Protein AF-0000000070550750 (afdb_homodimer)

Structure (mmCIF, N/CA/C/O backbone):
data_AF-0000000070550750-model_v1
#
loop_
_entity.id
_entity.type
_entity.pdbx_description
1 polymer 'ATP-binding cassette, subfamily B, bacterial'
#
loop_
_atom_site.group_PDB
_atom_site.id
_atom_site.type_symbol
_atom_site.label_atom_id
_atom_site.label_alt_id
_atom_site.label_comp_id
_atom_site.label_asym_id
_atom_site.label_entity_id
_atom_site.label_seq_id
_atom_site.pdbx_PDB_ins_code
_atom_site.Cartn_x
_atom_site.Cartn_y
_atom_site.Cartn_z
_atom_site.occupancy
_atom_site.B_iso_or_equiv
_atom_site.auth_seq_id
_atom_site.auth_comp_id
_atom_site.auth_asym_id
_atom_site.auth_atom_id
_atom_site.pdbx_PDB_model_num
ATOM 1 N N . MET A 1 1 ? 12.875 7.742 -39.969 1 48.53 1 MET A N 1
ATOM 2 C CA . MET A 1 1 ? 12.812 8.414 -38.656 1 48.53 1 MET A CA 1
ATOM 3 C C . MET A 1 1 ? 12.414 7.43 -37.562 1 48.53 1 MET A C 1
ATOM 5 O O . MET A 1 1 ? 12.977 7.449 -36.469 1 48.53 1 MET A O 1
ATOM 9 N N . LYS A 1 2 ? 11.391 6.645 -37.938 1 56.16 2 LYS A N 1
ATOM 10 C CA . LYS A 1 2 ? 10.938 5.645 -36.969 1 56.16 2 LYS A CA 1
ATOM 11 C C . LYS A 1 2 ? 11.984 4.551 -36.781 1 56.16 2 LYS A C 1
ATOM 13 O O . LYS A 1 2 ? 12.203 4.086 -35.656 1 56.16 2 LYS A O 1
ATOM 18 N N . LYS A 1 3 ? 12.578 4.172 -37.75 1 58.41 3 LYS A N 1
ATOM 19 C CA . LYS A 1 3 ? 13.617 3.148 -37.688 1 58.41 3 LYS A CA 1
ATOM 20 C C . LYS A 1 3 ? 14.82 3.631 -36.875 1 58.41 3 LYS A C 1
ATOM 22 O O . LYS A 1 3 ? 15.422 2.863 -36.125 1 58.41 3 LYS A O 1
ATOM 27 N N . ILE A 1 4 ? 15.141 4.805 -37 1 55.25 4 ILE A N 1
ATOM 28 C CA . ILE A 1 4 ? 16.25 5.406 -36.25 1 55.25 4 ILE A CA 1
ATOM 29 C C . ILE A 1 4 ? 15.883 5.539 -34.781 1 55.25 4 ILE A C 1
ATOM 31 O O . ILE A 1 4 ? 16.719 5.285 -33.906 1 55.25 4 ILE A O 1
ATOM 35 N N . LYS A 1 5 ? 14.664 5.902 -34.469 1 58.34 5 LYS A N 1
ATOM 36 C CA . LYS A 1 5 ? 14.188 6 -33.094 1 58.34 5 LYS A CA 1
ATOM 37 C C . LYS A 1 5 ? 14.172 4.629 -32.406 1 58.34 5 LYS A C 1
ATOM 39 O O . LYS A 1 5 ? 14.523 4.508 -31.234 1 58.34 5 LYS A O 1
ATOM 44 N N . TYR A 1 6 ? 13.688 3.748 -33.125 1 61.88 6 TYR A N 1
ATOM 45 C CA . TYR A 1 6 ? 13.672 2.385 -32.625 1 61.88 6 TYR A CA 1
ATOM 46 C C . TYR A 1 6 ? 15.094 1.88 -32.375 1 61.88 6 TYR A C 1
ATOM 48 O O . TYR A 1 6 ? 15.367 1.225 -31.375 1 61.88 6 TYR A O 1
ATOM 56 N N . ARG A 1 7 ? 15.969 2.074 -33.312 1 64.31 7 ARG A N 1
ATOM 57 C CA . ARG A 1 7 ? 17.359 1.656 -33.156 1 64.31 7 ARG A CA 1
ATOM 58 C C . ARG A 1 7 ? 18.016 2.363 -31.984 1 64.31 7 ARG A C 1
ATOM 60 O O . ARG A 1 7 ? 18.812 1.761 -31.266 1 64.31 7 ARG A O 1
ATOM 67 N N . LYS A 1 8 ? 17.797 3.6 -31.875 1 64.06 8 LYS A N 1
ATOM 68 C CA . LYS A 1 8 ? 18.328 4.34 -30.734 1 64.06 8 LYS A CA 1
ATOM 69 C C . LYS A 1 8 ? 17.766 3.807 -29.422 1 64.06 8 LYS A C 1
ATOM 71 O O . LYS A 1 8 ? 18.5 3.682 -28.422 1 64.06 8 LYS A O 1
ATOM 76 N N . GLN A 1 9 ? 16.469 3.469 -29.359 1 74.5 9 GLN A N 1
ATOM 77 C CA . GLN A 1 9 ? 15.859 2.891 -28.156 1 74.5 9 GLN A CA 1
ATOM 78 C C . GLN A 1 9 ? 16.469 1.528 -27.828 1 74.5 9 GLN A C 1
ATOM 80 O O . GLN A 1 9 ? 16.656 1.192 -26.672 1 74.5 9 GLN A O 1
ATOM 85 N N . GLU A 1 10 ? 16.734 0.876 -28.875 1 75.69 10 GLU A N 1
ATOM 86 C CA . GLU A 1 10 ? 17.359 -0.432 -28.688 1 75.69 10 GLU A CA 1
ATOM 87 C C . GLU A 1 10 ? 18.781 -0.299 -28.156 1 75.69 10 GLU A C 1
ATOM 89 O O . GLU A 1 10 ? 19.203 -1.097 -27.312 1 75.69 10 GLU A O 1
ATOM 94 N N . LYS A 1 11 ? 19.578 0.604 -28.781 1 79.88 11 LYS A N 1
ATOM 95 C CA . LYS A 1 11 ? 20.938 0.843 -28.297 1 79.88 11 LYS A CA 1
ATOM 96 C C . LYS A 1 11 ? 20.922 1.252 -26.828 1 79.88 11 LYS A C 1
ATOM 98 O O . LYS A 1 11 ? 21.75 0.786 -26.031 1 79.88 11 LYS A O 1
ATOM 103 N N . ILE A 1 12 ? 19.984 2 -26.375 1 83.38 12 ILE A N 1
ATOM 104 C CA . ILE A 1 12 ? 19.859 2.443 -24.984 1 83.38 12 ILE A CA 1
ATOM 105 C C . ILE A 1 12 ? 19.516 1.254 -24.094 1 83.38 12 ILE A C 1
ATOM 107 O O . ILE A 1 12 ? 20.062 1.11 -23 1 83.38 12 ILE A O 1
ATOM 111 N N . MET A 1 13 ? 18.688 0.496 -24.578 1 84.94 13 MET A N 1
ATOM 112 C CA . MET A 1 13 ? 18.281 -0.68 -23.812 1 84.94 13 MET A CA 1
ATOM 113 C C . MET A 1 13 ? 19.469 -1.617 -23.594 1 84.94 13 MET A C 1
ATOM 115 O O . MET A 1 13 ? 19.656 -2.143 -22.5 1 84.94 13 MET A O 1
ATOM 119 N N . LYS A 1 14 ? 20.234 -1.849 -24.656 1 87.44 14 LYS A N 1
ATOM 120 C CA . LYS A 1 14 ? 21.406 -2.721 -24.547 1 87.44 14 LYS A CA 1
ATOM 121 C C . LYS A 1 14 ? 22.422 -2.172 -23.547 1 87.44 14 LYS A C 1
ATOM 123 O O . LYS A 1 14 ? 23 -2.928 -22.766 1 87.44 14 LYS A O 1
ATOM 128 N N . GLU A 1 15 ? 22.609 -0.952 -23.594 1 89.25 15 GLU A N 1
ATOM 129 C CA . GLU A 1 15 ? 23.516 -0.315 -22.656 1 89.25 15 GLU A CA 1
ATOM 130 C C . GLU A 1 15 ? 23.016 -0.438 -21.219 1 89.25 15 GLU A C 1
ATOM 132 O O . GLU A 1 15 ? 23.797 -0.705 -20.312 1 89.25 15 GLU A O 1
ATOM 137 N N . ASN A 1 16 ? 21.75 -0.25 -21.062 1 91.25 16 ASN A N 1
ATOM 138 C CA . ASN A 1 16 ? 21.141 -0.381 -19.75 1 91.25 16 ASN A CA 1
ATOM 139 C C . ASN A 1 16 ? 21.266 -1.807 -19.219 1 91.25 16 ASN A C 1
ATOM 141 O O . ASN A 1 16 ? 21.516 -2.014 -18.031 1 91.25 16 ASN A O 1
ATOM 145 N N . LEU A 1 17 ? 21.094 -2.668 -20.094 1 91.5 17 LEU A N 1
ATOM 146 C CA . LEU A 1 17 ? 21.188 -4.066 -19.688 1 91.5 17 LEU A CA 1
ATOM 147 C C . LEU A 1 17 ? 22.609 -4.438 -19.328 1 91.5 17 LEU A C 1
ATOM 149 O O . LEU A 1 17 ? 22.844 -5.25 -18.422 1 91.5 17 LEU A O 1
ATOM 153 N N . LYS A 1 18 ? 23.562 -3.863 -20.016 1 92.12 18 LYS A N 1
ATOM 154 C CA . LYS A 1 18 ? 24.969 -4.07 -19.672 1 92.12 18 LYS A CA 1
ATOM 155 C C . LYS A 1 18 ? 25.281 -3.523 -18.281 1 92.12 18 LYS A C 1
ATOM 157 O O . LYS A 1 18 ? 26 -4.16 -17.5 1 92.12 18 LYS A O 1
ATOM 162 N N . LYS A 1 19 ? 24.766 -2.451 -18 1 93.06 19 LYS A N 1
ATOM 163 C CA . LYS A 1 19 ? 24.938 -1.864 -16.672 1 93.06 19 LYS A CA 1
ATOM 164 C C . LYS A 1 19 ? 24.266 -2.715 -15.602 1 93.06 19 LYS A C 1
ATOM 166 O O . LYS A 1 19 ? 24.797 -2.875 -14.5 1 93.06 19 LYS A O 1
ATOM 171 N N . LEU A 1 20 ? 23.141 -3.15 -15.977 1 93.5 20 LEU A N 1
ATOM 172 C CA . LEU A 1 20 ? 22.391 -3.996 -15.055 1 93.5 20 LEU A CA 1
ATOM 173 C C . LEU A 1 20 ? 23.156 -5.277 -14.742 1 93.5 20 LEU A C 1
ATOM 175 O O . LEU A 1 20 ? 23.156 -5.746 -13.602 1 93.5 20 LEU A O 1
ATOM 179 N N . ALA A 1 21 ? 23.828 -5.836 -15.727 1 93.31 21 ALA A N 1
ATOM 180 C CA . ALA A 1 21 ? 24.578 -7.086 -15.586 1 93.31 21 ALA A CA 1
ATOM 181 C C . ALA A 1 21 ? 25.781 -6.906 -14.672 1 93.31 21 ALA A C 1
ATOM 183 O O . ALA A 1 21 ? 26.297 -7.879 -14.117 1 93.31 21 ALA A O 1
ATOM 184 N N . LYS A 1 22 ? 26.188 -5.664 -14.461 1 93.88 22 LYS A N 1
ATOM 185 C CA . LYS A 1 22 ? 27.328 -5.371 -13.594 1 93.88 22 LYS A CA 1
ATOM 186 C C . LYS A 1 22 ? 27.016 -5.715 -12.141 1 93.88 22 LYS A C 1
ATOM 188 O O . LYS A 1 22 ? 27.938 -5.938 -11.344 1 93.88 22 LYS A O 1
ATOM 193 N N . TYR A 1 23 ? 25.781 -5.832 -11.766 1 94.69 23 TYR A N 1
ATOM 194 C CA . TYR A 1 23 ? 25.391 -6.113 -10.391 1 94.69 23 TYR A CA 1
ATOM 195 C C . TYR A 1 23 ? 25.609 -7.582 -10.055 1 94.69 23 TYR A C 1
ATOM 197 O O . TYR A 1 23 ? 25.594 -7.965 -8.883 1 94.69 23 TYR A O 1
ATOM 205 N N . TYR A 1 24 ? 25.891 -8.414 -11.109 1 94.5 24 TYR A N 1
ATOM 206 C CA . TYR A 1 24 ? 26.203 -9.82 -10.891 1 94.5 24 TYR A CA 1
ATOM 207 C C . TYR A 1 24 ? 27.672 -9.984 -10.492 1 94.5 24 TYR A C 1
ATOM 209 O O . TYR A 1 24 ? 28.062 -11.031 -9.969 1 94.5 24 TYR A O 1
ATOM 217 N N . LYS A 1 25 ? 28.5 -9.039 -10.766 1 94.69 25 LYS A N 1
ATOM 218 C CA . LYS A 1 25 ? 29.953 -9.148 -10.688 1 94.69 25 LYS A CA 1
ATOM 219 C C . LYS A 1 25 ? 30.391 -9.648 -9.312 1 94.69 25 LYS A C 1
ATOM 221 O O . LYS A 1 25 ? 31.156 -10.617 -9.211 1 94.69 25 LYS A O 1
ATOM 226 N N . PRO A 1 26 ? 29.875 -9.094 -8.219 1 94.44 26 PRO A N 1
ATOM 227 C CA . PRO A 1 26 ? 30.312 -9.57 -6.906 1 94.44 26 PRO A CA 1
ATOM 228 C C . PRO A 1 26 ? 29.812 -10.984 -6.59 1 94.44 26 PRO A C 1
ATOM 230 O O . PRO A 1 26 ? 30.344 -11.648 -5.703 1 94.44 26 PRO A O 1
ATOM 233 N N . TYR A 1 27 ? 28.844 -11.445 -7.375 1 95.94 27 TYR A N 1
ATOM 234 C CA . TYR A 1 27 ? 28.219 -12.719 -7.07 1 95.94 27 TYR A CA 1
ATOM 235 C C . TYR A 1 27 ? 28.359 -13.688 -8.242 1 95.94 27 TYR A C 1
ATOM 237 O O . TYR A 1 27 ? 27.516 -14.57 -8.43 1 95.94 27 TYR A O 1
ATOM 245 N N . LEU A 1 28 ? 29.297 -13.586 -9.047 1 95.31 28 LEU A N 1
ATOM 246 C CA . LEU A 1 28 ? 29.453 -14.367 -10.266 1 95.31 28 LEU A CA 1
ATOM 247 C C . LEU A 1 28 ? 29.609 -15.852 -9.945 1 95.31 28 LEU A C 1
ATOM 249 O O . LEU A 1 28 ? 29.109 -16.703 -10.68 1 95.31 28 LEU A O 1
ATOM 253 N N . GLY A 1 29 ? 30.297 -16.141 -8.859 1 96 29 GLY A N 1
ATOM 254 C CA . GLY A 1 29 ? 30.438 -17.531 -8.453 1 96 29 GLY A CA 1
ATOM 255 C C . GLY A 1 29 ? 29.109 -18.203 -8.164 1 96 29 GLY A C 1
ATOM 256 O O . GLY A 1 29 ? 28.812 -19.281 -8.688 1 96 29 GLY A O 1
ATOM 257 N N . THR A 1 30 ? 28.359 -17.531 -7.383 1 95.69 30 THR A N 1
ATOM 258 C CA . THR A 1 30 ? 27.031 -18.047 -7.035 1 95.69 30 THR A CA 1
ATOM 259 C C . THR A 1 30 ? 26.141 -18.109 -8.266 1 95.69 30 THR A C 1
ATOM 261 O O . THR A 1 30 ? 25.375 -19.078 -8.438 1 95.69 30 THR A O 1
ATOM 264 N N . PHE A 1 31 ? 26.234 -17.141 -9.117 1 95.69 31 PHE A N 1
ATOM 265 C CA . PHE A 1 31 ? 25.406 -17.062 -10.312 1 95.69 31 PHE A CA 1
ATOM 266 C C . PHE A 1 31 ? 25.734 -18.203 -11.266 1 95.69 31 PHE A C 1
ATOM 268 O O . PHE A 1 31 ? 24.828 -18.891 -11.75 1 95.69 31 PHE A O 1
ATOM 275 N N . ILE A 1 32 ? 26.953 -18.453 -11.547 1 95.94 32 ILE A N 1
ATOM 276 C CA . ILE A 1 32 ? 27.375 -19.5 -12.477 1 95.94 32 ILE A CA 1
ATOM 277 C C . ILE A 1 32 ? 27 -20.859 -11.914 1 95.94 32 ILE A C 1
ATOM 279 O O . ILE A 1 32 ? 26.484 -21.719 -12.641 1 95.94 32 ILE A O 1
ATOM 283 N N . LEU A 1 33 ? 27.219 -21.047 -10.656 1 96.38 33 LEU A N 1
ATOM 284 C CA . LEU A 1 33 ? 26.859 -22.312 -10.031 1 96.38 33 LEU A CA 1
ATOM 285 C C . LEU A 1 33 ? 25.344 -22.531 -10.102 1 96.38 33 LEU A C 1
ATOM 287 O O . LEU A 1 33 ? 24.891 -23.656 -10.344 1 96.38 33 LEU A O 1
ATOM 291 N N . ASP A 1 34 ? 24.672 -21.438 -9.875 1 95.31 34 ASP A N 1
ATOM 292 C CA . ASP A 1 34 ? 23.219 -21.516 -9.961 1 95.31 34 ASP A CA 1
ATOM 293 C C . ASP A 1 34 ? 22.766 -21.938 -11.352 1 95.31 34 ASP A C 1
ATOM 295 O O . ASP A 1 34 ? 21.875 -22.781 -11.492 1 95.31 34 ASP A O 1
ATOM 299 N N . MET A 1 35 ? 23.359 -21.453 -12.328 1 95.62 35 MET A N 1
ATOM 300 C CA . MET A 1 35 ? 23 -21.781 -13.711 1 95.62 35 MET A CA 1
ATOM 301 C C . MET A 1 35 ? 23.359 -23.219 -14.039 1 95.62 35 MET A C 1
ATOM 303 O O . MET A 1 35 ? 22.578 -23.922 -14.695 1 95.62 35 MET A O 1
ATOM 307 N N . ILE A 1 36 ? 24.422 -23.672 -13.578 1 96.5 36 ILE A N 1
ATOM 308 C CA . ILE A 1 36 ? 24.859 -25.047 -13.82 1 96.5 36 ILE A CA 1
ATOM 309 C C . ILE A 1 36 ? 23.906 -26.016 -13.125 1 96.5 36 ILE A C 1
ATOM 311 O O . ILE A 1 36 ? 23.469 -27 -13.734 1 96.5 36 ILE A O 1
ATOM 315 N N . LEU A 1 37 ? 23.625 -25.703 -11.938 1 95.75 37 LEU A N 1
ATOM 316 C CA . LEU A 1 37 ? 22.75 -26.578 -11.172 1 95.75 37 LEU A CA 1
ATOM 317 C C . LEU A 1 37 ? 21.328 -26.547 -11.75 1 95.75 37 LEU A C 1
ATOM 319 O O . LEU A 1 37 ? 20.625 -27.562 -11.711 1 95.75 37 LEU A O 1
ATOM 323 N N . ALA A 1 38 ? 20.953 -25.391 -12.273 1 94.38 38 ALA A N 1
ATOM 324 C CA . ALA A 1 38 ? 19.656 -25.297 -12.969 1 94.38 38 ALA A CA 1
ATOM 325 C C . ALA A 1 38 ? 19.641 -26.203 -14.195 1 94.38 38 ALA A C 1
ATOM 327 O O . ALA A 1 38 ? 18.656 -26.922 -14.43 1 94.38 38 ALA A O 1
ATOM 328 N N . MET A 1 39 ? 20.672 -26.219 -14.922 1 95.25 39 MET A N 1
ATOM 329 C CA . MET A 1 39 ? 20.797 -27.078 -16.094 1 95.25 39 MET A CA 1
ATOM 330 C C . MET A 1 39 ? 20.75 -28.562 -15.703 1 95.25 39 MET A C 1
ATOM 332 O O . MET A 1 39 ? 20.094 -29.359 -16.359 1 95.25 39 MET A O 1
ATOM 336 N N . MET A 1 40 ? 21.391 -28.828 -14.641 1 94.5 40 MET A N 1
ATOM 337 C CA . MET A 1 40 ? 21.422 -30.203 -14.156 1 94.5 40 MET A CA 1
ATOM 338 C C . MET A 1 40 ? 20.047 -30.672 -13.711 1 94.5 40 MET A C 1
ATOM 340 O O . MET A 1 40 ? 19.641 -31.797 -14.008 1 94.5 40 MET A O 1
ATOM 344 N N . SER A 1 41 ? 19.438 -29.812 -13.016 1 91.56 41 SER A N 1
ATOM 345 C CA . SER A 1 41 ? 18.094 -30.141 -12.562 1 91.56 41 SER A CA 1
ATOM 346 C C . SER A 1 41 ? 17.156 -30.391 -13.742 1 91.56 41 SER A C 1
ATOM 348 O O . SER A 1 41 ? 16.359 -31.344 -13.719 1 91.56 41 SER A O 1
ATOM 350 N N . ALA A 1 42 ? 17.25 -29.562 -14.773 1 92.44 42 ALA A N 1
ATOM 351 C CA . ALA A 1 42 ? 16.438 -29.734 -15.977 1 92.44 42 ALA A CA 1
ATOM 352 C C . ALA A 1 42 ? 16.797 -31.031 -16.703 1 92.44 42 ALA A C 1
ATOM 354 O O . ALA A 1 42 ? 15.914 -31.719 -17.234 1 92.44 42 ALA A O 1
ATOM 355 N N . ALA A 1 43 ? 17.969 -31.438 -16.625 1 92.19 43 ALA A N 1
ATOM 356 C CA . ALA A 1 43 ? 18.438 -32.656 -17.281 1 92.19 43 ALA A CA 1
ATOM 357 C C . ALA A 1 43 ? 17.891 -33.906 -16.609 1 92.19 43 ALA A C 1
ATOM 359 O O . ALA A 1 43 ? 17.578 -34.875 -17.266 1 92.19 43 ALA A O 1
ATOM 360 N N . VAL A 1 44 ? 17.812 -33.812 -15.32 1 90.31 44 VAL A N 1
ATOM 361 C CA . VAL A 1 44 ? 17.281 -34.938 -14.57 1 90.31 44 VAL A CA 1
ATOM 362 C C . VAL A 1 44 ? 15.836 -35.219 -14.992 1 90.31 44 VAL A C 1
ATOM 364 O O . VAL A 1 44 ? 15.414 -36.375 -15.109 1 90.31 44 VAL A O 1
ATOM 367 N N . ALA A 1 45 ? 15.109 -34.156 -15.266 1 87.81 45 ALA A N 1
ATOM 368 C CA . ALA A 1 45 ? 13.719 -34.312 -15.695 1 87.81 45 ALA A CA 1
ATOM 369 C C . ALA A 1 45 ? 13.625 -35.031 -17.031 1 87.81 45 ALA A C 1
ATOM 371 O O . ALA A 1 45 ? 12.641 -35.719 -17.297 1 87.81 45 ALA A O 1
ATOM 372 N N . LEU A 1 46 ? 14.648 -34.969 -17.844 1 93.19 46 LEU A N 1
ATOM 373 C CA . LEU A 1 46 ? 14.672 -35.594 -19.172 1 93.19 46 LEU A CA 1
ATOM 374 C C . LEU A 1 46 ? 15.078 -37.062 -19.094 1 93.19 46 LEU A C 1
ATOM 376 O O . LEU A 1 46 ? 14.867 -37.812 -20.047 1 93.19 46 LEU A O 1
ATOM 380 N N . VAL A 1 47 ? 15.523 -37.5 -17.969 1 93.25 47 VAL A N 1
ATOM 381 C CA . VAL A 1 47 ? 16.109 -38.844 -17.844 1 93.25 47 VAL A CA 1
ATOM 382 C C . VAL A 1 47 ? 15.016 -39.844 -17.547 1 93.25 47 VAL A C 1
ATOM 384 O O . VAL A 1 47 ? 15.062 -40.969 -18.031 1 93.25 47 VAL A O 1
ATOM 387 N N . ILE A 1 48 ? 13.969 -39.469 -16.875 1 89.19 48 ILE A N 1
ATOM 388 C CA . ILE A 1 48 ? 12.977 -40.406 -16.359 1 89.19 48 ILE A CA 1
ATOM 389 C C . ILE A 1 48 ? 12.281 -41.125 -17.531 1 89.19 48 ILE A C 1
ATOM 391 O O . ILE A 1 48 ? 12.25 -42.344 -17.578 1 89.19 48 ILE A O 1
ATOM 395 N N . PRO A 1 49 ? 11.805 -40.375 -18.531 1 92.31 49 PRO A N 1
ATOM 396 C CA . PRO A 1 49 ? 11.164 -41.062 -19.656 1 92.31 49 PRO A CA 1
ATOM 397 C C . PRO A 1 49 ? 12.125 -41.969 -20.406 1 92.31 49 PRO A C 1
ATOM 399 O O . PRO A 1 49 ? 11.719 -43.031 -20.906 1 92.31 49 PRO A O 1
ATOM 402 N N . LEU A 1 50 ? 13.383 -41.719 -20.406 1 94.5 50 LEU A N 1
ATOM 403 C CA . LEU A 1 50 ? 14.375 -42.562 -21.078 1 94.5 50 LEU A CA 1
ATOM 404 C C . LEU A 1 50 ? 14.586 -43.844 -20.312 1 94.5 50 LEU A C 1
ATOM 406 O O . LEU A 1 50 ? 14.797 -44.906 -20.922 1 94.5 50 LEU A O 1
ATOM 410 N N . VAL A 1 51 ? 14.57 -43.719 -19.047 1 94.56 51 VAL A N 1
ATOM 411 C CA . VAL A 1 51 ? 14.711 -44.906 -18.219 1 94.56 51 VAL A CA 1
ATOM 412 C C . VAL A 1 51 ? 13.508 -45.844 -18.438 1 94.56 51 VAL A C 1
ATOM 414 O O . VAL A 1 51 ? 13.672 -47.062 -18.547 1 94.56 51 VAL A O 1
ATOM 417 N N . VAL A 1 52 ? 12.383 -45.25 -18.484 1 92.38 52 VAL A N 1
ATOM 418 C CA . VAL A 1 52 ? 11.164 -46.031 -18.719 1 92.38 52 VAL A CA 1
ATOM 419 C C . VAL A 1 52 ? 11.258 -46.719 -20.062 1 92.38 52 VAL A C 1
ATOM 421 O O . VAL A 1 52 ? 10.914 -47.906 -20.188 1 92.38 52 VAL A O 1
ATOM 424 N N . ARG A 1 53 ? 11.742 -46.031 -21.047 1 93.75 53 ARG A N 1
ATOM 425 C CA . ARG A 1 53 ? 11.93 -46.625 -22.375 1 93.75 53 ARG A CA 1
ATOM 426 C C . ARG A 1 53 ? 12.891 -47.812 -22.328 1 93.75 53 ARG A C 1
ATOM 428 O O . ARG A 1 53 ? 12.633 -48.844 -22.938 1 93.75 53 ARG A O 1
ATOM 435 N N . PHE A 1 54 ? 13.922 -47.656 -21.609 1 94 54 PHE A N 1
ATOM 436 C CA . PHE A 1 54 ? 14.93 -48.688 -21.5 1 94 54 PHE A CA 1
ATOM 437 C C . PHE A 1 54 ? 14.359 -49.938 -20.812 1 94 54 PHE A C 1
ATOM 439 O O . PHE A 1 54 ? 14.609 -51.062 -21.25 1 94 54 PHE A O 1
ATOM 446 N N . ILE A 1 55 ? 13.609 -49.75 -19.844 1 93.38 55 ILE A N 1
ATOM 447 C CA . ILE A 1 55 ? 13.016 -50.844 -19.109 1 93.38 55 ILE A CA 1
ATOM 448 C C . ILE A 1 55 ? 12.016 -51.594 -19.984 1 93.38 55 ILE A C 1
ATOM 450 O O . ILE A 1 55 ? 12.031 -52.812 -20.062 1 93.38 55 ILE A O 1
ATOM 454 N N . THR A 1 56 ? 11.227 -50.875 -20.734 1 91.06 56 THR A N 1
ATOM 455 C CA . THR A 1 56 ? 10.133 -51.469 -21.5 1 91.06 56 THR A CA 1
ATOM 456 C C . THR A 1 56 ? 10.648 -52.062 -22.812 1 91.06 56 THR A C 1
ATOM 458 O O . THR A 1 56 ? 10.055 -52.969 -23.375 1 91.06 56 THR A O 1
ATOM 461 N N . SER A 1 57 ? 11.797 -51.594 -23.297 1 91.25 57 SER A N 1
ATOM 462 C CA . SER A 1 57 ? 12.289 -52.062 -24.594 1 91.25 57 SER A CA 1
ATOM 463 C C . SER A 1 57 ? 13.344 -53.125 -24.438 1 91.25 57 SER A C 1
ATOM 465 O O . SER A 1 57 ? 13.5 -54 -25.312 1 91.25 57 SER A O 1
ATOM 467 N N . LYS A 1 58 ? 14.094 -53.094 -23.344 1 92.31 58 LYS A N 1
ATOM 468 C CA . LYS A 1 58 ? 15.219 -54 -23.234 1 92.31 58 LYS A CA 1
ATOM 469 C C . LYS A 1 58 ? 15.078 -54.906 -22 1 92.31 58 LYS A C 1
ATOM 471 O O . LYS A 1 58 ? 14.992 -56.125 -22.125 1 92.31 58 LYS A O 1
ATOM 476 N N . VAL A 1 59 ? 14.867 -54.375 -20.938 1 91.56 59 VAL A N 1
ATOM 477 C CA . VAL A 1 59 ? 14.906 -55.094 -19.672 1 91.56 59 VAL A CA 1
ATOM 478 C C . VAL A 1 59 ? 13.727 -56.094 -19.609 1 91.56 59 VAL A C 1
ATOM 480 O O . VAL A 1 59 ? 13.867 -57.188 -19.109 1 91.56 59 VAL A O 1
ATOM 483 N N . ALA A 1 60 ? 12.602 -55.625 -20.156 1 88.69 60 ALA A N 1
ATOM 484 C CA . ALA A 1 60 ? 11.383 -56.438 -20.094 1 88.69 60 ALA A CA 1
ATOM 485 C C . ALA A 1 60 ? 11.547 -57.75 -20.859 1 88.69 60 ALA A C 1
ATOM 487 O O . ALA A 1 60 ? 10.805 -58.719 -20.656 1 88.69 60 ALA A O 1
ATOM 488 N N . TYR A 1 61 ? 12.578 -57.812 -21.719 1 88.62 61 TYR A N 1
ATOM 489 C CA . TYR A 1 61 ? 12.742 -58.969 -22.578 1 88.62 61 TYR A CA 1
ATOM 490 C C . TYR A 1 61 ? 13.945 -59.812 -22.156 1 88.62 61 TYR A C 1
ATOM 492 O O . TYR A 1 61 ? 14.281 -60.812 -22.797 1 88.62 61 TYR A O 1
ATOM 500 N N . MET A 1 62 ? 14.453 -59.469 -21.062 1 91.31 62 MET A N 1
ATOM 501 C CA . MET A 1 62 ? 15.57 -60.25 -20.5 1 91.31 62 MET A CA 1
ATOM 502 C C . MET A 1 62 ? 15.062 -61.344 -19.594 1 91.31 62 MET A C 1
ATOM 504 O O . MET A 1 62 ? 13.875 -61.406 -19.281 1 91.31 62 MET A O 1
ATOM 508 N N . SER A 1 63 ? 16.094 -62.219 -19.234 1 92.44 63 SER A N 1
ATOM 509 C CA . SER A 1 63 ? 15.742 -63.25 -18.266 1 92.44 63 SER A CA 1
ATOM 510 C C . SER A 1 63 ? 15.438 -62.625 -16.906 1 92.44 63 SER A C 1
ATOM 512 O O . SER A 1 63 ? 15.883 -61.531 -16.594 1 92.44 63 SER A O 1
ATOM 514 N N . ALA A 1 64 ? 14.664 -63.312 -16.109 1 90.88 64 ALA A N 1
ATOM 515 C CA . ALA A 1 64 ? 14.18 -62.781 -14.836 1 90.88 64 ALA A CA 1
ATOM 516 C C . ALA A 1 64 ? 15.336 -62.312 -13.953 1 90.88 64 ALA A C 1
ATOM 518 O O . ALA A 1 64 ? 15.305 -61.25 -13.383 1 90.88 64 ALA A O 1
ATOM 519 N N . ASN A 1 65 ? 16.312 -63.156 -13.836 1 91.94 65 ASN A N 1
ATOM 520 C CA . ASN A 1 65 ? 17.453 -62.844 -12.977 1 91.94 65 ASN A CA 1
ATOM 521 C C . ASN A 1 65 ? 18.25 -61.656 -13.523 1 91.94 65 ASN A C 1
ATOM 523 O O . ASN A 1 65 ? 18.688 -60.812 -12.758 1 91.94 65 ASN A O 1
ATOM 527 N N . GLU A 1 66 ? 18.406 -61.562 -14.789 1 93.88 66 GLU A N 1
ATOM 528 C CA . GLU A 1 66 ? 19.109 -60.469 -15.422 1 93.88 66 GLU A CA 1
ATOM 529 C C . GLU A 1 66 ? 18.312 -59.156 -15.336 1 93.88 66 GLU A C 1
ATOM 531 O O . GLU A 1 66 ? 18.875 -58.094 -15.117 1 93.88 66 GLU A O 1
ATOM 536 N N . ALA A 1 67 ? 17.094 -59.375 -15.555 1 94.38 67 ALA A N 1
ATOM 537 C CA . ALA A 1 67 ? 16.203 -58.219 -15.469 1 94.38 67 ALA A CA 1
ATOM 538 C C . ALA A 1 67 ? 16.219 -57.625 -14.062 1 94.38 67 ALA A C 1
ATOM 540 O O . ALA A 1 67 ? 16.266 -56.406 -13.898 1 94.38 67 ALA A O 1
ATOM 541 N N . LEU A 1 68 ? 16.203 -58.438 -13.055 1 94.38 68 LEU A N 1
ATOM 542 C CA . LEU A 1 68 ? 16.188 -58 -11.672 1 94.38 68 LEU A CA 1
ATOM 543 C C . LEU A 1 68 ? 17.484 -57.25 -11.32 1 94.38 68 LEU A C 1
ATOM 545 O O . LEU A 1 68 ? 17.453 -56.219 -10.641 1 94.38 68 LEU A O 1
ATOM 549 N N . SER A 1 69 ? 18.547 -57.781 -11.797 1 95.06 69 SER A N 1
ATOM 550 C CA . SER A 1 69 ? 19.828 -57.156 -11.547 1 95.06 69 SER A CA 1
ATOM 551 C C . SER A 1 69 ? 19.922 -55.781 -12.227 1 95.06 69 SER A C 1
ATOM 553 O O . SER A 1 69 ? 20.406 -54.812 -11.633 1 95.06 69 SER A O 1
ATOM 555 N N . ARG A 1 70 ? 19.438 -55.625 -13.398 1 95.06 70 ARG A N 1
ATOM 556 C CA . ARG A 1 70 ? 19.453 -54.344 -14.141 1 95.06 70 ARG A CA 1
ATOM 557 C C . ARG A 1 70 ? 18.516 -53.344 -13.5 1 95.06 70 ARG A C 1
ATOM 559 O O . ARG A 1 70 ? 18.859 -52.156 -13.422 1 95.06 70 ARG A O 1
ATOM 566 N N . ILE A 1 71 ? 17.422 -53.844 -13.062 1 95.5 71 ILE A N 1
ATOM 567 C CA . ILE A 1 71 ? 16.453 -52.938 -12.438 1 95.5 71 ILE A CA 1
ATOM 568 C C . ILE A 1 71 ? 17.047 -52.375 -11.148 1 95.5 71 ILE A C 1
ATOM 570 O O . ILE A 1 71 ? 16.859 -51.188 -10.859 1 95.5 71 ILE A O 1
ATOM 574 N N . MET A 1 72 ? 17.688 -53.156 -10.414 1 95.12 72 MET A N 1
ATOM 575 C CA . MET A 1 72 ? 18.297 -52.688 -9.172 1 95.12 72 MET A CA 1
ATOM 576 C C . MET A 1 72 ? 19.344 -51.594 -9.453 1 95.12 72 MET A C 1
ATOM 578 O O . MET A 1 72 ? 19.438 -50.625 -8.703 1 95.12 72 MET A O 1
ATOM 582 N N . ILE A 1 73 ? 20.047 -51.781 -10.5 1 96.25 73 ILE A N 1
ATOM 583 C CA . ILE A 1 73 ? 21.031 -50.781 -10.883 1 96.25 73 ILE A CA 1
ATOM 584 C C . ILE A 1 73 ? 20.344 -49.5 -11.312 1 96.25 73 ILE A C 1
ATOM 586 O O . ILE A 1 73 ? 20.75 -48.406 -10.922 1 96.25 73 ILE A O 1
ATOM 590 N N . ILE A 1 74 ? 19.344 -49.625 -12.07 1 96.31 74 ILE A N 1
ATOM 591 C CA . ILE A 1 74 ? 18.594 -48.469 -12.562 1 96.31 74 ILE A CA 1
ATOM 592 C C . ILE A 1 74 ? 18 -47.719 -11.383 1 96.31 74 ILE A C 1
ATOM 594 O O . ILE A 1 74 ? 18.094 -46.5 -11.312 1 96.31 74 ILE A O 1
ATOM 598 N N . VAL A 1 75 ? 17.406 -48.438 -10.469 1 96.25 75 VAL A N 1
ATOM 599 C CA . VAL A 1 75 ? 16.797 -47.812 -9.297 1 96.25 75 VAL A CA 1
ATOM 600 C C . VAL A 1 75 ? 17.859 -47.094 -8.461 1 96.25 75 VAL A C 1
ATOM 602 O O . VAL A 1 75 ? 17.625 -46 -7.961 1 96.25 75 VAL A O 1
ATOM 605 N N . ALA A 1 76 ? 18.969 -47.688 -8.367 1 96.5 76 ALA A N 1
ATOM 606 C CA . ALA A 1 76 ? 20.062 -47.062 -7.629 1 96.5 76 ALA A CA 1
ATOM 607 C C . ALA A 1 76 ? 20.516 -45.781 -8.305 1 96.5 76 ALA A C 1
ATOM 609 O O . ALA A 1 76 ? 20.734 -44.75 -7.629 1 96.5 76 ALA A O 1
ATOM 610 N N . VAL A 1 77 ? 20.625 -45.781 -9.562 1 96 77 VAL A N 1
ATOM 611 C CA . VAL A 1 77 ? 21.031 -44.594 -10.32 1 96 77 VAL A CA 1
ATOM 612 C C . VAL A 1 77 ? 19.969 -43.5 -10.18 1 96 77 VAL A C 1
ATOM 614 O O . VAL A 1 77 ? 20.297 -42.344 -9.984 1 96 77 VAL A O 1
ATOM 617 N N . LEU A 1 78 ? 18.719 -43.906 -10.234 1 95.94 78 LEU A N 1
ATOM 618 C CA . LEU A 1 78 ? 17.641 -42.938 -10.109 1 95.94 78 LEU A CA 1
ATOM 619 C C . LEU A 1 78 ? 17.594 -42.344 -8.711 1 95.94 78 LEU A C 1
ATOM 621 O O . LEU A 1 78 ? 17.297 -41.156 -8.547 1 95.94 78 LEU A O 1
ATOM 625 N N . PHE A 1 79 ? 17.875 -43.156 -7.77 1 95.62 79 PHE A N 1
ATOM 626 C CA . PHE A 1 79 ? 17.922 -42.656 -6.398 1 95.62 79 PHE A CA 1
ATOM 627 C C . PHE A 1 79 ? 19 -41.594 -6.242 1 95.62 79 PHE A C 1
ATOM 629 O O . PHE A 1 79 ? 18.797 -40.594 -5.59 1 95.62 79 PHE A O 1
ATOM 636 N N . VAL A 1 80 ? 20.109 -41.812 -6.812 1 95.75 80 VAL A N 1
ATOM 637 C CA . VAL A 1 80 ? 21.203 -40.844 -6.785 1 95.75 80 VAL A CA 1
ATOM 638 C C . VAL A 1 80 ? 20.781 -39.594 -7.512 1 95.75 80 VAL A C 1
ATOM 640 O O . VAL A 1 80 ? 21.078 -38.469 -7.059 1 95.75 80 VAL A O 1
ATOM 643 N N . LEU A 1 81 ? 20.078 -39.719 -8.555 1 94.88 81 LEU A N 1
ATOM 644 C CA . LEU A 1 81 ? 19.625 -38.562 -9.32 1 94.88 81 LEU A CA 1
ATOM 645 C C . LEU A 1 81 ? 18.609 -37.75 -8.516 1 94.88 81 LEU A C 1
ATOM 647 O O . LEU A 1 81 ? 18.578 -36.531 -8.617 1 94.88 81 LEU A O 1
ATOM 651 N N . VAL A 1 82 ? 17.812 -38.469 -7.711 1 94.94 82 VAL A N 1
ATOM 652 C CA . VAL A 1 82 ? 16.859 -37.75 -6.852 1 94.94 82 VAL A CA 1
ATOM 653 C C . VAL A 1 82 ? 17.609 -36.906 -5.832 1 94.94 82 VAL A C 1
ATOM 655 O O . VAL A 1 82 ? 17.234 -35.75 -5.574 1 94.94 82 VAL A O 1
ATOM 658 N N . LEU A 1 83 ? 18.641 -37.438 -5.316 1 95.81 83 LEU A N 1
ATOM 659 C CA . LEU A 1 83 ? 19.438 -36.719 -4.344 1 95.81 83 LEU A CA 1
ATOM 660 C C . LEU A 1 83 ? 20.125 -35.5 -4.988 1 95.81 83 LEU A C 1
ATOM 662 O O . LEU A 1 83 ? 20.172 -34.438 -4.398 1 95.81 83 LEU A O 1
ATOM 666 N N . ILE A 1 84 ? 20.609 -35.719 -6.152 1 94.81 84 ILE A N 1
ATOM 667 C CA . ILE A 1 84 ? 21.234 -34.625 -6.887 1 94.81 84 ILE A CA 1
ATOM 668 C C . ILE A 1 84 ? 20.203 -33.562 -7.191 1 94.81 84 ILE A C 1
ATOM 670 O O . ILE A 1 84 ? 20.469 -32.375 -6.988 1 94.81 84 ILE A O 1
ATOM 674 N N . GLN A 1 85 ? 19.078 -33.969 -7.586 1 94.56 85 GLN A N 1
ATOM 675 C CA . GLN A 1 85 ? 18.031 -33.031 -7.906 1 94.56 85 GLN A CA 1
ATOM 676 C C . GLN A 1 85 ? 17.594 -32.25 -6.672 1 94.56 85 GLN A C 1
ATOM 678 O O . GLN A 1 85 ? 17.328 -31.047 -6.758 1 94.56 85 GLN A O 1
ATOM 683 N N . TRP A 1 86 ? 17.484 -32.969 -5.637 1 95.5 86 TRP A N 1
ATOM 684 C CA . TRP A 1 86 ? 17.141 -32.344 -4.371 1 95.5 86 TRP A CA 1
ATOM 685 C C . TRP A 1 86 ? 18.172 -31.266 -4.008 1 95.5 86 TRP A C 1
ATOM 687 O O . TRP A 1 86 ? 17.797 -30.141 -3.658 1 95.5 86 TRP A O 1
ATOM 697 N N . GLY A 1 87 ? 19.406 -31.578 -4.121 1 96 87 GLY A N 1
ATOM 698 C CA . GLY A 1 87 ? 20.453 -30.609 -3.848 1 96 87 GLY A CA 1
ATOM 699 C C . GLY A 1 87 ? 20.453 -29.422 -4.797 1 96 87 GLY A C 1
ATOM 700 O O . GLY A 1 87 ? 20.625 -28.281 -4.375 1 96 87 GLY A O 1
ATOM 701 N N . CYS A 1 88 ? 20.266 -29.719 -6.066 1 95.44 88 CYS A N 1
ATOM 702 C CA . CYS A 1 88 ? 20.203 -28.656 -7.07 1 95.44 88 CYS A CA 1
ATOM 703 C C . CYS A 1 88 ? 19.062 -27.703 -6.789 1 95.44 88 CYS A C 1
ATOM 705 O O . CYS A 1 88 ? 19.25 -26.484 -6.762 1 95.44 88 CYS A O 1
ATOM 707 N N . ASN A 1 89 ? 17.969 -28.266 -6.48 1 94.94 89 ASN A N 1
ATOM 708 C CA . ASN A 1 89 ? 16.781 -27.453 -6.262 1 94.94 89 ASN A CA 1
ATOM 709 C C . ASN A 1 89 ? 16.891 -26.641 -4.973 1 94.94 89 ASN A C 1
ATOM 711 O O . ASN A 1 89 ? 16.422 -25.5 -4.902 1 94.94 89 ASN A O 1
ATOM 715 N N . TYR A 1 90 ? 17.453 -27.25 -4.027 1 95.81 90 TYR A N 1
ATOM 716 C CA . TYR A 1 90 ? 17.656 -26.531 -2.781 1 95.81 90 TYR A CA 1
ATOM 717 C C . TYR A 1 90 ? 18.578 -25.328 -2.994 1 95.81 90 TYR A C 1
ATOM 719 O O . TYR A 1 90 ? 18.297 -24.234 -2.525 1 95.81 90 TYR A O 1
ATOM 727 N N . TYR A 1 91 ? 19.641 -25.562 -3.68 1 95.44 91 TYR A N 1
ATOM 728 C CA . TYR A 1 91 ? 20.594 -24.484 -3.936 1 95.44 91 TYR A CA 1
ATOM 729 C C . TYR A 1 91 ? 19.938 -23.344 -4.723 1 95.44 91 TYR A C 1
ATOM 731 O O . TYR A 1 91 ? 20.094 -22.172 -4.379 1 95.44 91 TYR A O 1
ATOM 739 N N . ILE A 1 92 ? 19.234 -23.688 -5.711 1 93.31 92 ILE A N 1
ATOM 740 C CA . ILE A 1 92 ? 18.594 -22.703 -6.574 1 93.31 92 ILE A CA 1
ATOM 741 C C . ILE A 1 92 ? 17.578 -21.906 -5.766 1 93.31 92 ILE A C 1
ATOM 743 O O . ILE A 1 92 ? 17.547 -20.672 -5.836 1 93.31 92 ILE A O 1
ATOM 747 N N . SER A 1 93 ? 16.844 -22.594 -4.902 1 93.75 93 SER A N 1
ATOM 748 C CA . SER A 1 93 ? 15.719 -21.984 -4.211 1 93.75 93 SER A CA 1
ATOM 749 C C . SER A 1 93 ? 16.172 -21.25 -2.949 1 93.75 93 SER A C 1
ATOM 751 O O . SER A 1 93 ? 15.461 -20.391 -2.422 1 93.75 93 SER A O 1
ATOM 753 N N . ASN A 1 94 ? 17.344 -21.594 -2.531 1 94.19 94 ASN A N 1
ATOM 754 C CA . ASN A 1 94 ? 17.891 -20.906 -1.36 1 94.19 94 ASN A CA 1
ATOM 755 C C . ASN A 1 94 ? 18.984 -19.906 -1.742 1 94.19 94 ASN A C 1
ATOM 757 O O . ASN A 1 94 ? 18.734 -18.719 -1.849 1 94.19 94 ASN A O 1
ATOM 761 N N . TYR A 1 95 ? 20.062 -20.422 -2.234 1 93.56 95 TYR A N 1
ATOM 762 C CA . TYR A 1 95 ? 21.234 -19.578 -2.504 1 93.56 95 TYR A CA 1
ATOM 763 C C . TYR A 1 95 ? 20.984 -18.703 -3.723 1 93.56 95 TYR A C 1
ATOM 765 O O . TYR A 1 95 ? 21.484 -17.562 -3.783 1 93.56 95 TYR A O 1
ATOM 773 N N . GLY A 1 96 ? 20.297 -19.172 -4.66 1 92.06 96 GLY A N 1
ATOM 774 C CA . GLY A 1 96 ? 19.938 -18.328 -5.789 1 92.06 96 GLY A CA 1
ATOM 775 C C . GLY A 1 96 ? 19.109 -17.125 -5.387 1 92.06 96 GLY A C 1
ATOM 776 O O . GLY A 1 96 ? 19.406 -16 -5.789 1 92.06 96 GLY A O 1
ATOM 777 N N . HIS A 1 97 ? 18.156 -17.391 -4.551 1 93.12 97 HIS A N 1
ATOM 778 C CA . HIS A 1 97 ? 17.297 -16.312 -4.078 1 93.12 97 HIS A CA 1
ATOM 779 C C . HIS A 1 97 ? 18.062 -15.359 -3.162 1 93.12 97 HIS A C 1
ATOM 781 O O . HIS A 1 97 ? 17.844 -14.141 -3.197 1 93.12 97 HIS A O 1
ATOM 787 N N . VAL A 1 98 ? 18.906 -15.914 -2.377 1 95.12 98 VAL A N 1
ATOM 788 C CA . VAL A 1 98 ? 19.719 -15.078 -1.486 1 95.12 98 VAL A CA 1
ATOM 789 C C . VAL A 1 98 ? 20.609 -14.156 -2.309 1 95.12 98 VAL A C 1
ATOM 791 O O . VAL A 1 98 ? 20.859 -13.008 -1.93 1 95.12 98 VAL A O 1
ATOM 794 N N . MET A 1 99 ? 21.078 -14.695 -3.391 1 95.06 99 MET A N 1
ATOM 795 C CA . MET A 1 99 ? 21.859 -13.844 -4.293 1 95.06 99 MET A CA 1
ATOM 796 C C . MET A 1 99 ? 21.016 -12.664 -4.77 1 95.06 99 MET A C 1
ATOM 798 O O . MET A 1 99 ? 21.5 -11.531 -4.809 1 95.06 99 MET A O 1
ATOM 802 N N . GLY A 1 100 ? 19.797 -12.969 -5.16 1 94 100 GLY A N 1
ATOM 803 C CA . GLY A 1 100 ? 18.906 -11.891 -5.535 1 94 100 GLY A CA 1
ATOM 804 C C . GLY A 1 100 ? 18.688 -10.875 -4.426 1 94 100 GLY A C 1
ATOM 805 O O . GLY A 1 100 ? 18.703 -9.672 -4.676 1 94 100 GLY A O 1
ATOM 806 N N . ALA A 1 101 ? 18.609 -11.352 -3.217 1 94.75 101 ALA A N 1
ATOM 807 C CA . ALA A 1 101 ? 18.406 -10.484 -2.061 1 94.75 101 ALA A CA 1
ATOM 808 C C . ALA A 1 101 ? 19.656 -9.641 -1.8 1 94.75 101 ALA A C 1
ATOM 810 O O . ALA A 1 101 ? 19.562 -8.484 -1.388 1 94.75 101 ALA A O 1
ATOM 811 N N . LYS A 1 102 ? 20.797 -10.195 -2.012 1 96.56 102 LYS A N 1
ATOM 812 C CA . LYS A 1 102 ? 22.047 -9.461 -1.838 1 96.56 102 LYS A CA 1
ATOM 813 C C . LYS A 1 102 ? 22.172 -8.344 -2.865 1 96.56 102 LYS A C 1
ATOM 815 O O . LYS A 1 102 ? 22.656 -7.254 -2.549 1 96.56 102 LYS A O 1
ATOM 820 N N . ILE A 1 103 ? 21.781 -8.641 -4.027 1 95.75 103 ILE A N 1
ATOM 821 C CA . ILE A 1 103 ? 21.797 -7.609 -5.062 1 95.75 103 ILE A CA 1
ATOM 822 C C . ILE A 1 103 ? 20.828 -6.484 -4.676 1 95.75 103 ILE A C 1
ATOM 824 O O . ILE A 1 103 ? 21.156 -5.305 -4.84 1 95.75 103 ILE A O 1
ATOM 828 N N . GLU A 1 104 ? 19.656 -6.879 -4.227 1 95.38 104 GLU A N 1
ATOM 829 C CA . GLU A 1 104 ? 18.688 -5.898 -3.74 1 95.38 104 GLU A CA 1
ATOM 830 C C . GLU A 1 104 ? 19.281 -5.043 -2.625 1 95.38 104 GLU A C 1
ATOM 832 O O . GLU A 1 104 ? 19.094 -3.826 -2.605 1 95.38 104 GLU A O 1
ATOM 837 N N . TYR A 1 105 ? 19.953 -5.695 -1.716 1 96.06 105 TYR A N 1
ATOM 838 C CA . TYR A 1 105 ? 20.656 -5.039 -0.615 1 96.06 105 TYR A CA 1
ATOM 839 C C . TYR A 1 105 ? 21.625 -3.986 -1.135 1 96.06 105 TYR A C 1
ATOM 841 O O . TYR A 1 105 ? 21.641 -2.85 -0.66 1 96.06 105 TYR A O 1
ATOM 849 N N . ASP A 1 106 ? 22.391 -4.344 -2.08 1 96.31 106 ASP A N 1
ATOM 850 C CA . ASP A 1 106 ? 23.406 -3.455 -2.641 1 96.31 106 ASP A CA 1
ATOM 851 C C . ASP A 1 106 ? 22.75 -2.279 -3.369 1 96.31 106 ASP A C 1
ATOM 853 O O . ASP A 1 106 ? 23.172 -1.132 -3.199 1 96.31 106 ASP A O 1
ATOM 857 N N . MET A 1 107 ? 21.781 -2.584 -4.145 1 96.19 107 MET A N 1
ATOM 858 C CA . MET A 1 107 ? 21.109 -1.536 -4.918 1 96.19 107 MET A CA 1
ATOM 859 C C . MET A 1 107 ? 20.375 -0.566 -4 1 96.19 107 MET A C 1
ATOM 861 O O . MET A 1 107 ? 20.359 0.641 -4.25 1 96.19 107 MET A O 1
ATOM 865 N N . ARG A 1 108 ? 19.766 -1.106 -2.994 1 96.81 108 ARG A N 1
ATOM 866 C CA . ARG A 1 108 ? 19.047 -0.274 -2.025 1 96.81 108 ARG A CA 1
ATOM 867 C C . ARG A 1 108 ? 20.016 0.659 -1.3 1 96.81 108 ARG A C 1
ATOM 869 O O . ARG A 1 108 ? 19.719 1.842 -1.114 1 96.81 108 ARG A O 1
ATOM 876 N N . ALA A 1 109 ? 21.125 0.117 -0.873 1 96.69 109 ALA A N 1
ATOM 877 C CA . ALA A 1 109 ? 22.156 0.927 -0.228 1 96.69 109 ALA A CA 1
ATOM 878 C C . ALA A 1 109 ? 22.656 2.025 -1.162 1 96.69 109 ALA A C 1
ATOM 880 O O . ALA A 1 109 ? 22.859 3.166 -0.739 1 96.69 109 ALA A O 1
ATOM 881 N N . GLU A 1 110 ? 22.812 1.631 -2.395 1 96.12 110 GLU A N 1
ATOM 882 C CA . GLU A 1 110 ? 23.328 2.572 -3.383 1 96.12 110 GLU A CA 1
ATOM 883 C C . GLU A 1 110 ? 22.359 3.74 -3.586 1 96.12 110 GLU A C 1
ATOM 885 O O . GLU A 1 110 ? 22.781 4.902 -3.566 1 96.12 110 GLU A O 1
ATOM 890 N N . ILE A 1 111 ? 21.125 3.43 -3.754 1 96.81 111 ILE A N 1
ATOM 891 C CA . ILE A 1 111 ? 20.141 4.48 -4.035 1 96.81 111 ILE A CA 1
ATOM 892 C C . ILE A 1 111 ? 19.891 5.305 -2.777 1 96.81 111 ILE A C 1
ATOM 894 O O . ILE A 1 111 ? 19.688 6.52 -2.854 1 96.81 111 ILE A O 1
ATOM 898 N N . PHE A 1 112 ? 19.875 4.676 -1.605 1 97.25 112 PHE A N 1
ATOM 899 C CA . PHE A 1 112 ? 19.688 5.41 -0.359 1 97.25 112 PHE A CA 1
ATOM 900 C C . PHE A 1 112 ? 20.828 6.395 -0.135 1 97.25 112 PHE A C 1
ATOM 902 O O . PHE A 1 112 ? 20.609 7.555 0.212 1 97.25 112 PHE A O 1
ATOM 909 N N . ASN A 1 113 ? 22 5.953 -0.323 1 96.38 113 ASN A N 1
ATOM 910 C CA . ASN A 1 113 ? 23.172 6.82 -0.181 1 96.38 113 ASN A CA 1
ATOM 911 C C . ASN A 1 113 ? 23.141 7.977 -1.175 1 96.38 113 ASN A C 1
ATOM 913 O O . ASN A 1 113 ? 23.547 9.094 -0.85 1 96.38 113 ASN A O 1
ATOM 917 N N . HIS A 1 114 ? 22.672 7.645 -2.336 1 96.06 114 HIS A N 1
ATOM 918 C CA . HIS A 1 114 ? 22.562 8.688 -3.352 1 96.06 114 HIS A CA 1
ATOM 919 C C . HIS A 1 114 ? 21.547 9.75 -2.941 1 96.06 114 HIS A C 1
ATOM 921 O O . HIS A 1 114 ? 21.781 10.945 -3.137 1 96.06 114 HIS A O 1
ATOM 927 N N . TYR A 1 115 ? 20.453 9.336 -2.363 1 96.25 115 TYR A N 1
ATOM 928 C CA . TYR A 1 115 ? 19.438 10.258 -1.858 1 96.25 115 TYR A CA 1
ATOM 929 C C . TYR A 1 115 ? 20.031 11.234 -0.862 1 96.25 115 TYR A C 1
ATOM 931 O O . TYR A 1 115 ? 19.688 12.422 -0.857 1 96.25 115 TYR A O 1
ATOM 939 N N . GLN A 1 116 ? 20.953 10.734 -0.061 1 94.81 116 GLN A N 1
ATOM 940 C CA . GLN A 1 116 ? 21.547 11.57 0.974 1 94.81 116 GLN A CA 1
ATOM 941 C C . GLN A 1 116 ? 22.422 12.664 0.362 1 94.81 116 GLN A C 1
ATOM 943 O O . GLN A 1 116 ? 22.688 13.68 1.003 1 94.81 116 GLN A O 1
ATOM 948 N N . LYS A 1 117 ? 22.812 12.523 -0.847 1 94.06 117 LYS A N 1
ATOM 949 C CA . LYS A 1 117 ? 23.75 13.461 -1.474 1 94.06 117 LYS A CA 1
ATOM 950 C C . LYS A 1 117 ? 23 14.539 -2.256 1 94.06 117 LYS A C 1
ATOM 952 O O . LYS A 1 117 ? 23.562 15.57 -2.611 1 94.06 117 LYS A O 1
ATOM 957 N N . LEU A 1 118 ? 21.75 14.297 -2.48 1 94.12 118 LEU A N 1
ATOM 958 C CA . LEU A 1 118 ? 20.984 15.211 -3.324 1 94.12 118 LEU A CA 1
ATOM 959 C C . LEU A 1 118 ? 20.578 16.453 -2.545 1 94.12 118 LEU A C 1
ATOM 961 O O . LEU A 1 118 ? 20.531 16.438 -1.312 1 94.12 118 LEU A O 1
ATOM 965 N N . SER A 1 119 ? 20.312 17.547 -3.297 1 92.19 119 SER A N 1
ATOM 966 C CA . SER A 1 119 ? 20.094 18.844 -2.684 1 92.19 119 SER A CA 1
ATOM 967 C C . SER A 1 119 ? 18.625 19.109 -2.436 1 92.19 119 SER A C 1
ATOM 969 O O . SER A 1 119 ? 17.766 18.344 -2.869 1 92.19 119 SER A O 1
ATOM 971 N N . TYR A 1 120 ? 18.375 20.219 -1.699 1 91 120 TYR A N 1
ATOM 972 C CA . TYR A 1 120 ? 17.016 20.656 -1.395 1 91 120 TYR A CA 1
ATOM 973 C C . TYR A 1 120 ? 16.203 20.812 -2.668 1 91 120 TYR A C 1
ATOM 975 O O . TYR A 1 120 ? 15.023 20.438 -2.709 1 91 120 TYR A O 1
ATOM 983 N N . SER A 1 121 ? 16.828 21.281 -3.678 1 89.38 121 SER A N 1
ATOM 984 C CA . SER A 1 121 ? 16.141 21.547 -4.934 1 89.38 121 SER A CA 1
ATOM 985 C C . SER A 1 121 ? 15.531 20.281 -5.52 1 89.38 121 SER A C 1
ATOM 987 O O . SER A 1 121 ? 14.445 20.312 -6.098 1 89.38 121 SER A O 1
ATOM 989 N N . PHE A 1 122 ? 16.25 19.234 -5.34 1 90.69 122 PHE A N 1
ATOM 990 C CA . PHE A 1 122 ? 15.742 17.953 -5.812 1 90.69 122 PHE A CA 1
ATOM 991 C C . PHE A 1 122 ? 14.461 17.562 -5.07 1 90.69 122 PHE A C 1
ATOM 993 O O . PHE A 1 122 ? 13.469 17.188 -5.691 1 90.69 122 PHE A O 1
ATOM 1000 N N . TYR A 1 123 ? 14.453 17.656 -3.773 1 90.81 123 TYR A N 1
ATOM 1001 C CA . TYR A 1 123 ? 13.359 17.219 -2.93 1 90.81 123 TYR A CA 1
ATOM 1002 C C . TYR A 1 123 ? 12.156 18.141 -3.055 1 90.81 123 TYR A C 1
ATOM 1004 O O . TYR A 1 123 ? 11.016 17.734 -2.805 1 90.81 123 TYR A O 1
ATOM 1012 N N . ASP A 1 124 ? 12.398 19.391 -3.48 1 86.25 124 ASP A N 1
ATOM 1013 C CA . ASP A 1 124 ? 11.32 20.359 -3.689 1 86.25 124 ASP A CA 1
ATOM 1014 C C . ASP A 1 124 ? 10.375 19.891 -4.797 1 86.25 124 ASP A C 1
ATOM 1016 O O . ASP A 1 124 ? 9.188 20.188 -4.77 1 86.25 124 ASP A O 1
ATOM 1020 N N . ASP A 1 125 ? 10.898 19.062 -5.621 1 82.06 125 ASP A N 1
ATOM 1021 C CA . ASP A 1 125 ? 10.141 18.703 -6.816 1 82.06 125 ASP A CA 1
ATOM 1022 C C . ASP A 1 125 ? 9.688 17.234 -6.754 1 82.06 125 ASP A C 1
ATOM 1024 O O . ASP A 1 125 ? 9.148 16.703 -7.723 1 82.06 125 ASP A O 1
ATOM 1028 N N . GLN A 1 126 ? 9.992 16.656 -5.664 1 86.25 126 GLN A N 1
ATOM 1029 C CA . GLN A 1 126 ? 9.695 15.227 -5.602 1 86.25 126 GLN A CA 1
ATOM 1030 C C . GLN A 1 126 ? 8.719 14.914 -4.469 1 86.25 126 GLN A C 1
ATOM 1032 O O . GLN A 1 126 ? 8.711 15.602 -3.445 1 86.25 126 GLN A O 1
ATOM 1037 N N . LYS A 1 127 ? 7.941 13.906 -4.711 1 86.31 127 LYS A N 1
ATOM 1038 C CA . LYS A 1 127 ? 7.074 13.383 -3.658 1 86.31 127 LYS A CA 1
ATOM 1039 C C . LYS A 1 127 ? 7.75 12.242 -2.904 1 86.31 127 LYS A C 1
ATOM 1041 O O . LYS A 1 127 ? 8.336 11.352 -3.516 1 86.31 127 LYS A O 1
ATOM 1046 N N . VAL A 1 128 ? 7.633 12.32 -1.611 1 88.56 128 VAL A N 1
ATOM 1047 C CA . VAL A 1 128 ? 8.281 11.336 -0.752 1 88.56 128 VAL A CA 1
ATOM 1048 C C . VAL A 1 128 ? 7.805 9.93 -1.115 1 88.56 128 VAL A C 1
ATOM 1050 O O . VAL A 1 128 ? 8.602 8.992 -1.171 1 88.56 128 VAL A O 1
ATOM 1053 N N . GLY A 1 129 ? 6.531 9.75 -1.446 1 85.62 129 GLY A N 1
ATOM 1054 C CA . GLY A 1 129 ? 5.98 8.453 -1.808 1 85.62 129 GLY A CA 1
ATOM 1055 C C . GLY A 1 129 ? 6.621 7.859 -3.051 1 85.62 129 GLY A C 1
ATOM 1056 O O . GLY A 1 129 ? 6.848 6.648 -3.121 1 85.62 129 GLY A O 1
ATOM 1057 N N . GLN A 1 130 ? 6.875 8.672 -3.967 1 87.75 130 GLN A N 1
ATOM 1058 C CA . GLN A 1 130 ? 7.48 8.219 -5.211 1 87.75 130 GLN A CA 1
ATOM 1059 C C . GLN A 1 130 ? 8.922 7.762 -4.988 1 87.75 130 GLN A C 1
ATOM 1061 O O . GLN A 1 130 ? 9.352 6.75 -5.543 1 87.75 130 GLN A O 1
ATOM 1066 N N . LEU A 1 131 ? 9.586 8.562 -4.207 1 93 131 LEU A N 1
ATOM 1067 C CA . LEU A 1 131 ? 10.961 8.195 -3.898 1 93 131 LEU A CA 1
ATOM 1068 C C . LEU A 1 131 ? 11.016 6.883 -3.129 1 93 131 LEU A C 1
ATOM 1070 O O . LEU A 1 131 ? 11.898 6.055 -3.365 1 93 131 LEU A O 1
ATOM 1074 N N . LEU A 1 132 ? 10.078 6.758 -2.242 1 92.44 132 LEU A N 1
ATOM 1075 C CA . LEU A 1 132 ? 9.992 5.527 -1.467 1 92.44 132 LEU A CA 1
ATOM 1076 C C . LEU A 1 132 ? 9.719 4.332 -2.373 1 92.44 132 LEU A C 1
ATOM 1078 O O . LEU A 1 132 ? 10.32 3.266 -2.201 1 92.44 132 LEU A O 1
ATOM 1082 N N . SER A 1 133 ? 8.883 4.422 -3.377 1 90.25 133 SER A N 1
ATOM 1083 C CA . SER A 1 133 ? 8.539 3.336 -4.285 1 90.25 133 SER A CA 1
ATOM 1084 C C . SER A 1 133 ? 9.742 2.898 -5.109 1 90.25 133 SER A C 1
ATOM 1086 O O . SER A 1 133 ? 9.891 1.715 -5.426 1 90.25 133 SER A O 1
ATOM 1088 N N . ARG A 1 134 ? 10.578 3.789 -5.406 1 91.88 134 ARG A N 1
ATOM 1089 C CA . ARG A 1 134 ? 11.758 3.49 -6.207 1 91.88 134 ARG A CA 1
ATOM 1090 C C . ARG A 1 134 ? 12.727 2.596 -5.438 1 91.88 134 ARG A C 1
ATOM 1092 O O . ARG A 1 134 ? 13.406 1.752 -6.031 1 91.88 134 ARG A O 1
ATOM 1099 N N . ILE A 1 135 ? 12.719 2.77 -4.141 1 93.75 135 ILE A N 1
ATOM 1100 C CA . ILE A 1 135 ? 13.711 2.059 -3.342 1 93.75 135 ILE A CA 1
ATOM 1101 C C . ILE A 1 135 ? 13.094 0.791 -2.758 1 93.75 135 ILE A C 1
ATOM 1103 O O . ILE A 1 135 ? 13.805 -0.067 -2.229 1 93.75 135 ILE A O 1
ATOM 1107 N N . THR A 1 136 ? 11.797 0.608 -2.953 1 91.5 136 THR A N 1
ATOM 1108 C CA . THR A 1 136 ? 11.156 -0.569 -2.379 1 91.5 136 THR A CA 1
ATOM 1109 C C . THR A 1 136 ? 10.562 -1.452 -3.475 1 91.5 136 THR A C 1
ATOM 1111 O O . THR A 1 136 ? 11.234 -2.355 -3.979 1 91.5 136 THR A O 1
ATOM 1114 N N . SER A 1 137 ? 9.477 -1.026 -4.086 1 87.19 137 SER A N 1
ATOM 1115 C CA . SER A 1 137 ? 8.719 -1.849 -5.027 1 87.19 137 SER A CA 1
ATOM 1116 C C . SER A 1 137 ? 9.484 -2.049 -6.328 1 87.19 137 SER A C 1
ATOM 1118 O O . SER A 1 137 ? 9.555 -3.164 -6.852 1 87.19 137 SER A O 1
ATOM 1120 N N . ASP A 1 138 ? 10.055 -1.007 -6.828 1 90.56 138 ASP A N 1
ATOM 1121 C CA . ASP A 1 138 ? 10.797 -1.104 -8.078 1 90.56 138 ASP A CA 1
ATOM 1122 C C . ASP A 1 138 ? 12.016 -2.014 -7.93 1 90.56 138 ASP A C 1
ATOM 1124 O O . ASP A 1 138 ? 12.312 -2.814 -8.82 1 90.56 138 ASP A O 1
ATOM 1128 N N . LEU A 1 139 ? 12.648 -1.81 -6.785 1 92.62 139 LEU A N 1
ATOM 1129 C CA . LEU A 1 139 ? 13.836 -2.623 -6.555 1 92.62 139 LEU A CA 1
ATOM 1130 C C . LEU A 1 139 ? 13.469 -4.102 -6.457 1 92.62 139 LEU A C 1
ATOM 1132 O O . LEU A 1 139 ? 14.227 -4.961 -6.918 1 92.62 139 LEU A O 1
ATOM 1136 N N . PHE A 1 140 ? 12.359 -4.406 -5.918 1 90.56 140 PHE A N 1
ATOM 1137 C CA . PHE A 1 140 ? 11.898 -5.789 -5.832 1 90.56 140 PHE A CA 1
ATOM 1138 C C . PHE A 1 140 ? 11.68 -6.371 -7.223 1 90.56 140 PHE A C 1
ATOM 1140 O O . PHE A 1 140 ? 12.094 -7.496 -7.5 1 90.56 140 PHE A O 1
ATOM 1147 N N . ASP A 1 141 ? 11.078 -5.625 -8.055 1 91 141 ASP A N 1
ATOM 1148 C CA . ASP A 1 141 ? 10.82 -6.086 -9.422 1 91 141 ASP A CA 1
ATOM 1149 C C . ASP A 1 141 ? 12.133 -6.336 -10.164 1 91 141 ASP A C 1
ATOM 1151 O O . ASP A 1 141 ? 12.25 -7.312 -10.906 1 91 141 ASP A O 1
ATOM 1155 N N . ILE A 1 142 ? 13.086 -5.469 -9.992 1 93.31 142 ILE A N 1
ATOM 1156 C CA . ILE A 1 142 ? 14.375 -5.59 -10.656 1 93.31 142 ILE A CA 1
ATOM 1157 C C . ILE A 1 142 ? 15.078 -6.871 -10.203 1 93.31 142 ILE A C 1
ATOM 1159 O O . ILE A 1 142 ? 15.547 -7.652 -11.031 1 93.31 142 ILE A O 1
ATOM 1163 N N . THR A 1 143 ? 15.062 -7.098 -8.953 1 91.75 143 THR A N 1
ATOM 1164 C CA . THR A 1 143 ? 15.836 -8.211 -8.406 1 91.75 143 THR A CA 1
ATOM 1165 C C . THR A 1 143 ? 15.133 -9.539 -8.68 1 91.75 143 THR A C 1
ATOM 1167 O O . THR A 1 143 ? 15.789 -10.57 -8.852 1 91.75 143 THR A O 1
ATOM 1170 N N . GLU A 1 144 ? 13.828 -9.5 -8.742 1 90.31 144 GLU A N 1
ATOM 1171 C CA . GLU A 1 144 ? 13.094 -10.688 -9.18 1 90.31 144 GLU A CA 1
ATOM 1172 C C . GLU A 1 144 ? 13.484 -11.078 -10.602 1 90.31 144 GLU A C 1
ATOM 1174 O O . GLU A 1 144 ? 13.633 -12.266 -10.906 1 90.31 144 GLU A O 1
ATOM 1179 N N . LEU A 1 145 ? 13.625 -10.102 -11.414 1 91.19 145 LEU A N 1
ATOM 1180 C CA . LEU A 1 145 ? 14.062 -10.344 -12.789 1 91.19 145 LEU A CA 1
ATOM 1181 C C . LEU A 1 145 ? 15.477 -10.906 -12.812 1 91.19 145 LEU A C 1
ATOM 1183 O O . LEU A 1 145 ? 15.75 -11.867 -13.539 1 91.19 145 LEU A O 1
ATOM 1187 N N . LEU A 1 146 ? 16.344 -10.406 -12.008 1 91.69 146 LEU A N 1
ATOM 1188 C CA . LEU A 1 146 ? 17.766 -10.766 -12.039 1 91.69 146 LEU A CA 1
ATOM 1189 C C . LEU A 1 146 ? 17.969 -12.188 -11.539 1 91.69 146 LEU A C 1
ATOM 1191 O O . LEU A 1 146 ? 18.875 -12.883 -11.992 1 91.69 146 LEU A O 1
ATOM 1195 N N . HIS A 1 147 ? 17.156 -12.586 -10.625 1 89.69 147 HIS A N 1
ATOM 1196 C CA . HIS A 1 147 ? 17.375 -13.93 -10.102 1 89.69 147 HIS A CA 1
ATOM 1197 C C . HIS A 1 147 ? 16.531 -14.961 -10.859 1 89.69 147 HIS A C 1
ATOM 1199 O O . HIS A 1 147 ? 17.078 -15.969 -11.336 1 89.69 147 HIS A O 1
ATOM 1205 N N . HIS A 1 148 ? 15.234 -14.734 -11.102 1 89.75 148 HIS A N 1
ATOM 1206 C CA . HIS A 1 148 ? 14.352 -15.727 -11.727 1 89.75 148 HIS A CA 1
ATOM 1207 C C . HIS A 1 148 ? 14.492 -15.703 -13.242 1 89.75 148 HIS A C 1
ATOM 1209 O O . HIS A 1 148 ? 14.344 -16.734 -13.898 1 89.75 148 HIS A O 1
ATOM 1215 N N . GLY A 1 149 ? 14.773 -14.578 -13.805 1 90.56 149 GLY A N 1
ATOM 1216 C CA . GLY A 1 149 ? 14.82 -14.43 -15.25 1 90.56 149 GLY A CA 1
ATOM 1217 C C . GLY A 1 149 ? 15.781 -15.391 -15.922 1 90.56 149 GLY A C 1
ATOM 1218 O O . GLY A 1 149 ? 15.359 -16.281 -16.656 1 90.56 149 GLY A O 1
ATOM 1219 N N . PRO A 1 150 ? 17 -15.297 -15.617 1 90.69 150 PRO A N 1
ATOM 1220 C CA . PRO A 1 150 ? 18 -16.172 -16.25 1 90.69 150 PRO A CA 1
ATOM 1221 C C . PRO A 1 150 ? 17.75 -17.656 -15.945 1 90.69 150 PRO A C 1
ATOM 1223 O O . PRO A 1 150 ? 17.922 -18.5 -16.812 1 90.69 150 PRO A O 1
ATOM 1226 N N . GLU A 1 151 ? 17.344 -17.922 -14.781 1 92.12 151 GLU A N 1
ATOM 1227 C CA . GLU A 1 151 ? 17.094 -19.297 -14.367 1 92.12 151 GLU A CA 1
ATOM 1228 C C . GLU A 1 151 ? 15.938 -19.891 -15.164 1 92.12 151 GLU A C 1
ATOM 1230 O O . GLU A 1 151 ? 16.047 -21 -15.695 1 92.12 151 GLU A O 1
ATOM 1235 N N . ASN A 1 152 ? 14.852 -19.188 -15.266 1 90.75 152 ASN A N 1
ATOM 1236 C CA . ASN A 1 152 ? 13.656 -19.672 -15.953 1 90.75 152 ASN A CA 1
ATOM 1237 C C . ASN A 1 152 ? 13.906 -19.859 -17.438 1 90.75 152 ASN A C 1
ATOM 1239 O O . ASN A 1 152 ? 13.438 -20.828 -18.031 1 90.75 152 ASN A O 1
ATOM 1243 N N . ILE A 1 153 ? 14.648 -19.047 -18.016 1 92.56 153 ILE A N 1
ATOM 1244 C CA . ILE A 1 153 ? 14.977 -19.156 -19.438 1 92.56 153 ILE A CA 1
ATOM 1245 C C . ILE A 1 153 ? 15.859 -20.391 -19.656 1 92.56 153 ILE A C 1
ATOM 1247 O O . ILE A 1 153 ? 15.609 -21.188 -20.562 1 92.56 153 ILE A O 1
ATOM 1251 N N . THR A 1 154 ? 16.812 -20.578 -18.812 1 93.12 154 THR A N 1
ATOM 1252 C CA . THR A 1 154 ? 17.75 -21.688 -18.953 1 93.12 154 THR A CA 1
ATOM 1253 C C . THR A 1 154 ? 17.031 -23.016 -18.797 1 93.12 154 THR A C 1
ATOM 1255 O O . THR A 1 154 ? 17.156 -23.906 -19.656 1 93.12 154 THR A O 1
ATOM 1258 N N . ILE A 1 155 ? 16.25 -23.094 -17.797 1 93 155 ILE A N 1
ATOM 1259 C CA . ILE A 1 155 ? 15.531 -24.344 -17.516 1 93 155 ILE A CA 1
ATOM 1260 C C . ILE A 1 155 ? 14.562 -24.641 -18.656 1 93 155 ILE A C 1
ATOM 1262 O O . ILE A 1 155 ? 14.508 -25.766 -19.172 1 93 155 ILE A O 1
ATOM 1266 N N . SER A 1 156 ? 13.859 -23.625 -19.125 1 93.94 156 SER A N 1
ATOM 1267 C CA . SER A 1 156 ? 12.875 -23.781 -20.188 1 93.94 156 SER A CA 1
ATOM 1268 C C . SER A 1 156 ? 13.539 -24.203 -21.5 1 93.94 156 SER A C 1
ATOM 1270 O O . SER A 1 156 ? 13.07 -25.109 -22.172 1 93.94 156 SER A O 1
ATOM 1272 N N . LEU A 1 157 ? 14.664 -23.688 -21.844 1 93.94 157 LEU A N 1
ATOM 1273 C CA . LEU A 1 157 ? 15.367 -24 -23.078 1 93.94 157 LEU A CA 1
ATOM 1274 C C . LEU A 1 157 ? 15.906 -25.422 -23.062 1 93.94 157 LEU A C 1
ATOM 1276 O O . LEU A 1 157 ? 15.789 -26.156 -24.047 1 93.94 157 LEU A O 1
ATOM 1280 N N . ILE A 1 158 ? 16.391 -25.781 -21.938 1 95 158 ILE A N 1
ATOM 1281 C CA . ILE A 1 158 ? 16.938 -27.125 -21.812 1 95 158 ILE A CA 1
ATOM 1282 C C . ILE A 1 158 ? 15.812 -28.156 -21.938 1 95 158 ILE A C 1
ATOM 1284 O O . ILE A 1 158 ? 15.961 -29.172 -22.625 1 95 158 ILE A O 1
ATOM 1288 N N . LYS A 1 159 ? 14.711 -27.938 -21.359 1 94.94 159 LYS A N 1
ATOM 1289 C CA . LYS A 1 159 ? 13.602 -28.875 -21.391 1 94.94 159 LYS A CA 1
ATOM 1290 C C . LYS A 1 159 ? 12.984 -28.969 -22.781 1 94.94 159 LYS A C 1
ATOM 1292 O O . LYS A 1 159 ? 12.75 -30.062 -23.297 1 94.94 159 LYS A O 1
ATOM 1297 N N . ILE A 1 160 ? 12.812 -27.797 -23.422 1 94.75 160 ILE A N 1
ATOM 1298 C CA . ILE A 1 160 ? 12.188 -27.766 -24.75 1 94.75 160 ILE A CA 1
ATOM 1299 C C . ILE A 1 160 ? 13.156 -28.328 -25.781 1 94.75 160 ILE A C 1
ATOM 1301 O O . ILE A 1 160 ? 12.836 -29.297 -26.484 1 94.75 160 ILE A O 1
ATOM 1305 N N . ILE A 1 161 ? 14.367 -27.875 -25.844 1 95.62 161 ILE A N 1
ATOM 1306 C CA . ILE A 1 161 ? 15.352 -28.281 -26.844 1 95.62 161 ILE A CA 1
ATOM 1307 C C . ILE A 1 161 ? 15.828 -29.703 -26.531 1 95.62 161 ILE A C 1
ATOM 1309 O O . ILE A 1 161 ? 16.016 -30.5 -27.453 1 95.62 161 ILE A O 1
ATOM 1313 N N . GLY A 1 162 ? 16.047 -29.938 -25.234 1 95.69 162 GLY A N 1
ATOM 1314 C CA . GLY A 1 162 ? 16.422 -31.297 -24.859 1 95.69 162 GLY A CA 1
ATOM 1315 C C . GLY A 1 162 ? 15.406 -32.344 -25.266 1 95.69 162 GLY A C 1
ATOM 1316 O O . GLY A 1 162 ? 15.758 -33.375 -25.844 1 95.69 162 GLY A O 1
ATOM 1317 N N . ALA A 1 163 ? 14.172 -32.031 -25 1 96.69 163 ALA A N 1
ATOM 1318 C CA . ALA A 1 163 ? 13.109 -32.969 -25.406 1 96.69 163 ALA A CA 1
ATOM 1319 C C . ALA A 1 163 ? 13.039 -33.094 -26.922 1 96.69 163 ALA A C 1
ATOM 1321 O O . ALA A 1 163 ? 12.875 -34.219 -27.438 1 96.69 163 ALA A O 1
ATOM 1322 N N . LEU A 1 164 ? 13.188 -32.031 -27.625 1 96.44 164 LEU A N 1
ATOM 1323 C CA . LEU A 1 164 ? 13.156 -32.031 -29.094 1 96.44 164 LEU A CA 1
ATOM 1324 C C . LEU A 1 164 ? 14.273 -32.906 -29.641 1 96.44 164 LEU A C 1
ATOM 1326 O O . LEU A 1 164 ? 14.031 -33.719 -30.547 1 96.44 164 LEU A O 1
ATOM 1330 N N . CYS A 1 165 ? 15.414 -32.812 -29.125 1 96.94 165 CYS A N 1
ATOM 1331 C CA . CYS A 1 165 ? 16.562 -33.562 -29.594 1 96.94 165 CYS A CA 1
ATOM 1332 C C . CYS A 1 165 ? 16.406 -35.062 -29.281 1 96.94 165 CYS A C 1
ATOM 1334 O O . CYS A 1 165 ? 16.625 -35.906 -30.141 1 96.94 165 CYS A O 1
ATOM 1336 N N . ILE A 1 166 ? 15.953 -35.375 -28.109 1 96.94 166 ILE A N 1
ATOM 1337 C CA . ILE A 1 166 ? 15.805 -36.75 -27.688 1 96.94 166 ILE A CA 1
ATOM 1338 C C . ILE A 1 166 ? 14.703 -37.438 -28.5 1 96.94 166 ILE A C 1
ATOM 1340 O O . ILE A 1 166 ? 14.922 -38.5 -29.047 1 96.94 166 ILE A O 1
ATOM 1344 N N . LEU A 1 167 ? 13.586 -36.812 -28.641 1 97.06 167 LEU A N 1
ATOM 1345 C CA . LEU A 1 167 ? 12.453 -37.406 -29.328 1 97.06 167 LEU A CA 1
ATOM 1346 C C . LEU A 1 167 ? 12.742 -37.562 -30.828 1 97.06 167 LEU A C 1
ATOM 1348 O O . LEU A 1 167 ? 12.328 -38.531 -31.453 1 97.06 167 LEU A O 1
ATOM 1352 N N . SER A 1 168 ? 13.492 -36.625 -31.406 1 97.38 168 SER A N 1
ATOM 1353 C CA . SER A 1 168 ? 13.875 -36.719 -32.812 1 97.38 168 SER A CA 1
ATOM 1354 C C . SER A 1 168 ? 14.797 -37.906 -33.062 1 97.38 168 SER A C 1
ATOM 1356 O O . SER A 1 168 ? 14.781 -38.5 -34.156 1 97.38 168 SER A O 1
ATOM 1358 N N . SER A 1 169 ? 15.555 -38.219 -32.094 1 96.31 169 SER A N 1
ATOM 1359 C CA . SER A 1 169 ? 16.469 -39.375 -32.219 1 96.31 169 SER A CA 1
ATOM 1360 C C . SER A 1 169 ? 15.703 -40.688 -32.125 1 96.31 169 SER A C 1
ATOM 1362 O O . SER A 1 169 ? 16.203 -41.719 -32.594 1 96.31 169 SER A O 1
ATOM 1364 N N . ILE A 1 170 ? 14.539 -40.625 -31.578 1 95 170 ILE A N 1
ATOM 1365 C CA . ILE A 1 170 ? 13.734 -41.844 -31.438 1 95 170 ILE A CA 1
ATOM 1366 C C . ILE A 1 170 ? 12.875 -42.031 -32.688 1 95 170 ILE A C 1
ATOM 1368 O O . ILE A 1 170 ? 12.992 -43.062 -33.375 1 95 170 ILE A O 1
ATOM 1372 N N . ASP A 1 171 ? 12.023 -41.031 -33 1 96.25 171 ASP A N 1
ATOM 1373 C CA . ASP A 1 171 ? 11.172 -41.094 -34.188 1 96.25 171 ASP A CA 1
ATOM 1374 C C . ASP A 1 171 ? 10.844 -39.688 -34.719 1 96.25 171 ASP A C 1
ATOM 1376 O O . ASP A 1 171 ? 10.133 -38.938 -34.062 1 96.25 171 ASP A O 1
ATOM 1380 N N . LEU A 1 172 ? 11.219 -39.375 -35.844 1 95.44 172 LEU A N 1
ATOM 1381 C CA . LEU A 1 172 ? 11.094 -38.031 -36.375 1 95.44 172 LEU A CA 1
ATOM 1382 C C . LEU A 1 172 ? 9.633 -37.719 -36.719 1 95.44 172 LEU A C 1
ATOM 1384 O O . LEU A 1 172 ? 9.18 -36.594 -36.562 1 95.44 172 LEU A O 1
ATOM 1388 N N . ARG A 1 173 ? 8.875 -38.656 -37.219 1 95.31 173 ARG A N 1
ATOM 1389 C CA . ARG A 1 173 ? 7.48 -38.469 -37.594 1 95.31 173 ARG A CA 1
ATOM 1390 C C . ARG A 1 173 ? 6.617 -38.156 -36.375 1 95.31 173 ARG A C 1
ATOM 1392 O O . ARG A 1 173 ? 5.82 -37.219 -36.406 1 95.31 173 ARG A O 1
ATOM 1399 N N . LEU A 1 174 ? 6.855 -38.844 -35.312 1 95.88 174 LEU A N 1
ATOM 1400 C CA . LEU A 1 174 ? 6.105 -38.625 -34.062 1 95.88 174 LEU A CA 1
ATOM 1401 C C . LEU A 1 174 ? 6.52 -37.312 -33.438 1 95.88 174 LEU A C 1
ATOM 1403 O O . LEU A 1 174 ? 5.703 -36.656 -32.781 1 95.88 174 LEU A O 1
ATOM 1407 N N . THR A 1 175 ? 7.785 -36.938 -33.625 1 97.19 175 THR A N 1
ATOM 1408 C CA . THR A 1 175 ? 8.273 -35.688 -33.062 1 97.19 175 THR A CA 1
ATOM 1409 C C . THR A 1 175 ? 7.578 -34.5 -33.75 1 97.19 175 THR A C 1
ATOM 1411 O O . THR A 1 175 ? 7.172 -33.531 -33.094 1 97.19 175 THR A O 1
ATOM 1414 N N . ILE A 1 176 ? 7.453 -34.531 -35 1 97 176 ILE A N 1
ATOM 1415 C CA . ILE A 1 176 ? 6.766 -33.5 -35.75 1 97 176 ILE A CA 1
ATOM 1416 C C . ILE A 1 176 ? 5.32 -33.375 -35.281 1 97 176 ILE A C 1
ATOM 1418 O O . ILE A 1 176 ? 4.805 -32.281 -35.094 1 97 176 ILE A O 1
ATOM 1422 N N . ALA A 1 177 ? 4.695 -34.5 -35 1 95.75 177 ALA A N 1
ATOM 1423 C CA . ALA A 1 177 ? 3.318 -34.5 -34.531 1 95.75 177 ALA A CA 1
ATOM 1424 C C . ALA A 1 177 ? 3.215 -33.844 -33.156 1 95.75 177 ALA A C 1
ATOM 1426 O O . ALA A 1 177 ? 2.26 -33.125 -32.875 1 95.75 177 ALA A O 1
ATOM 1427 N N . ALA A 1 178 ? 4.207 -34.094 -32.344 1 95.25 178 ALA A N 1
ATOM 1428 C CA . ALA A 1 178 ? 4.191 -33.594 -30.953 1 95.25 178 ALA A CA 1
ATOM 1429 C C . ALA A 1 178 ? 4.477 -32.094 -30.922 1 95.25 178 ALA A C 1
ATOM 1431 O O . ALA A 1 178 ? 3.924 -31.375 -30.094 1 95.25 178 ALA A O 1
ATOM 1432 N N . PHE A 1 179 ? 5.277 -31.578 -31.812 1 96.19 179 PHE A N 1
ATOM 1433 C CA . PHE A 1 179 ? 5.777 -30.203 -31.703 1 96.19 179 PHE A CA 1
ATOM 1434 C C . PHE A 1 179 ? 5.074 -29.281 -32.688 1 96.19 179 PHE A C 1
ATOM 1436 O O . PHE A 1 179 ? 5.25 -28.062 -32.656 1 96.19 179 PHE A O 1
ATOM 1443 N N . VAL A 1 180 ? 4.23 -29.766 -33.531 1 95.5 180 VAL A N 1
ATOM 1444 C CA . VAL A 1 180 ? 3.621 -29 -34.594 1 95.5 180 VAL A CA 1
ATOM 1445 C C . VAL A 1 180 ? 2.725 -27.906 -34.031 1 95.5 180 VAL A C 1
ATOM 1447 O O . VAL A 1 180 ? 2.627 -26.812 -34.562 1 95.5 180 VAL A O 1
ATOM 1450 N N . LEU A 1 181 ? 2.189 -28.141 -32.844 1 95 181 LEU A N 1
ATOM 1451 C CA . LEU A 1 181 ? 1.226 -27.203 -32.281 1 95 181 LEU A CA 1
ATOM 1452 C C . LEU A 1 181 ? 1.918 -26.188 -31.359 1 95 181 LEU A C 1
ATOM 1454 O O . LEU A 1 181 ? 1.309 -25.203 -30.953 1 95 181 LEU A O 1
ATOM 1458 N N . ILE A 1 182 ? 3.17 -26.391 -31.094 1 93.94 182 ILE A N 1
ATOM 1459 C CA . ILE A 1 182 ? 3.881 -25.562 -30.125 1 93.94 182 ILE A CA 1
ATOM 1460 C C . ILE A 1 182 ? 3.977 -24.125 -30.625 1 93.94 182 ILE A C 1
ATOM 1462 O O . ILE A 1 182 ? 3.674 -23.188 -29.875 1 93.94 182 ILE A O 1
ATOM 1466 N N . PRO A 1 183 ? 4.348 -23.875 -31.906 1 93.62 183 PRO A N 1
ATOM 1467 C CA . PRO A 1 183 ? 4.391 -22.5 -32.375 1 93.62 183 PRO A CA 1
ATOM 1468 C C . PRO A 1 183 ? 3.031 -21.812 -32.312 1 93.62 183 PRO A C 1
ATOM 1470 O O . PRO A 1 183 ? 2.959 -20.609 -31.984 1 93.62 183 PRO A O 1
ATOM 1473 N N . PHE A 1 184 ? 1.944 -22.5 -32.5 1 94.94 184 PHE A N 1
ATOM 1474 C CA . PHE A 1 184 ? 0.604 -21.938 -32.406 1 94.94 184 PHE A CA 1
ATOM 1475 C C . PHE A 1 184 ? 0.224 -21.656 -30.953 1 94.94 184 PHE A C 1
ATOM 1477 O O . PHE A 1 184 ? -0.412 -20.656 -30.656 1 94.94 184 PHE A O 1
ATOM 1484 N N . MET A 1 185 ? 0.672 -22.578 -30.141 1 93.81 185 MET A N 1
ATOM 1485 C CA . MET A 1 185 ? 0.443 -22.391 -28.703 1 93.81 185 MET A CA 1
ATOM 1486 C C . MET A 1 185 ? 1.165 -21.156 -28.188 1 93.81 185 MET A C 1
ATOM 1488 O O . MET A 1 185 ? 0.594 -20.359 -27.438 1 93.81 185 MET A O 1
ATOM 1492 N N . LEU A 1 186 ? 2.365 -20.938 -28.672 1 92.69 186 LEU A N 1
ATOM 1493 C CA . LEU A 1 186 ? 3.176 -19.797 -28.25 1 92.69 186 LEU A CA 1
ATOM 1494 C C . LEU A 1 186 ? 2.555 -18.484 -28.719 1 92.69 186 LEU A C 1
ATOM 1496 O O . LEU A 1 186 ? 2.484 -17.531 -27.953 1 92.69 186 LEU A O 1
ATOM 1500 N N . VAL A 1 187 ? 2.078 -18.453 -29.922 1 93.69 187 VAL A N 1
ATOM 1501 C CA . VAL A 1 187 ? 1.46 -17.234 -30.469 1 93.69 187 VAL A CA 1
ATOM 1502 C C . VAL A 1 187 ? 0.154 -16.953 -29.734 1 93.69 187 VAL A C 1
ATOM 1504 O O . VAL A 1 187 ? -0.11 -15.812 -29.344 1 93.69 187 VAL A O 1
ATOM 1507 N N . PHE A 1 188 ? -0.607 -17.984 -29.5 1 94.56 188 PHE A N 1
ATOM 1508 C CA . PHE A 1 188 ? -1.862 -17.875 -28.766 1 94.56 188 PHE A CA 1
ATOM 1509 C C . PHE A 1 188 ? -1.62 -17.328 -27.359 1 94.56 188 PHE A C 1
ATOM 1511 O O . PHE A 1 188 ? -2.271 -16.375 -26.953 1 94.56 188 PHE A O 1
ATOM 1518 N N . ALA A 1 189 ? -0.672 -17.906 -26.734 1 92.5 189 ALA A N 1
ATOM 1519 C CA . ALA A 1 189 ? -0.351 -17.516 -25.375 1 92.5 189 ALA A CA 1
ATOM 1520 C C . ALA A 1 189 ? 0.141 -16.062 -25.328 1 92.5 189 ALA A C 1
ATOM 1522 O O . ALA A 1 189 ? -0.25 -15.297 -24.438 1 92.5 189 ALA A O 1
ATOM 1523 N N . TYR A 1 190 ? 0.91 -15.727 -26.281 1 91.88 190 TYR A N 1
ATOM 1524 C CA . TYR A 1 190 ? 1.491 -14.383 -26.312 1 91.88 190 TYR A CA 1
ATOM 1525 C C . TYR A 1 190 ? 0.417 -13.328 -26.531 1 91.88 190 TYR A C 1
ATOM 1527 O O . TYR A 1 190 ? 0.362 -12.328 -25.812 1 91.88 190 TYR A O 1
ATOM 1535 N N . VAL A 1 191 ? -0.469 -13.508 -27.469 1 93.88 191 VAL A N 1
ATOM 1536 C CA . VAL A 1 191 ? -1.49 -12.539 -27.844 1 93.88 191 VAL A CA 1
ATOM 1537 C C . VAL A 1 191 ? -2.498 -12.383 -26.703 1 93.88 191 VAL A C 1
ATOM 1539 O O . VAL A 1 191 ? -2.832 -11.266 -26.312 1 93.88 191 VAL A O 1
ATOM 1542 N N . LEU A 1 192 ? -2.941 -13.492 -26.188 1 93.06 192 LEU A N 1
ATOM 1543 C CA . LEU A 1 192 ? -3.969 -13.43 -25.141 1 93.06 192 LEU A CA 1
ATOM 1544 C C . LEU A 1 192 ? -3.385 -12.922 -23.828 1 93.06 192 LEU A C 1
ATOM 1546 O O . LEU A 1 192 ? -4.074 -12.258 -23.047 1 93.06 192 LEU A O 1
ATOM 1550 N N . ASN A 1 193 ? -2.158 -13.25 -23.641 1 91.19 193 ASN A N 1
ATOM 1551 C CA . ASN A 1 193 ? -1.508 -12.734 -22.438 1 91.19 193 ASN A CA 1
ATOM 1552 C C . ASN A 1 193 ? -1.403 -11.211 -22.469 1 91.19 193 ASN A C 1
ATOM 1554 O O . ASN A 1 193 ? -1.606 -10.547 -21.453 1 91.19 193 ASN A O 1
ATOM 1558 N N . LYS A 1 194 ? -1.111 -10.688 -23.609 1 90.5 194 LYS A N 1
ATOM 1559 C CA . LYS A 1 194 ? -1.022 -9.242 -23.766 1 90.5 194 LYS A CA 1
ATOM 1560 C C . LYS A 1 194 ? -2.375 -8.578 -23.516 1 90.5 194 LYS A C 1
ATOM 1562 O O . LYS A 1 194 ? -2.455 -7.547 -22.844 1 90.5 194 LYS A O 1
ATOM 1567 N N . ARG A 1 195 ? -3.402 -9.18 -23.984 1 93 195 ARG A N 1
ATOM 1568 C CA . ARG A 1 195 ? -4.746 -8.648 -23.797 1 93 195 ARG A CA 1
ATOM 1569 C C . ARG A 1 195 ? -5.18 -8.766 -22.328 1 93 195 ARG A C 1
ATOM 1571 O O . ARG A 1 195 ? -5.809 -7.855 -21.797 1 93 195 ARG A O 1
ATOM 1578 N N . MET A 1 196 ? -4.895 -9.828 -21.812 1 91.06 196 MET A N 1
ATOM 1579 C CA . MET A 1 196 ? -5.207 -10.07 -20.406 1 91.06 196 MET A CA 1
ATOM 1580 C C . MET A 1 196 ? -4.516 -9.039 -19.516 1 91.06 196 MET A C 1
ATOM 1582 O O . MET A 1 196 ? -5.145 -8.453 -18.625 1 91.06 196 MET A O 1
ATOM 1586 N N . LYS A 1 197 ? -3.311 -8.742 -19.781 1 88.69 197 LYS A N 1
ATOM 1587 C CA . LYS A 1 197 ? -2.541 -7.797 -18.969 1 88.69 197 LYS A CA 1
ATOM 1588 C C . LYS A 1 197 ? -3.086 -6.379 -19.109 1 88.69 197 LYS A C 1
ATOM 1590 O O . LYS A 1 197 ? -3.123 -5.621 -18.141 1 88.69 197 LYS A O 1
ATOM 1595 N N . ARG A 1 198 ? -3.471 -6.023 -20.266 1 91.12 198 ARG A N 1
ATOM 1596 C CA . ARG A 1 198 ? -4.09 -4.723 -20.484 1 91.12 198 ARG A CA 1
ATOM 1597 C C . ARG A 1 198 ? -5.391 -4.594 -19.688 1 91.12 198 ARG A C 1
ATOM 1599 O O . ARG A 1 198 ? -5.668 -3.547 -19.109 1 91.12 198 ARG A O 1
ATOM 1606 N N . ALA A 1 199 ? -6.133 -5.641 -19.688 1 92.31 199 ALA A N 1
ATOM 1607 C CA . ALA A 1 199 ? -7.395 -5.645 -18.953 1 92.31 199 ALA A CA 1
ATOM 1608 C C . ALA A 1 199 ? -7.152 -5.539 -17.453 1 92.31 199 ALA A C 1
ATOM 1610 O O . ALA A 1 199 ? -7.867 -4.816 -16.75 1 92.31 199 ALA A O 1
ATOM 1611 N N . PHE A 1 200 ? -6.191 -6.16 -17.031 1 88.75 200 PHE A N 1
ATOM 1612 C CA . PHE A 1 200 ? -5.887 -6.129 -15.609 1 88.75 200 PHE A CA 1
ATOM 1613 C C . PHE A 1 200 ? -5.328 -4.77 -15.211 1 88.75 200 PHE A C 1
ATOM 1615 O O . PHE A 1 200 ? -5.566 -4.301 -14.094 1 88.75 200 PHE A O 1
ATOM 1622 N N . LYS A 1 201 ? -4.609 -4.199 -16.141 1 89.25 201 LYS A N 1
ATOM 1623 C CA . LYS A 1 201 ? -4.145 -2.842 -15.875 1 89.25 201 LYS A CA 1
ATOM 1624 C C . LYS A 1 201 ? -5.316 -1.878 -15.711 1 89.25 201 LYS A C 1
ATOM 1626 O O . LYS A 1 201 ? -5.316 -1.039 -14.812 1 89.25 201 LYS A O 1
ATOM 1631 N N . ARG A 1 202 ? -6.273 -2.01 -16.5 1 92.06 202 ARG A N 1
ATOM 1632 C CA . ARG A 1 202 ? -7.48 -1.197 -16.391 1 92.06 202 ARG A CA 1
ATOM 1633 C C . ARG A 1 202 ? -8.211 -1.476 -15.078 1 92.06 202 ARG A C 1
ATOM 1635 O O . ARG A 1 202 ? -8.734 -0.556 -14.445 1 92.06 202 ARG A O 1
ATOM 1642 N N . ASN A 1 203 ? -8.258 -2.715 -14.742 1 92.31 203 ASN A N 1
ATOM 1643 C CA . ASN A 1 203 ? -8.883 -3.1 -13.484 1 92.31 203 ASN A CA 1
ATOM 1644 C C . ASN A 1 203 ? -8.172 -2.477 -12.289 1 92.31 203 ASN A C 1
ATOM 1646 O O . ASN A 1 203 ? -8.812 -2.043 -11.328 1 92.31 203 ASN A O 1
ATOM 1650 N N . ARG A 1 204 ? -6.945 -2.434 -12.375 1 89.12 204 ARG A N 1
ATOM 1651 C CA . ARG A 1 204 ? -6.16 -1.833 -11.297 1 89.12 204 ARG A CA 1
ATOM 1652 C C . ARG A 1 204 ? -6.473 -0.346 -11.156 1 89.12 204 ARG A C 1
ATOM 1654 O O . ARG A 1 204 ? -6.543 0.176 -10.039 1 89.12 204 ARG A O 1
ATOM 1661 N N . VAL A 1 205 ? -6.637 0.315 -12.203 1 90.44 205 VAL A N 1
ATOM 1662 C CA . VAL A 1 205 ? -6.992 1.73 -12.188 1 90.44 205 VAL A CA 1
ATOM 1663 C C . VAL A 1 205 ? -8.359 1.915 -11.531 1 90.44 205 VAL A C 1
ATOM 1665 O O . VAL A 1 205 ? -8.539 2.803 -10.695 1 90.44 205 VAL A O 1
ATOM 1668 N N . ARG A 1 206 ? -9.266 1.057 -11.898 1 92.06 206 ARG A N 1
ATOM 1669 C CA . ARG A 1 206 ? -10.609 1.143 -11.336 1 92.06 206 ARG A CA 1
ATOM 1670 C C . ARG A 1 206 ? -10.594 0.848 -9.836 1 92.06 206 ARG A C 1
ATOM 1672 O O . ARG A 1 206 ? -11.328 1.474 -9.07 1 92.06 206 ARG A O 1
ATOM 1679 N N . ILE A 1 207 ? -9.828 -0.083 -9.445 1 91.38 207 ILE A N 1
ATOM 1680 C CA . ILE A 1 207 ? -9.664 -0.391 -8.031 1 91.38 207 ILE A CA 1
ATOM 1681 C C . ILE A 1 207 ? -9.094 0.823 -7.301 1 91.38 207 ILE A C 1
ATOM 1683 O O . ILE A 1 207 ? -9.562 1.185 -6.223 1 91.38 207 ILE A O 1
ATOM 1687 N N . GLY A 1 208 ? -8.109 1.454 -7.922 1 89.56 208 GLY A N 1
ATOM 1688 C CA . GLY A 1 208 ? -7.559 2.676 -7.363 1 89.56 208 GLY A CA 1
ATOM 1689 C C . GLY A 1 208 ? -8.586 3.775 -7.191 1 89.56 208 GLY A C 1
ATOM 1690 O O . GLY A 1 208 ? -8.609 4.461 -6.164 1 89.56 208 GLY A O 1
ATOM 1691 N N . GLU A 1 209 ? -9.414 3.881 -8.109 1 91.31 209 GLU A N 1
ATOM 1692 C CA . GLU A 1 209 ? -10.445 4.91 -8.078 1 91.31 209 GLU A CA 1
ATOM 1693 C C . GLU A 1 209 ? -11.453 4.648 -6.965 1 91.31 209 GLU A C 1
ATOM 1695 O O . GLU A 1 209 ? -11.836 5.566 -6.238 1 91.31 209 GLU A O 1
ATOM 1700 N N . ILE A 1 210 ? -11.914 3.492 -6.887 1 92.5 210 ILE A N 1
ATOM 1701 C CA . ILE A 1 210 ? -12.906 3.182 -5.871 1 92.5 210 ILE A CA 1
ATOM 1702 C C . ILE A 1 210 ? -12.289 3.309 -4.48 1 92.5 210 ILE A C 1
ATOM 1704 O O . ILE A 1 210 ? -12.953 3.738 -3.533 1 92.5 210 ILE A O 1
ATOM 1708 N N . ASN A 1 211 ? -11.062 2.91 -4.363 1 90.94 211 ASN A N 1
ATOM 1709 C CA . ASN A 1 211 ? -10.359 3.09 -3.096 1 90.94 211 ASN A CA 1
ATOM 1710 C C . ASN A 1 211 ? -10.242 4.566 -2.723 1 90.94 211 ASN A C 1
ATOM 1712 O O . ASN A 1 211 ? -10.438 4.934 -1.562 1 90.94 211 ASN A O 1
ATOM 1716 N N . ALA A 1 212 ? -9.977 5.324 -3.695 1 90.12 212 ALA A N 1
ATOM 1717 C CA . ALA A 1 212 ? -9.891 6.766 -3.467 1 90.12 212 ALA A CA 1
ATOM 1718 C C . ALA A 1 212 ? -11.242 7.332 -3.027 1 90.12 212 ALA A C 1
ATOM 1720 O O . ALA A 1 212 ? -11.305 8.188 -2.139 1 90.12 212 ALA A O 1
ATOM 1721 N N . GLN A 1 213 ? -12.203 6.902 -3.598 1 93.19 213 GLN A N 1
ATOM 1722 C CA . GLN A 1 213 ? -13.547 7.348 -3.264 1 93.19 213 GLN A CA 1
ATOM 1723 C C . GLN A 1 213 ? -13.922 6.957 -1.837 1 93.19 213 GLN A C 1
ATOM 1725 O O . GLN A 1 213 ? -14.492 7.758 -1.096 1 93.19 213 GLN A O 1
ATOM 1730 N N . ILE A 1 214 ? -13.633 5.762 -1.482 1 94.44 214 ILE A N 1
ATOM 1731 C CA . ILE A 1 214 ? -13.938 5.27 -0.142 1 94.44 214 ILE A CA 1
ATOM 1732 C C . ILE A 1 214 ? -13.125 6.051 0.889 1 94.44 214 ILE A C 1
ATOM 1734 O O . ILE A 1 214 ? -13.664 6.465 1.922 1 94.44 214 ILE A O 1
ATOM 1738 N N . GLU A 1 215 ? -11.898 6.203 0.582 1 92.88 215 GLU A N 1
ATOM 1739 C CA . GLU A 1 215 ? -11.031 6.973 1.473 1 92.88 215 GLU A CA 1
ATOM 1740 C C . GLU A 1 215 ? -11.547 8.398 1.644 1 92.88 215 GLU A C 1
ATOM 1742 O O . GLU A 1 215 ? -11.547 8.938 2.754 1 92.88 215 GLU A O 1
ATOM 1747 N N . ASP A 1 216 ? -11.953 8.984 0.604 1 92.94 216 ASP A N 1
ATOM 1748 C CA . ASP A 1 216 ? -12.516 10.328 0.622 1 92.94 216 ASP A CA 1
ATOM 1749 C C . ASP A 1 216 ? -13.773 10.391 1.488 1 92.94 216 ASP A C 1
ATOM 1751 O O . ASP A 1 216 ? -13.938 11.312 2.289 1 92.94 216 ASP A O 1
ATOM 1755 N N . ASN A 1 217 ? -14.594 9.445 1.318 1 94.94 217 ASN A N 1
ATOM 1756 C CA . ASN A 1 217 ? -15.828 9.367 2.092 1 94.94 217 ASN A CA 1
ATOM 1757 C C . ASN A 1 217 ? -15.547 9.188 3.58 1 94.94 217 ASN A C 1
ATOM 1759 O O . ASN A 1 217 ? -16.125 9.883 4.418 1 94.94 217 ASN A O 1
ATOM 1763 N N . LEU A 1 218 ? -14.68 8.305 3.887 1 93.88 218 LEU A N 1
ATOM 1764 C CA . LEU A 1 218 ? -14.375 8 5.281 1 93.88 218 LEU A CA 1
ATOM 1765 C C . LEU A 1 218 ? -13.672 9.18 5.953 1 93.88 218 LEU A C 1
ATOM 1767 O O . LEU A 1 218 ? -13.945 9.477 7.121 1 93.88 218 LEU A O 1
ATOM 1771 N N . SER A 1 219 ? -12.844 9.836 5.223 1 91.94 219 SER A N 1
ATOM 1772 C CA . SER A 1 219 ? -12.148 11 5.758 1 91.94 219 SER A CA 1
ATOM 1773 C C . SER A 1 219 ? -13.109 12.164 5.973 1 91.94 219 SER A C 1
ATOM 1775 O O . SER A 1 219 ? -12.93 12.969 6.891 1 91.94 219 SER A O 1
ATOM 1777 N N . GLY A 1 220 ? -14.039 12.289 5.137 1 93.38 220 GLY A N 1
ATOM 1778 C CA . GLY A 1 220 ? -15.023 13.359 5.234 1 93.38 220 GLY A CA 1
ATOM 1779 C C . GLY A 1 220 ? -16.328 12.906 5.844 1 93.38 220 GLY A C 1
ATOM 1780 O O . GLY A 1 220 ? -17.375 13.531 5.621 1 93.38 220 GLY A O 1
ATOM 1781 N N . ILE A 1 221 ? -16.344 11.852 6.617 1 94.25 221 ILE A N 1
ATOM 1782 C CA . ILE A 1 221 ? -17.562 11.211 7.082 1 94.25 221 ILE A CA 1
ATOM 1783 C C . ILE A 1 221 ? -18.359 12.195 7.945 1 94.25 221 ILE A C 1
ATOM 1785 O O . ILE A 1 221 ? -19.594 12.172 7.941 1 94.25 221 ILE A O 1
ATOM 1789 N N . ARG A 1 222 ? -17.719 13.07 8.656 1 91.88 222 ARG A N 1
ATOM 1790 C CA . ARG A 1 222 ? -18.391 14.039 9.516 1 91.88 222 ARG A CA 1
ATOM 1791 C C . ARG A 1 222 ? -19.156 15.07 8.68 1 91.88 222 ARG A C 1
ATOM 1793 O O . ARG A 1 222 ? -20.25 15.492 9.055 1 91.88 222 ARG A O 1
ATOM 1800 N N . VAL A 1 223 ? -18.562 15.445 7.594 1 93.31 223 VAL A N 1
ATOM 1801 C CA . VAL A 1 223 ? -19.234 16.375 6.68 1 93.31 223 VAL A CA 1
ATOM 1802 C C . VAL A 1 223 ? -20.422 15.68 6.027 1 93.31 223 VAL A C 1
ATOM 1804 O O . VAL A 1 223 ? -21.5 16.266 5.902 1 93.31 223 VAL A O 1
ATOM 1807 N N . VAL A 1 224 ? -20.25 14.445 5.672 1 94.88 224 VAL A N 1
ATOM 1808 C CA . VAL A 1 224 ? -21.312 13.672 5.055 1 94.88 224 VAL A CA 1
ATOM 1809 C C . VAL A 1 224 ? -22.531 13.633 5.984 1 94.88 224 VAL A C 1
ATOM 1811 O O . VAL A 1 224 ? -23.656 13.883 5.555 1 94.88 224 VAL A O 1
ATOM 1814 N N . LYS A 1 225 ? -22.266 13.43 7.215 1 93.5 225 LYS A N 1
ATOM 1815 C CA . LYS A 1 225 ? -23.328 13.312 8.195 1 93.5 225 LYS A CA 1
ATOM 1816 C C . LYS A 1 225 ? -23.938 14.672 8.516 1 93.5 225 LYS A C 1
ATOM 1818 O O . LYS A 1 225 ? -25.141 14.781 8.758 1 93.5 225 LYS A O 1
ATOM 1823 N N . SER A 1 226 ? -23.125 15.656 8.555 1 93.81 226 SER A N 1
ATOM 1824 C CA . SER A 1 226 ? -23.609 17 8.883 1 93.81 226 SER A CA 1
ATOM 1825 C C . SER A 1 226 ? -24.547 17.516 7.812 1 93.81 226 SER A C 1
ATOM 1827 O O . SER A 1 226 ? -25.453 18.312 8.102 1 93.81 226 SER A O 1
ATOM 1829 N N . PHE A 1 227 ? -24.375 17.031 6.629 1 94.31 227 PHE A N 1
ATOM 1830 C CA . PHE A 1 227 ? -25.234 17.484 5.539 1 94.31 227 PHE A CA 1
ATOM 1831 C C . PHE A 1 227 ? -26.281 16.422 5.195 1 94.31 227 PHE A C 1
ATOM 1833 O O . PHE A 1 227 ? -27.062 16.578 4.254 1 94.31 227 PHE A O 1
ATOM 1840 N N . ALA A 1 228 ? -26.297 15.281 5.906 1 93.44 228 ALA A N 1
ATOM 1841 C CA . ALA A 1 228 ? -27.234 14.18 5.703 1 93.44 228 ALA A CA 1
ATOM 1842 C C . ALA A 1 228 ? -27.203 13.695 4.254 1 93.44 228 ALA A C 1
ATOM 1844 O O . ALA A 1 228 ? -28.25 13.539 3.623 1 93.44 228 ALA A O 1
ATOM 1845 N N . ASN A 1 229 ? -25.969 13.586 3.742 1 94.5 229 ASN A N 1
ATOM 1846 C CA . ASN A 1 229 ? -25.797 13.211 2.344 1 94.5 229 ASN A CA 1
ATOM 1847 C C . ASN A 1 229 ? -25.344 11.766 2.201 1 94.5 229 ASN A C 1
ATOM 1849 O O . ASN A 1 229 ? -24.625 11.422 1.261 1 94.5 229 ASN A O 1
ATOM 1853 N N . GLU A 1 230 ? -25.703 10.883 3.117 1 94.69 230 GLU A N 1
ATOM 1854 C CA . GLU A 1 230 ? -25.312 9.477 3.061 1 94.69 230 GLU A CA 1
ATOM 1855 C C . GLU A 1 230 ? -25.844 8.805 1.799 1 94.69 230 GLU A C 1
ATOM 1857 O O . GLU A 1 230 ? -25.141 8.008 1.173 1 94.69 230 GLU A O 1
ATOM 1862 N N . ASP A 1 231 ? -27.016 9.156 1.375 1 93.75 231 ASP A N 1
ATOM 1863 C CA . ASP A 1 231 ? -27.625 8.555 0.196 1 93.75 231 ASP A CA 1
ATOM 1864 C C . ASP A 1 231 ? -26.859 8.922 -1.071 1 93.75 231 ASP A C 1
ATOM 1866 O O . ASP A 1 231 ? -26.672 8.078 -1.954 1 93.75 231 ASP A O 1
ATOM 1870 N N . ILE A 1 232 ? -26.438 10.117 -1.083 1 93.38 232 ILE A N 1
ATOM 1871 C CA . ILE A 1 232 ? -25.672 10.578 -2.238 1 93.38 232 ILE A CA 1
ATOM 1872 C C . ILE A 1 232 ? -24.344 9.836 -2.312 1 93.38 232 ILE A C 1
ATOM 1874 O O . ILE A 1 232 ? -23.922 9.438 -3.396 1 93.38 232 ILE A O 1
ATOM 1878 N N . GLU A 1 233 ? -23.719 9.727 -1.182 1 94.88 233 GLU A N 1
ATOM 1879 C CA . GLU A 1 233 ? -22.453 9.023 -1.131 1 94.88 233 GLU A CA 1
ATOM 1880 C C . GLU A 1 233 ? -22.625 7.551 -1.5 1 94.88 233 GLU A C 1
ATOM 1882 O O . GLU A 1 233 ? -21.75 6.969 -2.16 1 94.88 233 GLU A O 1
ATOM 1887 N N . CYS A 1 234 ? -23.734 6.934 -1.127 1 95.81 234 CYS A N 1
ATOM 1888 C CA . CYS A 1 234 ? -24.016 5.547 -1.478 1 95.81 234 CYS A CA 1
ATOM 1889 C C . CYS A 1 234 ? -24.234 5.395 -2.979 1 95.81 234 CYS A C 1
ATOM 1891 O O . CYS A 1 234 ? -23.797 4.414 -3.58 1 95.81 234 CYS A O 1
ATOM 1893 N N . GLU A 1 235 ? -24.859 6.363 -3.545 1 94.75 235 GLU A N 1
ATOM 1894 C CA . GLU A 1 235 ? -25.094 6.328 -4.984 1 94.75 235 GLU A CA 1
ATOM 1895 C C . GLU A 1 235 ? -23.781 6.484 -5.754 1 94.75 235 GLU A C 1
ATOM 1897 O O . GLU A 1 235 ? -23.547 5.781 -6.738 1 94.75 235 GLU A O 1
ATOM 1902 N N . LYS A 1 236 ? -23 7.414 -5.301 1 93.69 236 LYS A N 1
ATOM 1903 C CA . LYS A 1 236 ? -21.688 7.598 -5.902 1 93.69 236 LYS A CA 1
ATOM 1904 C C . LYS A 1 236 ? -20.844 6.328 -5.801 1 93.69 236 LYS A C 1
ATOM 1906 O O . LYS A 1 236 ? -20.172 5.941 -6.762 1 93.69 236 LYS A O 1
ATOM 1911 N N . PHE A 1 237 ? -20.938 5.75 -4.648 1 95.44 237 PHE A N 1
ATOM 1912 C CA . PHE A 1 237 ? -20.188 4.52 -4.41 1 95.44 237 PHE A CA 1
ATOM 1913 C C . PHE A 1 237 ? -20.672 3.406 -5.332 1 95.44 237 PHE A C 1
ATOM 1915 O O . PHE A 1 237 ? -19.859 2.639 -5.863 1 95.44 237 PHE A O 1
ATOM 1922 N N . LYS A 1 238 ? -21.953 3.322 -5.457 1 96.75 238 LYS A N 1
ATOM 1923 C CA . LYS A 1 238 ? -22.531 2.289 -6.312 1 96.75 238 LYS A CA 1
ATOM 1924 C C . LYS A 1 238 ? -22 2.395 -7.738 1 96.75 238 LYS A C 1
ATOM 1926 O O . LYS A 1 238 ? -21.672 1.381 -8.367 1 96.75 238 LYS A O 1
ATOM 1931 N N . LYS A 1 239 ? -21.891 3.58 -8.211 1 95.56 239 LYS A N 1
ATOM 1932 C CA . LYS A 1 239 ? -21.359 3.787 -9.555 1 95.56 239 LYS A CA 1
ATOM 1933 C C . LYS A 1 239 ? -19.922 3.287 -9.664 1 95.56 239 LYS A C 1
ATOM 1935 O O . LYS A 1 239 ? -19.547 2.633 -10.641 1 95.56 239 LYS A O 1
ATOM 1940 N N . GLY A 1 240 ? -19.109 3.611 -8.688 1 94.75 240 GLY A N 1
ATOM 1941 C CA . GLY A 1 240 ? -17.75 3.121 -8.656 1 94.75 240 GLY A CA 1
ATOM 1942 C C . GLY A 1 240 ? -17.656 1.612 -8.539 1 94.75 240 GLY A C 1
ATOM 1943 O O . GLY A 1 240 ? -16.828 0.979 -9.203 1 94.75 240 GLY A O 1
ATOM 1944 N N . ASN A 1 241 ? -18.484 1.083 -7.711 1 95.56 241 ASN A N 1
ATOM 1945 C CA . ASN A 1 241 ? -18.531 -0.359 -7.496 1 95.56 241 ASN A CA 1
ATOM 1946 C C . ASN A 1 241 ? -18.984 -1.104 -8.742 1 95.56 241 ASN A C 1
ATOM 1948 O O . ASN A 1 241 ? -18.531 -2.215 -9.016 1 95.56 241 ASN A O 1
ATOM 1952 N N . ASP A 1 242 ? -19.859 -0.487 -9.531 1 96.75 242 ASP A N 1
ATOM 1953 C CA . ASP A 1 242 ? -20.312 -1.062 -10.797 1 96.75 242 ASP A CA 1
ATOM 1954 C C . ASP A 1 242 ? -19.156 -1.11 -11.805 1 96.75 242 ASP A C 1
ATOM 1956 O O . ASP A 1 242 ? -18.984 -2.113 -12.5 1 96.75 242 ASP A O 1
ATOM 1960 N N . LEU A 1 243 ? -18.422 -0.059 -11.859 1 95.31 243 LEU A N 1
ATOM 1961 C CA . LEU A 1 243 ? -17.297 0.006 -12.781 1 95.31 243 LEU A CA 1
ATOM 1962 C C . LEU A 1 243 ? -16.219 -1.009 -12.398 1 95.31 243 LEU A C 1
ATOM 1964 O O . LEU A 1 243 ? -15.586 -1.602 -13.273 1 95.31 243 LEU A O 1
ATOM 1968 N N . PHE A 1 244 ? -16.078 -1.15 -11.188 1 91.94 244 PHE A N 1
ATOM 1969 C CA . PHE A 1 244 ? -15.18 -2.17 -10.68 1 91.94 244 PHE A CA 1
ATOM 1970 C C . PHE A 1 244 ? -15.578 -3.553 -11.18 1 91.94 244 PHE A C 1
ATOM 1972 O O . PHE A 1 244 ? -14.742 -4.289 -11.711 1 91.94 244 PHE A O 1
ATOM 19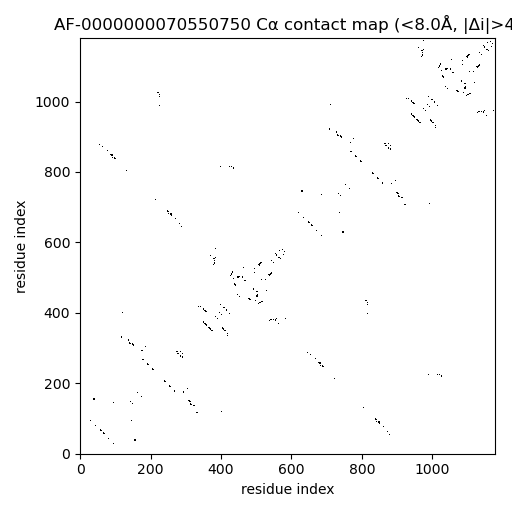79 N N . LEU A 1 245 ? -16.828 -3.889 -10.984 1 95.62 245 LEU A N 1
ATOM 1980 C CA . LEU A 1 245 ? -17.312 -5.199 -11.398 1 95.62 245 LEU A CA 1
ATOM 1981 C C . LEU A 1 245 ? -17.172 -5.383 -12.906 1 95.62 245 LEU A C 1
ATOM 1983 O O . LEU A 1 245 ? -16.797 -6.461 -13.367 1 95.62 245 LEU A O 1
ATOM 1987 N N . GLU A 1 246 ? -17.422 -4.379 -13.641 1 96.44 246 GLU A N 1
ATOM 1988 C CA . GLU A 1 246 ? -17.312 -4.445 -15.094 1 96.44 246 GLU A CA 1
ATOM 1989 C C . GLU A 1 246 ? -15.867 -4.711 -15.523 1 96.44 246 GLU A C 1
ATOM 1991 O O . GLU A 1 246 ? -15.617 -5.52 -16.422 1 96.44 246 GLU A O 1
ATOM 1996 N N . SER A 1 247 ? -14.969 -4.039 -14.898 1 95.38 247 SER A N 1
ATOM 1997 C CA . SER A 1 247 ? -13.562 -4.227 -15.234 1 95.38 247 SER A CA 1
ATOM 1998 C C . SER A 1 247 ? -13.086 -5.621 -14.852 1 95.38 247 SER A C 1
ATOM 2000 O O . SER A 1 247 ? -12.273 -6.219 -15.555 1 95.38 247 SER A O 1
ATOM 2002 N N . LYS A 1 248 ? -13.555 -6.102 -13.75 1 94.31 248 LYS A N 1
ATOM 2003 C CA . LYS A 1 248 ? -13.219 -7.461 -13.336 1 94.31 248 LYS A CA 1
ATOM 2004 C C . LYS A 1 248 ? -13.742 -8.484 -14.344 1 94.31 248 LYS A C 1
ATOM 2006 O O . LYS A 1 248 ? -13.039 -9.445 -14.68 1 94.31 248 LYS A O 1
ATOM 2011 N N . ARG A 1 249 ? -14.945 -8.281 -14.789 1 95.94 249 ARG A N 1
ATOM 2012 C CA . ARG A 1 249 ? -15.547 -9.172 -15.773 1 95.94 249 ARG A CA 1
ATOM 2013 C C . ARG A 1 249 ? -14.703 -9.25 -17.047 1 95.94 249 ARG A C 1
ATOM 2015 O O . ARG A 1 249 ? -14.469 -10.336 -17.578 1 95.94 249 ARG A O 1
ATOM 2022 N N . ASP A 1 250 ? -14.273 -8.156 -17.438 1 96 250 ASP A N 1
ATOM 2023 C CA . ASP A 1 250 ? -13.438 -8.086 -18.625 1 96 250 ASP A CA 1
ATOM 2024 C C . ASP A 1 250 ? -12.109 -8.812 -18.406 1 96 250 ASP A C 1
ATOM 2026 O O . ASP A 1 250 ? -11.656 -9.562 -19.281 1 96 250 ASP A O 1
ATOM 2030 N N . SER A 1 251 ? -11.5 -8.609 -17.266 1 94.75 251 SER A N 1
ATOM 2031 C CA . SER A 1 251 ? -10.234 -9.25 -16.938 1 94.75 251 SER A CA 1
ATOM 2032 C C . SER A 1 251 ? -10.383 -10.766 -16.875 1 94.75 251 SER A C 1
ATOM 2034 O O . SER A 1 251 ? -9.539 -11.5 -17.406 1 94.75 251 SER A O 1
ATOM 2036 N N . TYR A 1 252 ? -11.5 -11.211 -16.328 1 93.62 252 TYR A N 1
ATOM 2037 C CA . TYR A 1 252 ? -11.688 -12.641 -16.141 1 93.62 252 TYR A CA 1
ATOM 2038 C C . TYR A 1 252 ? -12.078 -13.32 -17.453 1 93.62 252 TYR A C 1
ATOM 2040 O O . TYR A 1 252 ? -11.773 -14.492 -17.672 1 93.62 252 TYR A O 1
ATOM 2048 N N . HIS A 1 253 ? -12.664 -12.578 -18.391 1 95.69 253 HIS A N 1
ATOM 2049 C CA . HIS A 1 253 ? -12.922 -13.102 -19.719 1 95.69 253 HIS A CA 1
ATOM 2050 C C . HIS A 1 253 ? -11.625 -13.477 -20.422 1 95.69 253 HIS A C 1
ATOM 2052 O O . HIS A 1 253 ? -11.484 -14.594 -20.938 1 95.69 253 HIS A O 1
ATOM 2058 N N . TYR A 1 254 ? -10.672 -12.633 -20.328 1 94.31 254 TYR A N 1
ATOM 2059 C CA . TYR A 1 254 ? -9.391 -12.891 -20.984 1 94.31 254 TYR A CA 1
ATOM 2060 C C . TYR A 1 254 ? -8.602 -13.953 -20.219 1 94.31 254 TYR A C 1
ATOM 2062 O O . TYR A 1 254 ? -7.91 -14.773 -20.828 1 94.31 254 TYR A O 1
ATOM 2070 N N . MET A 1 255 ? -8.734 -13.867 -18.984 1 91.5 255 MET A N 1
ATOM 2071 C CA . MET A 1 255 ? -8.078 -14.891 -18.172 1 91.5 255 MET A CA 1
ATOM 2072 C C . MET A 1 255 ? -8.633 -16.266 -18.5 1 91.5 255 MET A C 1
ATOM 2074 O O . MET A 1 255 ? -7.875 -17.234 -18.641 1 91.5 255 MET A O 1
ATOM 2078 N N . GLY A 1 256 ? -9.961 -16.328 -18.594 1 93.81 256 GLY A N 1
ATOM 2079 C CA . GLY A 1 256 ? -10.602 -17.578 -18.953 1 93.81 256 GLY A CA 1
ATOM 2080 C C . GLY A 1 256 ? -10.203 -18.078 -20.328 1 93.81 256 GLY A C 1
ATOM 2081 O O . GLY A 1 256 ? -9.898 -19.266 -20.5 1 93.81 256 GLY A O 1
ATOM 2082 N N . MET A 1 257 ? -10.125 -17.203 -21.25 1 94.94 257 MET A N 1
ATOM 2083 C CA . MET A 1 257 ? -9.695 -17.594 -22.609 1 94.94 257 MET A CA 1
ATOM 2084 C C . MET A 1 257 ? -8.258 -18.078 -22.594 1 94.94 257 MET A C 1
ATOM 2086 O O . MET A 1 257 ? -7.938 -19.094 -23.234 1 94.94 257 MET A O 1
ATOM 2090 N N . TYR A 1 258 ? -7.453 -17.438 -21.844 1 93.31 258 TYR A N 1
ATOM 2091 C CA . TYR A 1 258 ? -6.035 -17.766 -21.781 1 93.31 258 TYR A CA 1
ATOM 2092 C C . TYR A 1 258 ? -5.824 -19.141 -21.141 1 93.31 258 TYR A C 1
ATOM 2094 O O . TYR A 1 258 ? -5.184 -20.016 -21.734 1 93.31 258 TYR A O 1
ATOM 2102 N N . ASN A 1 259 ? -6.402 -19.359 -20 1 91.69 259 ASN A N 1
ATOM 2103 C CA . ASN A 1 259 ? -6.203 -20.609 -19.266 1 91.69 259 ASN A CA 1
ATOM 2104 C C . ASN A 1 259 ? -6.855 -21.781 -19.984 1 91.69 259 ASN A C 1
ATOM 2106 O O . ASN A 1 259 ? -6.246 -22.844 -20.125 1 91.69 259 ASN A O 1
ATOM 2110 N N . ALA A 1 260 ? -8.047 -21.594 -20.438 1 94.31 260 ALA A N 1
ATOM 2111 C CA . ALA A 1 260 ? -8.758 -22.641 -21.156 1 94.31 260 ALA A CA 1
ATOM 2112 C C . ALA A 1 260 ? -8.039 -23 -22.453 1 94.31 260 ALA A C 1
ATOM 2114 O O . ALA A 1 260 ? -7.902 -24.172 -22.797 1 94.31 260 ALA A O 1
ATOM 2115 N N . GLY A 1 261 ? -7.551 -21.953 -23.109 1 93.81 261 GLY A N 1
ATOM 2116 C CA . GLY A 1 261 ? -6.844 -22.188 -24.359 1 93.81 261 GLY A CA 1
ATOM 2117 C C . GLY A 1 261 ? -5.535 -22.938 -24.172 1 93.81 261 GLY A C 1
ATOM 2118 O O . GLY A 1 261 ? -5.246 -23.875 -24.906 1 93.81 261 GLY A O 1
ATOM 2119 N N . LEU A 1 262 ? -4.77 -22.578 -23.203 1 91.75 262 LEU A N 1
ATOM 2120 C CA . LEU A 1 262 ? -3.484 -23.219 -22.969 1 91.75 262 LEU A CA 1
ATOM 2121 C C . LEU A 1 262 ? -3.68 -24.688 -22.594 1 91.75 262 LEU A C 1
ATOM 2123 O O . LEU A 1 262 ? -2.947 -25.562 -23.078 1 91.75 262 LEU A O 1
ATOM 2127 N N . THR A 1 263 ? -4.645 -24.906 -21.766 1 91.06 263 THR A N 1
ATOM 2128 C CA . THR A 1 263 ? -4.941 -26.281 -21.375 1 91.06 263 THR A CA 1
ATOM 2129 C C . THR A 1 263 ? -5.414 -27.094 -22.562 1 91.06 263 THR A C 1
ATOM 2131 O O . THR A 1 263 ? -5.008 -28.25 -22.734 1 91.06 263 THR A O 1
ATOM 2134 N N . ALA A 1 264 ? -6.188 -26.5 -23.391 1 93.56 264 ALA A N 1
ATOM 2135 C CA . ALA A 1 264 ? -6.688 -27.172 -24.578 1 93.56 264 ALA A CA 1
ATOM 2136 C C . ALA A 1 264 ? -5.551 -27.531 -25.531 1 93.56 264 ALA A C 1
ATOM 2138 O O . ALA A 1 264 ? -5.523 -28.625 -26.109 1 93.56 264 ALA A O 1
ATOM 2139 N N . PHE A 1 265 ? -4.648 -26.625 -25.672 1 94 265 PHE A N 1
ATOM 2140 C CA . PHE A 1 265 ? -3.502 -26.891 -26.531 1 94 265 PHE A CA 1
ATOM 2141 C C . PHE A 1 265 ? -2.684 -28.062 -26.016 1 94 265 PHE A C 1
ATOM 2143 O O . PHE A 1 265 ? -2.275 -28.938 -26.781 1 94 265 PHE A O 1
ATOM 2150 N N . THR A 1 266 ? -2.455 -28.047 -24.734 1 91.12 266 THR A N 1
ATOM 2151 C CA . THR A 1 266 ? -1.666 -29.125 -24.141 1 91.12 266 THR A CA 1
ATOM 2152 C C . THR A 1 266 ? -2.35 -30.469 -24.328 1 91.12 266 THR A C 1
ATOM 2154 O O . THR A 1 266 ? -1.71 -31.438 -24.734 1 91.12 266 THR A O 1
ATOM 2157 N N . THR A 1 267 ? -3.646 -30.516 -24.109 1 92.44 267 THR A N 1
ATOM 2158 C CA . THR A 1 267 ? -4.395 -31.766 -24.281 1 92.44 267 THR A CA 1
ATOM 2159 C C . THR A 1 267 ? -4.445 -32.156 -25.766 1 92.44 267 THR A C 1
ATOM 2161 O O . THR A 1 267 ? -4.383 -33.344 -26.094 1 92.44 267 THR A O 1
ATOM 2164 N N . MET A 1 268 ? -4.512 -31.172 -26.562 1 94.81 268 MET A N 1
ATOM 2165 C CA . MET A 1 268 ? -4.555 -31.422 -28 1 94.81 268 MET A CA 1
ATOM 2166 C C . MET A 1 268 ? -3.246 -32.062 -28.484 1 94.81 268 MET A C 1
ATOM 2168 O O . MET A 1 268 ? -3.246 -32.875 -29.375 1 94.81 268 MET A O 1
ATOM 2172 N N . ILE A 1 269 ? -2.182 -31.641 -27.906 1 95.44 269 ILE A N 1
ATOM 2173 C CA . ILE A 1 269 ? -0.896 -32.25 -28.234 1 95.44 269 ILE A CA 1
ATOM 2174 C C . ILE A 1 269 ? -0.906 -33.719 -27.875 1 95.44 269 ILE A C 1
ATOM 2176 O O . ILE A 1 269 ? -0.453 -34.562 -28.656 1 95.44 269 ILE A O 1
ATOM 2180 N N . ASN A 1 270 ? -1.458 -34.094 -26.75 1 94.25 270 ASN A N 1
ATOM 2181 C CA . ASN A 1 270 ? -1.631 -35.5 -26.391 1 94.25 270 ASN A CA 1
ATOM 2182 C C . ASN A 1 270 ? -2.465 -36.25 -27.406 1 94.25 270 ASN A C 1
ATOM 2184 O O . ASN A 1 270 ? -2.102 -37.344 -27.828 1 94.25 270 ASN A O 1
ATOM 2188 N N . VAL A 1 271 ? -3.51 -35.625 -27.844 1 95 271 VAL A N 1
ATOM 2189 C CA . VAL A 1 271 ? -4.43 -36.25 -28.781 1 95 271 VAL A CA 1
ATOM 2190 C C . VAL A 1 271 ? -3.727 -36.5 -30.125 1 95 271 VAL A C 1
ATOM 2192 O O . VAL A 1 271 ? -3.863 -37.594 -30.703 1 95 271 VAL A O 1
ATOM 2195 N N . ILE A 1 272 ? -3 -35.594 -30.547 1 96.5 272 ILE A N 1
ATOM 2196 C CA . ILE A 1 272 ? -2.295 -35.688 -31.812 1 96.5 272 ILE A CA 1
ATOM 2197 C C . ILE A 1 272 ? -1.256 -36.812 -31.734 1 96.5 272 ILE A C 1
ATOM 2199 O O . ILE A 1 272 ? -1.116 -37.625 -32.656 1 96.5 272 ILE A O 1
ATOM 2203 N N . VAL A 1 273 ? -0.551 -36.844 -30.656 1 95.88 273 VAL A N 1
ATOM 2204 C CA . VAL A 1 273 ? 0.462 -37.875 -30.469 1 95.88 273 VAL A CA 1
ATOM 2205 C C . VAL A 1 273 ? -0.209 -39.25 -30.359 1 95.88 273 VAL A C 1
ATOM 2207 O O . VAL A 1 273 ? 0.297 -40.25 -30.891 1 95.88 273 VAL A O 1
ATOM 2210 N N . ILE A 1 274 ? -1.34 -39.312 -29.703 1 95.25 274 ILE A N 1
ATOM 2211 C CA . ILE A 1 274 ? -2.098 -40.531 -29.578 1 95.25 274 ILE A CA 1
ATOM 2212 C C . ILE A 1 274 ? -2.576 -40.969 -30.969 1 95.25 274 ILE A C 1
ATOM 2214 O O . ILE A 1 274 ? -2.48 -42.156 -31.312 1 95.25 274 ILE A O 1
ATOM 2218 N N . ALA A 1 275 ? -3.016 -40.062 -31.75 1 95.38 275 ALA A N 1
ATOM 2219 C CA . ALA A 1 275 ? -3.473 -40.344 -33.094 1 95.38 275 ALA A CA 1
ATOM 2220 C C . ALA A 1 275 ? -2.324 -40.875 -33.969 1 95.38 275 ALA A C 1
ATOM 2222 O O . ALA A 1 275 ? -2.402 -41.969 -34.531 1 95.38 275 ALA A O 1
ATOM 2223 N N . ALA A 1 276 ? -1.319 -40.094 -34.031 1 96.19 276 ALA A N 1
ATOM 2224 C CA . ALA A 1 276 ? -0.17 -40.469 -34.844 1 96.19 276 ALA A CA 1
ATOM 2225 C C . ALA A 1 276 ? 0.482 -41.75 -34.344 1 96.19 276 ALA A C 1
ATOM 2227 O O . ALA A 1 276 ? 0.85 -42.625 -35.125 1 96.19 276 ALA A O 1
ATOM 2228 N N . GLY A 1 277 ? 0.651 -41.75 -33.062 1 94.94 277 GLY A N 1
ATOM 2229 C CA . GLY A 1 277 ? 1.236 -42.938 -32.469 1 94.94 277 GLY A CA 1
ATOM 2230 C C . GLY A 1 277 ? 0.378 -44.188 -32.656 1 94.94 277 GLY A C 1
ATOM 2231 O O . GLY A 1 277 ? 0.893 -45.281 -32.938 1 94.94 277 GLY A O 1
ATOM 2232 N N . GLY A 1 278 ? -0.921 -44.094 -32.469 1 93.5 278 GLY A N 1
ATOM 2233 C CA . GLY A 1 278 ? -1.835 -45.188 -32.719 1 93.5 278 GLY A CA 1
ATOM 2234 C C . GLY A 1 278 ? -1.807 -45.688 -34.125 1 93.5 278 GLY A C 1
ATOM 2235 O O . GLY A 1 278 ? -1.75 -46.906 -34.375 1 93.5 278 GLY A O 1
ATOM 2236 N N . ILE A 1 279 ? -1.815 -44.812 -35.031 1 94.19 279 ILE A N 1
ATOM 2237 C CA . ILE A 1 279 ? -1.736 -45.188 -36.469 1 94.19 279 ILE A CA 1
ATOM 2238 C C . ILE A 1 279 ? -0.39 -45.844 -36.75 1 94.19 279 ILE A C 1
ATOM 2240 O O . ILE A 1 279 ? -0.321 -46.812 -37.469 1 94.19 279 ILE A O 1
ATOM 2244 N N . GLY A 1 280 ? 0.652 -45.25 -36.188 1 94.25 280 GLY A N 1
ATOM 2245 C CA . GLY A 1 280 ? 1.979 -45.812 -36.375 1 94.25 280 GLY A CA 1
ATOM 2246 C C . GLY A 1 280 ? 2.096 -47.25 -35.844 1 94.25 280 GLY A C 1
ATOM 2247 O O . GLY A 1 280 ? 2.77 -48.062 -36.438 1 94.25 280 GLY A O 1
ATOM 2248 N N . ILE A 1 281 ? 1.448 -47.5 -34.812 1 92.69 281 ILE A N 1
ATOM 2249 C CA . ILE A 1 281 ? 1.45 -48.844 -34.219 1 92.69 281 ILE A CA 1
ATOM 2250 C C . ILE A 1 281 ? 0.656 -49.812 -35.125 1 92.69 281 ILE A C 1
ATOM 2252 O O . ILE A 1 281 ? 1.1 -50.906 -35.406 1 92.69 281 ILE A O 1
ATOM 2256 N N . ALA A 1 282 ? -0.458 -49.375 -35.594 1 91.31 282 ALA A N 1
ATOM 2257 C CA . ALA A 1 282 ? -1.308 -50.188 -36.469 1 91.31 282 ALA A CA 1
ATOM 2258 C C . ALA A 1 282 ? -0.593 -50.531 -37.75 1 91.31 282 ALA A C 1
ATOM 2260 O O . ALA A 1 282 ? -0.737 -51.656 -38.281 1 91.31 282 ALA A O 1
ATOM 2261 N N . LYS A 1 283 ? 0.139 -49.625 -38.156 1 91.94 283 LYS A N 1
ATOM 2262 C CA . LYS A 1 283 ? 0.823 -49.844 -39.438 1 91.94 283 LYS A CA 1
ATOM 2263 C C . LYS A 1 283 ? 2.221 -50.406 -39.219 1 91.94 283 LYS A C 1
ATOM 2265 O O . LYS A 1 283 ? 2.943 -50.688 -40.188 1 91.94 283 LYS A O 1
ATOM 2270 N N . GLY A 1 284 ? 2.711 -50.406 -38.062 1 89.56 284 GLY A N 1
ATOM 2271 C CA . GLY A 1 284 ? 3.934 -51.125 -37.719 1 89.56 284 GLY A CA 1
ATOM 2272 C C . GLY A 1 284 ? 5.164 -50.219 -37.75 1 89.56 284 GLY A C 1
ATOM 2273 O O . GLY A 1 284 ? 6.293 -50.719 -37.656 1 89.56 284 GLY A O 1
ATOM 2274 N N . TRP A 1 285 ? 4.973 -48.875 -37.781 1 90.81 285 TRP A N 1
ATOM 2275 C CA . TRP A 1 285 ? 6.176 -48.062 -37.875 1 90.81 285 TRP A CA 1
ATOM 2276 C C . TRP A 1 285 ? 6.52 -47.406 -36.562 1 90.81 285 TRP A C 1
ATOM 2278 O O . TRP A 1 285 ? 7.559 -46.75 -36.406 1 90.81 285 TRP A O 1
ATOM 2288 N N . VAL A 1 286 ? 5.691 -47.594 -35.562 1 93.12 286 VAL A N 1
ATOM 2289 C CA . VAL A 1 286 ? 5.969 -47.094 -34.219 1 93.12 286 VAL A CA 1
ATOM 2290 C C . VAL A 1 286 ? 5.82 -48.25 -33.219 1 93.12 286 VAL A C 1
ATOM 2292 O O . VAL A 1 286 ? 4.871 -49.031 -33.281 1 93.12 286 VAL A O 1
ATOM 2295 N N . ASN A 1 287 ? 6.816 -48.312 -32.344 1 91.25 287 ASN A N 1
ATOM 2296 C CA . ASN A 1 287 ? 6.707 -49.312 -31.281 1 91.25 287 ASN A CA 1
ATOM 2297 C C . ASN A 1 287 ? 5.961 -48.719 -30.078 1 91.25 287 ASN A C 1
ATOM 2299 O O . ASN A 1 287 ? 5.941 -47.5 -29.875 1 91.25 287 ASN A O 1
ATOM 2303 N N . ILE A 1 288 ? 5.367 -49.656 -29.297 1 89.25 288 ILE A N 1
ATOM 2304 C CA . ILE A 1 288 ? 4.582 -49.281 -28.141 1 89.25 288 ILE A CA 1
ATOM 2305 C C . ILE A 1 288 ? 5.453 -48.5 -27.156 1 89.25 288 ILE A C 1
ATOM 2307 O O . ILE A 1 288 ? 5.008 -47.5 -26.594 1 89.25 288 ILE A O 1
ATOM 2311 N N . THR A 1 289 ? 6.668 -48.938 -27.031 1 89.88 289 THR A N 1
ATOM 2312 C CA . THR A 1 289 ? 7.605 -48.312 -26.109 1 89.88 289 THR A CA 1
ATOM 2313 C C . THR A 1 289 ? 7.883 -46.844 -26.5 1 89.88 289 THR A C 1
ATOM 2315 O O . THR A 1 289 ? 7.902 -45.969 -25.656 1 89.88 289 THR A O 1
ATOM 2318 N N . ASP A 1 290 ? 8.086 -46.625 -27.75 1 93.62 290 ASP A N 1
ATOM 2319 C CA . ASP A 1 290 ? 8.352 -45.281 -28.25 1 93.62 290 ASP A CA 1
ATOM 2320 C C . ASP A 1 290 ? 7.121 -44.375 -28.094 1 93.62 290 ASP A C 1
ATOM 2322 O O . ASP A 1 290 ? 7.238 -43.219 -27.719 1 93.62 290 ASP A O 1
ATOM 2326 N N . PHE A 1 291 ? 6.023 -44.969 -28.359 1 94.12 291 PHE A N 1
ATOM 2327 C CA . PHE A 1 291 ? 4.754 -44.25 -28.219 1 94.12 291 PHE A CA 1
ATOM 2328 C C . PHE A 1 291 ? 4.57 -43.75 -26.797 1 94.12 291 PHE A C 1
ATOM 2330 O O . PHE A 1 291 ? 4.297 -42.562 -26.594 1 94.12 291 PHE A O 1
ATOM 2337 N N . VAL A 1 292 ? 4.816 -44.469 -25.859 1 91.75 292 VAL A N 1
ATOM 2338 C CA . VAL A 1 292 ? 4.645 -44.125 -24.438 1 91.75 292 VAL A CA 1
ATOM 2339 C C . VAL A 1 292 ? 5.688 -43.094 -24.031 1 91.75 292 VAL A C 1
ATOM 2341 O O . VAL A 1 292 ? 5.387 -42.188 -23.266 1 91.75 292 VAL A O 1
ATOM 2344 N N . THR A 1 293 ? 6.859 -43.281 -24.484 1 93.44 293 THR A N 1
ATOM 2345 C CA . THR A 1 293 ? 7.926 -42.344 -24.172 1 93.44 293 THR A CA 1
ATOM 2346 C C . THR A 1 293 ? 7.535 -40.938 -24.609 1 93.44 293 THR A C 1
ATOM 2348 O O . THR A 1 293 ? 7.754 -39.969 -23.875 1 93.44 293 THR A O 1
ATOM 2351 N N . PHE A 1 294 ? 6.977 -40.812 -25.766 1 95.06 294 PHE A N 1
ATOM 2352 C CA . PHE A 1 294 ? 6.543 -39.5 -26.266 1 95.06 294 PHE A CA 1
ATOM 2353 C C . PHE A 1 294 ? 5.508 -38.875 -25.328 1 95.06 294 PHE A C 1
ATOM 2355 O O . PHE A 1 294 ? 5.578 -37.688 -25.031 1 95.06 294 PHE A O 1
ATOM 2362 N N . LEU A 1 295 ? 4.605 -39.656 -24.828 1 93.62 295 LEU A N 1
ATOM 2363 C CA . LEU A 1 295 ? 3.541 -39.156 -23.969 1 93.62 295 LEU A CA 1
ATOM 2364 C C . LEU A 1 295 ? 4.105 -38.625 -22.641 1 93.62 295 LEU A C 1
ATOM 2366 O O . LEU A 1 295 ? 3.629 -37.625 -22.109 1 93.62 295 LEU A O 1
ATOM 2370 N N . LEU A 1 296 ? 5.117 -39.25 -22.172 1 92.44 296 LEU A N 1
ATOM 2371 C CA . LEU A 1 296 ? 5.727 -38.844 -20.906 1 92.44 296 LEU A CA 1
ATOM 2372 C C . LEU A 1 296 ? 6.48 -37.531 -21.062 1 92.44 296 LEU A C 1
ATOM 2374 O O . LEU A 1 296 ? 6.668 -36.812 -20.078 1 92.44 296 LEU A O 1
ATOM 2378 N N . TYR A 1 297 ? 6.867 -37.219 -22.297 1 94.69 297 TYR A N 1
ATOM 2379 C CA . TYR A 1 297 ? 7.68 -36.031 -22.531 1 94.69 297 TYR A CA 1
ATOM 2380 C C . TYR A 1 297 ? 6.797 -34.812 -22.734 1 94.69 297 TYR A C 1
ATOM 2382 O O . TYR A 1 297 ? 7.273 -33.656 -22.656 1 94.69 297 TYR A O 1
ATOM 2390 N N . ILE A 1 298 ? 5.602 -35 -23.016 1 91.75 298 ILE A N 1
ATOM 2391 C CA . ILE A 1 298 ? 4.742 -33.906 -23.453 1 91.75 298 ILE A CA 1
ATOM 2392 C C . ILE A 1 298 ? 4.68 -32.844 -22.359 1 91.75 298 ILE A C 1
ATOM 2394 O O . ILE A 1 298 ? 4.914 -31.656 -22.641 1 91.75 298 ILE A O 1
ATOM 2398 N N . ASN A 1 299 ? 4.477 -33.25 -21.078 1 89 299 ASN A N 1
ATOM 2399 C CA . ASN A 1 299 ? 4.379 -32.25 -20 1 89 299 ASN A CA 1
ATOM 2400 C C . ASN A 1 299 ? 5.711 -31.562 -19.766 1 89 299 ASN A C 1
ATOM 2402 O O . ASN A 1 299 ? 5.742 -30.391 -19.359 1 89 299 ASN A O 1
ATOM 2406 N N . ILE A 1 300 ? 6.77 -32.188 -20.047 1 92.12 300 ILE A N 1
ATOM 2407 C CA . ILE A 1 300 ? 8.109 -31.656 -19.797 1 92.12 300 ILE A CA 1
ATOM 2408 C C . ILE A 1 300 ? 8.383 -30.469 -20.719 1 92.12 300 ILE A C 1
ATOM 2410 O O . ILE A 1 300 ? 8.977 -29.469 -20.281 1 92.12 300 ILE A O 1
ATOM 2414 N N . PHE A 1 301 ? 7.883 -30.547 -21.969 1 93.31 301 PHE A N 1
ATOM 2415 C CA . PHE A 1 301 ? 8.242 -29.453 -22.875 1 93.31 301 PHE A CA 1
ATOM 2416 C C . PHE A 1 301 ? 7.086 -28.469 -23.016 1 93.31 301 PHE A C 1
ATOM 2418 O O . PHE A 1 301 ? 7.25 -27.391 -23.578 1 93.31 301 PHE A O 1
ATOM 2425 N N . THR A 1 302 ? 5.887 -28.688 -22.453 1 91.88 302 THR A N 1
ATOM 2426 C CA . THR A 1 302 ? 4.773 -27.75 -22.594 1 91.88 302 THR A CA 1
ATOM 2427 C C . THR A 1 302 ? 4.711 -26.828 -21.391 1 91.88 302 THR A C 1
ATOM 2429 O O . THR A 1 302 ? 4.348 -25.656 -21.516 1 91.88 302 THR A O 1
ATOM 2432 N N . GLU A 1 303 ? 5.062 -27.312 -20.219 1 90.06 303 GLU A N 1
ATOM 2433 C CA . GLU A 1 303 ? 5.02 -26.516 -19 1 90.06 303 GLU A CA 1
ATOM 2434 C C . GLU A 1 303 ? 5.895 -25.266 -19.141 1 90.06 303 GLU A C 1
ATOM 2436 O O . GLU A 1 303 ? 5.473 -24.172 -18.781 1 90.06 303 GLU A O 1
ATOM 2441 N N . PRO A 1 304 ? 7.066 -25.344 -19.734 1 91.25 304 PRO A N 1
ATOM 2442 C CA . PRO A 1 304 ? 7.957 -24.188 -19.859 1 91.25 304 PRO A CA 1
ATOM 2443 C C . PRO A 1 304 ? 7.383 -23.094 -20.766 1 91.25 304 PRO A C 1
ATOM 2445 O O . PRO A 1 304 ? 7.82 -21.953 -20.703 1 91.25 304 PRO A O 1
ATOM 2448 N N . VAL A 1 305 ? 6.461 -23.469 -21.609 1 87.56 305 VAL A N 1
ATOM 2449 C CA . VAL A 1 305 ? 5.859 -22.484 -22.484 1 87.56 305 VAL A CA 1
ATOM 2450 C C . VAL A 1 305 ? 5.184 -21.391 -21.656 1 87.56 305 VAL A C 1
ATOM 2452 O O . VAL A 1 305 ? 5.371 -20.203 -21.906 1 87.56 305 VAL A O 1
ATOM 2455 N N . LYS A 1 306 ? 4.504 -21.844 -20.641 1 87.19 306 LYS A N 1
ATOM 2456 C CA . LYS A 1 306 ? 3.848 -20.891 -19.75 1 87.19 306 LYS A CA 1
ATOM 2457 C C . LYS A 1 306 ? 4.871 -20.031 -19 1 87.19 306 LYS A C 1
ATOM 2459 O O . LYS A 1 306 ? 4.691 -18.828 -18.859 1 87.19 306 LYS A O 1
ATOM 2464 N N . VAL A 1 307 ? 5.902 -20.578 -18.609 1 90 307 VAL A N 1
ATOM 2465 C CA . VAL A 1 307 ? 6.953 -19.891 -17.875 1 90 307 VAL A CA 1
ATOM 2466 C C . VAL A 1 307 ? 7.594 -18.812 -18.75 1 90 307 VAL A C 1
ATOM 2468 O O . VAL A 1 307 ? 7.836 -17.703 -18.297 1 90 307 VAL A O 1
ATOM 2471 N N . LEU A 1 308 ? 7.773 -19.156 -19.969 1 88.38 308 LEU A N 1
ATOM 2472 C CA . LEU A 1 308 ? 8.398 -18.234 -20.906 1 88.38 308 LEU A CA 1
ATOM 2473 C C . LEU A 1 308 ? 7.492 -17.031 -21.172 1 88.38 308 LEU A C 1
ATOM 2475 O O . LEU A 1 308 ? 7.969 -15.898 -21.281 1 88.38 308 LEU A O 1
ATOM 2479 N N . ILE A 1 309 ? 6.27 -17.25 -21.219 1 85.94 309 ILE A N 1
ATOM 2480 C CA . ILE A 1 309 ? 5.32 -16.156 -21.469 1 85.94 309 ILE A CA 1
ATOM 2481 C C . ILE A 1 309 ? 5.254 -15.25 -20.25 1 85.94 309 ILE A C 1
ATOM 2483 O O . ILE A 1 309 ? 5.242 -14.023 -20.375 1 85.94 309 ILE A O 1
ATOM 2487 N N . ASP A 1 310 ? 5.262 -15.82 -19.062 1 85.38 310 ASP A N 1
ATOM 2488 C CA . ASP A 1 310 ? 5.242 -15.047 -17.812 1 85.38 310 ASP A CA 1
ATOM 2489 C C . ASP A 1 310 ? 6.512 -14.211 -17.672 1 85.38 310 ASP A C 1
ATOM 2491 O O . ASP A 1 310 ? 6.488 -13.133 -17.094 1 85.38 310 ASP A O 1
ATOM 2495 N N . PHE A 1 311 ? 7.555 -14.703 -18.203 1 88.19 311 PHE A N 1
ATOM 2496 C CA . PHE A 1 311 ? 8.836 -14.008 -18.156 1 88.19 311 PHE A CA 1
ATOM 2497 C C . PHE A 1 311 ? 8.75 -12.68 -18.891 1 88.19 311 PHE A C 1
ATOM 2499 O O . PHE A 1 311 ? 9.398 -11.703 -18.5 1 88.19 311 PHE A O 1
ATOM 2506 N N . THR A 1 312 ? 8 -12.578 -19.906 1 84.25 312 THR A N 1
ATOM 2507 C CA . THR A 1 312 ? 7.895 -11.344 -20.672 1 84.25 312 THR A CA 1
ATOM 2508 C C . THR A 1 312 ? 7.379 -10.211 -19.781 1 84.25 312 THR A C 1
ATOM 2510 O O . THR A 1 312 ? 7.875 -9.078 -19.875 1 84.25 312 THR A O 1
ATOM 2513 N N . GLU A 1 313 ? 6.543 -10.539 -18.953 1 80.81 313 GLU A N 1
ATOM 2514 C CA . GLU A 1 313 ? 6 -9.547 -18.031 1 80.81 313 GLU A CA 1
ATOM 2515 C C . GLU A 1 313 ? 7.016 -9.172 -16.953 1 80.81 313 GLU A C 1
ATOM 2517 O O . GLU A 1 313 ? 7.18 -7.996 -16.625 1 80.81 313 GLU A O 1
ATOM 2522 N N . GLN A 1 314 ? 7.586 -10.172 -16.484 1 86.88 314 GLN A N 1
ATOM 2523 C CA . GLN A 1 314 ? 8.609 -9.938 -15.469 1 86.88 314 GLN A CA 1
ATOM 2524 C C . GLN A 1 314 ? 9.734 -9.062 -16.016 1 86.88 314 GLN A C 1
ATOM 2526 O O . GLN A 1 314 ? 10.242 -8.188 -15.305 1 86.88 314 GLN A O 1
ATOM 2531 N N . PHE A 1 315 ? 10.07 -9.266 -17.234 1 89.19 315 PHE A N 1
ATOM 2532 C CA . PHE A 1 315 ? 11.125 -8.477 -17.875 1 89.19 315 PHE A CA 1
ATOM 2533 C C . PHE A 1 315 ? 10.703 -7.023 -18.016 1 89.19 315 PHE A C 1
ATOM 2535 O O . PHE A 1 315 ? 11.477 -6.113 -17.734 1 89.19 315 PHE A O 1
ATOM 2542 N N . GLN A 1 316 ? 9.539 -6.844 -18.406 1 85.19 316 GLN A N 1
ATOM 2543 C CA . GLN A 1 316 ? 9.039 -5.488 -18.609 1 85.19 316 GLN A CA 1
ATOM 2544 C C . GLN A 1 316 ? 9 -4.711 -17.297 1 85.19 316 GLN A C 1
ATOM 2546 O O . GLN A 1 316 ? 9.453 -3.566 -17.234 1 85.19 316 GLN A O 1
ATOM 2551 N N . ASN A 1 317 ? 8.5 -5.332 -16.266 1 87.69 317 ASN A N 1
ATOM 2552 C CA . ASN A 1 317 ? 8.422 -4.68 -14.961 1 87.69 317 ASN A CA 1
ATOM 2553 C C . ASN A 1 317 ? 9.805 -4.398 -14.398 1 87.69 317 ASN A C 1
ATOM 2555 O O . ASN A 1 317 ? 10.07 -3.295 -13.906 1 87.69 317 ASN A O 1
ATOM 2559 N N . GLY A 1 318 ? 10.633 -5.395 -14.523 1 91.81 318 GLY A N 1
ATOM 2560 C CA . GLY A 1 318 ? 11.992 -5.242 -14.023 1 91.81 318 GLY A CA 1
ATOM 2561 C C . GLY A 1 318 ? 12.781 -4.184 -14.766 1 91.81 318 GLY A C 1
ATOM 2562 O O . GLY A 1 318 ? 13.477 -3.371 -14.148 1 91.81 318 GLY A O 1
ATOM 2563 N N . TYR A 1 319 ? 12.617 -4.16 -16.031 1 91.81 319 TYR A N 1
ATOM 2564 C CA . TYR A 1 319 ? 13.359 -3.203 -16.844 1 91.81 319 TYR A CA 1
ATOM 2565 C C . TYR A 1 319 ? 12.852 -1.786 -16.625 1 91.81 319 TYR A C 1
ATOM 2567 O O . TYR A 1 319 ? 13.633 -0.841 -16.531 1 91.81 319 TYR A O 1
ATOM 2575 N N . SER A 1 320 ? 11.594 -1.634 -16.562 1 90.62 320 SER A N 1
ATOM 2576 C CA . SER A 1 320 ? 11.023 -0.318 -16.297 1 90.62 320 SER A CA 1
ATOM 2577 C C . SER A 1 320 ? 11.477 0.202 -14.93 1 90.62 320 SER A C 1
ATOM 2579 O O . SER A 1 320 ? 11.781 1.387 -14.781 1 90.62 320 SER A O 1
ATOM 2581 N N . GLY A 1 321 ? 11.398 -0.692 -13.992 1 92.56 321 GLY A N 1
ATOM 2582 C CA . GLY A 1 321 ? 11.914 -0.32 -12.68 1 92.56 321 GLY A CA 1
ATOM 2583 C C . GLY A 1 321 ? 13.375 0.083 -12.711 1 92.56 321 GLY A C 1
ATOM 2584 O O . GLY A 1 321 ? 13.773 1.042 -12.047 1 92.56 321 GLY A O 1
ATOM 2585 N N . TYR A 1 322 ? 14.188 -0.555 -13.469 1 94.94 322 TYR A N 1
ATOM 2586 C CA . TYR A 1 322 ? 15.609 -0.256 -13.578 1 94.94 322 TYR A CA 1
ATOM 2587 C C . TYR A 1 322 ? 15.836 1.091 -14.25 1 94.94 322 TYR A C 1
ATOM 2589 O O . TYR A 1 322 ? 16.734 1.845 -13.867 1 94.94 322 TYR A O 1
ATOM 2597 N N . GLU A 1 323 ? 15.023 1.354 -15.25 1 93.5 323 GLU A N 1
ATOM 2598 C CA . GLU A 1 323 ? 15.117 2.656 -15.898 1 93.5 323 GLU A CA 1
ATOM 2599 C C . GLU A 1 323 ? 14.883 3.791 -14.906 1 93.5 323 GLU A C 1
ATOM 2601 O O . GLU A 1 323 ? 15.602 4.789 -14.914 1 93.5 323 GLU A O 1
ATOM 2606 N N . ARG A 1 324 ? 13.945 3.594 -14.086 1 92.94 324 ARG A N 1
ATOM 2607 C CA . ARG A 1 324 ? 13.656 4.602 -13.062 1 92.94 324 ARG A CA 1
ATOM 2608 C C . ARG A 1 324 ? 14.789 4.688 -12.047 1 92.94 324 ARG A C 1
ATOM 2610 O O . ARG A 1 324 ? 15.133 5.777 -11.586 1 92.94 324 ARG A O 1
ATOM 2617 N N . PHE A 1 325 ? 15.281 3.598 -11.75 1 95.5 325 PHE A N 1
ATOM 2618 C CA . PHE A 1 325 ? 16.438 3.523 -10.859 1 95.5 325 PHE A CA 1
ATOM 2619 C C . PHE A 1 325 ? 17.609 4.312 -11.422 1 95.5 325 PHE A C 1
ATOM 2621 O O . PHE A 1 325 ? 18.219 5.117 -10.719 1 95.5 325 PHE A O 1
ATOM 2628 N N . LEU A 1 326 ? 17.875 4.125 -12.672 1 95.12 326 LEU A N 1
ATOM 2629 C CA . LEU A 1 326 ? 18.984 4.805 -13.336 1 95.12 326 LEU A CA 1
ATOM 2630 C C . LEU A 1 326 ? 18.719 6.301 -13.438 1 95.12 326 LEU A C 1
ATOM 2632 O O . LEU A 1 326 ? 19.641 7.105 -13.359 1 95.12 326 LEU A O 1
ATOM 2636 N N . GLU A 1 327 ? 17.469 6.625 -13.578 1 93.94 327 GLU A N 1
ATOM 2637 C CA . GLU A 1 327 ? 17.109 8.039 -13.633 1 93.94 327 GLU A CA 1
ATOM 2638 C C . GLU A 1 327 ? 17.484 8.758 -12.336 1 93.94 327 GLU A C 1
ATOM 2640 O O . GLU A 1 327 ? 18 9.867 -12.367 1 93.94 327 GLU A O 1
ATOM 2645 N N . ILE A 1 328 ? 17.234 8.117 -11.281 1 94.5 328 ILE A N 1
ATOM 2646 C CA . ILE A 1 328 ? 17.547 8.711 -9.992 1 94.5 328 ILE A CA 1
ATOM 2647 C C . ILE A 1 328 ? 19.062 8.781 -9.812 1 94.5 328 ILE A C 1
ATOM 2649 O O . ILE A 1 328 ? 19.594 9.805 -9.367 1 94.5 328 ILE A O 1
ATOM 2653 N N . LEU A 1 329 ? 19.781 7.758 -10.172 1 94.88 329 LEU A N 1
ATOM 2654 C CA . LEU A 1 329 ? 21.219 7.695 -9.977 1 94.88 329 LEU A CA 1
ATOM 2655 C C . LEU A 1 329 ? 21.938 8.68 -10.898 1 94.88 329 LEU A C 1
ATOM 2657 O O . LEU A 1 329 ? 23.062 9.094 -10.617 1 94.88 329 LEU A O 1
ATOM 2661 N N . SER A 1 330 ? 21.266 9.047 -11.945 1 93.94 330 SER A N 1
ATOM 2662 C CA . SER A 1 330 ? 21.891 9.945 -12.922 1 93.94 330 SER A CA 1
ATOM 2663 C C . SER A 1 330 ? 21.781 11.398 -12.477 1 93.94 330 SER A C 1
ATOM 2665 O O . SER A 1 330 ? 22.469 12.266 -13.023 1 93.94 330 SER A O 1
ATOM 2667 N N . VAL A 1 331 ? 20.969 11.586 -11.445 1 93.75 331 VAL A N 1
ATOM 2668 C CA . VAL A 1 331 ? 20.875 12.945 -10.93 1 93.75 331 VAL A CA 1
ATOM 2669 C C . VAL A 1 331 ? 22.156 13.32 -10.195 1 93.75 331 VAL A C 1
ATOM 2671 O O . VAL A 1 331 ? 22.531 12.664 -9.227 1 93.75 331 VAL A O 1
ATOM 2674 N N . GLU A 1 332 ? 22.75 14.305 -10.695 1 92.75 332 GLU A N 1
ATOM 2675 C CA . GLU A 1 332 ? 23.969 14.758 -10.047 1 92.75 332 GLU A CA 1
ATOM 2676 C C . GLU A 1 332 ? 23.656 15.727 -8.914 1 92.75 332 GLU A C 1
ATOM 2678 O O . GLU A 1 332 ? 22.797 16.594 -9.047 1 92.75 332 GLU A O 1
ATOM 2683 N N . PRO A 1 333 ? 24.328 15.492 -7.801 1 92.69 333 PRO A N 1
ATOM 2684 C CA . PRO A 1 333 ? 24.156 16.469 -6.723 1 92.69 333 PRO A CA 1
ATOM 2685 C C . PRO A 1 333 ? 24.547 17.891 -7.145 1 92.69 333 PRO A C 1
ATOM 2687 O O . PRO A 1 333 ? 25.625 18.094 -7.703 1 92.69 333 PRO A O 1
ATOM 2690 N N . GLU A 1 334 ? 23.656 18.797 -6.871 1 90 334 GLU A N 1
ATOM 2691 C CA . GLU A 1 334 ? 23.891 20.203 -7.219 1 90 334 GLU A CA 1
ATOM 2692 C C . GLU A 1 334 ? 24.938 20.828 -6.297 1 90 334 GLU A C 1
ATOM 2694 O O . GLU A 1 334 ? 25.672 21.719 -6.703 1 90 334 GLU A O 1
ATOM 2699 N N . ILE A 1 335 ? 24.938 20.391 -5.117 1 93.12 335 ILE A N 1
ATOM 2700 C CA . ILE A 1 335 ? 25.844 20.938 -4.102 1 93.12 335 ILE A CA 1
ATOM 2701 C C . ILE A 1 335 ? 26.781 19.844 -3.609 1 93.12 335 ILE A C 1
ATOM 2703 O O . ILE A 1 335 ? 26.344 18.812 -3.111 1 93.12 335 ILE A O 1
ATOM 2707 N N . ALA A 1 336 ? 28.047 20.062 -3.838 1 93.25 336 ALA A N 1
ATOM 2708 C CA . ALA A 1 336 ? 29.078 19.125 -3.41 1 93.25 336 ALA A CA 1
ATOM 2709 C C . ALA A 1 336 ? 30.359 19.844 -3.018 1 93.25 336 ALA A C 1
ATOM 2711 O O . ALA A 1 336 ? 30.594 20.984 -3.438 1 93.25 336 ALA A O 1
ATOM 2712 N N . ASP A 1 337 ? 31.094 19.188 -2.199 1 94.56 337 ASP A N 1
ATOM 2713 C CA . ASP A 1 337 ? 32.375 19.75 -1.784 1 94.56 33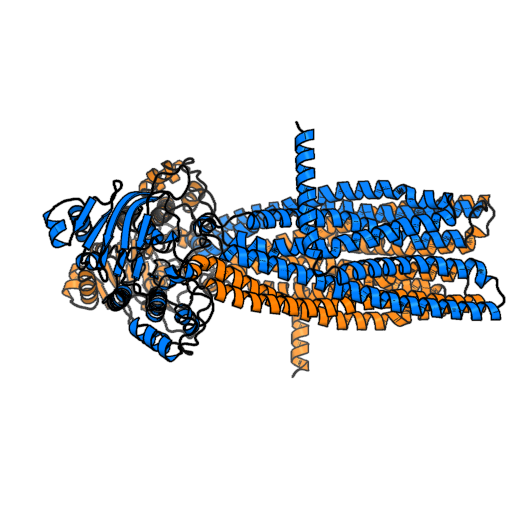7 ASP A CA 1
ATOM 2714 C C . ASP A 1 337 ? 33.344 19.844 -2.967 1 94.56 337 ASP A C 1
ATOM 2716 O O . ASP A 1 337 ? 33.438 18.938 -3.785 1 94.56 337 ASP A O 1
ATOM 2720 N N . LYS A 1 338 ? 34 21 -3.008 1 94.06 338 LYS A N 1
ATOM 2721 C CA . LYS A 1 338 ? 35.125 21.062 -3.918 1 94.06 338 LYS A CA 1
ATOM 2722 C C . LYS A 1 338 ? 36.25 20.109 -3.484 1 94.06 338 LYS A C 1
ATOM 2724 O O . LYS A 1 338 ? 36.375 19.781 -2.301 1 94.06 338 LYS A O 1
ATOM 2729 N N . PRO A 1 339 ? 37.031 19.609 -4.488 1 94.19 339 PRO A N 1
ATOM 2730 C CA . PRO A 1 339 ? 38.094 18.688 -4.129 1 94.19 339 PRO A CA 1
ATOM 2731 C C . PRO A 1 339 ? 39.062 19.281 -3.119 1 94.19 339 PRO A C 1
ATOM 2733 O O . PRO A 1 339 ? 39.594 18.562 -2.275 1 94.19 339 PRO A O 1
ATOM 2736 N N . ASP A 1 340 ? 39.219 20.609 -3.133 1 94.19 340 ASP A N 1
ATOM 2737 C CA . ASP A 1 340 ? 40.156 21.266 -2.242 1 94.19 340 ASP A CA 1
ATOM 2738 C C . ASP A 1 340 ? 39.438 22 -1.117 1 94.19 340 ASP A C 1
ATOM 2740 O O . ASP A 1 340 ? 40.031 22.906 -0.494 1 94.19 340 ASP A O 1
ATOM 2744 N N . ALA A 1 341 ? 38.25 21.625 -0.846 1 95.88 341 ALA A N 1
ATOM 2745 C CA . ALA A 1 341 ? 37.5 22.281 0.214 1 95.88 341 ALA A CA 1
ATOM 2746 C C . ALA A 1 341 ? 38.156 22.062 1.573 1 95.88 341 ALA A C 1
ATOM 2748 O O . ALA A 1 341 ? 38.625 20.969 1.865 1 95.88 341 ALA A O 1
ATOM 2749 N N . LYS A 1 342 ? 38.188 23.094 2.375 1 96.25 342 LYS A N 1
ATOM 2750 C CA . LYS A 1 342 ? 38.781 23.031 3.701 1 96.25 342 LYS A CA 1
ATOM 2751 C C . LYS A 1 342 ? 37.719 23 4.793 1 96.25 342 LYS A C 1
ATOM 2753 O O . LYS A 1 342 ? 36.562 23.359 4.551 1 96.25 342 LYS A O 1
ATOM 2758 N N . GLU A 1 343 ? 38.156 22.5 5.961 1 96.5 343 GLU A N 1
ATOM 2759 C CA . GLU A 1 343 ? 37.25 22.516 7.102 1 96.5 343 GLU A CA 1
ATOM 2760 C C . GLU A 1 343 ? 37.094 23.906 7.691 1 96.5 343 GLU A C 1
ATOM 2762 O O . GLU A 1 343 ? 38.094 24.625 7.863 1 96.5 343 GLU A O 1
ATOM 2767 N N . LEU A 1 344 ? 35.906 24.297 7.926 1 95.88 344 LEU A N 1
ATOM 2768 C CA . LEU A 1 344 ? 35.656 25.562 8.594 1 95.88 344 LEU A CA 1
ATOM 2769 C C . LEU A 1 344 ? 35.875 25.453 10.094 1 95.88 344 LEU A C 1
ATOM 2771 O O . LEU A 1 344 ? 35.25 24.656 10.766 1 95.88 344 LEU A O 1
ATOM 2775 N N . THR A 1 345 ? 36.844 26.188 10.648 1 94.44 345 THR A N 1
ATOM 2776 C CA . THR A 1 345 ? 37.188 26.109 12.062 1 94.44 345 THR A CA 1
ATOM 2777 C C . THR A 1 345 ? 37.219 27.5 12.688 1 94.44 345 THR A C 1
ATOM 2779 O O . THR A 1 345 ? 37.281 28.5 11.977 1 94.44 345 THR A O 1
ATOM 2782 N N . ASP A 1 346 ? 37.125 27.562 13.938 1 92.75 346 ASP A N 1
ATOM 2783 C CA . ASP A 1 346 ? 37.25 28.797 14.719 1 92.75 346 ASP A CA 1
ATOM 2784 C C . ASP A 1 346 ? 36.344 29.891 14.172 1 92.75 346 ASP A C 1
ATOM 2786 O O . ASP A 1 346 ? 36.781 30.984 13.852 1 92.75 346 ASP A O 1
ATOM 2790 N N . VAL A 1 347 ? 35.156 29.562 14.148 1 96.25 347 VAL A N 1
ATOM 2791 C CA . VAL A 1 347 ? 34.188 30.469 13.539 1 96.25 347 VAL A CA 1
ATOM 2792 C C . VAL A 1 347 ? 33.75 31.516 14.555 1 96.25 347 VAL A C 1
ATOM 2794 O O . VAL A 1 347 ? 33.281 31.188 15.641 1 96.25 347 VAL A O 1
ATOM 2797 N N . LYS A 1 348 ? 33.812 32.812 14.18 1 96 348 LYS A N 1
ATOM 2798 C CA . LYS A 1 348 ? 33.375 33.938 15.016 1 96 348 LYS A CA 1
ATOM 2799 C C . LYS A 1 348 ? 31.922 34.312 14.688 1 96 348 LYS A C 1
ATOM 2801 O O . LYS A 1 348 ? 31.203 34.812 15.555 1 96 348 LYS A O 1
ATOM 2806 N N . GLY A 1 349 ? 31.562 34.125 13.445 1 96.75 349 GLY A N 1
ATOM 2807 C CA . GLY A 1 349 ? 30.156 34.312 13.094 1 96.75 349 GLY A CA 1
ATOM 2808 C C . GLY A 1 349 ? 29.906 35.562 12.242 1 96.75 349 GLY A C 1
ATOM 2809 O O . GLY A 1 349 ? 28.781 36.031 12.141 1 96.75 349 GLY A O 1
ATOM 2810 N N . ALA A 1 350 ? 30.953 36.156 11.664 1 97.69 350 ALA A N 1
ATOM 2811 C CA . ALA A 1 350 ? 30.75 37.25 10.711 1 97.69 350 ALA A CA 1
ATOM 2812 C C . ALA A 1 350 ? 30.234 36.75 9.375 1 97.69 350 ALA A C 1
ATOM 2814 O O . ALA A 1 350 ? 30.75 35.75 8.844 1 97.69 350 ALA A O 1
ATOM 2815 N N . ILE A 1 351 ? 29.219 37.344 8.812 1 98 351 ILE A N 1
ATOM 2816 C CA . ILE A 1 351 ? 28.625 36.906 7.555 1 98 351 ILE A CA 1
ATOM 2817 C C . ILE A 1 351 ? 28.562 38.062 6.566 1 98 351 ILE A C 1
ATOM 2819 O O . ILE A 1 351 ? 28.109 39.156 6.91 1 98 351 ILE A O 1
ATOM 2823 N N . THR A 1 352 ? 29.016 37.844 5.324 1 97.88 352 THR A N 1
ATOM 2824 C CA . THR A 1 352 ? 29 38.875 4.297 1 97.88 352 THR A CA 1
ATOM 2825 C C . THR A 1 352 ? 28.375 38.344 3.006 1 97.88 352 THR A C 1
ATOM 2827 O O . THR A 1 352 ? 28.75 37.281 2.523 1 97.88 352 THR A O 1
ATOM 2830 N N . PHE A 1 353 ? 27.359 39.031 2.566 1 97 353 PHE A N 1
ATOM 2831 C CA . PHE A 1 353 ? 26.797 38.844 1.232 1 97 353 PHE A CA 1
ATOM 2832 C C . PHE A 1 353 ? 27.391 39.812 0.242 1 97 353 PHE A C 1
ATOM 2834 O O . PHE A 1 353 ? 27.312 41.031 0.448 1 97 353 PHE A O 1
ATOM 2841 N N . GLU A 1 354 ? 28 39.312 -0.818 1 97.25 354 GLU A N 1
ATOM 2842 C CA . GLU A 1 354 ? 28.562 40.156 -1.857 1 97.25 354 GLU A CA 1
ATOM 2843 C C . GLU A 1 354 ? 27.828 39.969 -3.184 1 97.25 354 GLU A C 1
ATOM 2845 O O . GLU A 1 354 ? 28.109 39.031 -3.924 1 97.25 354 GLU A O 1
ATOM 2850 N N . ASN A 1 355 ? 26.938 40.938 -3.533 1 95.69 355 ASN A N 1
ATOM 2851 C CA . ASN A 1 355 ? 26.172 40.969 -4.773 1 95.69 355 ASN A CA 1
ATOM 2852 C C . ASN A 1 355 ? 25.484 39.625 -5.027 1 95.69 355 ASN A C 1
ATOM 2854 O O . ASN A 1 355 ? 25.641 39.031 -6.102 1 95.69 355 ASN A O 1
ATOM 2858 N N . VAL A 1 356 ? 24.859 39.156 -4.051 1 95.88 356 VAL A N 1
ATOM 2859 C CA . VAL A 1 356 ? 24.297 37.812 -4.086 1 95.88 356 VAL A CA 1
ATOM 2860 C C . VAL A 1 356 ? 22.969 37.844 -4.848 1 95.88 356 VAL A C 1
ATOM 2862 O O . VAL A 1 356 ? 22.094 38.656 -4.559 1 95.88 356 VAL A O 1
ATOM 2865 N N . SER A 1 357 ? 22.812 36.969 -5.84 1 94.75 357 SER A N 1
ATOM 2866 C CA . SER A 1 357 ? 21.594 36.75 -6.59 1 94.75 357 SER A CA 1
ATOM 2867 C C . SER A 1 357 ? 21.188 35.281 -6.543 1 94.75 357 SER A C 1
ATOM 2869 O O . SER A 1 357 ? 22.047 34.406 -6.398 1 94.75 357 SER A O 1
ATOM 2871 N N . PHE A 1 358 ? 19.906 35.031 -6.547 1 94.12 358 PHE A N 1
ATOM 2872 C CA . PHE A 1 358 ? 19.438 33.656 -6.461 1 94.12 358 PHE A CA 1
ATOM 2873 C C . PHE A 1 358 ? 18.094 33.5 -7.168 1 94.12 358 PHE A C 1
ATOM 2875 O O . PHE A 1 358 ? 17.219 34.375 -7.07 1 94.12 358 PHE A O 1
ATOM 2882 N N . ARG A 1 359 ? 17.984 32.438 -7.895 1 92.12 359 ARG A N 1
ATOM 2883 C CA . ARG A 1 359 ? 16.734 31.953 -8.477 1 92.12 359 ARG A CA 1
ATOM 2884 C C . ARG A 1 359 ? 16.578 30.438 -8.289 1 92.12 359 ARG A C 1
ATOM 2886 O O . ARG A 1 359 ? 17.547 29.688 -8.398 1 92.12 359 ARG A O 1
ATOM 2893 N N . TYR A 1 360 ? 15.406 29.984 -7.949 1 85.75 360 TYR A N 1
ATOM 2894 C CA . TYR A 1 360 ? 15.164 28.578 -7.68 1 85.75 360 TYR A CA 1
ATOM 2895 C C . TYR A 1 360 ? 15.32 27.75 -8.953 1 85.75 360 TYR A C 1
ATOM 2897 O O . TYR A 1 360 ? 15.836 26.625 -8.914 1 85.75 360 TYR A O 1
ATOM 2905 N N . LYS A 1 361 ? 14.727 28.172 -10 1 82.75 361 LYS A N 1
ATOM 2906 C CA . LYS A 1 361 ? 14.82 27.469 -11.281 1 82.75 361 LYS A CA 1
ATOM 2907 C C . LYS A 1 361 ? 15.133 28.453 -12.414 1 82.75 361 LYS A C 1
ATOM 2909 O O . LYS A 1 361 ? 14.859 29.641 -12.297 1 82.75 361 LYS A O 1
ATOM 2914 N N . ASP A 1 362 ? 15.648 27.766 -13.359 1 76.56 362 ASP A N 1
ATOM 2915 C CA . ASP A 1 362 ? 15.914 28.594 -14.531 1 76.56 362 ASP A CA 1
ATOM 2916 C C . ASP A 1 362 ? 14.617 29.062 -15.18 1 76.56 362 ASP A C 1
ATOM 2918 O O . ASP A 1 362 ? 13.672 28.281 -15.32 1 76.56 362 ASP A O 1
ATOM 2922 N N . GLY A 1 363 ? 14.516 30.266 -15.492 1 68.62 363 GLY A N 1
ATOM 2923 C CA . GLY A 1 363 ? 13.328 30.797 -16.141 1 68.62 363 GLY A CA 1
ATOM 2924 C C . GLY A 1 363 ? 12.367 31.469 -15.172 1 68.62 363 GLY A C 1
ATOM 2925 O O . GLY A 1 363 ? 11.406 32.094 -15.586 1 68.62 363 GLY A O 1
ATOM 2926 N N . VAL A 1 364 ? 12.656 31.234 -13.961 1 72.56 364 VAL A N 1
ATOM 2927 C CA . VAL A 1 364 ? 11.812 31.891 -12.969 1 72.56 364 VAL A CA 1
ATOM 2928 C C . VAL A 1 364 ? 12.477 33.156 -12.484 1 72.56 364 VAL A C 1
ATOM 2930 O O . VAL A 1 364 ? 13.688 33.344 -12.633 1 72.56 364 VAL A O 1
ATOM 2933 N N . ASP A 1 365 ? 11.711 33.969 -12.055 1 77.88 365 ASP A N 1
ATOM 2934 C CA . ASP A 1 365 ? 12.203 35.25 -11.578 1 77.88 365 ASP A CA 1
ATOM 2935 C C . ASP A 1 365 ? 13.156 35.062 -10.391 1 77.88 365 ASP A C 1
ATOM 2937 O O . ASP A 1 365 ? 13.016 34.125 -9.625 1 77.88 365 ASP A O 1
ATOM 2941 N N . GLU A 1 366 ? 14.094 36.031 -10.383 1 87.56 366 GLU A N 1
ATOM 2942 C CA . GLU A 1 366 ? 15.031 36.031 -9.266 1 87.56 366 GLU A CA 1
ATOM 2943 C C . GLU A 1 366 ? 14.328 36.375 -7.949 1 87.56 366 GLU A C 1
ATOM 2945 O O . GLU A 1 366 ? 13.5 37.281 -7.902 1 87.56 366 GLU A O 1
ATOM 2950 N N . VAL A 1 367 ? 14.609 35.594 -7 1 87.69 367 VAL A N 1
ATOM 2951 C CA . VAL A 1 367 ? 14.062 35.844 -5.676 1 87.69 367 VAL A CA 1
ATOM 2952 C C . VAL A 1 367 ? 14.914 36.906 -4.965 1 87.69 367 VAL A C 1
ATOM 2954 O O . VAL A 1 367 ? 14.383 37.75 -4.25 1 87.69 367 VAL A O 1
ATOM 2957 N N . LEU A 1 368 ? 16.234 36.812 -5.105 1 91.62 368 LEU A N 1
ATOM 2958 C CA . LEU A 1 368 ? 17.188 37.812 -4.629 1 91.62 368 LEU A CA 1
ATOM 2959 C C . LEU A 1 368 ? 18.031 38.344 -5.781 1 91.62 368 LEU A C 1
ATOM 2961 O O . LEU A 1 368 ? 18.484 37.594 -6.641 1 91.62 368 LEU A O 1
ATOM 2965 N N . SER A 1 369 ? 18.188 39.719 -5.785 1 92.12 369 SER A N 1
ATOM 2966 C CA . SER A 1 369 ? 18.938 40.344 -6.867 1 92.12 369 SER A CA 1
ATOM 2967 C C . SER A 1 369 ? 20 41.281 -6.32 1 92.12 369 SER A C 1
ATOM 2969 O O . SER A 1 369 ? 19.703 42.406 -5.898 1 92.12 369 SER A O 1
ATOM 2971 N N . GLY A 1 370 ? 21.172 40.875 -6.43 1 91.31 370 GLY A N 1
ATOM 2972 C CA . GLY A 1 370 ? 22.312 41.688 -6.082 1 91.31 370 GLY A CA 1
ATOM 2973 C C . GLY A 1 370 ? 22.281 42.188 -4.645 1 91.31 370 GLY A C 1
ATOM 2974 O O . GLY A 1 370 ? 22.453 43.375 -4.379 1 91.31 370 GLY A O 1
ATOM 2975 N N . VAL A 1 371 ? 22.109 41.344 -3.693 1 93.31 371 VAL A N 1
ATOM 2976 C CA . VAL A 1 371 ? 21.984 41.688 -2.281 1 93.31 371 VAL A CA 1
ATOM 2977 C C . VAL A 1 371 ? 23.359 41.844 -1.657 1 93.31 371 VAL A C 1
ATOM 2979 O O . VAL A 1 371 ? 24.219 40.969 -1.812 1 93.31 371 VAL A O 1
ATOM 2982 N N . ASN A 1 372 ? 23.578 43 -1.06 1 94.19 372 ASN A N 1
ATOM 2983 C CA . ASN A 1 372 ? 24.781 43.219 -0.269 1 94.19 372 ASN A CA 1
ATOM 2984 C C . ASN A 1 372 ? 24.453 43.406 1.213 1 94.19 372 ASN A C 1
ATOM 2986 O O . ASN A 1 372 ? 23.547 44.156 1.577 1 94.19 372 ASN A O 1
ATOM 2990 N N . LEU A 1 373 ? 25.156 42.562 2.045 1 94.56 373 LEU A N 1
ATOM 2991 C CA . LEU A 1 373 ? 24.875 42.594 3.479 1 94.56 373 LEU A CA 1
ATOM 2992 C C . LEU A 1 373 ? 26.125 42.188 4.273 1 94.56 373 LEU A C 1
ATOM 2994 O O . LEU A 1 373 ? 26.859 41.281 3.877 1 94.56 373 LEU A O 1
ATOM 2998 N N . SER A 1 374 ? 26.375 42.938 5.312 1 95.44 374 SER A N 1
ATOM 2999 C CA . SER A 1 374 ? 27.438 42.594 6.242 1 95.44 374 SER A CA 1
ATOM 3000 C C . SER A 1 374 ? 26.938 42.531 7.68 1 95.44 374 SER A C 1
ATOM 3002 O O . SER A 1 374 ? 26.375 43.531 8.18 1 95.44 374 SER A O 1
ATOM 3004 N N . VAL A 1 375 ? 27.172 41.438 8.328 1 96.12 375 VAL A N 1
ATOM 3005 C CA . VAL A 1 375 ? 26.734 41.219 9.703 1 96.12 375 VAL A CA 1
ATOM 3006 C C . VAL A 1 375 ? 27.953 40.906 10.586 1 96.12 375 VAL A C 1
ATOM 3008 O O . VAL A 1 375 ? 28.781 40.094 10.234 1 96.12 375 VAL A O 1
ATOM 3011 N N . ARG A 1 376 ? 28.047 41.562 11.703 1 95.81 376 ARG A N 1
ATOM 3012 C CA . ARG A 1 376 ? 29.156 41.375 12.625 1 95.81 376 ARG A CA 1
ATOM 3013 C C . ARG A 1 376 ? 28.938 40.125 13.5 1 95.81 376 ARG A C 1
ATOM 3015 O O . ARG A 1 376 ? 27.797 39.719 13.703 1 95.81 376 ARG A O 1
ATOM 3022 N N . PRO A 1 377 ? 30.094 39.594 14.07 1 96.81 377 PRO A N 1
ATOM 3023 C CA . PRO A 1 377 ? 29.953 38.469 14.984 1 96.81 377 PRO A CA 1
ATOM 3024 C C . PRO A 1 377 ? 29.078 38.812 16.188 1 96.81 377 PRO A C 1
ATOM 3026 O O . PRO A 1 377 ? 29.25 39.844 16.812 1 96.81 377 PRO A O 1
ATOM 3029 N N . GLY A 1 378 ? 28.078 37.938 16.469 1 95.12 378 GLY A N 1
ATOM 3030 C CA . GLY A 1 378 ? 27.25 38.062 17.656 1 95.12 378 GLY A CA 1
ATOM 3031 C C . GLY A 1 378 ? 26.047 38.969 17.453 1 95.12 378 GLY A C 1
ATOM 3032 O O . GLY A 1 378 ? 25.219 39.125 18.359 1 95.12 378 GLY A O 1
ATOM 3033 N N . GLU A 1 379 ? 25.891 39.5 16.281 1 94.94 379 GLU A N 1
ATOM 3034 C CA . GLU A 1 379 ? 24.812 40.438 15.992 1 94.94 379 GLU A CA 1
ATOM 3035 C C . GLU A 1 379 ? 23.469 39.719 15.867 1 94.94 379 GLU 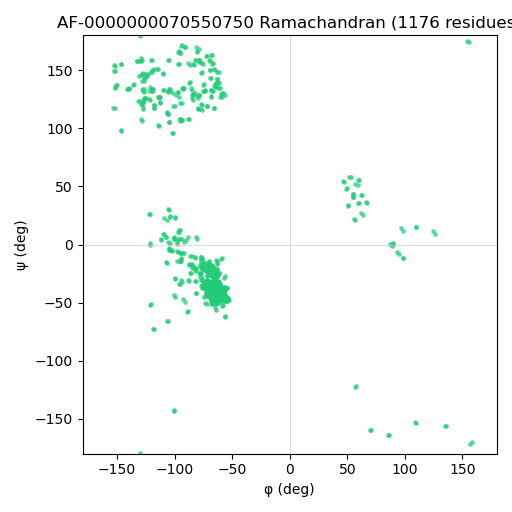A C 1
ATOM 3037 O O . GLU A 1 379 ? 23.406 38.625 15.32 1 94.94 379 GLU A O 1
ATOM 3042 N N . TYR A 1 380 ? 22.469 40.344 16.453 1 95.31 380 TYR A N 1
ATOM 3043 C CA . TYR A 1 380 ? 21.078 39.906 16.312 1 95.31 380 TYR A CA 1
ATOM 3044 C C . TYR A 1 380 ? 20.359 40.656 15.211 1 95.31 380 TYR A C 1
ATOM 3046 O O . TYR A 1 380 ? 20 41.812 15.383 1 95.31 380 TYR A O 1
ATOM 3054 N N . VAL A 1 381 ? 20.094 39.969 14.094 1 95.06 381 VAL A N 1
ATOM 3055 C CA . VAL A 1 381 ? 19.562 40.594 12.898 1 95.06 381 VAL A CA 1
ATOM 3056 C C . VAL A 1 381 ? 18.156 40.094 12.617 1 95.06 381 VAL A C 1
ATOM 3058 O O . VAL A 1 381 ? 17.938 38.875 12.508 1 95.06 381 VAL A O 1
ATOM 3061 N N . ALA A 1 382 ? 17.172 40.969 12.469 1 94.31 382 ALA A N 1
ATOM 3062 C CA . ALA A 1 382 ? 15.797 40.625 12.141 1 94.31 382 ALA A CA 1
ATOM 3063 C C . ALA A 1 382 ? 15.477 40.938 10.688 1 94.31 382 ALA A C 1
ATOM 3065 O O . ALA A 1 382 ? 15.867 41.969 10.164 1 94.31 382 ALA A O 1
ATOM 3066 N N . LEU A 1 383 ? 14.867 40 10.07 1 92.62 383 LEU A N 1
ATOM 3067 C CA . LEU A 1 383 ? 14.383 40.188 8.703 1 92.62 383 LEU A CA 1
ATOM 3068 C C . LEU A 1 383 ? 12.891 40.469 8.688 1 92.62 383 LEU A C 1
ATOM 3070 O O . LEU A 1 383 ? 12.094 39.688 9.195 1 92.62 383 LEU A O 1
ATOM 3074 N N . ALA A 1 384 ? 12.539 41.625 8.172 1 88.12 384 ALA A N 1
ATOM 3075 C CA . ALA A 1 384 ? 11.141 42.031 8.047 1 88.12 384 ALA A CA 1
ATOM 3076 C C . ALA A 1 384 ? 10.766 42.281 6.59 1 88.12 384 ALA A C 1
ATOM 3078 O O . ALA A 1 384 ? 11.633 42.562 5.758 1 88.12 384 ALA A O 1
ATOM 3079 N N . GLY A 1 385 ? 9.555 42.062 6.285 1 84.31 385 GLY A N 1
ATOM 3080 C CA . GLY A 1 385 ? 9.047 42.25 4.934 1 84.31 385 GLY A CA 1
ATOM 3081 C C . GLY A 1 385 ? 7.816 41.406 4.648 1 84.31 385 GLY A C 1
ATOM 3082 O O . GLY A 1 385 ? 7.414 40.594 5.469 1 84.31 385 GLY A O 1
ATOM 3083 N N . PRO A 1 386 ? 7.277 41.625 3.512 1 78.25 386 PRO A N 1
ATOM 3084 C CA . PRO A 1 386 ? 6.078 40.875 3.162 1 78.25 386 PRO A CA 1
ATOM 3085 C C . PRO A 1 386 ? 6.363 39.375 2.922 1 78.25 386 PRO A C 1
ATOM 3087 O O . PRO A 1 386 ? 7.52 39 2.74 1 78.25 386 PRO A O 1
ATOM 3090 N N . SER A 1 387 ? 5.32 38.562 3.037 1 74.62 387 SER A N 1
ATOM 3091 C CA . SER A 1 387 ? 5.461 37.125 2.781 1 74.62 387 SER A CA 1
ATOM 3092 C C . SER A 1 387 ? 5.902 36.875 1.345 1 74.62 387 SER A C 1
ATOM 3094 O O . SER A 1 387 ? 5.418 37.531 0.413 1 74.62 387 SER A O 1
ATOM 3096 N N . GLY A 1 388 ? 6.871 36 1.155 1 76.81 388 GLY A N 1
ATOM 3097 C CA . GLY A 1 388 ? 7.293 35.562 -0.174 1 76.81 388 GLY A CA 1
ATOM 3098 C C . GLY A 1 388 ? 8.383 36.438 -0.756 1 76.81 388 GLY A C 1
ATOM 3099 O O . GLY A 1 388 ? 8.875 36.188 -1.859 1 76.81 388 GLY A O 1
ATOM 3100 N N . VAL A 1 389 ? 8.789 37.406 -0.001 1 82 389 VAL A N 1
ATOM 3101 C CA . VAL A 1 389 ? 9.727 38.375 -0.55 1 82 389 VAL A CA 1
ATOM 3102 C C . VAL A 1 389 ? 11.125 37.75 -0.609 1 82 389 VAL A C 1
ATOM 3104 O O . VAL A 1 389 ? 11.984 38.219 -1.359 1 82 389 VAL A O 1
ATOM 3107 N N . GLY A 1 390 ? 11.406 36.688 0.146 1 88.81 390 GLY A N 1
ATOM 3108 C CA . GLY A 1 390 ? 12.695 36 0.05 1 88.81 390 GLY A CA 1
ATOM 3109 C C . GLY A 1 390 ? 13.406 35.906 1.385 1 88.81 390 GLY A C 1
ATOM 3110 O O . GLY A 1 390 ? 14.602 35.594 1.434 1 88.81 390 GLY A O 1
ATOM 3111 N N . LYS A 1 391 ? 12.789 36.188 2.447 1 90.69 391 LYS A N 1
ATOM 3112 C CA . LYS A 1 391 ? 13.398 36.125 3.775 1 90.69 391 LYS A CA 1
ATOM 3113 C C . LYS A 1 391 ? 13.945 34.719 4.062 1 90.69 391 LYS A C 1
ATOM 3115 O O . LYS A 1 391 ? 15.117 34.594 4.422 1 90.69 391 LYS A O 1
ATOM 3120 N N . THR A 1 392 ? 13.094 33.688 3.797 1 89.94 392 THR A N 1
ATOM 3121 C CA . THR A 1 392 ? 13.484 32.281 4.027 1 89.94 392 THR A CA 1
ATOM 3122 C C . THR A 1 392 ? 14.602 31.875 3.068 1 89.94 392 THR A C 1
ATOM 3124 O O . THR A 1 392 ? 15.516 31.141 3.451 1 89.94 392 THR A O 1
ATOM 3127 N N . THR A 1 393 ? 14.539 32.375 1.893 1 92.38 393 THR A N 1
ATOM 3128 C CA . THR A 1 393 ? 15.547 32.062 0.879 1 92.38 393 THR A CA 1
ATOM 3129 C C . THR A 1 393 ? 16.906 32.594 1.295 1 92.38 393 THR A C 1
ATOM 3131 O O . THR A 1 393 ? 17.906 31.891 1.215 1 92.38 393 THR A O 1
ATOM 3134 N N . LEU A 1 394 ? 16.891 33.844 1.709 1 94.19 394 LEU A N 1
ATOM 3135 C CA . LEU A 1 394 ? 18.125 34.469 2.139 1 94.19 394 LEU A CA 1
ATOM 3136 C C . LEU A 1 394 ? 18.797 33.656 3.238 1 94.19 394 LEU A C 1
ATOM 3138 O O . LEU A 1 394 ? 20 33.375 3.166 1 94.19 394 LEU A O 1
ATOM 3142 N N . CYS A 1 395 ? 18.047 33.219 4.16 1 95.12 395 CYS A N 1
ATOM 3143 C CA . CYS A 1 395 ? 18.578 32.469 5.297 1 95.12 395 CYS A CA 1
ATOM 3144 C C . CYS A 1 395 ? 19.031 31.062 4.867 1 95.12 395 CYS A C 1
ATOM 3146 O O . CYS A 1 395 ? 19.984 30.531 5.418 1 95.12 395 CYS A O 1
ATOM 3148 N N . SER A 1 396 ? 18.438 30.453 3.879 1 95.06 396 SER A N 1
ATOM 3149 C CA . SER A 1 396 ? 18.734 29.109 3.432 1 95.06 396 SER A CA 1
ATOM 3150 C C . SER A 1 396 ? 20.031 29.062 2.633 1 95.06 396 SER A C 1
ATOM 3152 O O . SER A 1 396 ? 20.625 28 2.457 1 95.06 396 SER A O 1
ATOM 3154 N N . LEU A 1 397 ? 20.453 30.219 2.158 1 96.38 397 LEU A N 1
ATOM 3155 C CA . LEU A 1 397 ? 21.688 30.297 1.374 1 96.38 397 LEU A CA 1
ATOM 3156 C C . LEU A 1 397 ? 22.906 30.234 2.277 1 96.38 397 LEU A C 1
ATOM 3158 O O . LEU A 1 397 ? 23.984 29.828 1.843 1 96.38 397 LEU A O 1
ATOM 3162 N N . ILE A 1 398 ? 22.75 30.625 3.508 1 97.19 398 ILE A N 1
ATOM 3163 C CA . ILE A 1 398 ? 23.859 30.719 4.438 1 97.19 398 ILE A CA 1
ATOM 3164 C C . ILE A 1 398 ? 24.422 29.328 4.719 1 97.19 398 ILE A C 1
ATOM 3166 O O . ILE A 1 398 ? 25.609 29.078 4.559 1 97.19 398 ILE A O 1
ATOM 3170 N N . PRO A 1 399 ? 23.547 28.328 5.027 1 97.12 399 PRO A N 1
ATOM 3171 C CA . PRO A 1 399 ? 24.047 26.969 5.188 1 97.12 399 PRO A CA 1
ATOM 3172 C C . PRO A 1 399 ? 24.25 26.25 3.855 1 97.12 399 PRO A C 1
ATOM 3174 O O . PRO A 1 399 ? 24.5 25.047 3.83 1 97.12 399 PRO A O 1
ATOM 3177 N N . ARG A 1 400 ? 24.062 26.938 2.818 1 97.06 400 ARG A N 1
ATOM 3178 C CA . ARG A 1 400 ? 24.266 26.438 1.463 1 97.06 400 ARG A CA 1
ATOM 3179 C C . ARG A 1 400 ? 23.312 25.281 1.154 1 97.06 400 ARG A C 1
ATOM 3181 O O . ARG A 1 400 ? 23.734 24.219 0.7 1 97.06 400 ARG A O 1
ATOM 3188 N N . PHE A 1 401 ? 22.078 25.438 1.563 1 95.12 401 PHE A N 1
ATOM 3189 C CA . PHE A 1 401 ? 21.031 24.5 1.163 1 95.12 401 PHE A CA 1
ATOM 3190 C C . PHE A 1 401 ? 20.719 24.656 -0.318 1 95.12 401 PHE A C 1
ATOM 3192 O O . PHE A 1 401 ? 20.172 23.734 -0.938 1 95.12 401 PHE A O 1
ATOM 3199 N N . TYR A 1 402 ? 20.984 25.844 -0.812 1 94.44 402 TYR A N 1
ATOM 3200 C CA . TYR A 1 402 ? 20.922 26.188 -2.229 1 94.44 402 TYR A CA 1
ATOM 3201 C C . TYR A 1 402 ? 22.203 26.875 -2.682 1 94.44 402 TYR A C 1
ATOM 3203 O O . TYR A 1 402 ? 22.938 27.438 -1.866 1 94.44 402 TYR A O 1
ATOM 3211 N N . GLU A 1 403 ? 22.422 26.812 -3.98 1 94.19 403 GLU A N 1
ATOM 3212 C CA . GLU A 1 403 ? 23.578 27.484 -4.551 1 94.19 403 GLU A CA 1
ATOM 3213 C C . GLU A 1 403 ? 23.188 28.859 -5.109 1 94.19 403 GLU A C 1
ATOM 3215 O O . GLU A 1 403 ? 22.188 28.984 -5.812 1 94.19 403 GLU A O 1
ATOM 3220 N N . VAL A 1 404 ? 23.969 29.797 -4.719 1 95.5 404 VAL A N 1
ATOM 3221 C CA . VAL A 1 404 ? 23.734 31.141 -5.238 1 95.5 404 VAL A CA 1
ATOM 3222 C C . VAL A 1 404 ? 23.938 31.156 -6.75 1 95.5 404 VAL A C 1
ATOM 3224 O O . VAL A 1 404 ? 24.812 30.453 -7.273 1 95.5 404 VAL A O 1
ATOM 3227 N N . THR A 1 405 ? 23.141 31.906 -7.492 1 94.12 405 THR A N 1
ATOM 3228 C CA . THR A 1 405 ? 23.266 32.031 -8.945 1 94.12 405 THR A CA 1
ATOM 3229 C C . THR A 1 405 ? 24.266 33.125 -9.32 1 94.12 405 THR A C 1
ATOM 3231 O O . THR A 1 405 ? 24.812 33.094 -10.43 1 94.12 405 THR A O 1
ATOM 3234 N N . GLY A 1 406 ? 24.469 34.031 -8.484 1 94.69 406 GLY A N 1
ATOM 3235 C CA . GLY A 1 406 ? 25.453 35.094 -8.641 1 94.69 406 GLY A CA 1
ATOM 3236 C C . GLY A 1 406 ? 25.969 35.625 -7.32 1 94.69 406 GLY A C 1
ATOM 3237 O O . GLY A 1 406 ? 25.281 35.562 -6.305 1 94.69 406 GLY A O 1
ATOM 3238 N N . GLY A 1 407 ? 27.234 36.062 -7.367 1 96.69 407 GLY A N 1
ATOM 3239 C CA . GLY A 1 407 ? 27.828 36.625 -6.16 1 96.69 407 GLY A CA 1
ATOM 3240 C C . GLY A 1 407 ? 28.438 35.562 -5.258 1 96.69 407 GLY A C 1
ATOM 3241 O O . GLY A 1 407 ? 28.781 34.469 -5.715 1 96.69 407 GLY A O 1
ATOM 3242 N N . SER A 1 408 ? 28.688 36 -3.961 1 97.5 408 SER A N 1
ATOM 3243 C CA . SER A 1 408 ? 29.281 35.031 -3.02 1 97.5 408 SER A CA 1
ATOM 3244 C C . SER A 1 408 ? 28.891 35.375 -1.584 1 97.5 408 SER A C 1
ATOM 3246 O O . SER A 1 408 ? 28.531 36.5 -1.277 1 97.5 408 SER A O 1
ATOM 3248 N N . ILE A 1 409 ? 28.906 34.375 -0.777 1 98.06 409 ILE A N 1
ATOM 3249 C CA . ILE A 1 409 ? 28.672 34.5 0.657 1 98.06 409 ILE A CA 1
ATOM 3250 C C . ILE A 1 409 ? 29.906 34.031 1.429 1 98.06 409 ILE A C 1
ATOM 3252 O O . ILE A 1 409 ? 30.469 33 1.121 1 98.06 409 ILE A O 1
ATOM 3256 N N . LYS A 1 410 ? 30.266 34.875 2.408 1 98.25 410 LYS A N 1
ATOM 3257 C CA . LYS A 1 410 ? 31.453 34.562 3.189 1 98.25 410 LYS A CA 1
ATOM 3258 C C . LYS A 1 410 ? 31.125 34.531 4.68 1 98.25 410 LYS A C 1
ATOM 3260 O O . LYS A 1 410 ? 30.312 35.312 5.172 1 98.25 410 LYS A O 1
ATOM 3265 N N . ILE A 1 411 ? 31.797 33.625 5.367 1 98 411 ILE A N 1
ATOM 3266 C CA . ILE A 1 411 ? 31.781 33.562 6.824 1 98 411 ILE A CA 1
ATOM 3267 C C . ILE A 1 411 ? 33.188 33.781 7.363 1 98 411 ILE A C 1
ATOM 3269 O O . ILE A 1 411 ? 34.125 33.031 7.043 1 98 411 ILE A O 1
ATOM 3273 N N . ASP A 1 412 ? 33.312 34.781 8.133 1 97.44 412 ASP A N 1
ATOM 3274 C CA . ASP A 1 412 ? 34.594 35.188 8.664 1 97.44 412 ASP A CA 1
ATOM 3275 C C . ASP A 1 412 ? 35.656 35.312 7.547 1 97.44 412 ASP A C 1
ATOM 3277 O O . ASP A 1 412 ? 36.781 34.844 7.68 1 97.44 412 ASP A O 1
ATOM 3281 N N . GLY A 1 413 ? 35.156 35.719 6.457 1 95.38 413 GLY A N 1
ATOM 3282 C CA . GLY A 1 413 ? 36.062 36.031 5.352 1 95.38 413 GLY A CA 1
ATOM 3283 C C . GLY A 1 413 ? 36.281 34.875 4.406 1 95.38 413 GLY A C 1
ATOM 3284 O O . GLY A 1 413 ? 36.844 35.031 3.33 1 95.38 413 GLY A O 1
ATOM 3285 N N . THR A 1 414 ? 35.812 33.75 4.664 1 96.69 414 THR A N 1
ATOM 3286 C CA . THR A 1 414 ? 36 32.562 3.828 1 96.69 414 THR A CA 1
ATOM 3287 C C . THR A 1 414 ? 34.719 32.281 3.055 1 96.69 414 THR A C 1
ATOM 3289 O O . THR A 1 414 ? 33.625 32.188 3.643 1 96.69 414 THR A O 1
ATOM 3292 N N . ASP A 1 415 ? 34.906 32.062 1.76 1 97.25 415 ASP A N 1
ATOM 3293 C CA . ASP A 1 415 ? 33.75 31.703 0.939 1 97.25 415 ASP A CA 1
ATOM 3294 C C . ASP A 1 415 ? 33.156 30.359 1.353 1 97.25 415 ASP A C 1
ATOM 3296 O O . ASP A 1 415 ? 33.906 29.391 1.542 1 97.25 415 ASP A O 1
ATOM 3300 N N . ILE A 1 416 ? 31.875 30.328 1.415 1 97.44 416 ILE A N 1
ATOM 3301 C CA . ILE A 1 416 ? 31.219 29.109 1.902 1 97.44 416 ILE A CA 1
ATOM 3302 C C . ILE A 1 416 ? 31.375 28 0.871 1 97.44 416 ILE A C 1
ATOM 3304 O O . ILE A 1 416 ? 31.203 26.812 1.193 1 97.44 416 ILE A O 1
ATOM 3308 N N . LYS A 1 417 ? 31.719 28.266 -0.37 1 96.44 417 LYS A N 1
ATOM 3309 C CA . LYS A 1 417 ? 31.938 27.266 -1.411 1 96.44 417 LYS A CA 1
ATOM 3310 C C . LYS A 1 417 ? 33.281 26.594 -1.233 1 96.44 417 LYS A C 1
ATOM 3312 O O . LYS A 1 417 ? 33.531 25.531 -1.81 1 96.44 417 LYS A O 1
ATOM 3317 N N . ASP A 1 418 ? 34.125 27.203 -0.426 1 96.81 418 ASP A N 1
ATOM 3318 C CA . ASP A 1 418 ? 35.5 26.719 -0.285 1 96.81 418 ASP A CA 1
ATOM 3319 C C . ASP A 1 418 ? 35.656 25.891 0.989 1 96.81 418 ASP A C 1
ATOM 3321 O O . ASP A 1 418 ? 36.75 25.453 1.327 1 96.81 418 ASP A O 1
ATOM 3325 N N . VAL A 1 419 ? 34.625 25.625 1.666 1 97 419 VAL A N 1
ATOM 3326 C CA . VAL A 1 419 ? 34.656 24.812 2.877 1 97 419 VAL A CA 1
ATOM 3327 C C . VAL A 1 419 ? 33.781 23.594 2.713 1 97 419 VAL A C 1
ATOM 3329 O O . VAL A 1 419 ? 32.938 23.547 1.818 1 97 419 VAL A O 1
ATOM 3332 N N . THR A 1 420 ? 34.062 22.562 3.535 1 96.75 420 THR A N 1
ATOM 3333 C CA . THR A 1 420 ? 33.281 21.359 3.467 1 96.75 420 THR A CA 1
ATOM 3334 C C . THR A 1 420 ? 31.859 21.609 3.986 1 96.75 420 THR A C 1
ATOM 3336 O O . THR A 1 420 ? 31.672 22.375 4.938 1 96.75 420 THR A O 1
ATOM 3339 N N . LEU A 1 421 ? 30.906 21 3.4 1 96.12 421 LEU A N 1
ATOM 3340 C CA . LEU A 1 421 ? 29.516 21.172 3.779 1 96.12 421 LEU A CA 1
ATOM 3341 C C . LEU A 1 421 ? 29.297 20.766 5.234 1 96.12 421 LEU A C 1
ATOM 3343 O O . LEU A 1 421 ? 28.562 21.438 5.961 1 96.12 421 LEU A O 1
ATOM 3347 N N . LYS A 1 422 ? 29.906 19.703 5.625 1 95.38 422 LYS A N 1
ATOM 3348 C CA . LYS A 1 422 ? 29.75 19.219 6.992 1 95.38 422 LYS A CA 1
ATOM 3349 C C . LYS A 1 422 ? 30.219 20.266 8 1 95.38 422 LYS A C 1
ATOM 3351 O O . LYS A 1 422 ? 29.516 20.594 8.953 1 95.38 422 LYS A O 1
ATOM 3356 N N . SER A 1 423 ? 31.406 20.797 7.75 1 96.31 423 SER A N 1
ATOM 3357 C CA . SER A 1 423 ? 31.953 21.781 8.672 1 96.31 423 SER A CA 1
ATOM 3358 C C . SER A 1 423 ? 31.141 23.062 8.664 1 96.31 423 SER A C 1
ATOM 3360 O O . SER A 1 423 ? 30.938 23.688 9.711 1 96.31 423 SER A O 1
ATOM 3362 N N . LEU A 1 424 ? 30.641 23.422 7.551 1 97.44 424 LEU A N 1
ATOM 3363 C CA . LEU A 1 424 ? 29.812 24.609 7.43 1 97.44 424 LEU A CA 1
ATOM 3364 C C . LEU A 1 424 ? 28.516 24.453 8.227 1 97.44 424 LEU A C 1
ATOM 3366 O O . LEU A 1 424 ? 28.203 25.297 9.07 1 97.44 424 LEU A O 1
ATOM 3370 N N . ARG A 1 425 ? 27.859 23.391 8.008 1 96.69 425 ARG A N 1
ATOM 3371 C CA . ARG A 1 425 ? 26.547 23.172 8.594 1 96.69 425 ARG A CA 1
ATOM 3372 C C . ARG A 1 425 ? 26.656 22.812 10.07 1 96.69 425 ARG A C 1
ATOM 3374 O O . ARG A 1 425 ? 25.734 23.062 10.852 1 96.69 425 ARG A O 1
ATOM 3381 N N . ASP A 1 426 ? 27.797 22.328 10.477 1 95.31 426 ASP A N 1
ATOM 3382 C CA . ASP A 1 426 ? 28.047 22.078 11.891 1 95.31 426 ASP A CA 1
ATOM 3383 C C . ASP A 1 426 ? 28.094 23.375 12.688 1 95.31 426 ASP A C 1
ATOM 3385 O O . ASP A 1 426 ? 27.812 23.375 13.891 1 95.31 426 ASP A O 1
ATOM 3389 N N . HIS A 1 427 ? 28.375 24.406 12.031 1 97 427 HIS A N 1
ATOM 3390 C CA . HIS A 1 427 ? 28.547 25.688 12.719 1 97 427 HIS A CA 1
ATOM 3391 C C . HIS A 1 427 ? 27.281 26.547 12.586 1 97 427 HIS A C 1
ATOM 3393 O O . HIS A 1 427 ? 27.266 27.688 13.031 1 97 427 HIS A O 1
ATOM 3399 N N . ILE A 1 428 ? 26.328 26 12.016 1 97.44 428 ILE A N 1
ATOM 3400 C CA . ILE A 1 428 ? 25.078 26.734 11.82 1 97.44 428 ILE A CA 1
ATOM 3401 C C . ILE A 1 428 ? 23.922 25.953 12.406 1 97.44 428 ILE A C 1
ATOM 3403 O O . ILE A 1 428 ? 23.766 24.75 12.133 1 97.44 428 ILE A O 1
ATOM 3407 N N . GLY A 1 429 ? 23.156 26.547 13.266 1 96.62 429 GLY A N 1
ATOM 3408 C CA . GLY A 1 429 ? 21.922 25.969 13.781 1 96.62 429 GLY A CA 1
ATOM 3409 C C . GLY A 1 429 ? 20.672 26.609 13.203 1 96.62 429 GLY A C 1
ATOM 3410 O O . GLY A 1 429 ? 20.594 27.828 13.094 1 96.62 429 GLY A O 1
ATOM 3411 N N . VAL A 1 430 ? 19.75 25.781 12.766 1 95.31 430 VAL A N 1
ATOM 3412 C CA . VAL A 1 430 ? 18.547 26.297 12.141 1 95.31 430 VAL A CA 1
ATOM 3413 C C . VAL A 1 430 ? 17.312 25.797 12.906 1 95.31 430 VAL A C 1
ATOM 3415 O O . VAL A 1 430 ? 17.172 24.594 13.156 1 95.31 430 VAL A O 1
ATOM 3418 N N . VAL A 1 431 ? 16.516 26.688 13.32 1 93.19 431 VAL A N 1
ATOM 3419 C CA . VAL A 1 431 ? 15.195 26.375 13.875 1 93.19 431 VAL A CA 1
ATOM 3420 C C . VAL A 1 431 ? 14.109 26.766 12.875 1 93.19 431 VAL A C 1
ATOM 3422 O O . VAL A 1 431 ? 13.898 27.938 12.609 1 93.19 431 VAL A O 1
ATOM 3425 N N . GLN A 1 432 ? 13.453 25.766 12.398 1 87.75 432 GLN A N 1
ATOM 3426 C CA . GLN A 1 432 ? 12.5 25.984 11.312 1 87.75 432 GLN A CA 1
ATOM 3427 C C . GLN A 1 432 ? 11.078 26.109 11.844 1 87.75 432 GLN A C 1
ATOM 3429 O O . GLN A 1 432 ? 10.812 25.797 13.008 1 87.75 432 GLN A O 1
ATOM 3434 N N . GLN A 1 433 ? 10.281 26.609 10.906 1 77.62 433 GLN A N 1
ATOM 3435 C CA . GLN A 1 433 ? 8.859 26.734 11.203 1 77.62 433 GLN A CA 1
ATOM 3436 C C . GLN A 1 433 ? 8.203 25.375 11.344 1 77.62 433 GLN A C 1
ATOM 3438 O O . GLN A 1 433 ? 7.504 25.109 12.328 1 77.62 433 GLN A O 1
ATOM 3443 N N . ASP A 1 434 ? 8.477 24.547 10.352 1 80.31 434 ASP A N 1
ATOM 3444 C CA . ASP A 1 434 ? 7.953 23.188 10.398 1 80.31 434 ASP A CA 1
ATOM 3445 C C . ASP A 1 434 ? 8.961 22.234 11.023 1 80.31 434 ASP A C 1
ATOM 3447 O O . ASP A 1 434 ? 9.953 21.859 10.398 1 80.31 434 ASP A O 1
ATOM 3451 N N . VAL A 1 435 ? 8.531 21.875 12.281 1 88.06 435 VAL A N 1
ATOM 3452 C CA . VAL A 1 435 ? 9.445 21.031 13.039 1 88.06 435 VAL A CA 1
ATOM 3453 C C . VAL A 1 435 ? 9.242 19.562 12.633 1 88.06 435 VAL A C 1
ATOM 3455 O O . VAL A 1 435 ? 8.109 19.109 12.5 1 88.06 435 VAL A O 1
ATOM 3458 N N . TYR A 1 436 ? 10.352 18.906 12.312 1 91.75 436 TYR A N 1
ATOM 3459 C CA . TYR A 1 436 ? 10.289 17.469 12.055 1 91.75 436 TYR A CA 1
ATOM 3460 C C . TYR A 1 436 ? 11.023 16.688 13.133 1 91.75 436 TYR A C 1
ATOM 3462 O O . TYR A 1 436 ? 12.203 16.922 13.398 1 91.75 436 TYR A O 1
ATOM 3470 N N . LEU A 1 437 ? 10.305 15.812 13.742 1 93.44 437 LEU A N 1
ATOM 3471 C CA . LEU A 1 437 ? 10.891 14.891 14.719 1 93.44 437 LEU A CA 1
ATOM 3472 C C . LEU A 1 437 ? 10.914 13.469 14.172 1 93.44 437 LEU A C 1
ATOM 3474 O O . LEU A 1 437 ? 9.922 12.992 13.617 1 93.44 437 LEU A O 1
ATOM 3478 N N . PHE A 1 438 ? 12.016 12.844 14.312 1 93.44 438 PHE A N 1
ATOM 3479 C CA . PHE A 1 438 ? 12.195 11.492 13.789 1 93.44 438 PHE A CA 1
ATOM 3480 C C . PHE A 1 438 ? 11.547 10.461 14.703 1 93.44 438 PHE A C 1
ATOM 3482 O O . PHE A 1 438 ? 11.32 10.734 15.883 1 93.44 438 PHE A O 1
ATOM 3489 N N . MET A 1 439 ? 11.289 9.312 14.102 1 90.94 439 MET A N 1
ATOM 3490 C CA . MET A 1 439 ? 10.805 8.203 14.922 1 90.94 439 MET A CA 1
ATOM 3491 C C . MET A 1 439 ? 11.844 7.809 15.969 1 90.94 439 MET A C 1
ATOM 3493 O O . MET A 1 439 ? 13.039 7.781 15.68 1 90.94 439 MET A O 1
ATOM 3497 N N . GLY A 1 440 ? 11.312 7.508 17.188 1 91.38 440 GLY A N 1
ATOM 3498 C CA . GLY A 1 440 ? 12.203 7.18 18.297 1 91.38 440 GLY A CA 1
ATOM 3499 C C . GLY A 1 440 ? 11.836 7.875 19.594 1 91.38 440 GLY A C 1
ATOM 3500 O O . GLY A 1 440 ? 10.695 8.312 19.766 1 91.38 440 GLY A O 1
ATOM 3501 N N . THR A 1 441 ? 12.836 8.023 20.453 1 95.12 441 THR A N 1
ATOM 3502 C CA . THR A 1 441 ? 12.578 8.594 21.766 1 95.12 441 THR A CA 1
ATOM 3503 C C . THR A 1 441 ? 12.867 10.094 21.766 1 95.12 441 THR A C 1
ATOM 3505 O O . THR A 1 441 ? 13.477 10.617 20.828 1 95.12 441 THR A O 1
ATOM 3508 N N . ILE A 1 442 ? 12.359 10.75 22.812 1 96.62 442 ILE A N 1
ATOM 3509 C CA . ILE A 1 442 ? 12.656 12.172 23.016 1 96.62 442 ILE A CA 1
ATOM 3510 C C . ILE A 1 442 ? 14.172 12.367 23.109 1 96.62 442 ILE A C 1
ATOM 3512 O O . ILE A 1 442 ? 14.727 13.273 22.484 1 96.62 442 ILE A O 1
ATOM 3516 N N . LYS A 1 443 ? 14.773 11.469 23.812 1 97.06 443 LYS A N 1
ATOM 3517 C CA . LYS A 1 443 ? 16.219 11.531 24.016 1 97.06 443 LYS A CA 1
ATOM 3518 C C . LYS A 1 443 ? 16.969 11.453 22.688 1 97.06 443 LYS A C 1
ATOM 3520 O O . LYS A 1 443 ? 17.875 12.242 22.438 1 97.06 443 LYS A O 1
ATOM 3525 N N . GLU A 1 444 ? 16.625 10.555 21.891 1 95.12 444 GLU A N 1
ATOM 3526 C CA . GLU A 1 444 ? 17.266 10.359 20.594 1 95.12 444 GLU A CA 1
ATOM 3527 C C . GLU A 1 444 ? 17.078 11.578 19.703 1 95.12 444 GLU A C 1
ATOM 3529 O O . GLU A 1 444 ? 17.969 11.945 18.938 1 95.12 444 GLU A O 1
ATOM 3534 N N . ASN A 1 445 ? 15.906 12.133 19.766 1 96.06 445 ASN A N 1
ATOM 3535 C CA . ASN A 1 445 ? 15.617 13.305 18.938 1 96.06 445 ASN A CA 1
ATOM 3536 C C . ASN A 1 445 ? 16.453 14.508 19.375 1 96.06 445 ASN A C 1
ATOM 3538 O O . ASN A 1 445 ? 16.938 15.266 18.531 1 96.06 445 ASN A O 1
ATOM 3542 N N . ILE A 1 446 ? 16.609 14.672 20.672 1 97.38 446 ILE A N 1
ATOM 3543 C CA . ILE A 1 446 ? 17.453 15.773 21.141 1 97.38 446 ILE A CA 1
ATOM 3544 C C . ILE A 1 446 ? 18.906 15.492 20.797 1 97.38 446 ILE A C 1
ATOM 3546 O O . ILE A 1 446 ? 19.625 16.375 20.312 1 97.38 446 ILE A O 1
ATOM 3550 N N . ARG A 1 447 ? 19.312 14.281 20.984 1 96.75 447 ARG A N 1
ATOM 3551 C CA . ARG A 1 447 ? 20.688 13.875 20.734 1 96.75 447 ARG A CA 1
ATOM 3552 C C . ARG A 1 447 ? 21.047 14.023 19.266 1 96.75 447 ARG A C 1
ATOM 3554 O O . ARG A 1 447 ? 22.234 14.039 18.906 1 96.75 447 ARG A O 1
ATOM 3561 N N . TYR A 1 448 ? 20.078 14.195 18.469 1 95.25 448 TYR A N 1
ATOM 3562 C CA . TYR A 1 448 ? 20.297 14.383 17.031 1 95.25 448 TYR A CA 1
ATOM 3563 C C . TYR A 1 448 ? 21.125 15.641 16.781 1 95.25 448 TYR A C 1
ATOM 3565 O O . TYR A 1 448 ? 21.781 15.758 15.734 1 95.25 448 TYR A O 1
ATOM 3573 N N . GLY A 1 449 ? 21.109 16.594 17.688 1 96 449 GLY A N 1
ATOM 3574 C CA . GLY A 1 449 ? 21.906 17.797 17.594 1 96 449 GLY A CA 1
ATOM 3575 C C . GLY A 1 449 ? 23.391 17.547 17.734 1 96 449 GLY A C 1
ATOM 3576 O O . GLY A 1 449 ? 24.203 18.266 17.156 1 96 449 GLY A O 1
ATOM 3577 N N . LYS A 1 450 ? 23.75 16.641 18.531 1 96.19 450 LYS A N 1
ATOM 3578 C CA . LYS A 1 450 ? 25.109 16.156 18.781 1 96.19 450 LYS A CA 1
ATOM 3579 C C . LYS A 1 450 ? 25.094 14.664 19.109 1 96.19 450 LYS A C 1
ATOM 3581 O O . LYS A 1 450 ? 25.031 14.289 20.281 1 96.19 450 LYS A O 1
ATOM 3586 N N . PRO A 1 451 ? 25.359 13.82 18.156 1 93.94 451 PRO A N 1
ATOM 3587 C CA . PRO A 1 451 ? 25.156 12.375 18.312 1 93.94 451 PRO A CA 1
ATOM 3588 C C . PRO A 1 451 ? 26.016 11.766 19.406 1 93.94 451 PRO A C 1
ATOM 3590 O O . PRO A 1 451 ? 25.609 10.773 20.031 1 93.94 451 PRO A O 1
ATOM 3593 N N . ASP A 1 452 ? 27.109 12.32 19.719 1 93.5 452 ASP A N 1
ATOM 3594 C CA . ASP A 1 452 ? 28.016 11.75 20.719 1 93.5 452 ASP A CA 1
ATOM 3595 C C . ASP A 1 452 ? 27.797 12.391 22.078 1 93.5 452 ASP A C 1
ATOM 3597 O O . ASP A 1 452 ? 28.578 12.148 23.016 1 93.5 452 ASP A O 1
ATOM 3601 N N . ALA A 1 453 ? 26.75 13.133 22.203 1 96.75 453 ALA A N 1
ATOM 3602 C CA . ALA A 1 453 ? 26.5 13.836 23.469 1 96.75 453 ALA A CA 1
ATOM 3603 C C . ALA A 1 453 ? 26.141 12.852 24.578 1 96.75 453 ALA A C 1
ATOM 3605 O O . ALA A 1 453 ? 25.531 11.812 24.328 1 96.75 453 ALA A O 1
ATOM 3606 N N . THR A 1 454 ? 26.469 13.18 25.781 1 97.31 454 THR A N 1
ATOM 3607 C CA . THR A 1 454 ? 26.109 12.383 26.938 1 97.31 454 THR A CA 1
ATOM 3608 C C . THR A 1 454 ? 24.672 12.664 27.359 1 97.31 454 THR A C 1
ATOM 3610 O O . THR A 1 454 ? 24.062 13.648 26.922 1 97.31 454 THR A O 1
ATOM 3613 N N . ASP A 1 455 ? 24.141 11.828 28.203 1 97 455 ASP A N 1
ATOM 3614 C CA . ASP A 1 455 ? 22.781 12.016 28.703 1 97 455 ASP A CA 1
ATOM 3615 C C . ASP A 1 455 ? 22.672 13.312 29.5 1 97 455 ASP A C 1
ATOM 3617 O O . ASP A 1 455 ? 21.641 13.984 29.453 1 97 455 ASP A O 1
ATOM 3621 N N . GLU A 1 456 ? 23.719 13.578 30.141 1 97.25 456 GLU A N 1
ATOM 3622 C CA . GLU A 1 456 ? 23.719 14.805 30.922 1 97.25 456 GLU A CA 1
ATOM 3623 C C . GLU A 1 456 ? 23.625 16.031 30.031 1 97.25 456 GLU A C 1
ATOM 3625 O O . GLU A 1 456 ? 22.906 16.984 30.359 1 97.25 456 GLU A O 1
ATOM 3630 N N . GLU A 1 457 ? 24.328 16.031 28.984 1 97.62 457 GLU A N 1
ATOM 3631 C CA . GLU A 1 457 ? 24.281 17.141 28.031 1 97.62 457 GLU A CA 1
ATOM 3632 C C . GLU A 1 457 ? 22.891 17.281 27.422 1 97.62 457 GLU A C 1
ATOM 3634 O O . GLU A 1 457 ? 22.406 18.406 27.219 1 97.62 457 GLU A O 1
ATOM 3639 N N . VAL A 1 458 ? 22.312 16.156 27.172 1 98.06 458 VAL A N 1
ATOM 3640 C CA . VAL A 1 458 ? 20.984 16.141 26.594 1 98.06 458 VAL A CA 1
ATOM 3641 C C . VAL A 1 458 ? 19.984 16.766 27.562 1 98.06 458 VAL A C 1
ATOM 3643 O O . VAL A 1 458 ? 19.141 17.578 27.172 1 98.06 458 VAL A O 1
ATOM 3646 N N . ILE A 1 459 ? 20.078 16.391 28.797 1 98 459 ILE A N 1
ATOM 3647 C CA . ILE A 1 459 ? 19.188 16.891 29.828 1 98 459 ILE A CA 1
ATOM 3648 C C . ILE A 1 459 ? 19.375 18.391 30 1 98 459 ILE A C 1
ATOM 3650 O O . ILE A 1 459 ? 18.406 19.141 30.141 1 98 459 ILE A O 1
ATOM 3654 N N . GLN A 1 460 ? 20.594 18.812 29.984 1 97.62 460 GLN A N 1
ATOM 3655 C CA . GLN A 1 460 ? 20.891 20.234 30.109 1 97.62 460 GLN A CA 1
ATOM 3656 C C . GLN A 1 460 ? 20.281 21.031 28.953 1 97.62 460 GLN A C 1
ATOM 3658 O O . GLN A 1 460 ? 19.719 22.109 29.156 1 97.62 460 GLN A O 1
ATOM 3663 N N . ALA A 1 461 ? 20.5 20.562 27.781 1 97.69 461 ALA A N 1
ATOM 3664 C CA . ALA A 1 461 ? 19.922 21.219 26.625 1 97.69 461 ALA A CA 1
ATOM 3665 C C . ALA A 1 461 ? 18.406 21.312 26.734 1 97.69 461 ALA A C 1
ATOM 3667 O O . ALA A 1 461 ? 17.812 22.328 26.359 1 97.69 461 ALA A O 1
ATOM 3668 N N . ALA A 1 462 ? 17.812 20.266 27.219 1 98 462 ALA A N 1
ATOM 3669 C CA . ALA A 1 462 ? 16.359 20.234 27.406 1 98 462 ALA A CA 1
ATOM 3670 C C . ALA A 1 462 ? 15.914 21.266 28.438 1 98 462 ALA A C 1
ATOM 3672 O O . ALA A 1 462 ? 14.875 21.906 28.266 1 98 462 ALA A O 1
ATOM 3673 N N . LYS A 1 463 ? 16.641 21.391 29.453 1 97.44 463 LYS A N 1
ATOM 3674 C CA . LYS A 1 463 ? 16.344 22.375 30.484 1 97.44 463 LYS A CA 1
ATOM 3675 C C . LYS A 1 463 ? 16.422 23.797 29.922 1 97.44 463 LYS A C 1
ATOM 3677 O O . LYS A 1 463 ? 15.539 24.625 30.172 1 97.44 463 LYS A O 1
ATOM 3682 N N . LEU A 1 464 ? 17.391 24.031 29.156 1 96.25 464 LEU A N 1
ATOM 3683 C CA . LEU A 1 464 ? 17.578 25.344 28.547 1 96.25 464 LEU A CA 1
ATOM 3684 C C . LEU A 1 464 ? 16.438 25.672 27.594 1 96.25 464 LEU A C 1
ATOM 3686 O O . LEU A 1 464 ? 16.062 26.828 27.438 1 96.25 464 LEU A O 1
ATOM 3690 N N . ALA A 1 465 ? 15.953 24.656 26.984 1 96.69 465 ALA A N 1
ATOM 3691 C CA . ALA A 1 465 ? 14.875 24.844 26.016 1 96.69 465 ALA A CA 1
ATOM 3692 C C . ALA A 1 465 ? 13.508 24.781 26.688 1 96.69 465 ALA A C 1
ATOM 3694 O O . ALA A 1 465 ? 12.477 24.734 26.016 1 96.69 465 ALA A O 1
ATOM 3695 N N . ASN A 1 466 ? 13.477 24.703 28 1 95.94 466 ASN A N 1
ATOM 3696 C CA . ASN A 1 466 ? 12.25 24.594 28.781 1 95.94 466 ASN A CA 1
ATOM 3697 C C . ASN A 1 466 ? 11.453 23.359 28.406 1 95.94 466 ASN A C 1
ATOM 3699 O O . ASN A 1 466 ? 10.227 23.406 28.297 1 95.94 466 ASN A O 1
ATOM 3703 N N . ALA A 1 467 ? 12.141 22.312 28.109 1 96.12 467 ALA A N 1
ATOM 3704 C CA . ALA A 1 467 ? 11.469 21.078 27.688 1 96.12 467 ALA A CA 1
ATOM 3705 C C . ALA A 1 467 ? 11.531 20.031 28.781 1 96.12 467 ALA A C 1
ATOM 3707 O O . ALA A 1 467 ? 10.75 19.062 28.766 1 96.12 467 ALA A O 1
ATOM 3708 N N . HIS A 1 468 ? 12.375 20.188 29.766 1 96.94 468 HIS A N 1
ATOM 3709 C CA . HIS A 1 468 ? 12.641 19.172 30.781 1 96.94 468 HIS A CA 1
ATOM 3710 C C . HIS A 1 468 ? 11.375 18.812 31.547 1 96.94 468 HIS A C 1
ATOM 3712 O O . HIS A 1 468 ? 11.07 17.625 31.734 1 96.94 468 HIS A O 1
ATOM 3718 N N . ASP A 1 469 ? 10.688 19.812 31.938 1 93.75 469 ASP A N 1
ATOM 3719 C CA . ASP A 1 469 ? 9.531 19.594 32.812 1 93.75 469 ASP A CA 1
ATOM 3720 C C . ASP A 1 469 ? 8.461 18.766 32.094 1 93.75 469 ASP A C 1
ATOM 3722 O O . ASP A 1 469 ? 7.93 17.812 32.688 1 93.75 469 ASP A O 1
ATOM 3726 N N . PHE A 1 470 ? 8.117 19.125 30.859 1 91.88 470 PHE A N 1
ATOM 3727 C CA . PHE A 1 470 ? 7.055 18.359 30.219 1 91.88 470 PHE A CA 1
ATOM 3728 C C . PHE A 1 470 ? 7.531 16.969 29.844 1 91.88 470 PHE A C 1
ATOM 3730 O O . PHE A 1 470 ? 6.742 16.016 29.812 1 91.88 470 PHE A O 1
ATOM 3737 N N . ILE A 1 471 ? 8.844 16.797 29.609 1 95.94 471 ILE A N 1
ATOM 3738 C CA . ILE A 1 471 ? 9.398 15.484 29.312 1 95.94 471 ILE A CA 1
ATOM 3739 C C . ILE A 1 471 ? 9.219 14.562 30.516 1 95.94 471 ILE A C 1
ATOM 3741 O O . ILE A 1 471 ? 8.82 13.398 30.375 1 95.94 471 ILE A O 1
ATOM 3745 N N . MET A 1 472 ? 9.469 15.125 31.641 1 94.81 472 MET A N 1
ATOM 3746 C CA . MET A 1 472 ? 9.406 14.352 32.875 1 94.81 472 MET A CA 1
ATOM 3747 C C . MET A 1 472 ? 7.957 14.031 33.25 1 94.81 472 MET A C 1
ATOM 3749 O O . MET A 1 472 ? 7.699 13.141 34.062 1 94.81 472 MET A O 1
ATOM 3753 N N . SER A 1 473 ? 7.074 14.711 32.656 1 91.25 473 SER A N 1
ATOM 3754 C CA . SER A 1 473 ? 5.66 14.453 32.906 1 91.25 473 SER A CA 1
ATOM 3755 C C . SER A 1 473 ? 5.191 13.188 32.188 1 91.25 473 SER A C 1
ATOM 3757 O O . SER A 1 473 ? 4.16 12.617 32.531 1 91.25 473 SER A O 1
ATOM 3759 N N . PHE A 1 474 ? 5.934 12.789 31.234 1 91.81 474 PHE A N 1
ATOM 3760 C CA . PHE A 1 474 ? 5.602 11.539 30.547 1 91.81 474 PHE A CA 1
ATOM 3761 C C . PHE A 1 474 ? 6 10.336 31.406 1 91.81 474 PHE A C 1
ATOM 3763 O O . PHE A 1 474 ? 6.961 10.414 32.188 1 91.81 474 PHE A O 1
ATOM 3770 N N . GLU A 1 475 ? 5.375 9.172 31.203 1 90.94 475 GLU A N 1
ATOM 3771 C CA . GLU A 1 475 ? 5.617 7.961 31.984 1 90.94 475 GLU A CA 1
ATOM 3772 C C . GLU A 1 475 ? 7.062 7.492 31.828 1 90.94 475 GLU A C 1
ATOM 3774 O O . GLU A 1 475 ? 7.68 7.059 32.812 1 90.94 475 GLU A O 1
ATOM 3779 N N . ASN A 1 476 ? 7.645 7.605 30.688 1 94.62 476 ASN A N 1
ATOM 3780 C CA . ASN A 1 476 ? 8.992 7.102 30.438 1 94.62 476 ASN A CA 1
ATOM 3781 C C . ASN A 1 476 ? 10 8.242 30.312 1 94.62 476 ASN A C 1
ATOM 3783 O O . ASN A 1 476 ? 11.117 8.031 29.828 1 94.62 476 ASN A O 1
ATOM 3787 N N . GLY A 1 477 ? 9.539 9.414 30.562 1 95.69 477 GLY A N 1
ATOM 3788 C CA . GLY A 1 477 ? 10.438 10.555 30.516 1 95.69 477 GLY A CA 1
ATOM 3789 C C . GLY A 1 477 ? 11.133 10.711 29.188 1 95.69 477 GLY A C 1
ATOM 3790 O O . GLY A 1 477 ? 10.484 10.719 28.141 1 95.69 477 GLY A O 1
ATOM 3791 N N . TYR A 1 478 ? 12.484 10.688 29.312 1 96.81 478 TYR A N 1
ATOM 3792 C CA . TYR A 1 478 ? 13.305 10.898 28.125 1 96.81 478 TYR A CA 1
ATOM 3793 C C . TYR A 1 478 ? 13.25 9.688 27.203 1 96.81 478 TYR A C 1
ATOM 3795 O O . TYR A 1 478 ? 13.562 9.789 26.016 1 96.81 478 TYR A O 1
ATOM 3803 N N . ASP A 1 479 ? 12.828 8.648 27.703 1 95.69 479 ASP A N 1
ATOM 3804 C CA . ASP A 1 479 ? 12.789 7.418 26.906 1 95.69 479 ASP A CA 1
ATOM 3805 C C . ASP A 1 479 ? 11.406 7.203 26.297 1 95.69 479 ASP A C 1
ATOM 3807 O O . ASP A 1 479 ? 11.125 6.145 25.734 1 95.69 479 ASP A O 1
ATOM 3811 N N . THR A 1 480 ? 10.617 8.203 26.359 1 93.81 480 THR A N 1
ATOM 3812 C CA . THR A 1 480 ? 9.281 8.117 25.781 1 93.81 480 THR A CA 1
ATOM 3813 C C . THR A 1 480 ? 9.359 8.031 24.266 1 93.81 480 THR A C 1
ATOM 3815 O O . THR A 1 480 ? 10.008 8.859 23.625 1 93.81 480 THR A O 1
ATOM 3818 N N . ASP A 1 481 ? 8.727 7.074 23.719 1 91.81 481 ASP A N 1
ATOM 3819 C CA . ASP A 1 481 ? 8.602 6.945 22.266 1 91.81 481 ASP A CA 1
ATOM 3820 C C . ASP A 1 481 ? 7.555 7.906 21.719 1 91.81 481 ASP A C 1
ATOM 3822 O O . ASP A 1 481 ? 6.379 7.832 22.078 1 91.81 481 ASP A O 1
ATOM 3826 N N . ILE A 1 482 ? 7.961 8.781 20.828 1 88.5 482 ILE A N 1
ATOM 3827 C CA . ILE A 1 482 ? 7.051 9.836 20.391 1 88.5 482 ILE A CA 1
ATOM 3828 C C . ILE A 1 482 ? 6.391 9.445 19.078 1 88.5 482 ILE A C 1
ATOM 3830 O O . ILE A 1 482 ? 5.523 10.156 18.578 1 88.5 482 ILE A O 1
ATOM 3834 N N . GLY A 1 483 ? 6.691 8.328 18.578 1 79.69 483 GLY A N 1
ATOM 3835 C CA . GLY A 1 483 ? 6.062 7.844 17.359 1 79.69 483 GLY A CA 1
ATOM 3836 C C . GLY A 1 483 ? 6.5 8.602 16.125 1 79.69 483 GLY A C 1
ATOM 3837 O O . GLY A 1 483 ? 7.516 9.297 16.141 1 79.69 483 GLY A O 1
ATOM 3838 N N . GLN A 1 484 ? 5.637 8.469 15.094 1 73.19 484 GLN A N 1
ATOM 3839 C CA . GLN A 1 484 ? 5.969 9.109 13.828 1 73.19 484 GLN A CA 1
ATOM 3840 C C . GLN A 1 484 ? 5.656 10.602 13.875 1 73.19 484 GLN A C 1
ATOM 3842 O O . GLN A 1 484 ? 4.57 11 14.297 1 73.19 484 GLN A O 1
ATOM 3847 N N . ARG A 1 485 ? 6.609 11.398 13.508 1 72.5 485 ARG A N 1
ATOM 3848 C CA . ARG A 1 485 ? 6.512 12.852 13.422 1 72.5 485 ARG A CA 1
ATOM 3849 C C . ARG A 1 485 ? 6.078 13.453 14.75 1 72.5 485 ARG A C 1
ATOM 3851 O O . ARG A 1 485 ? 5.43 14.5 14.789 1 72.5 485 ARG A O 1
ATOM 3858 N N . GLY A 1 486 ? 6.293 12.711 15.812 1 75.44 486 GLY A N 1
ATOM 3859 C CA . GLY A 1 486 ? 5.98 13.234 17.141 1 75.44 486 GLY A CA 1
ATOM 3860 C C . GLY A 1 486 ? 4.496 13.445 17.359 1 75.44 486 GLY A C 1
ATOM 3861 O O . GLY A 1 486 ? 4.086 14.438 17.969 1 75.44 486 GLY A O 1
ATOM 3862 N N . VAL A 1 487 ? 3.656 12.641 16.859 1 67.25 487 VAL A N 1
ATOM 3863 C CA . VAL A 1 487 ? 2.205 12.797 16.859 1 67.25 487 VAL A CA 1
ATOM 3864 C C . VAL A 1 487 ? 1.705 12.883 18.297 1 67.25 487 VAL A C 1
ATOM 3866 O O . VAL A 1 487 ? 0.668 13.5 18.578 1 67.25 487 VAL A O 1
ATOM 3869 N N . LYS A 1 488 ? 2.48 12.578 19.25 1 72.06 488 LYS A N 1
ATOM 3870 C CA . LYS A 1 488 ? 2.082 12.555 20.656 1 72.06 488 LYS A CA 1
ATOM 3871 C C . LYS A 1 488 ? 2.361 13.891 21.328 1 72.06 488 LYS A C 1
ATOM 3873 O O . LYS A 1 488 ? 1.972 14.102 22.484 1 72.06 488 LYS A O 1
ATOM 3878 N N . LEU A 1 489 ? 3.037 14.789 20.594 1 84.38 489 LEU A N 1
ATOM 3879 C CA . LEU A 1 489 ? 3.479 16.062 21.188 1 84.38 489 LEU A CA 1
ATOM 3880 C C . LEU A 1 489 ? 2.689 17.219 20.609 1 84.38 489 LEU A C 1
ATOM 3882 O O . LEU A 1 489 ? 2.252 17.172 19.453 1 84.38 489 LEU A O 1
ATOM 3886 N N . SER A 1 490 ? 2.512 18.172 21.438 1 81.38 490 SER A N 1
ATOM 3887 C CA . SER A 1 490 ? 1.919 19.422 20.953 1 81.38 490 SER A CA 1
ATOM 3888 C C . SER A 1 490 ? 2.908 20.203 20.109 1 81.38 490 SER A C 1
ATOM 3890 O O . SER A 1 490 ? 4.102 19.906 20.094 1 81.38 490 SER A O 1
ATOM 3892 N N . GLY A 1 491 ? 2.367 21.141 19.344 1 83.25 491 GLY A N 1
ATOM 3893 C CA . GLY A 1 491 ? 3.227 21.984 18.531 1 83.25 491 GLY A CA 1
ATOM 3894 C C . GLY A 1 491 ? 4.32 22.672 19.328 1 83.25 491 GLY A C 1
ATOM 3895 O O . GLY A 1 491 ? 5.477 22.719 18.891 1 83.25 491 GLY A O 1
ATOM 3896 N N . GLY A 1 492 ? 3.93 23.234 20.469 1 87.38 492 GLY A N 1
ATOM 3897 C CA . GLY A 1 492 ? 4.902 23.891 21.312 1 87.38 492 GLY A CA 1
ATOM 3898 C C . GLY A 1 492 ? 5.961 22.953 21.859 1 87.38 492 GLY A C 1
ATOM 3899 O O . GLY A 1 492 ? 7.129 23.328 21.969 1 87.38 492 GLY A O 1
ATOM 3900 N N . GLN A 1 493 ? 5.523 21.75 22.203 1 90.31 493 GLN A N 1
ATOM 3901 C CA . GLN A 1 493 ? 6.453 20.75 22.703 1 90.31 493 GLN A CA 1
ATOM 3902 C C . GLN A 1 493 ? 7.449 20.328 21.625 1 90.31 493 GLN A C 1
ATOM 3904 O O . GLN A 1 493 ? 8.641 20.203 21.891 1 90.31 493 GLN A O 1
ATOM 3909 N N . LYS A 1 494 ? 6.98 20.188 20.422 1 93.25 494 LYS A N 1
ATOM 3910 C CA . LYS A 1 494 ? 7.852 19.828 19.312 1 93.25 494 LYS A CA 1
ATOM 3911 C C . LYS A 1 494 ? 8.906 20.906 19.078 1 93.25 494 LYS A C 1
ATOM 3913 O O . LYS A 1 494 ? 10.078 20.594 18.844 1 93.25 494 LYS A O 1
ATOM 3918 N N . GLN A 1 495 ? 8.469 22.109 19.141 1 92.88 495 GLN A N 1
ATOM 3919 C CA . GLN A 1 495 ? 9.375 23.234 18.922 1 92.88 495 GLN A CA 1
ATOM 3920 C C . GLN A 1 495 ? 10.469 23.281 19.984 1 92.88 495 GLN A C 1
ATOM 3922 O O . GLN A 1 495 ? 11.633 23.547 19.672 1 92.88 495 GLN A O 1
ATOM 3927 N N . ARG A 1 496 ? 10.055 23.062 21.188 1 94.81 496 ARG A N 1
ATOM 3928 C CA . ARG A 1 496 ? 11.016 23.094 22.281 1 94.81 496 ARG A CA 1
ATOM 3929 C C . ARG A 1 496 ? 12.055 21.984 22.125 1 94.81 496 ARG A C 1
ATOM 3931 O O . ARG A 1 496 ? 13.219 22.172 22.469 1 94.81 496 ARG A O 1
ATOM 3938 N N . LEU A 1 497 ? 11.641 20.859 21.641 1 95.44 497 LEU A N 1
ATOM 3939 C CA . LEU A 1 497 ? 12.586 19.781 21.375 1 95.44 497 LEU A CA 1
ATOM 3940 C C . LEU A 1 497 ? 13.539 20.156 20.25 1 95.44 497 LEU A C 1
ATOM 3942 O O . LEU A 1 497 ? 14.719 19.812 20.281 1 95.44 497 LEU A O 1
ATOM 3946 N N . SER A 1 498 ? 12.992 20.781 19.203 1 95.31 498 SER A N 1
ATOM 3947 C CA . SER A 1 498 ? 13.828 21.25 18.109 1 95.31 498 SER A CA 1
ATOM 3948 C C . SER A 1 498 ? 14.867 22.25 18.594 1 95.31 498 SER A C 1
ATOM 3950 O O . SER A 1 498 ? 16.031 22.203 18.172 1 95.31 498 SER A O 1
ATOM 3952 N N . ILE A 1 499 ? 14.445 23.109 19.484 1 96.12 499 ILE A N 1
ATOM 3953 C CA . ILE A 1 499 ? 15.352 24.109 20.047 1 96.12 499 ILE A CA 1
ATOM 3954 C C . ILE A 1 499 ? 16.422 23.406 20.906 1 96.12 499 ILE A C 1
ATOM 3956 O O . ILE A 1 499 ? 17.594 23.797 20.875 1 96.12 499 ILE A O 1
ATOM 3960 N N . ALA A 1 500 ? 15.977 22.391 21.656 1 97.31 500 ALA A N 1
ATOM 3961 C CA . ALA A 1 500 ? 16.922 21.625 22.469 1 97.31 500 ALA A CA 1
ATOM 3962 C C . ALA A 1 500 ? 18.016 21.031 21.594 1 97.31 500 ALA A C 1
ATOM 3964 O O . ALA A 1 500 ? 19.188 20.984 22.016 1 97.31 500 ALA A O 1
ATOM 3965 N N . ARG A 1 501 ? 17.719 20.609 20.438 1 96.81 501 ARG A N 1
ATOM 3966 C CA . ARG A 1 501 ? 18.688 20.094 19.484 1 96.81 501 ARG A CA 1
ATOM 3967 C C . ARG A 1 501 ? 19.766 21.141 19.188 1 96.81 501 ARG A C 1
ATOM 3969 O O . ARG A 1 501 ? 20.953 20.812 19.156 1 96.81 501 ARG A O 1
ATOM 3976 N N . VAL A 1 502 ? 19.266 22.266 18.969 1 96.81 502 VAL A N 1
ATOM 3977 C CA . VAL A 1 502 ? 20.172 23.344 18.562 1 96.81 502 VAL A CA 1
ATOM 3978 C C . VAL A 1 502 ? 21.031 23.766 19.75 1 96.81 502 VAL A C 1
ATOM 3980 O O . VAL A 1 502 ? 22.203 24.094 19.594 1 96.81 502 VAL A O 1
ATOM 3983 N N . PHE A 1 503 ? 20.438 23.797 20.969 1 97.19 503 PHE A N 1
ATOM 3984 C CA . PHE A 1 503 ? 21.219 24.062 22.172 1 97.19 503 PHE A CA 1
ATOM 3985 C C . PHE A 1 503 ? 22.375 23.062 22.297 1 97.19 503 PHE A C 1
ATOM 3987 O O . PHE A 1 503 ? 23.484 23.438 22.656 1 97.19 503 PHE A O 1
ATOM 3994 N N . LEU A 1 504 ? 21.969 21.812 22.062 1 97.38 504 LEU A N 1
ATOM 3995 C CA . LEU A 1 504 ? 22.953 20.75 22.203 1 97.38 504 LEU A CA 1
ATOM 3996 C C . LEU A 1 504 ? 24.062 20.906 21.172 1 97.38 504 LEU A C 1
ATOM 3998 O O . LEU A 1 504 ? 25.234 20.688 21.5 1 97.38 504 LEU A O 1
ATOM 4002 N N . LYS A 1 505 ? 23.734 21.25 20 1 96.31 505 LYS A N 1
ATOM 4003 C CA . LYS A 1 505 ? 24.703 21.5 18.938 1 96.31 505 LYS A CA 1
ATOM 4004 C C . LYS A 1 505 ? 25.609 22.672 19.281 1 96.31 505 LYS A C 1
ATOM 4006 O O . LYS A 1 505 ? 26.812 22.641 18.984 1 96.31 505 LYS A O 1
ATOM 4011 N N . ASN A 1 506 ? 25.062 23.734 19.844 1 95.69 506 ASN A N 1
ATOM 4012 C CA . ASN A 1 506 ? 25.781 24.906 20.344 1 95.69 506 ASN A CA 1
ATOM 4013 C C . ASN A 1 506 ? 26.562 25.578 19.234 1 95.69 506 ASN A C 1
ATOM 4015 O O . ASN A 1 506 ? 27.781 25.797 19.359 1 95.69 506 ASN A O 1
ATOM 4019 N N . PRO A 1 507 ? 25.969 25.984 18.109 1 96.81 507 PRO A N 1
ATOM 4020 C CA . PRO A 1 507 ? 26.656 26.641 16.984 1 96.81 507 PRO A CA 1
ATOM 4021 C C . PRO A 1 507 ? 26.812 28.141 17.203 1 96.81 507 PRO A C 1
ATOM 4023 O O . PRO A 1 507 ? 26.016 28.766 17.891 1 96.81 507 PRO A O 1
ATOM 4026 N N . PRO A 1 508 ? 27.812 28.75 16.562 1 97.62 508 PRO A N 1
ATOM 4027 C CA . PRO A 1 508 ? 28.031 30.203 16.688 1 97.62 508 PRO A CA 1
ATOM 4028 C C . PRO A 1 508 ? 27.062 31.016 15.836 1 97.62 508 PRO A C 1
ATOM 4030 O O . PRO A 1 508 ? 26.891 32.219 16.078 1 97.62 508 PRO A O 1
ATOM 4033 N N . ILE A 1 509 ? 26.484 30.391 14.883 1 97.94 509 ILE A N 1
ATOM 4034 C CA . ILE A 1 509 ? 25.547 31.078 14 1 97.94 509 ILE A CA 1
ATOM 4035 C C . ILE A 1 509 ? 24.172 30.422 14.102 1 97.94 509 ILE A C 1
ATOM 4037 O O . ILE A 1 509 ? 24.062 29.188 14.047 1 97.94 509 ILE A O 1
ATOM 4041 N N . LEU A 1 510 ? 23.188 31.266 14.25 1 97.56 510 LEU A N 1
ATOM 4042 C CA . LEU A 1 510 ? 21.828 30.75 14.422 1 97.56 510 LEU A CA 1
ATOM 4043 C C . LEU A 1 510 ? 20.891 31.375 13.406 1 97.56 510 LEU A C 1
ATOM 4045 O O . LEU A 1 510 ? 21.031 32.531 13.047 1 97.56 510 LEU A O 1
ATOM 4049 N N . ILE A 1 511 ? 19.938 30.547 12.922 1 96.62 511 ILE A N 1
ATOM 4050 C CA . ILE A 1 511 ? 18.859 31.016 12.047 1 96.62 511 ILE A CA 1
ATOM 4051 C C . ILE A 1 511 ? 17.516 30.578 12.617 1 96.62 511 ILE A C 1
ATOM 4053 O O . ILE A 1 511 ? 17.25 29.391 12.789 1 96.62 511 ILE A O 1
ATOM 4057 N N . PHE A 1 512 ? 16.688 31.578 12.953 1 94.69 512 PHE A N 1
ATOM 4058 C CA . PHE A 1 512 ? 15.32 31.328 13.406 1 94.69 512 PHE A CA 1
ATOM 4059 C C . PHE A 1 512 ? 14.312 31.656 12.312 1 94.69 512 PHE A C 1
ATOM 4061 O O . PHE A 1 512 ? 14.016 32.844 12.078 1 94.69 512 PHE A O 1
ATOM 4068 N N . ASP A 1 513 ? 13.758 30.641 11.703 1 90.12 513 ASP A N 1
ATOM 4069 C CA . ASP A 1 513 ? 12.812 30.844 10.609 1 90.12 513 ASP A CA 1
ATOM 4070 C C . ASP A 1 513 ? 11.375 30.641 11.094 1 90.12 513 ASP A C 1
ATOM 4072 O O . ASP A 1 513 ? 10.844 29.531 11.031 1 90.12 513 ASP A O 1
ATOM 4076 N N . GLU A 1 514 ? 10.664 31.703 11.453 1 81.81 514 GLU A N 1
ATOM 4077 C CA . GLU A 1 514 ? 9.273 31.734 11.914 1 81.81 514 GLU A CA 1
ATOM 4078 C C . GLU A 1 514 ? 9.016 30.656 12.961 1 81.81 514 GLU A C 1
ATOM 4080 O O . GLU A 1 514 ? 8.039 29.922 12.867 1 81.81 514 GLU A O 1
ATOM 4085 N N . ALA A 1 515 ? 9.719 30.609 13.961 1 78.56 515 ALA A N 1
ATOM 4086 C CA . ALA A 1 515 ? 9.773 29.516 14.914 1 78.56 515 ALA A CA 1
ATOM 4087 C C . ALA A 1 515 ? 8.57 29.531 15.852 1 78.56 515 ALA A C 1
ATOM 4089 O O . ALA A 1 515 ? 8.281 28.547 16.531 1 78.56 515 ALA A O 1
ATOM 4090 N N . THR A 1 516 ? 7.785 30.641 15.867 1 75.25 516 THR A N 1
ATOM 4091 C CA . THR A 1 516 ? 6.711 30.75 16.844 1 75.25 516 THR A CA 1
ATOM 4092 C C . THR A 1 516 ? 5.363 30.922 16.156 1 75.25 516 THR A C 1
ATOM 4094 O O . THR A 1 516 ? 4.332 31.047 16.828 1 75.25 516 THR A O 1
ATOM 4097 N N . SER A 1 517 ? 5.273 30.938 14.883 1 66.5 517 SER A N 1
ATOM 4098 C CA . SER A 1 517 ? 4.082 31.328 14.133 1 66.5 517 SER A CA 1
ATOM 4099 C C . SER A 1 517 ? 2.939 30.344 14.367 1 66.5 517 SER A C 1
ATOM 4101 O O . SER A 1 517 ? 1.767 30.719 14.32 1 66.5 517 SER A O 1
ATOM 4103 N N . ALA A 1 518 ? 3.125 29.141 14.586 1 63.53 518 ALA A N 1
ATOM 4104 C CA . ALA A 1 518 ? 2.049 28.156 14.648 1 63.53 518 ALA A CA 1
ATOM 4105 C C . ALA A 1 518 ? 1.75 27.766 16.094 1 63.53 518 ALA A C 1
ATOM 4107 O O . ALA A 1 518 ? 1.071 26.766 16.344 1 63.53 518 ALA A O 1
ATOM 4108 N N . LEU A 1 519 ? 2.107 28.672 17.016 1 70.19 519 LEU A N 1
ATOM 4109 C CA . LEU A 1 519 ? 1.989 28.281 18.422 1 70.19 519 LEU A CA 1
ATOM 4110 C C . LEU A 1 519 ? 0.931 29.125 19.125 1 70.19 519 LEU A C 1
ATOM 4112 O O . LEU A 1 519 ? 0.651 30.25 18.719 1 70.19 519 LEU A O 1
ATOM 4116 N N . ASP A 1 520 ? 0.325 28.531 20.125 1 64.44 520 ASP A N 1
ATOM 4117 C CA . ASP A 1 520 ? -0.541 29.312 21.016 1 64.44 520 ASP A CA 1
ATOM 4118 C C . ASP A 1 520 ? 0.27 30.297 21.844 1 64.44 520 ASP A C 1
ATOM 4120 O O . ASP A 1 520 ? 1.487 30.156 21.969 1 64.44 520 ASP A O 1
ATOM 4124 N N . ASN A 1 521 ? -0.467 31.266 22.406 1 65 521 ASN A N 1
ATOM 4125 C CA . ASN A 1 521 ? 0.171 32.375 23.094 1 65 521 ASN A CA 1
ATOM 4126 C C . ASN A 1 521 ? 1.062 31.906 24.234 1 65 521 ASN A C 1
ATOM 4128 O O . ASN A 1 521 ? 2.176 32.406 24.406 1 65 521 ASN A O 1
ATOM 4132 N N . GLU A 1 522 ? 0.561 30.969 24.953 1 67.75 522 GLU A N 1
ATOM 4133 C CA . GLU A 1 522 ? 1.35 30.484 26.078 1 67.75 522 GLU A CA 1
ATOM 4134 C C . GLU A 1 522 ? 2.613 29.766 25.594 1 67.75 522 GLU A C 1
ATOM 4136 O O . GLU A 1 522 ? 3.707 30.031 26.109 1 67.75 522 GLU A O 1
ATOM 4141 N N . SER A 1 523 ? 2.48 28.922 24.719 1 78.38 523 SER A N 1
ATOM 4142 C CA . SER A 1 523 ? 3.611 28.203 24.156 1 78.38 523 SER A CA 1
ATOM 4143 C C . SER A 1 523 ? 4.586 29.141 23.469 1 78.38 523 SER A C 1
ATOM 4145 O O . SER A 1 523 ? 5.801 28.938 23.531 1 78.38 523 SER A O 1
ATOM 4147 N N . GLU A 1 524 ? 3.986 30.109 22.875 1 81.31 524 GLU A N 1
ATOM 4148 C CA . GLU A 1 524 ? 4.805 31.094 22.156 1 81.31 524 GLU A CA 1
ATOM 4149 C C . GLU A 1 524 ? 5.758 31.812 23.109 1 81.31 524 GLU A C 1
ATOM 4151 O O . GLU A 1 524 ? 6.926 32.031 22.781 1 81.31 524 GLU A O 1
ATOM 4156 N N . GLN A 1 525 ? 5.254 32.188 24.219 1 80.94 525 GLN A N 1
ATOM 4157 C CA . GLN A 1 525 ? 6.078 32.875 25.188 1 80.94 525 GLN A CA 1
ATOM 4158 C C . GLN A 1 525 ? 7.23 32 25.672 1 80.94 525 GLN A C 1
ATOM 4160 O O . GLN A 1 525 ? 8.367 32.469 25.766 1 80.94 525 GLN A O 1
ATOM 4165 N N . ILE A 1 526 ? 6.906 30.797 25.953 1 86.44 526 ILE A N 1
ATOM 4166 C CA . ILE A 1 526 ? 7.91 29.859 26.453 1 86.44 526 ILE A CA 1
ATOM 4167 C C . ILE A 1 526 ? 8.984 29.641 25.391 1 86.44 526 ILE A C 1
ATOM 4169 O O . ILE A 1 526 ? 10.18 29.656 25.688 1 86.44 526 ILE A O 1
ATOM 4173 N N . VAL A 1 527 ? 8.578 29.5 24.234 1 89.44 527 VAL A N 1
ATOM 4174 C CA . VAL A 1 527 ? 9.492 29.234 23.109 1 89.44 527 VAL A CA 1
ATOM 4175 C C . VAL A 1 527 ? 10.336 30.484 22.844 1 89.44 527 VAL A C 1
ATOM 4177 O O . VAL A 1 527 ? 11.539 30.391 22.594 1 89.44 527 VAL A O 1
ATOM 4180 N N . GLN A 1 528 ? 9.703 31.594 22.906 1 87.19 528 GLN A N 1
ATOM 4181 C CA . GLN A 1 528 ? 10.422 32.844 22.688 1 87.19 528 GLN A CA 1
ATOM 4182 C C . GLN A 1 528 ? 11.523 33.031 23.719 1 87.19 528 GLN A C 1
ATOM 4184 O O . GLN A 1 528 ? 12.625 33.5 23.391 1 87.19 528 GLN A O 1
ATOM 4189 N N . GLU A 1 529 ? 11.227 32.75 24.891 1 89 529 GLU A N 1
ATOM 4190 C CA . GLU A 1 529 ? 12.219 32.844 25.953 1 89 529 GLU A CA 1
ATOM 4191 C C . GLU A 1 529 ? 13.422 31.953 25.656 1 89 529 GLU A C 1
ATOM 4193 O O . GLU A 1 529 ? 14.57 32.344 25.859 1 89 529 GLU A O 1
ATOM 4198 N N . SER A 1 530 ? 13.133 30.781 25.266 1 92.56 530 SER A N 1
ATOM 4199 C CA . SER A 1 530 ? 14.188 29.828 24.953 1 92.56 530 SER A CA 1
ATOM 4200 C C . SER A 1 530 ? 15.039 30.312 23.797 1 92.56 530 SER A C 1
ATOM 4202 O O . SER A 1 530 ? 16.266 30.172 23.812 1 92.56 530 SER A O 1
ATOM 4204 N N . LEU A 1 531 ? 14.43 30.906 22.844 1 92.19 531 LEU A N 1
ATOM 4205 C CA . LEU A 1 531 ? 15.141 31.406 21.672 1 92.19 531 LEU A CA 1
ATOM 4206 C C . LEU A 1 531 ? 16.062 32.562 22.047 1 92.19 531 LEU A C 1
ATOM 4208 O O . LEU A 1 531 ? 17.172 32.688 21.531 1 92.19 531 LEU A O 1
ATOM 4212 N N . GLU A 1 532 ? 15.594 33.375 22.891 1 90.12 532 GLU A N 1
ATOM 4213 C CA . GLU A 1 532 ? 16.406 34.5 23.344 1 90.12 532 GLU A CA 1
ATOM 4214 C C . GLU A 1 532 ? 17.625 34.031 24.109 1 90.12 532 GLU A C 1
ATOM 4216 O O . GLU A 1 532 ? 18.719 34.594 23.938 1 90.12 532 GLU A O 1
ATOM 4221 N N . LYS A 1 533 ? 17.359 33.062 24.922 1 93.31 533 LYS A N 1
ATOM 4222 C CA . LYS A 1 533 ? 18.484 32.5 25.641 1 93.31 533 LYS A CA 1
ATOM 4223 C C . LYS A 1 533 ? 19.5 31.875 24.672 1 93.31 533 LYS A C 1
ATOM 4225 O O . LYS A 1 533 ? 20.719 32 24.875 1 93.31 533 LYS A O 1
ATOM 4230 N N . LEU A 1 534 ? 19.031 31.219 23.719 1 94.44 534 LEU A N 1
ATOM 4231 C CA . LEU A 1 534 ? 19.875 30.547 22.734 1 94.44 534 LEU A CA 1
ATOM 4232 C C . LEU A 1 534 ? 20.656 31.562 21.922 1 94.44 534 LEU A C 1
ATOM 4234 O O . LEU A 1 534 ? 21.797 31.312 21.531 1 94.44 534 LEU A O 1
ATOM 4238 N N . ALA A 1 535 ? 20.094 32.656 21.625 1 94.31 535 ALA A N 1
ATOM 4239 C CA . ALA A 1 535 ? 20.656 33.656 20.734 1 94.31 535 ALA A CA 1
ATOM 4240 C C . ALA A 1 535 ? 21.75 34.469 21.422 1 94.31 535 ALA A C 1
ATOM 4242 O O . ALA A 1 535 ? 22.547 35.125 20.766 1 94.31 535 ALA A O 1
ATOM 4243 N N . LYS A 1 536 ? 21.844 34.344 22.688 1 92.62 536 LYS A N 1
ATOM 4244 C CA . LYS A 1 536 ? 22.797 35.188 23.438 1 92.62 536 LYS A CA 1
ATOM 4245 C C . LYS A 1 536 ? 24.234 34.938 22.953 1 92.62 536 LYS A C 1
ATOM 4247 O O . LYS A 1 536 ? 24.688 33.781 22.922 1 92.62 536 LYS A O 1
ATOM 4252 N N . ASN A 1 537 ? 24.906 35.969 22.609 1 91.88 537 ASN A N 1
ATOM 4253 C CA . ASN A 1 537 ? 26.312 36 22.203 1 91.88 537 ASN A CA 1
ATOM 4254 C C . ASN A 1 537 ? 26.562 35.219 20.938 1 91.88 537 ASN A C 1
ATOM 4256 O O . ASN A 1 537 ? 27.594 34.562 20.781 1 91.88 537 ASN A O 1
ATOM 4260 N N . ARG A 1 538 ? 25.594 35.031 20.062 1 96.25 538 ARG A N 1
ATOM 4261 C CA . ARG A 1 538 ? 25.703 34.344 18.781 1 96.25 538 ARG A CA 1
ATOM 4262 C C . ARG A 1 538 ? 25.141 35.188 17.656 1 96.25 538 ARG A C 1
ATOM 4264 O O . ARG A 1 538 ? 24.219 36 17.859 1 96.25 538 ARG A O 1
ATOM 4271 N N . THR A 1 539 ? 25.766 35.062 16.484 1 97.31 539 THR A N 1
ATOM 4272 C CA . THR A 1 539 ? 25.172 35.719 15.305 1 97.31 539 THR A CA 1
ATOM 4273 C C . THR A 1 539 ? 23.844 35.094 14.953 1 97.31 539 THR A C 1
ATOM 4275 O O . THR A 1 539 ? 23.766 33.875 14.688 1 97.31 539 THR A O 1
ATOM 4278 N N . THR A 1 540 ? 22.797 35.844 15.016 1 96.5 540 THR A N 1
ATOM 4279 C CA . THR A 1 540 ? 21.453 35.281 14.898 1 96.5 540 THR A CA 1
ATOM 4280 C C . THR A 1 540 ? 20.641 36 13.844 1 96.5 540 THR A C 1
ATOM 4282 O O . THR A 1 540 ? 20.516 37.219 13.883 1 96.5 540 THR A O 1
ATOM 4285 N N . PHE A 1 541 ? 20.156 35.25 12.852 1 96 541 PHE A N 1
ATOM 4286 C CA . PHE A 1 541 ? 19.156 35.75 11.914 1 96 541 PHE A CA 1
ATOM 4287 C C . PHE A 1 541 ? 17.766 35.281 12.328 1 96 541 PHE A C 1
ATOM 4289 O O . PHE A 1 541 ? 17.531 34.094 12.547 1 96 541 PHE A O 1
ATOM 4296 N N . VAL A 1 542 ? 16.828 36.219 12.43 1 93.69 542 VAL A N 1
ATOM 4297 C CA . VAL A 1 542 ? 15.484 35.844 12.875 1 93.69 542 VAL A CA 1
ATOM 4298 C C . VAL A 1 542 ? 14.445 36.406 11.883 1 93.69 542 VAL A C 1
ATOM 4300 O O . VAL A 1 542 ? 14.469 37.562 11.531 1 93.69 542 VAL A O 1
ATOM 4303 N N . ILE A 1 543 ? 13.719 35.5 11.352 1 89.81 543 ILE A N 1
ATOM 4304 C CA . ILE A 1 543 ? 12.523 35.844 10.594 1 89.81 543 ILE A CA 1
ATOM 4305 C C . ILE A 1 543 ? 11.297 35.75 11.508 1 89.81 543 ILE A C 1
ATOM 4307 O O . ILE A 1 543 ? 10.922 34.688 11.953 1 89.81 543 ILE A O 1
ATOM 4311 N N . ALA A 1 544 ? 10.734 36.875 11.906 1 76.88 544 ALA A N 1
ATOM 4312 C CA . ALA A 1 544 ? 9.602 36.844 12.828 1 76.88 544 ALA A CA 1
ATOM 4313 C C . ALA A 1 544 ? 8.43 37.656 12.281 1 76.88 544 ALA A C 1
ATOM 4315 O O . ALA A 1 544 ? 8.625 38.625 11.539 1 76.88 544 ALA A O 1
ATOM 4316 N N . HIS A 1 545 ? 7.398 37.188 12.625 1 64.31 545 HIS A N 1
ATOM 4317 C CA . HIS A 1 545 ? 6.188 37.938 12.289 1 64.31 545 HIS A CA 1
ATOM 4318 C C . HIS A 1 545 ? 5.719 38.781 13.461 1 64.31 545 HIS A C 1
ATOM 4320 O O . HIS A 1 545 ? 4.941 39.75 13.273 1 64.31 545 HIS A O 1
ATOM 4326 N N . ARG A 1 546 ? 6.262 38.469 14.539 1 67.31 546 ARG A N 1
ATOM 4327 C CA . ARG A 1 546 ? 5.859 39.219 15.719 1 67.31 546 ARG A CA 1
ATOM 4328 C C . ARG A 1 546 ? 6.695 40.5 15.875 1 67.31 546 ARG A C 1
ATOM 4330 O O . ARG A 1 546 ? 7.926 40.438 15.797 1 67.31 546 ARG A O 1
ATOM 4337 N N . LEU A 1 547 ? 6.059 41.5 16.25 1 73.38 547 LEU A N 1
ATOM 4338 C CA . LEU A 1 547 ? 6.688 42.812 16.328 1 73.38 547 LEU A CA 1
ATOM 4339 C C . LEU A 1 547 ? 7.66 42.906 17.5 1 73.38 547 LEU A C 1
ATOM 4341 O O . LEU A 1 547 ? 8.711 43.531 17.406 1 73.38 547 LEU A O 1
ATOM 4345 N N . THR A 1 548 ? 7.309 42.219 18.562 1 72.12 548 THR A N 1
ATOM 4346 C CA . THR A 1 548 ? 8.148 42.312 19.75 1 72.12 548 THR A CA 1
ATOM 4347 C C . THR A 1 548 ? 9.539 41.75 19.469 1 72.12 548 THR A C 1
ATOM 4349 O O . THR A 1 548 ? 10.539 42.25 19.969 1 72.12 548 THR A O 1
ATOM 4352 N N . THR A 1 549 ? 9.609 40.719 18.75 1 76.5 549 THR A N 1
ATOM 4353 C CA . THR A 1 549 ? 10.859 40.062 18.391 1 76.5 549 THR A CA 1
ATOM 4354 C C . THR A 1 549 ? 11.68 40.969 17.453 1 76.5 549 THR A C 1
ATOM 4356 O O . THR A 1 549 ? 12.906 41 17.562 1 76.5 549 THR A O 1
ATOM 4359 N N . ILE A 1 550 ? 11.023 41.625 16.656 1 82.5 550 ILE A N 1
ATOM 4360 C CA . ILE A 1 550 ? 11.68 42.469 15.672 1 82.5 550 ILE A CA 1
ATOM 4361 C C . ILE A 1 550 ? 12.18 43.75 16.344 1 82.5 550 ILE A C 1
ATOM 4363 O O . ILE A 1 550 ? 13.281 44.219 16.047 1 82.5 550 ILE A O 1
ATOM 4367 N N . GLU A 1 551 ? 11.438 44.25 17.297 1 84.69 551 GLU A N 1
ATOM 4368 C CA . GLU A 1 551 ? 11.75 45.5 17.953 1 84.69 551 GLU A CA 1
ATOM 4369 C C . GLU A 1 551 ? 13.047 45.406 18.75 1 84.69 551 GLU A C 1
ATOM 4371 O O . GLU A 1 551 ? 13.773 46.406 18.891 1 84.69 551 GLU A O 1
ATOM 4376 N N . ASN A 1 552 ? 13.344 44.281 19.188 1 81.62 552 ASN A N 1
ATOM 4377 C CA . ASN A 1 552 ? 14.492 44.094 20.062 1 81.62 552 ASN A CA 1
ATOM 4378 C C . ASN A 1 552 ? 15.758 43.75 19.266 1 81.62 552 ASN A C 1
ATOM 4380 O O . ASN A 1 552 ? 16.828 43.625 19.844 1 81.62 552 ASN A O 1
ATOM 4384 N N . ALA A 1 553 ? 15.68 43.719 18.016 1 91 553 ALA A N 1
ATOM 4385 C CA . ALA A 1 553 ? 16.828 43.375 17.203 1 91 553 ALA A CA 1
ATOM 4386 C C . ALA A 1 553 ? 17.828 44.531 17.109 1 91 553 ALA A C 1
ATOM 4388 O O . ALA A 1 553 ? 17.422 45.688 17.156 1 91 553 ALA A O 1
ATOM 4389 N N . GLU A 1 554 ? 19.094 44.188 17 1 91.25 554 GLU A N 1
ATOM 4390 C CA . GLU A 1 554 ? 20.125 45.188 16.828 1 91.25 554 GLU A CA 1
ATOM 4391 C C . GLU A 1 554 ? 20.094 45.812 15.438 1 91.25 554 GLU A C 1
ATOM 4393 O O . GLU A 1 554 ? 20.469 46.969 15.25 1 91.25 554 GLU A O 1
ATOM 4398 N N . GLU A 1 555 ? 19.734 45 14.555 1 93 555 GLU A N 1
ATOM 4399 C CA . GLU A 1 555 ? 19.562 45.469 13.18 1 93 555 GLU A CA 1
ATOM 4400 C C . GLU A 1 555 ? 18.344 44.812 12.531 1 93 555 GLU A C 1
ATOM 4402 O O . GLU A 1 555 ? 18.125 43.594 12.688 1 93 555 GLU A O 1
ATOM 4407 N N . ILE A 1 556 ? 17.578 45.656 11.883 1 94.19 556 ILE A N 1
ATOM 4408 C CA . ILE A 1 556 ? 16.406 45.188 11.148 1 94.19 556 ILE A CA 1
ATOM 4409 C C . ILE A 1 556 ? 16.625 45.406 9.648 1 94.19 556 ILE A C 1
ATOM 4411 O O . ILE A 1 556 ? 17 46.5 9.219 1 94.19 556 ILE A O 1
ATOM 4415 N N . LEU A 1 557 ? 16.438 44.344 8.945 1 93.56 557 LEU A N 1
ATOM 4416 C CA . LEU A 1 557 ? 16.531 44.406 7.488 1 93.56 557 LEU A CA 1
ATOM 4417 C C . LEU A 1 557 ? 15.148 44.344 6.859 1 93.56 557 LEU A C 1
ATOM 4419 O O . LEU A 1 557 ? 14.469 43.312 6.938 1 93.56 557 LEU A O 1
ATOM 4423 N N . MET A 1 558 ? 14.742 45.438 6.246 1 92.56 558 MET A N 1
ATOM 4424 C CA . MET A 1 558 ? 13.469 45.469 5.535 1 92.56 558 MET A CA 1
ATOM 4425 C C . MET A 1 558 ? 13.641 45 4.09 1 92.56 558 MET A C 1
ATOM 4427 O O . MET A 1 558 ? 14.203 45.75 3.27 1 92.56 558 MET A O 1
ATOM 4431 N N . LEU A 1 559 ? 13.133 43.812 3.854 1 89.38 559 LEU A N 1
ATOM 4432 C CA . LEU A 1 559 ? 13.234 43.25 2.512 1 89.38 559 LEU A CA 1
ATOM 4433 C C . LEU A 1 559 ? 12 43.594 1.686 1 89.38 559 LEU A C 1
ATOM 4435 O O . LEU A 1 559 ? 10.875 43.531 2.188 1 89.38 559 LEU A O 1
ATOM 4439 N N . THR A 1 560 ? 12.227 44.031 0.477 1 86.88 560 THR A N 1
ATOM 4440 C CA . THR A 1 560 ? 11.188 44.312 -0.51 1 86.88 560 THR A CA 1
ATOM 4441 C C . THR A 1 560 ? 11.516 43.625 -1.836 1 86.88 560 THR A C 1
ATOM 4443 O O . THR A 1 560 ? 12.516 42.906 -1.947 1 86.88 560 THR A O 1
ATOM 4446 N N . ASP A 1 561 ? 10.664 43.781 -2.83 1 81.25 561 ASP A N 1
ATOM 4447 C CA . ASP A 1 561 ? 10.875 43.188 -4.148 1 81.25 561 ASP A CA 1
ATOM 4448 C C . ASP A 1 561 ? 12.133 43.75 -4.809 1 81.25 561 ASP A C 1
ATOM 4450 O O . ASP A 1 561 ? 12.695 43.125 -5.715 1 81.25 561 ASP A O 1
ATOM 4454 N N . GLU A 1 562 ? 12.578 44.906 -4.359 1 80.81 562 GLU A N 1
ATOM 4455 C CA . GLU A 1 562 ? 13.75 45.562 -4.926 1 80.81 562 GLU A CA 1
ATOM 4456 C C . GLU A 1 562 ? 15.008 45.25 -4.117 1 80.81 562 GLU A C 1
ATOM 4458 O O . GLU A 1 562 ? 16.094 45.75 -4.438 1 80.81 562 GLU A O 1
ATOM 4463 N N . GLY A 1 563 ? 14.828 44.406 -3.17 1 85.12 563 GLY A N 1
ATOM 4464 C CA . GLY A 1 563 ? 15.961 44.062 -2.312 1 85.12 563 GLY A CA 1
ATOM 4465 C C . GLY A 1 563 ? 15.828 44.625 -0.912 1 85.12 563 GLY A C 1
ATOM 4466 O O . GLY A 1 563 ? 14.719 44.75 -0.381 1 85.12 563 GLY A O 1
ATOM 4467 N N . ILE A 1 564 ? 16.984 44.844 -0.292 1 89.69 564 ILE A N 1
ATOM 4468 C CA . ILE A 1 564 ? 16.969 45.469 1.038 1 89.69 564 ILE A CA 1
ATOM 4469 C C . ILE A 1 564 ? 16.781 46.969 0.922 1 89.69 564 ILE A C 1
ATOM 4471 O O . ILE A 1 564 ? 17.688 47.688 0.459 1 89.69 564 ILE A O 1
ATOM 4475 N N . LYS A 1 565 ? 15.742 47.438 1.441 1 88.62 565 LYS A N 1
ATOM 4476 C CA . LYS A 1 565 ? 15.383 48.844 1.249 1 88.62 565 LYS A CA 1
ATOM 4477 C C . LYS A 1 565 ? 15.781 49.688 2.459 1 88.62 565 LYS A C 1
ATOM 4479 O O . LYS A 1 565 ? 16.109 50.844 2.322 1 88.62 565 LYS A O 1
ATOM 4484 N N . GLU A 1 566 ? 15.477 49.156 3.598 1 92.06 566 GLU A N 1
ATOM 4485 C CA . GLU A 1 566 ? 15.773 49.844 4.844 1 92.06 566 GLU A CA 1
ATOM 4486 C C . GLU A 1 566 ? 16.562 48.969 5.801 1 92.06 566 GLU A C 1
ATOM 4488 O O . GLU A 1 566 ? 16.375 47.75 5.828 1 92.06 566 GLU A O 1
ATOM 4493 N N . ARG A 1 567 ? 17.531 49.625 6.484 1 92.75 567 ARG A N 1
ATOM 4494 C CA . ARG A 1 567 ? 18.312 48.938 7.496 1 92.75 567 ARG A CA 1
ATOM 4495 C C . ARG A 1 567 ? 18.562 49.812 8.711 1 92.75 567 ARG A C 1
ATOM 4497 O O . ARG A 1 567 ? 18.812 51 8.562 1 92.75 567 ARG A O 1
ATOM 4504 N N . GLY A 1 568 ? 18.359 49.219 9.844 1 92.19 568 GLY A N 1
ATOM 4505 C CA . GLY A 1 568 ? 18.609 49.969 11.07 1 92.19 568 GLY A CA 1
ATOM 4506 C C . GLY A 1 568 ? 17.859 49.406 12.266 1 92.19 568 GLY A C 1
ATOM 4507 O O . GLY A 1 568 ? 17.375 48.281 12.227 1 92.19 568 GLY A O 1
ATOM 4508 N N . THR A 1 569 ? 17.859 50.125 13.352 1 93.12 569 THR A N 1
ATOM 4509 C CA . THR A 1 569 ? 17.125 49.719 14.547 1 93.12 569 THR A CA 1
ATOM 4510 C C . THR A 1 569 ? 15.648 50.094 14.414 1 93.12 569 THR A C 1
ATOM 4512 O O . THR A 1 569 ? 15.266 50.812 13.492 1 93.12 569 THR A O 1
ATOM 4515 N N . HIS A 1 570 ? 14.883 49.594 15.32 1 92.12 570 HIS A N 1
ATOM 4516 C CA . HIS A 1 570 ? 13.453 49.875 15.312 1 92.12 570 HIS A CA 1
ATOM 4517 C C . HIS A 1 570 ? 13.18 51.375 15.352 1 92.12 570 HIS A C 1
ATOM 4519 O O . HIS A 1 570 ? 12.414 51.906 14.539 1 92.12 570 HIS A O 1
ATOM 4525 N N . GLU A 1 571 ? 13.891 52.031 16.25 1 91.75 571 GLU A N 1
ATOM 4526 C CA . GLU A 1 571 ? 13.688 53.469 16.438 1 91.75 571 GLU A CA 1
ATOM 4527 C C . GLU A 1 571 ? 14.094 54.25 15.188 1 91.75 571 GLU A C 1
ATOM 4529 O O . GLU A 1 571 ? 13.383 55.156 14.758 1 91.75 571 GLU A O 1
ATOM 4534 N N . GLU A 1 572 ? 15.188 53.844 14.641 1 93.94 572 GLU A N 1
ATOM 4535 C CA . GLU A 1 572 ? 15.695 54.5 13.453 1 93.94 572 GLU A CA 1
ATOM 4536 C C . GLU A 1 572 ? 14.75 54.344 12.266 1 93.94 572 GLU A C 1
ATOM 4538 O O . GLU A 1 572 ? 14.5 55.281 11.523 1 93.94 572 GLU A O 1
ATOM 4543 N N . LEU A 1 573 ? 14.242 53.156 12.172 1 93 573 LEU A N 1
ATOM 4544 C CA . LEU A 1 573 ? 13.422 52.875 11 1 93 573 LEU A CA 1
ATOM 4545 C C . LEU A 1 573 ? 12.031 53.469 11.148 1 93 573 LEU A C 1
ATOM 4547 O O . LEU A 1 573 ? 11.398 53.844 10.156 1 93 573 LEU A O 1
ATOM 4551 N N . MET A 1 574 ? 11.617 53.594 12.375 1 92.44 574 MET A N 1
ATOM 4552 C CA . MET A 1 574 ? 10.336 54.25 12.617 1 92.44 574 MET A CA 1
ATOM 4553 C C . MET A 1 574 ? 10.43 55.75 12.273 1 92.44 574 MET A C 1
ATOM 4555 O O . MET A 1 574 ? 9.477 56.312 11.75 1 92.44 574 MET A O 1
ATOM 4559 N N . LYS A 1 575 ? 11.57 56.312 12.531 1 92.88 575 LYS A N 1
ATOM 4560 C CA . LYS A 1 575 ? 11.797 57.75 12.242 1 92.88 575 LYS A CA 1
ATOM 4561 C C . LYS A 1 575 ? 11.891 58 10.742 1 92.88 575 LYS A C 1
ATOM 4563 O O . LYS A 1 575 ? 11.492 59.062 10.258 1 92.88 575 LYS A O 1
ATOM 4568 N N . LEU A 1 576 ? 12.391 57.062 10.125 1 92.44 576 LEU A N 1
ATOM 4569 C CA . LEU A 1 576 ? 12.531 57.188 8.672 1 92.44 576 LEU A CA 1
ATOM 4570 C C . LEU A 1 576 ? 11.164 57.156 7.996 1 92.44 576 LEU A C 1
ATOM 4572 O O . LEU A 1 576 ? 11.031 57.625 6.863 1 92.44 576 LEU A O 1
ATOM 4576 N N . ASP A 1 577 ? 10.133 56.656 8.586 1 89.25 577 ASP A N 1
ATOM 4577 C CA . ASP A 1 577 ? 8.75 56.625 8.141 1 89.25 577 ASP A CA 1
ATOM 4578 C C . ASP A 1 577 ? 8.641 55.969 6.75 1 89.25 577 ASP A C 1
ATOM 4580 O O . ASP A 1 577 ? 7.957 56.5 5.875 1 89.25 577 ASP A O 1
ATOM 4584 N N . GLY A 1 578 ? 9.328 55 6.559 1 90.62 578 GLY A N 1
ATOM 4585 C CA . GLY A 1 578 ? 9.312 54.312 5.281 1 90.62 578 GLY A CA 1
ATOM 4586 C C . GLY A 1 578 ? 8.477 53.062 5.301 1 90.62 578 GLY A C 1
ATOM 4587 O O . GLY A 1 578 ? 7.387 53.031 5.883 1 90.62 578 GLY A O 1
ATOM 4588 N N . GLU A 1 579 ? 8.938 52.031 4.598 1 88.44 579 GLU A N 1
ATOM 4589 C CA . GLU A 1 579 ? 8.195 50.781 4.441 1 88.44 579 GLU A CA 1
ATOM 4590 C C . GLU A 1 579 ? 8.062 50.062 5.773 1 88.44 579 GLU A C 1
ATOM 4592 O O . GLU A 1 579 ? 7.031 49.438 6.047 1 88.44 579 GLU A O 1
ATOM 4597 N N . TYR A 1 580 ? 9.047 50.094 6.523 1 90.19 580 TYR A N 1
ATOM 4598 C CA . TYR A 1 580 ? 9.023 49.438 7.832 1 90.19 580 TYR A CA 1
ATOM 4599 C C . TYR A 1 580 ? 7.961 50.062 8.727 1 90.19 580 TYR A C 1
ATOM 4601 O O . TYR A 1 580 ? 7.18 49.344 9.359 1 90.19 580 TYR A O 1
ATOM 4609 N N . ALA A 1 581 ? 7.973 51.312 8.82 1 89.62 581 ALA A N 1
ATOM 4610 C CA . ALA A 1 581 ? 7 52 9.641 1 89.62 581 ALA A CA 1
ATOM 4611 C C . ALA A 1 581 ? 5.574 51.688 9.203 1 89.62 581 ALA A C 1
ATOM 4613 O O . ALA A 1 581 ? 4.684 51.531 10.047 1 89.62 581 ALA A O 1
ATOM 4614 N N . ARG A 1 582 ? 5.434 51.625 7.984 1 85 582 ARG A N 1
ATOM 4615 C CA . ARG A 1 582 ? 4.117 51.281 7.445 1 85 582 ARG A CA 1
ATOM 4616 C C . ARG A 1 582 ? 3.68 49.906 7.883 1 85 582 ARG A C 1
ATOM 4618 O O . ARG A 1 582 ? 2.516 49.688 8.227 1 85 582 ARG A O 1
ATOM 4625 N N . MET A 1 583 ? 4.59 49 7.77 1 81.81 583 MET A N 1
ATOM 4626 C CA . MET A 1 583 ? 4.305 47.625 8.164 1 81.81 583 MET A CA 1
ATOM 4627 C C . MET A 1 583 ? 3.92 47.562 9.633 1 81.81 583 MET A C 1
ATOM 4629 O O . MET A 1 583 ? 2.971 46.844 10 1 81.81 583 MET A O 1
ATOM 4633 N N . VAL A 1 584 ? 4.574 48.25 10.484 1 82.06 584 VAL A N 1
ATOM 4634 C CA . VAL A 1 584 ? 4.34 48.219 11.93 1 82.06 584 VAL A CA 1
ATOM 4635 C C . VAL A 1 584 ? 2.973 48.844 12.234 1 82.06 584 VAL A C 1
ATOM 4637 O O . VAL A 1 584 ? 2.248 48.344 13.102 1 82.06 584 VAL A O 1
ATOM 4640 N N . LYS A 1 585 ? 2.645 49.812 11.578 1 75.88 585 LYS A N 1
ATOM 4641 C CA . LYS A 1 585 ? 1.367 50.469 11.797 1 75.88 585 LYS A CA 1
ATOM 4642 C C . LYS A 1 585 ? 0.196 49.562 11.438 1 75.88 585 LYS A C 1
ATOM 4644 O O . LYS A 1 585 ? -0.834 49.562 12.109 1 75.88 585 LYS A O 1
ATOM 4649 N N . ILE A 1 586 ? 0.418 48.844 10.484 1 67.12 586 ILE A N 1
ATOM 4650 C CA . ILE A 1 586 ? -0.626 47.938 10.047 1 67.12 586 ILE A CA 1
ATOM 4651 C C . ILE A 1 586 ? -0.786 46.812 11.07 1 67.12 586 ILE A C 1
ATOM 4653 O O . ILE A 1 586 ? -1.906 46.375 11.375 1 67.12 586 ILE A O 1
ATOM 4657 N N . HIS A 1 587 ? 0.244 46.281 11.57 1 63.69 587 HIS A N 1
ATOM 4658 C CA . HIS A 1 587 ? 0.223 45.219 12.539 1 63.69 587 HIS A CA 1
ATOM 4659 C C . HIS A 1 587 ? -0.396 45.656 13.859 1 63.69 587 HIS A C 1
ATOM 4661 O O . HIS A 1 587 ? -1.057 44.875 14.539 1 63.69 587 HIS A O 1
ATOM 4667 N N . SER A 1 588 ? -0.198 46.812 14.391 1 56.25 588 SER A N 1
ATOM 4668 C CA . SER A 1 588 ? -0.703 47.344 15.656 1 56.25 588 SER A CA 1
ATOM 4669 C C . SER A 1 588 ? -2.215 47.531 15.609 1 56.25 588 SER A C 1
ATOM 4671 O O . SER A 1 588 ? -2.885 47.469 16.641 1 56.25 588 SER A O 1
ATOM 4673 N N . ARG A 1 589 ? -2.814 47.625 14.508 1 48.62 589 ARG A N 1
ATOM 4674 C CA . ARG A 1 589 ? -4.258 47.812 14.391 1 48.62 589 ARG A CA 1
ATOM 4675 C C . ARG A 1 589 ? -4.98 46.469 14.461 1 48.62 589 ARG A C 1
ATOM 4677 O O . ARG A 1 589 ? -6.18 46.438 14.742 1 48.62 589 ARG A O 1
ATOM 4684 N N . THR A 1 590 ? -4.383 45.562 14.234 1 43.62 590 THR A N 1
ATOM 4685 C CA . THR A 1 590 ? -5.07 44.281 14.273 1 43.62 590 THR A CA 1
ATOM 4686 C C . THR A 1 590 ? -4.969 43.625 15.656 1 43.62 590 THR A C 1
ATOM 4688 O O . THR A 1 590 ? -3.912 43.688 16.297 1 43.62 590 THR A O 1
ATOM 4691 N N . MET B 1 1 ? -10.859 -26.922 30.703 1 49.41 1 MET B N 1
ATOM 4692 C CA . MET B 1 1 ? -10.977 -25.5 30.375 1 49.41 1 MET B CA 1
ATOM 4693 C C . MET B 1 1 ? -10.531 -25.234 28.938 1 49.41 1 MET B C 1
ATOM 4695 O O . MET B 1 1 ? -11.18 -24.484 28.219 1 49.41 1 MET B O 1
ATOM 4699 N N . LYS B 1 2 ? -9.367 -25.875 28.641 1 57.12 2 LYS B N 1
ATOM 4700 C CA . LYS B 1 2 ? -8.859 -25.734 27.281 1 57.12 2 LYS B CA 1
ATOM 4701 C C . LYS B 1 2 ? -9.773 -26.422 26.281 1 57.12 2 LYS B C 1
ATOM 4703 O O . LYS B 1 2 ? -10 -25.922 25.188 1 57.12 2 LYS B O 1
ATOM 4708 N N . LYS B 1 3 ? -10.266 -27.484 26.625 1 59.22 3 LYS B N 1
ATOM 4709 C CA . LYS B 1 3 ? -11.172 -28.234 25.766 1 59.22 3 LYS B CA 1
ATOM 4710 C C . LYS B 1 3 ? -12.477 -27.484 25.531 1 59.22 3 LYS B C 1
ATOM 4712 O O . LYS B 1 3 ? -13.023 -27.484 24.422 1 59.22 3 LYS B O 1
ATOM 4717 N N . ILE B 1 4 ? -12.938 -26.875 26.469 1 54.75 4 ILE B N 1
ATOM 4718 C CA . ILE B 1 4 ? -14.164 -26.078 26.391 1 54.75 4 ILE B CA 1
ATOM 4719 C C . ILE B 1 4 ? -13.914 -24.828 25.547 1 54.75 4 ILE B C 1
ATOM 4721 O O . ILE B 1 4 ? -14.75 -24.438 24.734 1 54.75 4 ILE B O 1
ATOM 4725 N N . LYS B 1 5 ? -12.781 -24.172 25.688 1 59.09 5 LYS B N 1
ATOM 4726 C CA . LYS B 1 5 ? -12.414 -23.016 24.891 1 59.09 5 LYS B CA 1
ATOM 4727 C C . LYS B 1 5 ? -12.266 -23.375 23.422 1 59.09 5 LYS B C 1
ATOM 4729 O O . LYS B 1 5 ? -12.672 -22.609 22.531 1 59.09 5 LYS B O 1
ATOM 4734 N N . TYR B 1 6 ? -11.594 -24.438 23.25 1 62.06 6 TYR B N 1
ATOM 4735 C CA . TYR B 1 6 ? -11.438 -24.922 21.891 1 62.06 6 TYR B CA 1
ATOM 4736 C C . TYR B 1 6 ? -12.789 -25.25 21.266 1 62.06 6 TYR B C 1
ATOM 4738 O O . TYR B 1 6 ? -13.031 -24.938 20.094 1 62.06 6 TYR B O 1
ATOM 4746 N N . ARG B 1 7 ? -13.641 -25.984 21.984 1 64.62 7 ARG B N 1
ATOM 4747 C CA . ARG B 1 7 ? -14.969 -26.328 21.484 1 64.62 7 ARG B CA 1
ATOM 4748 C C . ARG B 1 7 ? -15.789 -25.062 21.219 1 64.62 7 ARG B C 1
ATOM 4750 O O . ARG B 1 7 ? -16.547 -25.016 20.234 1 64.62 7 ARG B O 1
ATOM 4757 N N . LYS B 1 8 ? -15.742 -24.141 22.062 1 63.94 8 LYS B N 1
ATOM 4758 C CA . LYS B 1 8 ? -16.453 -22.891 21.859 1 63.94 8 LYS B CA 1
ATOM 4759 C C . LYS B 1 8 ? -15.906 -22.156 20.625 1 63.94 8 LYS B C 1
ATOM 4761 O O . LYS B 1 8 ? -16.672 -21.594 19.844 1 63.94 8 LYS B O 1
ATOM 4766 N N . GLN B 1 9 ? -14.57 -22.156 20.422 1 74.38 9 GLN B N 1
ATOM 4767 C CA . GLN B 1 9 ? -13.961 -21.531 19.25 1 74.38 9 GLN B CA 1
ATOM 4768 C C . GLN B 1 9 ? -14.398 -22.234 17.969 1 74.38 9 GLN B C 1
ATOM 4770 O O . GLN B 1 9 ? -14.609 -21.594 16.938 1 74.38 9 GLN B O 1
ATOM 4775 N N . GLU B 1 10 ? -14.539 -23.5 18.125 1 76.25 10 GLU B N 1
ATOM 4776 C CA . GLU B 1 10 ? -14.984 -24.281 16.969 1 76.25 10 GLU B CA 1
ATOM 4777 C C . GLU B 1 10 ? -16.438 -23.984 16.641 1 76.25 10 GLU B C 1
ATOM 4779 O O . GLU B 1 10 ? -16.812 -23.906 15.461 1 76.25 10 GLU B O 1
ATOM 4784 N N . LYS B 1 11 ? -17.281 -23.953 17.625 1 80.38 11 LYS B N 1
ATOM 4785 C CA . LYS B 1 11 ? -18.688 -23.609 17.406 1 80.38 11 LYS B CA 1
ATOM 4786 C C . LYS B 1 11 ? -18.828 -22.234 16.766 1 80.38 11 LYS B C 1
ATOM 4788 O O . LYS B 1 11 ? -19.641 -22.062 15.844 1 80.38 11 LYS B O 1
ATOM 4793 N N . ILE B 1 12 ? -18.062 -21.297 17.156 1 83.38 12 ILE B N 1
ATOM 4794 C CA . ILE B 1 12 ? -18.078 -19.953 16.609 1 83.38 12 ILE B CA 1
ATOM 4795 C C . ILE B 1 12 ? -17.625 -19.984 15.141 1 83.38 12 ILE B C 1
ATOM 4797 O O . ILE B 1 12 ? -18.234 -19.328 14.289 1 83.38 12 ILE B O 1
ATOM 4801 N N . MET B 1 13 ? -16.672 -20.719 14.938 1 84.81 13 MET B N 1
ATOM 4802 C CA . MET B 1 13 ? -16.172 -20.844 13.57 1 84.81 13 MET B CA 1
ATOM 4803 C C . MET B 1 13 ? -17.234 -21.438 12.648 1 84.81 13 MET B C 1
ATOM 4805 O O . MET B 1 13 ? -17.422 -20.969 11.523 1 84.81 13 MET B O 1
ATOM 4809 N N . LYS B 1 14 ? -17.891 -22.484 13.109 1 87.38 14 LYS B N 1
ATOM 4810 C CA . LYS B 1 14 ? -18.938 -23.125 12.305 1 87.38 14 LYS B CA 1
ATOM 4811 C C . LYS B 1 14 ? -20.062 -22.156 12.008 1 87.38 14 LYS B C 1
ATOM 4813 O O . LYS B 1 14 ? -20.594 -22.125 10.891 1 87.38 14 LYS B O 1
ATOM 4818 N N . GLU B 1 15 ? -20.406 -21.453 12.961 1 89.25 15 GLU B N 1
ATOM 4819 C CA . GLU B 1 15 ? -21.469 -20.453 12.773 1 89.25 15 GLU B CA 1
ATOM 4820 C C . GLU B 1 15 ? -21.031 -19.375 11.781 1 89.25 15 GLU B C 1
ATOM 4822 O O . GLU B 1 15 ? -21.828 -18.953 10.93 1 89.25 15 GLU B O 1
ATOM 4827 N N . ASN B 1 16 ? -19.828 -18.969 11.906 1 91.31 16 ASN B N 1
ATOM 4828 C CA . ASN B 1 16 ? -19.281 -17.969 10.984 1 91.31 16 ASN B CA 1
ATOM 4829 C C . ASN B 1 16 ? -19.234 -18.484 9.555 1 91.31 16 ASN B C 1
ATOM 4831 O O . ASN B 1 16 ? -19.547 -17.75 8.609 1 91.31 16 ASN B O 1
ATOM 4835 N N . LEU B 1 17 ? -18.922 -19.688 9.484 1 91.31 17 LEU B N 1
ATOM 4836 C CA . LEU B 1 17 ? -18.844 -20.297 8.156 1 91.31 17 LEU B CA 1
ATOM 4837 C C . LEU B 1 17 ? -20.219 -20.438 7.547 1 91.31 17 LEU B C 1
ATOM 4839 O O . LEU B 1 17 ? -20.391 -20.297 6.332 1 91.31 17 LEU B O 1
ATOM 4843 N N . LYS B 1 18 ? -21.203 -20.703 8.367 1 92 18 LYS B N 1
ATOM 4844 C CA . LYS B 1 18 ? -22.578 -20.766 7.902 1 92 18 LYS B CA 1
ATOM 4845 C C . LYS B 1 18 ? -23.047 -19.406 7.391 1 92 18 LYS B C 1
ATOM 4847 O O . LYS B 1 18 ? -23.719 -19.328 6.359 1 92 18 LYS B O 1
ATOM 4852 N N . LYS B 1 19 ? -22.688 -18.438 8.047 1 93.06 19 LYS B N 1
ATOM 4853 C CA . LYS B 1 19 ? -23.031 -17.078 7.617 1 93.06 19 LYS B CA 1
ATOM 4854 C C . LYS B 1 19 ? -22.312 -16.719 6.32 1 93.06 19 LYS B C 1
ATOM 4856 O O . LYS B 1 19 ? -22.891 -16.062 5.445 1 93.06 19 LYS B O 1
ATOM 4861 N N . LEU B 1 20 ? -21.109 -17.141 6.316 1 93.44 20 LEU B N 1
ATOM 4862 C CA . LEU B 1 20 ? -20.312 -16.891 5.125 1 93.44 20 LEU B CA 1
ATOM 4863 C C . LEU B 1 20 ? -20.922 -17.578 3.904 1 93.44 20 LEU B C 1
ATOM 4865 O O . LEU B 1 20 ? -20.922 -17.016 2.807 1 93.44 20 LEU B O 1
ATOM 4869 N N . ALA B 1 21 ? -21.453 -18.766 4.074 1 93.19 21 ALA B N 1
ATOM 4870 C CA . ALA B 1 21 ? -22.031 -19.547 2.99 1 93.19 21 ALA B CA 1
ATOM 4871 C C . ALA B 1 21 ? -23.312 -18.906 2.453 1 93.19 21 ALA B C 1
ATOM 4873 O O . ALA B 1 21 ? -23.719 -19.188 1.328 1 93.19 21 ALA B O 1
ATOM 4874 N N . LYS B 1 22 ? -23.891 -18.016 3.229 1 93.75 22 LYS B N 1
ATOM 4875 C CA . LYS B 1 22 ? -25.109 -17.328 2.814 1 93.75 22 LYS B CA 1
ATOM 4876 C C . LYS B 1 22 ? -24.859 -16.391 1.631 1 93.75 22 LYS B C 1
ATOM 4878 O O . LYS B 1 22 ? -25.781 -16.062 0.885 1 93.75 22 LYS B O 1
ATOM 4883 N N . TYR B 1 23 ? -23.641 -16.031 1.391 1 94.69 23 TYR B N 1
ATOM 4884 C CA . TYR B 1 23 ? -23.297 -15.109 0.308 1 94.69 23 TYR B CA 1
ATOM 4885 C C . TYR B 1 23 ? -23.328 -15.82 -1.039 1 94.69 23 TYR B C 1
ATOM 4887 O O . TYR B 1 23 ? -23.328 -15.172 -2.09 1 94.69 23 TYR B O 1
ATOM 4895 N N . TYR B 1 24 ? -23.438 -17.188 -1.004 1 94.44 24 TYR B N 1
ATOM 4896 C CA . TYR B 1 24 ? -23.578 -17.969 -2.232 1 94.44 24 TYR B CA 1
ATOM 4897 C C . TYR B 1 24 ? -25.031 -17.969 -2.703 1 94.44 24 TYR B C 1
ATOM 4899 O O . TYR B 1 24 ? -25.312 -18.312 -3.854 1 94.44 24 TYR B O 1
ATOM 4907 N N . LYS B 1 25 ? -25.969 -17.688 -1.86 1 94.56 25 LYS B N 1
ATOM 4908 C CA . LYS B 1 25 ? -27.391 -17.891 -2.08 1 94.56 25 LYS B CA 1
ATOM 4909 C C . LYS B 1 25 ? -27.844 -17.234 -3.379 1 94.56 25 LYS B C 1
ATOM 4911 O O . LYS B 1 25 ? -28.484 -17.875 -4.219 1 94.56 25 LYS B O 1
ATOM 4916 N N . PRO B 1 26 ? -27.484 -15.984 -3.643 1 94.38 26 PRO B N 1
ATOM 4917 C CA . PRO B 1 26 ? -27.938 -15.359 -4.883 1 94.38 26 PRO B CA 1
ATOM 4918 C C . PRO B 1 26 ? -27.281 -15.953 -6.125 1 94.38 26 PRO B C 1
ATOM 4920 O O . PRO B 1 26 ? -27.781 -15.781 -7.238 1 94.38 26 PRO B O 1
ATOM 4923 N N . TYR B 1 27 ? -26.203 -16.703 -5.906 1 95.94 27 TYR B N 1
ATOM 4924 C CA . TYR B 1 27 ? -25.422 -17.203 -7.035 1 95.94 27 TYR B CA 1
ATOM 4925 C C . TYR B 1 27 ? -25.359 -18.719 -7.008 1 95.94 27 TYR B C 1
ATOM 4927 O O . TYR B 1 27 ? -24.391 -19.312 -7.5 1 95.94 27 TYR B O 1
ATOM 4935 N N . LEU B 1 28 ? -26.25 -19.391 -6.465 1 95.31 28 LEU B N 1
ATOM 4936 C CA . LEU B 1 28 ? -26.219 -20.844 -6.273 1 95.31 28 LEU B CA 1
ATOM 4937 C C . LEU B 1 28 ? -26.188 -21.562 -7.613 1 95.31 28 LEU B C 1
ATOM 4939 O O . LEU B 1 28 ? -25.531 -22.594 -7.75 1 95.31 28 LEU B O 1
ATOM 4943 N N . GLY B 1 29 ? -26.906 -21.016 -8.594 1 95.94 29 GLY B N 1
ATOM 4944 C CA . GLY B 1 29 ? -26.875 -21.625 -9.914 1 95.94 29 GLY B CA 1
ATOM 4945 C C . GLY B 1 29 ? -25.484 -21.641 -10.531 1 95.94 29 GLY B C 1
ATOM 4946 O O . GLY B 1 29 ? -25.016 -22.688 -10.984 1 95.94 29 GLY B O 1
ATOM 4947 N N . THR B 1 30 ? -24.891 -20.516 -10.469 1 95.56 30 THR B N 1
ATOM 4948 C CA . THR B 1 30 ? -23.531 -20.406 -11.008 1 95.56 30 THR B CA 1
ATOM 4949 C C . THR B 1 30 ? -22.562 -21.25 -10.195 1 95.56 30 THR B C 1
ATOM 4951 O O . THR B 1 30 ? -21.672 -21.891 -10.766 1 95.56 30 THR B O 1
ATOM 4954 N N . PHE B 1 31 ? -22.734 -21.297 -8.914 1 95.69 31 PHE B N 1
ATOM 4955 C CA . PHE B 1 31 ? -21.844 -22.047 -8.031 1 95.69 31 PHE B CA 1
ATOM 4956 C C . PHE B 1 31 ? -21.953 -23.531 -8.297 1 95.69 31 PHE B C 1
ATOM 4958 O O . PHE B 1 31 ? -20.922 -24.219 -8.445 1 95.69 31 PHE B O 1
ATOM 4965 N N . ILE B 1 32 ? -23.109 -24.078 -8.383 1 95.94 32 ILE B N 1
ATOM 4966 C CA . ILE B 1 32 ? -23.328 -25.5 -8.602 1 95.94 32 ILE B CA 1
ATOM 4967 C C . ILE B 1 32 ? -22.812 -25.906 -9.977 1 95.94 32 ILE B C 1
ATOM 4969 O O . ILE B 1 32 ? -22.125 -26.922 -10.117 1 95.94 32 ILE B O 1
ATOM 4973 N N . LEU B 1 33 ? -23.094 -25.094 -10.938 1 96.38 33 LEU B N 1
ATOM 4974 C CA . LEU B 1 33 ? -22.594 -25.375 -12.281 1 96.38 33 LEU B CA 1
ATOM 4975 C C . LEU B 1 33 ? -21.062 -25.359 -12.312 1 96.38 33 LEU B C 1
ATOM 4977 O O . LEU B 1 33 ? -20.453 -26.203 -12.969 1 96.38 33 LEU B O 1
ATOM 4981 N N . ASP B 1 34 ? -20.547 -24.406 -11.586 1 95.25 34 ASP B N 1
ATOM 4982 C CA . ASP B 1 34 ? -19.094 -24.312 -11.492 1 95.25 34 ASP B CA 1
ATOM 4983 C C . ASP B 1 34 ? -18.5 -25.578 -10.875 1 95.25 34 ASP B C 1
ATOM 4985 O O . ASP B 1 34 ? -17.516 -26.109 -11.375 1 95.25 34 ASP B O 1
ATOM 4989 N N . MET B 1 35 ? -19.109 -26.094 -9.922 1 95.56 35 MET B N 1
ATOM 4990 C CA . MET B 1 35 ? -18.625 -27.297 -9.242 1 95.56 35 MET B CA 1
ATOM 4991 C C . MET B 1 35 ? -18.75 -28.516 -10.148 1 95.56 35 MET B C 1
ATOM 4993 O O . MET B 1 35 ? -17.844 -29.359 -10.203 1 95.56 35 MET B O 1
ATOM 4997 N N . ILE B 1 36 ? -19.781 -28.594 -10.852 1 96.5 36 ILE B N 1
ATOM 4998 C CA . ILE B 1 36 ? -20.016 -29.719 -11.766 1 96.5 36 ILE B CA 1
ATOM 4999 C C . ILE B 1 36 ? -18.984 -29.688 -12.891 1 96.5 36 ILE B C 1
ATOM 5001 O O . ILE B 1 36 ? -18.375 -30.703 -13.219 1 96.5 36 ILE B O 1
ATOM 5005 N N . LEU B 1 37 ? -18.828 -28.531 -13.414 1 95.75 37 LEU B N 1
ATOM 5006 C CA . LEU B 1 37 ? -17.875 -28.391 -14.516 1 95.75 37 LEU B CA 1
ATOM 5007 C C . LEU B 1 37 ? -16.453 -28.625 -14.039 1 95.75 37 LEU B C 1
ATOM 5009 O O . LEU B 1 37 ? -15.617 -29.141 -14.781 1 95.75 37 LEU B O 1
ATOM 5013 N N . ALA B 1 38 ? -16.188 -28.219 -12.781 1 94.38 38 ALA B N 1
ATOM 5014 C CA . ALA B 1 38 ? -14.891 -28.516 -12.188 1 94.38 38 ALA B CA 1
ATOM 5015 C C . ALA B 1 38 ? -14.664 -30.016 -12.078 1 94.38 38 ALA B C 1
ATOM 5017 O O . ALA B 1 38 ? -13.586 -30.516 -12.406 1 94.38 38 ALA B O 1
ATOM 5018 N N . MET B 1 39 ? -15.641 -30.734 -11.68 1 95.31 39 MET B N 1
ATOM 5019 C CA . MET B 1 39 ? -15.57 -32.188 -11.578 1 95.31 39 MET B CA 1
ATOM 5020 C C . MET B 1 39 ? -15.359 -32.812 -12.953 1 95.31 39 MET B C 1
ATOM 5022 O O . MET B 1 39 ? -14.547 -33.719 -13.094 1 95.31 39 MET B O 1
ATOM 5026 N N . MET B 1 40 ? -16.016 -32.281 -13.883 1 94.56 40 MET B N 1
ATOM 5027 C CA . MET B 1 40 ? -15.898 -32.781 -15.242 1 94.56 40 MET B CA 1
ATOM 5028 C C . MET B 1 40 ? -14.5 -32.562 -15.797 1 94.56 40 MET B C 1
ATOM 5030 O O . MET B 1 40 ? -13.922 -33.438 -16.438 1 94.56 40 MET B O 1
ATOM 5034 N N . SER B 1 41 ? -14.055 -31.406 -15.57 1 91.56 41 SER B N 1
ATOM 5035 C CA . SER B 1 41 ? -12.711 -31.078 -16.031 1 91.56 41 SER B CA 1
ATOM 5036 C C . SER B 1 41 ? -11.68 -32 -15.391 1 91.56 41 SER B C 1
ATOM 5038 O O . SER B 1 41 ? -10.773 -32.5 -16.078 1 91.56 41 SER B O 1
ATOM 5040 N N . ALA B 1 42 ? -11.812 -32.281 -14.094 1 92.44 42 ALA B N 1
ATOM 5041 C CA . ALA B 1 42 ? -10.914 -33.188 -13.391 1 92.44 42 ALA B CA 1
ATOM 5042 C C . ALA B 1 42 ? -11.047 -34.625 -13.922 1 92.44 42 ALA B C 1
ATOM 5044 O O . ALA B 1 42 ? -10.055 -35.344 -14.031 1 92.44 42 ALA B O 1
ATOM 5045 N N . ALA B 1 43 ? -12.164 -34.969 -14.344 1 92.19 43 ALA B N 1
ATOM 5046 C CA . ALA B 1 43 ? -12.422 -36.312 -14.859 1 92.19 43 ALA B CA 1
ATOM 5047 C C . ALA B 1 43 ? -11.75 -36.5 -16.219 1 92.19 43 ALA B C 1
ATOM 5049 O O . ALA B 1 43 ? -11.266 -37.594 -16.516 1 92.19 43 ALA B O 1
ATOM 5050 N N . VAL B 1 44 ? -11.766 -35.469 -16.984 1 90.31 44 VAL B N 1
ATOM 5051 C CA . VAL B 1 44 ? -11.133 -35.562 -18.297 1 90.31 44 VAL B CA 1
ATOM 5052 C C . VAL B 1 44 ? -9.641 -35.844 -18.125 1 90.31 44 VAL B C 1
ATOM 5054 O O . VAL B 1 44 ? -9.062 -36.625 -18.891 1 90.31 44 VAL B O 1
ATOM 5057 N N . ALA B 1 45 ? -9.039 -35.312 -17.109 1 87.75 45 ALA B N 1
ATOM 5058 C CA . ALA B 1 45 ? -7.621 -35.531 -16.844 1 87.75 45 ALA B CA 1
ATOM 5059 C C . ALA B 1 45 ? -7.348 -37 -16.516 1 87.75 45 ALA B C 1
ATOM 5061 O O . ALA B 1 45 ? -6.27 -37.5 -16.812 1 87.75 4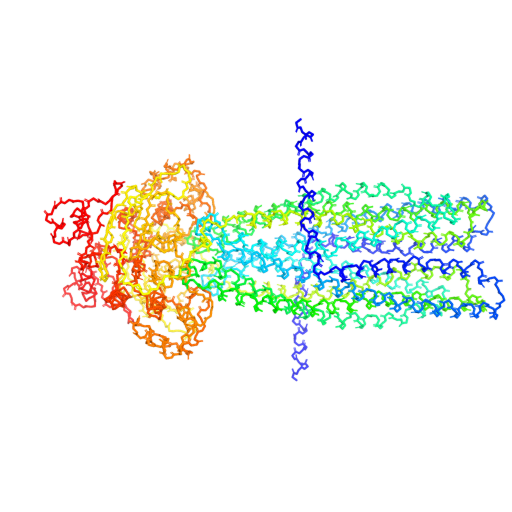5 ALA B O 1
ATOM 5062 N N . LEU B 1 46 ? -8.328 -37.688 -16.031 1 93.25 46 LEU B N 1
ATOM 5063 C CA . LEU B 1 46 ? -8.18 -39.094 -15.617 1 93.25 46 LEU B CA 1
ATOM 5064 C C . LEU B 1 46 ? -8.391 -40.031 -16.812 1 93.25 46 LEU B C 1
ATOM 5066 O O . LEU B 1 46 ? -8.016 -41.219 -16.75 1 93.25 46 LEU B O 1
ATOM 5070 N N . VAL B 1 47 ? -8.844 -39.531 -17.906 1 93.31 47 VAL B N 1
ATOM 5071 C CA . VAL B 1 47 ? -9.25 -40.375 -19.031 1 93.31 47 VAL B CA 1
ATOM 5072 C C . VAL B 1 47 ? -8.055 -40.656 -19.922 1 93.31 47 VAL B C 1
ATOM 5074 O O . VAL B 1 47 ? -7.914 -41.75 -20.469 1 93.31 47 VAL B O 1
ATOM 5077 N N . ILE B 1 48 ? -7.117 -39.75 -20.016 1 89.12 48 ILE B N 1
ATOM 5078 C CA . ILE B 1 48 ? -6.035 -39.844 -20.984 1 89.12 48 ILE B CA 1
ATOM 5079 C C . ILE B 1 48 ? -5.18 -41.062 -20.719 1 89.12 48 ILE B C 1
ATOM 5081 O O . ILE B 1 48 ? -4.977 -41.906 -21.609 1 89.12 48 ILE B O 1
ATOM 5085 N N . PRO B 1 49 ? -4.754 -41.281 -19.469 1 92.31 49 PRO B N 1
ATOM 5086 C CA . PRO B 1 49 ? -3.961 -42.5 -19.219 1 92.31 49 PRO B CA 1
ATOM 5087 C C . PRO B 1 49 ? -4.734 -43.781 -19.484 1 92.31 49 PRO B C 1
ATOM 5089 O O . PRO B 1 49 ? -4.152 -44.781 -19.922 1 92.31 49 PRO B O 1
ATOM 5092 N N . LEU B 1 50 ? -6.004 -43.781 -19.359 1 94.5 50 LEU B N 1
ATOM 5093 C CA . LEU B 1 50 ? -6.828 -44.969 -19.625 1 94.5 50 LEU B CA 1
ATOM 5094 C C . LEU B 1 50 ? -6.906 -45.25 -21.109 1 94.5 50 LEU B C 1
ATOM 5096 O O . LEU B 1 50 ? -6.93 -46.406 -21.531 1 94.5 50 LEU B O 1
ATOM 5100 N N . VAL B 1 51 ? -6.996 -44.219 -21.828 1 94.69 51 VAL B N 1
ATOM 5101 C CA . VAL B 1 51 ? -7.023 -44.375 -23.281 1 94.69 51 VAL B CA 1
ATOM 5102 C C . VAL B 1 51 ? -5.699 -44.969 -23.766 1 94.69 51 VAL B C 1
ATOM 5104 O O . VAL B 1 51 ? -5.688 -45.844 -24.609 1 94.69 51 VAL B O 1
ATOM 5107 N N . VAL B 1 52 ? -4.66 -44.469 -23.219 1 92.44 52 VAL B N 1
ATOM 5108 C CA . VAL B 1 52 ? -3.34 -44.969 -23.578 1 92.44 52 VAL B CA 1
ATOM 5109 C C . VAL B 1 52 ? -3.248 -46.469 -23.234 1 92.44 52 VAL B C 1
ATOM 5111 O O . VAL B 1 52 ? -2.74 -47.25 -24.031 1 92.44 52 VAL B O 1
ATOM 5114 N N . ARG B 1 53 ? -3.756 -46.844 -22.109 1 93.81 53 ARG B N 1
ATOM 5115 C CA . ARG B 1 53 ? -3.781 -48.219 -21.688 1 93.81 53 ARG B CA 1
ATOM 5116 C C . ARG B 1 53 ? -4.578 -49.094 -22.672 1 93.81 53 ARG B C 1
ATOM 5118 O O . ARG B 1 53 ? -4.145 -50.188 -23.047 1 93.81 53 ARG B O 1
ATOM 5125 N N . PHE B 1 54 ? -5.66 -48.562 -23.078 1 94.06 54 PHE B N 1
ATOM 5126 C CA . PHE B 1 54 ? -6.527 -49.281 -24.016 1 94.06 54 PHE B CA 1
ATOM 5127 C C . PHE B 1 54 ? -5.84 -49.5 -25.359 1 94.06 54 PHE B C 1
ATOM 5129 O O . PHE B 1 54 ? -5.902 -50.594 -25.938 1 94.06 54 PHE B O 1
ATOM 5136 N N . ILE B 1 55 ? -5.18 -48.562 -25.797 1 93.44 55 ILE B N 1
ATOM 5137 C CA . ILE B 1 55 ? -4.496 -48.625 -27.078 1 93.44 55 ILE B CA 1
ATOM 5138 C C . ILE B 1 55 ? -3.352 -49.625 -27 1 93.44 55 ILE B C 1
ATOM 5140 O O . ILE B 1 55 ? -3.197 -50.469 -27.891 1 93.44 55 ILE B O 1
ATOM 5144 N N . THR B 1 56 ? -2.619 -49.625 -25.938 1 91.06 56 THR B N 1
ATOM 5145 C CA . THR B 1 56 ? -1.414 -50.438 -25.828 1 91.06 56 THR B CA 1
ATOM 5146 C C . THR B 1 56 ? -1.764 -51.875 -25.438 1 91.06 56 THR B C 1
ATOM 5148 O O . THR B 1 56 ? -1.016 -52.812 -25.734 1 91.06 56 THR B O 1
ATOM 5151 N N . SER B 1 57 ? -2.918 -52.125 -24.844 1 91.25 57 SER B N 1
ATOM 5152 C CA . SER B 1 57 ? -3.262 -53.469 -24.375 1 91.25 57 SER B CA 1
ATOM 5153 C C . SER B 1 57 ? -4.176 -54.188 -25.359 1 91.25 57 SER B C 1
ATOM 5155 O O . SER B 1 57 ? -4.16 -55.406 -25.453 1 91.25 57 SER B O 1
ATOM 5157 N N . LYS B 1 58 ? -4.98 -53.406 -26.078 1 92.38 58 LYS B N 1
ATOM 5158 C CA . LYS B 1 58 ? -5.977 -54.062 -26.922 1 92.38 58 LYS B CA 1
ATOM 5159 C C . LYS B 1 58 ? -5.797 -53.688 -28.391 1 92.38 58 LYS B C 1
ATOM 5161 O O . LYS B 1 58 ? -5.539 -54.562 -29.219 1 92.38 58 LYS B O 1
ATOM 5166 N N . VAL B 1 59 ? -5.727 -52.5 -28.656 1 91.69 59 VAL B N 1
ATOM 5167 C CA . VAL B 1 59 ? -5.746 -52.031 -30.047 1 91.69 59 VAL B CA 1
ATOM 5168 C C . VAL B 1 59 ? -4.457 -52.469 -30.75 1 91.69 59 VAL B C 1
ATOM 5170 O O . VAL B 1 59 ? -4.477 -52.812 -31.938 1 91.69 59 VAL B O 1
ATOM 5173 N N . ALA B 1 60 ? -3.361 -52.438 -30 1 88.62 60 ALA B N 1
ATOM 5174 C CA . ALA B 1 60 ? -2.051 -52.75 -30.562 1 88.62 60 ALA B CA 1
ATOM 5175 C C . ALA B 1 60 ? -1.993 -54.188 -31.047 1 88.62 60 ALA B C 1
ATOM 5177 O O . ALA B 1 60 ? -1.142 -54.531 -31.875 1 88.62 60 ALA B O 1
ATOM 5178 N N . TYR B 1 61 ? -2.943 -55 -30.609 1 88.69 61 TYR B N 1
ATOM 5179 C CA . TYR B 1 61 ? -2.898 -56.438 -30.938 1 88.69 61 TYR B CA 1
ATOM 5180 C C . TYR B 1 61 ? -4 -56.812 -31.922 1 88.69 61 TYR B C 1
ATOM 5182 O O . TYR B 1 61 ? -4.16 -57.969 -32.281 1 88.69 61 TYR B O 1
ATOM 5190 N N . MET B 1 62 ? -4.605 -55.844 -32.406 1 91.38 62 MET B N 1
ATOM 5191 C CA . MET B 1 62 ? -5.641 -56.062 -33.438 1 91.38 62 MET B CA 1
ATOM 5192 C C . MET B 1 62 ? -5.047 -56 -34.812 1 91.38 62 MET B C 1
ATOM 5194 O O . MET B 1 62 ? -3.883 -55.656 -35 1 91.38 62 MET B O 1
ATOM 5198 N N . SER B 1 63 ? -5.977 -56.438 -35.781 1 92.5 63 SER B N 1
ATOM 5199 C CA . SER B 1 63 ? -5.551 -56.312 -37.156 1 92.5 63 SER B CA 1
ATOM 5200 C C . SER B 1 63 ? -5.418 -54.844 -37.562 1 92.5 63 SER B C 1
ATOM 5202 O O . SER B 1 63 ? -6.027 -53.969 -36.969 1 92.5 63 SER B O 1
ATOM 5204 N N . ALA B 1 64 ? -4.617 -54.594 -38.562 1 91 64 ALA B N 1
ATOM 5205 C CA . ALA B 1 64 ? -4.293 -53.219 -38.969 1 91 64 ALA B CA 1
ATOM 5206 C C . ALA B 1 64 ? -5.559 -52.406 -39.281 1 91 64 ALA B C 1
ATOM 5208 O O . ALA B 1 64 ? -5.707 -51.281 -38.812 1 91 64 ALA B O 1
ATOM 5209 N N . ASN B 1 65 ? -6.426 -53 -40.031 1 92.06 65 ASN B N 1
ATOM 5210 C CA . ASN B 1 65 ? -7.645 -52.281 -40.438 1 92.06 65 ASN B CA 1
ATOM 5211 C C . ASN B 1 65 ? -8.562 -52.062 -39.219 1 92.06 65 ASN B C 1
ATOM 5213 O O . ASN B 1 65 ? -9.156 -51 -39.094 1 92.06 65 ASN B O 1
ATOM 5217 N N . GLU B 1 66 ? -8.641 -52.969 -38.344 1 94 66 GLU B N 1
ATOM 5218 C CA . GLU B 1 66 ? -9.453 -52.844 -37.125 1 94 66 GLU B CA 1
ATOM 5219 C C . GLU B 1 66 ? -8.836 -51.844 -36.156 1 94 66 GLU B C 1
ATOM 5221 O O . GLU B 1 66 ? -9.555 -51.062 -35.531 1 94 66 GLU B O 1
ATOM 5226 N N . ALA B 1 67 ? -7.602 -51.969 -36.094 1 94.5 67 ALA B N 1
ATOM 5227 C CA . ALA B 1 67 ? -6.875 -51.031 -35.219 1 94.5 67 ALA B CA 1
ATOM 5228 C C . ALA B 1 67 ? -7.059 -49.594 -35.688 1 94.5 67 ALA B C 1
ATOM 5230 O O . ALA B 1 67 ? -7.289 -48.688 -34.875 1 94.5 67 ALA B O 1
ATOM 5231 N N . LEU B 1 68 ? -7 -49.375 -36.969 1 94.5 68 LEU B N 1
ATOM 5232 C CA . LEU B 1 68 ? -7.137 -48.031 -37.531 1 94.5 68 LEU B CA 1
ATOM 5233 C C . LEU B 1 68 ? -8.531 -47.469 -37.281 1 94.5 68 LEU B C 1
ATOM 5235 O O . LEU B 1 68 ? -8.688 -46.312 -36.938 1 94.5 68 LEU B O 1
ATOM 5239 N N . SER B 1 69 ? -9.492 -48.312 -37.438 1 95.19 69 SER B N 1
ATOM 5240 C CA . SER B 1 69 ? -10.867 -47.875 -37.188 1 95.19 69 SER B CA 1
ATOM 5241 C C . SER B 1 69 ? -11.094 -47.531 -35.719 1 95.19 69 SER B C 1
ATOM 5243 O O . SER B 1 69 ? -11.75 -46.531 -35.406 1 95.19 69 SER B O 1
ATOM 5245 N N . ARG B 1 70 ? -10.562 -48.25 -34.812 1 95.12 70 ARG B N 1
ATOM 5246 C CA . ARG B 1 70 ? -10.703 -48 -33.375 1 95.12 70 ARG B CA 1
ATOM 5247 C C . ARG B 1 70 ? -9.961 -46.719 -32.969 1 95.12 70 ARG B C 1
ATOM 5249 O O . ARG B 1 70 ? -10.453 -45.969 -32.125 1 95.12 70 ARG B O 1
ATOM 5256 N N . ILE B 1 71 ? -8.836 -46.594 -33.562 1 95.56 71 ILE B N 1
ATOM 5257 C CA . ILE B 1 71 ? -8.039 -45.406 -33.25 1 95.56 71 ILE B CA 1
ATOM 5258 C C . ILE B 1 71 ? -8.781 -44.156 -33.688 1 95.56 71 ILE B C 1
ATOM 5260 O O . ILE B 1 71 ? -8.781 -43.125 -32.969 1 95.56 71 ILE B O 1
ATOM 5264 N N . MET B 1 72 ? -9.359 -44.188 -34.781 1 95.19 72 MET B N 1
ATOM 5265 C CA . MET B 1 72 ? -10.102 -43.031 -35.281 1 95.19 72 MET B CA 1
ATOM 5266 C C . MET B 1 72 ? -11.258 -42.688 -34.344 1 95.19 72 MET B C 1
ATOM 5268 O O . MET B 1 72 ? -11.539 -41.5 -34.094 1 95.19 72 MET B O 1
ATOM 5272 N N . ILE B 1 73 ? -11.875 -43.656 -33.812 1 96.31 73 ILE B N 1
ATOM 5273 C CA . ILE B 1 73 ? -12.969 -43.469 -32.875 1 96.31 73 ILE B CA 1
ATOM 5274 C C . ILE B 1 73 ? -12.422 -42.844 -31.594 1 96.31 73 ILE B C 1
ATOM 5276 O O . ILE B 1 73 ? -13 -41.906 -31.031 1 96.31 73 ILE B O 1
ATOM 5280 N N . ILE B 1 74 ? -11.367 -43.375 -31.141 1 96.31 74 ILE B N 1
ATOM 5281 C CA . ILE B 1 74 ? -10.742 -42.906 -29.906 1 96.31 74 ILE B CA 1
ATOM 5282 C C . ILE B 1 74 ? -10.336 -41.438 -30.062 1 96.31 74 ILE B C 1
ATOM 5284 O O . ILE B 1 74 ? -10.602 -40.625 -29.188 1 96.31 74 ILE B O 1
ATOM 5288 N N . VAL B 1 75 ? -9.711 -41.125 -31.172 1 96.31 75 VAL B N 1
ATOM 5289 C CA . VAL B 1 75 ? -9.258 -39.781 -31.438 1 96.31 75 VAL B CA 1
ATOM 5290 C C . VAL B 1 75 ? -10.461 -38.844 -31.5 1 96.31 75 VAL B C 1
ATOM 5292 O O . VAL B 1 75 ? -10.406 -37.719 -30.984 1 96.31 75 VAL B O 1
ATOM 5295 N N . ALA B 1 76 ? -11.492 -39.281 -32.094 1 96.56 76 ALA B N 1
ATOM 5296 C CA . ALA B 1 76 ? -12.703 -38.469 -32.156 1 96.56 76 ALA B CA 1
ATOM 5297 C C . ALA B 1 76 ? -13.281 -38.219 -30.766 1 96.56 76 ALA B C 1
ATOM 5299 O O . ALA B 1 76 ? -13.68 -37.094 -30.453 1 96.56 76 ALA B O 1
ATOM 5300 N N . VAL B 1 77 ? -13.312 -39.188 -29.953 1 96 77 VAL B N 1
ATOM 5301 C CA . VAL B 1 77 ? -13.82 -39.062 -28.594 1 96 77 VAL B CA 1
ATOM 5302 C C . VAL B 1 77 ? -12.93 -38.094 -27.797 1 96 77 VAL B C 1
ATOM 5304 O O . VAL B 1 77 ? -13.422 -37.25 -27.047 1 96 77 VAL B O 1
ATOM 5307 N N . LEU B 1 78 ? -11.648 -38.219 -27.969 1 96 78 LEU B N 1
ATOM 5308 C CA . LEU B 1 78 ? -10.711 -37.375 -27.25 1 96 78 LEU B CA 1
ATOM 5309 C C . LEU B 1 78 ? -10.836 -35.906 -27.719 1 96 78 LEU B C 1
ATOM 5311 O O . LEU B 1 78 ? -10.711 -35 -26.906 1 96 78 LEU B O 1
ATOM 5315 N N . PHE B 1 79 ? -11.047 -35.781 -28.969 1 95.62 79 PHE B N 1
ATOM 5316 C CA . PHE B 1 79 ? -11.25 -34.438 -29.5 1 95.62 79 PHE B CA 1
ATOM 5317 C C . PHE B 1 79 ? -12.477 -33.781 -28.859 1 95.62 79 PHE B C 1
ATOM 5319 O O . PHE B 1 79 ? -12.445 -32.594 -28.5 1 95.62 79 PHE B O 1
ATOM 5326 N N . VAL B 1 80 ? -13.508 -34.5 -28.734 1 95.75 80 VAL B N 1
ATOM 5327 C CA . VAL B 1 80 ? -14.719 -34 -28.078 1 95.75 80 VAL B CA 1
ATOM 5328 C C . VAL B 1 80 ? -14.43 -33.688 -26.625 1 95.75 80 VAL B C 1
ATOM 5330 O O . VAL B 1 80 ? -14.898 -32.688 -26.094 1 95.75 80 VAL B O 1
ATOM 5333 N N . LEU B 1 81 ? -13.648 -34.469 -26.016 1 94.94 81 LEU B N 1
ATOM 5334 C CA . LEU B 1 81 ? -13.305 -34.25 -24.609 1 94.94 81 LEU B CA 1
ATOM 5335 C C . LEU B 1 81 ? -12.469 -32.969 -24.453 1 94.94 81 LEU B C 1
ATOM 5337 O O . LEU B 1 81 ? -12.586 -32.281 -23.453 1 94.94 81 LEU B O 1
ATOM 5341 N N . VAL B 1 82 ? -11.617 -32.719 -25.453 1 94.94 82 VAL B N 1
ATOM 5342 C CA . VAL B 1 82 ? -10.828 -31.5 -25.438 1 94.94 82 VAL B CA 1
ATOM 5343 C C . VAL B 1 82 ? -11.75 -30.281 -25.5 1 94.94 82 VAL B C 1
ATOM 5345 O O . VAL B 1 82 ? -11.547 -29.297 -24.781 1 94.94 82 VAL B O 1
ATOM 5348 N N . LEU B 1 83 ? -12.734 -30.359 -26.297 1 95.88 83 LEU B N 1
ATOM 5349 C CA . LEU B 1 83 ? -13.688 -29.266 -26.438 1 95.88 83 LEU B CA 1
ATOM 5350 C C . LEU B 1 83 ? -14.484 -29.078 -25.141 1 95.88 83 LEU B C 1
ATOM 5352 O O . LEU B 1 83 ? -14.711 -27.953 -24.719 1 95.88 83 LEU B O 1
ATOM 5356 N N . ILE B 1 84 ? -14.844 -30.156 -24.578 1 94.88 84 ILE B N 1
ATOM 5357 C CA . ILE B 1 84 ? -15.57 -30.109 -23.312 1 94.88 84 ILE B CA 1
ATOM 5358 C C . ILE B 1 84 ? -14.68 -29.516 -22.234 1 94.88 84 ILE B C 1
ATOM 5360 O O . ILE B 1 84 ? -15.109 -28.625 -21.484 1 94.88 84 ILE B O 1
ATOM 5364 N N . GLN B 1 85 ? -13.492 -29.922 -22.234 1 94.69 85 GLN B N 1
ATOM 5365 C CA . GLN B 1 85 ? -12.555 -29.422 -21.234 1 94.69 85 GLN B CA 1
ATOM 5366 C C . GLN B 1 85 ? -12.312 -27.922 -21.422 1 94.69 85 GLN B C 1
ATOM 5368 O O . GLN B 1 85 ? -12.203 -27.188 -20.438 1 94.69 85 GLN B O 1
ATOM 5373 N N . TRP B 1 86 ? -12.172 -27.594 -22.641 1 95.5 86 TRP B N 1
ATOM 5374 C CA . TRP B 1 86 ? -11.992 -26.188 -22.953 1 95.5 86 TRP B CA 1
ATOM 5375 C C . TRP B 1 86 ? -13.172 -25.359 -22.438 1 95.5 86 TRP B C 1
ATOM 5377 O O . TRP B 1 86 ? -12.977 -24.328 -21.797 1 95.5 86 TRP B O 1
ATOM 5387 N N . GLY B 1 87 ? -14.344 -25.812 -22.688 1 96.06 87 GLY B N 1
ATOM 5388 C CA . GLY B 1 87 ? -15.539 -25.141 -22.203 1 96.06 87 GLY B CA 1
ATOM 5389 C C . GLY B 1 87 ? -15.633 -25.109 -20.688 1 96.06 87 GLY B C 1
ATOM 5390 O O . GLY B 1 87 ? -15.984 -24.078 -20.109 1 96.06 87 GLY B O 1
ATOM 5391 N N . CYS B 1 88 ? -15.328 -26.203 -20.062 1 95.5 88 CYS B N 1
ATOM 5392 C CA . CYS B 1 88 ? -15.352 -26.281 -18.609 1 95.5 88 CYS B CA 1
ATOM 5393 C C . CYS B 1 88 ? -14.359 -25.297 -18 1 95.5 88 CYS B C 1
ATOM 5395 O O . CYS B 1 88 ? -14.711 -24.531 -17.109 1 95.5 88 CYS B O 1
ATOM 5397 N N . ASN B 1 89 ? -13.211 -25.281 -18.562 1 94.94 89 ASN B N 1
ATOM 5398 C CA . ASN B 1 89 ? -12.172 -24.438 -18 1 94.94 89 ASN B CA 1
ATOM 5399 C C . ASN B 1 89 ? -12.469 -22.953 -18.234 1 94.94 89 ASN B C 1
ATOM 5401 O O . ASN B 1 89 ? -12.156 -22.109 -17.391 1 94.94 89 ASN B O 1
ATOM 5405 N N . TYR B 1 90 ? -12.992 -22.719 -19.359 1 95.88 90 TYR B N 1
ATOM 5406 C CA . TYR B 1 90 ? -13.375 -21.344 -19.625 1 95.88 90 TYR B CA 1
ATOM 5407 C C . TYR B 1 90 ? -14.438 -20.859 -18.641 1 95.88 90 TYR B C 1
ATOM 5409 O O . TYR B 1 90 ? -14.328 -19.766 -18.094 1 95.88 90 TYR B O 1
ATOM 5417 N N . TYR B 1 91 ? -15.398 -21.656 -18.438 1 95.5 91 TYR B N 1
ATOM 5418 C CA . TYR B 1 91 ? -16.469 -21.297 -17.516 1 95.5 91 TYR B CA 1
ATOM 5419 C C . TYR B 1 91 ? -15.93 -21.078 -16.109 1 95.5 91 TYR B C 1
ATOM 5421 O O . TYR B 1 91 ? -16.266 -20.094 -15.445 1 95.5 91 TYR B O 1
ATOM 5429 N N . ILE B 1 92 ? -15.141 -21.953 -15.68 1 93.31 92 ILE B N 1
ATOM 5430 C CA . ILE B 1 92 ? -14.57 -21.891 -14.336 1 93.31 92 ILE B CA 1
ATOM 5431 C C . ILE B 1 92 ? -13.727 -20.625 -14.188 1 93.31 92 ILE B C 1
ATOM 5433 O O . ILE B 1 92 ? -13.867 -19.891 -13.211 1 93.31 92 ILE B O 1
ATOM 5437 N N . SER B 1 93 ? -12.953 -20.328 -15.234 1 93.69 93 SER B N 1
ATOM 5438 C CA . SER B 1 93 ? -11.977 -19.25 -15.141 1 93.69 93 SER B CA 1
ATOM 5439 C C . SER B 1 93 ? -12.609 -17.891 -15.438 1 93.69 93 SER B C 1
ATOM 5441 O O . SER B 1 93 ? -12.055 -16.844 -15.094 1 93.69 93 SER B O 1
ATOM 5443 N N . ASN B 1 94 ? -13.75 -17.953 -16.031 1 94.25 94 ASN B N 1
ATOM 5444 C CA . ASN B 1 94 ? -14.445 -16.703 -16.312 1 94.25 94 ASN B CA 1
ATOM 5445 C C . ASN B 1 94 ? -15.641 -16.5 -15.383 1 94.25 94 ASN B C 1
ATOM 5447 O O . ASN B 1 94 ? -15.547 -15.789 -14.383 1 94.25 94 ASN B O 1
ATOM 5451 N N . TYR B 1 95 ? -16.625 -17.344 -15.516 1 93.56 95 TYR B N 1
ATOM 5452 C CA . TYR B 1 95 ? -17.859 -17.172 -14.781 1 93.56 95 TYR B CA 1
ATOM 5453 C C . TYR B 1 95 ? -17.672 -17.484 -13.305 1 93.56 95 TYR B C 1
ATOM 5455 O O . TYR B 1 95 ? -18.312 -16.891 -12.438 1 93.56 95 TYR B O 1
ATOM 5463 N N . GLY B 1 96 ? -16.859 -18.422 -13.008 1 92.06 96 GLY B N 1
ATOM 5464 C CA . GLY B 1 96 ? -16.547 -18.688 -11.617 1 92.06 96 GLY B CA 1
ATOM 5465 C C . GLY B 1 96 ? -15.914 -17.5 -10.914 1 92.06 96 GLY B C 1
ATOM 5466 O O . GLY B 1 96 ? -16.344 -17.125 -9.82 1 92.06 96 GLY B O 1
ATOM 5467 N N . HIS B 1 97 ? -14.992 -16.906 -11.594 1 93.25 97 HIS B N 1
ATOM 5468 C CA . HIS B 1 97 ? -14.32 -15.742 -11.031 1 93.25 97 HIS B CA 1
ATOM 5469 C C . HIS B 1 97 ? -15.266 -14.547 -10.953 1 93.25 97 HIS B C 1
ATOM 5471 O O . HIS B 1 97 ? -15.211 -13.766 -10 1 93.25 97 HIS B O 1
ATOM 5477 N N . VAL B 1 98 ? -16.078 -14.414 -11.938 1 95.12 98 VAL B N 1
ATOM 5478 C CA . VAL B 1 98 ? -17.047 -13.32 -11.938 1 95.12 98 VAL B CA 1
ATOM 5479 C C . VAL B 1 98 ? -18.016 -13.477 -10.758 1 95.12 98 VAL B C 1
ATOM 5481 O O . VAL B 1 98 ? -18.422 -12.484 -10.148 1 95.12 98 VAL B O 1
ATOM 5484 N N . MET B 1 99 ? -18.328 -14.703 -10.492 1 95 99 MET B N 1
ATOM 5485 C CA . MET B 1 99 ? -19.141 -14.945 -9.312 1 95 99 MET B CA 1
ATOM 5486 C C . MET B 1 99 ? -18.453 -14.438 -8.055 1 95 99 MET B C 1
ATOM 5488 O O . MET B 1 99 ? -19.078 -13.805 -7.203 1 95 99 MET B O 1
ATOM 5492 N N . GLY B 1 100 ? -17.172 -14.766 -7.949 1 94 100 GLY B N 1
ATOM 5493 C CA . GLY B 1 100 ? -16.406 -14.242 -6.836 1 94 100 GLY B CA 1
ATOM 5494 C C . GLY B 1 100 ? -16.406 -12.727 -6.773 1 94 100 GLY B C 1
ATOM 5495 O O . GLY B 1 100 ? -16.562 -12.141 -5.699 1 94 100 GLY B O 1
ATOM 5496 N N . ALA B 1 101 ? -16.328 -12.109 -7.914 1 94.75 101 ALA B N 1
ATOM 5497 C CA . ALA B 1 101 ? -16.344 -10.648 -7.996 1 94.75 101 ALA B CA 1
ATOM 5498 C C . ALA B 1 101 ? -17.703 -10.086 -7.605 1 94.75 101 ALA B C 1
ATOM 5500 O O . ALA B 1 101 ? -17.781 -9.016 -6.988 1 94.75 101 ALA B O 1
ATOM 5501 N N . LYS B 1 102 ? -18.75 -10.766 -7.965 1 96.56 102 LYS B N 1
ATOM 5502 C CA . LYS B 1 102 ? -20.094 -10.328 -7.598 1 96.56 102 LYS B CA 1
ATOM 5503 C C . LYS B 1 102 ? -20.297 -10.406 -6.09 1 96.56 102 LYS B C 1
ATOM 5505 O O . LYS B 1 102 ? -20.953 -9.539 -5.5 1 96.56 102 LYS B O 1
ATOM 5510 N N . ILE B 1 103 ? -19.797 -11.422 -5.527 1 95.75 103 ILE B N 1
ATOM 5511 C CA . ILE B 1 103 ? -19.875 -11.539 -4.074 1 95.75 103 ILE B CA 1
ATOM 5512 C C . ILE B 1 103 ? -19.109 -10.398 -3.418 1 95.75 103 ILE B C 1
ATOM 5514 O O . ILE B 1 103 ? -19.562 -9.812 -2.438 1 95.75 103 ILE B O 1
ATOM 5518 N N . GLU B 1 104 ? -17.922 -10.148 -3.938 1 95.38 104 GLU B N 1
ATOM 5519 C CA . GLU B 1 104 ? -17.125 -9.023 -3.453 1 95.38 104 GLU B CA 1
ATOM 5520 C C . GLU B 1 104 ? -17.906 -7.715 -3.564 1 95.38 104 GLU B C 1
ATOM 5522 O O . GLU B 1 104 ? -17.875 -6.898 -2.643 1 95.38 104 GLU B O 1
ATOM 5527 N N . TYR B 1 105 ? -18.547 -7.535 -4.699 1 96.06 105 TYR B N 1
ATOM 5528 C CA . TYR B 1 105 ? -19.391 -6.379 -4.961 1 96.06 105 TYR B CA 1
ATOM 5529 C C . TYR B 1 105 ? -20.453 -6.23 -3.889 1 96.06 105 TYR B C 1
ATOM 5531 O O . TYR B 1 105 ? -20.641 -5.145 -3.334 1 96.06 105 TYR B O 1
ATOM 5539 N N . ASP B 1 106 ? -21.109 -7.285 -3.588 1 96.31 106 ASP B N 1
ATOM 5540 C CA . ASP B 1 106 ? -22.188 -7.277 -2.611 1 96.31 106 ASP B CA 1
ATOM 5541 C C . ASP B 1 106 ? -21.672 -6.992 -1.206 1 96.31 106 ASP B C 1
ATOM 5543 O O . ASP B 1 106 ? -22.25 -6.191 -0.472 1 96.31 106 ASP B O 1
ATOM 5547 N N . MET B 1 107 ? -20.609 -7.641 -0.864 1 96.25 107 MET B N 1
ATOM 5548 C CA . MET B 1 107 ? -20.047 -7.469 0.473 1 96.25 107 MET B CA 1
ATOM 5549 C C . MET B 1 107 ? -19.5 -6.055 0.659 1 96.25 107 MET B C 1
ATOM 5551 O O . MET B 1 107 ? -19.641 -5.473 1.738 1 96.25 107 MET B O 1
ATOM 5555 N N . ARG B 1 108 ? -18.875 -5.566 -0.368 1 96.81 108 ARG B N 1
ATOM 5556 C CA . ARG B 1 108 ? -18.359 -4.203 -0.322 1 96.81 108 ARG B CA 1
ATOM 5557 C C . ARG B 1 108 ? -19.484 -3.189 -0.143 1 96.81 108 ARG B C 1
ATOM 5559 O O . ARG B 1 108 ? -19.359 -2.254 0.65 1 96.81 108 ARG B O 1
ATOM 5566 N N . ALA B 1 109 ? -20.531 -3.352 -0.905 1 96.69 109 ALA B N 1
ATOM 5567 C CA . ALA B 1 109 ? -21.703 -2.486 -0.772 1 96.69 109 ALA B CA 1
ATOM 5568 C C . ALA B 1 109 ? -22.281 -2.564 0.637 1 96.69 109 ALA B C 1
ATOM 5570 O O . ALA B 1 109 ? -22.656 -1.543 1.218 1 96.69 109 ALA B O 1
ATOM 5571 N N . GLU B 1 110 ? -22.312 -3.777 1.128 1 96.12 110 GLU B N 1
ATOM 5572 C CA . GLU B 1 110 ? -22.875 -3.998 2.453 1 96.12 110 GLU B CA 1
ATOM 5573 C C . GLU B 1 110 ? -22.078 -3.277 3.529 1 96.12 110 GLU B C 1
ATOM 5575 O O . GLU B 1 110 ? -22.641 -2.58 4.375 1 96.12 110 GLU B O 1
ATOM 5580 N N . ILE B 1 111 ? -20.781 -3.438 3.484 1 96.88 111 ILE B N 1
ATOM 5581 C CA . ILE B 1 111 ? -19.938 -2.852 4.523 1 96.88 111 ILE B CA 1
ATOM 5582 C C . ILE B 1 111 ? -19.891 -1.336 4.352 1 96.88 111 ILE B C 1
ATOM 5584 O O . ILE B 1 111 ? -19.844 -0.594 5.336 1 96.88 111 ILE B O 1
ATOM 5588 N N . PHE B 1 112 ? -19.859 -0.838 3.113 1 97.25 112 PHE B N 1
ATOM 5589 C CA . PHE B 1 112 ? -19.859 0.601 2.875 1 97.25 112 PHE B CA 1
ATOM 5590 C C . PHE B 1 112 ? -21.141 1.238 3.408 1 97.25 112 PHE B C 1
ATOM 5592 O O . PHE B 1 112 ? -21.094 2.271 4.078 1 97.25 112 PHE B O 1
ATOM 5599 N N . ASN B 1 113 ? -22.219 0.656 3.111 1 96.38 113 ASN B N 1
ATOM 5600 C CA . ASN B 1 113 ? -23.5 1.154 3.604 1 96.38 113 ASN B CA 1
ATOM 5601 C C . ASN B 1 113 ? -23.562 1.141 5.129 1 96.38 113 ASN B C 1
ATOM 5603 O O . ASN B 1 113 ? -24.141 2.041 5.742 1 96.38 113 ASN B O 1
ATOM 5607 N N . HIS B 1 114 ? -22.984 0.1 5.668 1 96.06 114 HIS B N 1
ATOM 5608 C CA . HIS B 1 114 ? -22.953 0.009 7.121 1 96.06 114 HIS B CA 1
ATOM 5609 C C . HIS B 1 114 ? -22.125 1.137 7.727 1 96.06 114 HIS B C 1
ATOM 5611 O O . HIS B 1 114 ? -22.5 1.716 8.742 1 96.06 114 HIS B O 1
ATOM 5617 N N . TYR B 1 115 ? -21.016 1.467 7.113 1 96.25 115 TYR B N 1
ATOM 5618 C CA . TYR B 1 115 ? -20.172 2.576 7.547 1 96.25 115 TYR B CA 1
ATOM 5619 C C . TYR B 1 115 ? -20.969 3.873 7.609 1 96.25 115 TYR B C 1
ATOM 5621 O O . TYR B 1 115 ? -20.781 4.676 8.531 1 96.25 115 TYR B O 1
ATOM 5629 N N . GLN B 1 116 ? -21.828 4.043 6.637 1 94.88 116 GLN B N 1
ATOM 5630 C CA . GLN B 1 116 ? -22.609 5.277 6.562 1 94.88 116 GLN B CA 1
ATOM 5631 C C . GLN B 1 116 ? -23.578 5.387 7.734 1 94.88 116 GLN B C 1
ATOM 5633 O O . GLN B 1 116 ? -24.031 6.484 8.078 1 94.88 116 GLN B O 1
ATOM 5638 N N . LYS B 1 117 ? -23.891 4.32 8.406 1 94.06 117 LYS B N 1
ATOM 5639 C CA . LYS B 1 117 ? -24.891 4.316 9.461 1 94.06 117 LYS B CA 1
ATOM 5640 C C . LYS B 1 117 ? -24.234 4.508 10.836 1 94.06 117 LYS B C 1
ATOM 5642 O O . LYS B 1 117 ? -24.922 4.812 11.812 1 94.06 117 LYS B O 1
ATOM 5647 N N . LEU B 1 118 ? -22.953 4.352 10.891 1 94.12 118 LEU B N 1
ATOM 5648 C CA . LEU B 1 118 ? -22.266 4.398 12.172 1 94.12 118 LEU B CA 1
ATOM 5649 C C . LEU B 1 118 ? -22.094 5.84 12.641 1 94.12 118 LEU B C 1
ATOM 5651 O O . LEU B 1 118 ? -22.109 6.766 11.828 1 94.12 118 LEU B O 1
ATOM 5655 N N . SER B 1 119 ? -21.922 6 13.961 1 92.19 119 SER B N 1
ATOM 5656 C CA . SER B 1 119 ? -21.938 7.328 14.57 1 92.19 119 SER B CA 1
ATOM 5657 C C . SER B 1 119 ? -20.531 7.891 14.695 1 92.19 119 SER B C 1
ATOM 5659 O O . SER B 1 119 ? -19.547 7.188 14.445 1 92.19 119 SER B O 1
ATOM 5661 N N . TYR B 1 120 ? -20.484 9.188 15.07 1 91.06 120 TYR B N 1
ATOM 5662 C CA . TYR B 1 120 ? -19.234 9.875 15.281 1 91.06 120 TYR B CA 1
ATOM 5663 C C . TYR B 1 120 ? -18.359 9.125 16.281 1 91.06 120 TYR B C 1
ATOM 5665 O O . TYR B 1 120 ? -17.141 9.016 16.094 1 91.06 120 TYR B O 1
ATOM 5673 N N . SER B 1 121 ? -18.969 8.57 17.266 1 89.5 121 SER B N 1
ATOM 5674 C CA . SER B 1 121 ? -18.25 7.891 18.328 1 89.5 121 SER B CA 1
ATOM 5675 C C . SER B 1 121 ? -17.438 6.719 17.781 1 89.5 121 SER B C 1
ATOM 5677 O O . SER B 1 121 ? -16.328 6.457 18.25 1 89.5 121 SER B O 1
ATOM 5679 N N . PHE B 1 122 ? -18 6.102 16.828 1 90.75 122 PHE B N 1
ATOM 5680 C CA . PHE B 1 122 ? -17.297 4.996 16.188 1 90.75 122 PHE B CA 1
ATOM 5681 C C . PHE B 1 122 ? -16.031 5.488 15.492 1 90.75 122 PHE B C 1
ATOM 5683 O O . PHE B 1 122 ? -14.953 4.906 15.664 1 90.75 122 PHE B O 1
ATOM 5690 N N . TYR B 1 123 ? -16.125 6.539 14.719 1 90.94 123 TYR B N 1
ATOM 5691 C CA . TYR B 1 123 ? -15.039 7.043 13.898 1 90.94 123 TYR B CA 1
ATOM 5692 C C . TYR B 1 123 ? -13.969 7.707 14.758 1 90.94 123 TYR B C 1
ATOM 5694 O O . TYR B 1 123 ? -12.805 7.809 14.352 1 90.94 123 TYR B O 1
ATOM 5702 N N . ASP B 1 124 ? -14.352 8.141 15.969 1 86.38 124 ASP B N 1
ATOM 5703 C CA . ASP B 1 124 ? -13.406 8.75 16.906 1 86.38 124 ASP B CA 1
ATOM 5704 C C . ASP B 1 124 ? -12.336 7.746 17.328 1 86.38 124 ASP B C 1
ATOM 5706 O O . ASP B 1 124 ? -11.195 8.133 17.609 1 86.38 124 ASP B O 1
ATOM 5710 N N . ASP B 1 125 ? -12.68 6.512 17.203 1 81.94 125 ASP B N 1
ATOM 5711 C CA . ASP B 1 125 ? -11.797 5.48 17.75 1 81.94 125 ASP B CA 1
ATOM 5712 C C . ASP B 1 125 ? -11.164 4.66 16.625 1 81.94 125 ASP B C 1
ATOM 5714 O O . ASP B 1 125 ? -10.5 3.656 16.891 1 81.94 125 ASP B O 1
ATOM 5718 N N . GLN B 1 126 ? -11.453 5.086 15.461 1 86.19 126 GLN B N 1
ATOM 5719 C CA . GLN B 1 126 ? -10.977 4.266 14.352 1 86.19 126 GLN B CA 1
ATOM 5720 C C . GLN B 1 126 ? -10.039 5.059 13.445 1 86.19 126 GLN B C 1
ATOM 5722 O O . GLN B 1 126 ? -10.172 6.273 13.312 1 86.19 126 GLN B O 1
ATOM 5727 N N . LYS B 1 127 ? -9.117 4.34 12.875 1 86.25 127 LYS B N 1
ATOM 5728 C CA . LYS B 1 127 ? -8.258 4.922 11.852 1 86.25 127 LYS B CA 1
ATOM 5729 C C . LYS B 1 127 ? -8.82 4.676 10.453 1 86.25 127 LYS B C 1
ATOM 5731 O O . LYS B 1 127 ? -9.234 3.561 10.133 1 86.25 127 LYS B O 1
ATOM 5736 N N . VAL B 1 128 ? -8.805 5.723 9.68 1 88.5 128 VAL B N 1
ATOM 5737 C CA . VAL B 1 128 ? -9.375 5.66 8.336 1 88.5 128 VAL B CA 1
ATOM 5738 C C . VAL B 1 128 ? -8.688 4.559 7.539 1 88.5 128 VAL B C 1
ATOM 5740 O O . VAL B 1 128 ? -9.336 3.807 6.809 1 88.5 128 VAL B O 1
ATOM 5743 N N . GLY B 1 129 ? -7.367 4.367 7.688 1 85.81 129 GLY B N 1
ATOM 5744 C CA . GLY B 1 129 ? -6.621 3.344 6.969 1 85.81 129 GLY B CA 1
ATOM 5745 C C . GLY B 1 129 ? -7.086 1.936 7.285 1 85.81 129 GLY B C 1
ATOM 5746 O O . GLY B 1 129 ? -7.141 1.08 6.398 1 85.81 129 GLY B O 1
ATOM 5747 N N . GLN B 1 130 ? -7.391 1.722 8.492 1 87.88 130 GLN B N 1
ATOM 5748 C CA . GLN B 1 130 ? -7.844 0.4 8.914 1 87.88 130 GLN B CA 1
ATOM 5749 C C . GLN B 1 130 ? -9.219 0.08 8.328 1 87.88 130 GLN B C 1
ATOM 5751 O O . GLN B 1 130 ? -9.469 -1.046 7.895 1 87.88 130 GLN B O 1
ATOM 5756 N N . LEU B 1 131 ? -10.039 1.088 8.391 1 93.06 131 LEU B N 1
ATOM 5757 C CA . LEU B 1 131 ? -11.375 0.897 7.828 1 93.06 131 LEU B CA 1
ATOM 5758 C C . LEU B 1 131 ? -11.297 0.638 6.324 1 93.06 131 LEU B C 1
ATOM 5760 O O . LEU B 1 131 ? -12.039 -0.192 5.797 1 93.06 131 LEU B O 1
ATOM 5764 N N . LEU B 1 132 ? -10.414 1.362 5.711 1 92.56 132 LEU B N 1
ATOM 5765 C CA . LEU B 1 132 ? -10.211 1.18 4.277 1 92.56 132 LEU B CA 1
ATOM 5766 C C . LEU B 1 132 ? -9.719 -0.231 3.973 1 92.56 132 LEU B C 1
ATOM 5768 O O . LEU B 1 132 ? -10.172 -0.86 3.016 1 92.56 132 LEU B O 1
ATOM 5772 N N . SER B 1 133 ? -8.836 -0.824 4.75 1 90.31 133 SER B N 1
ATOM 5773 C CA . SER B 1 133 ? -8.289 -2.158 4.535 1 90.31 133 SER B CA 1
ATOM 5774 C C . SER B 1 133 ? -9.367 -3.229 4.664 1 90.31 133 SER B C 1
ATOM 5776 O O . SER B 1 133 ? -9.328 -4.238 3.959 1 90.31 133 SER B O 1
ATOM 5778 N N . ARG B 1 134 ? -10.297 -2.996 5.48 1 91.94 134 ARG B N 1
ATOM 5779 C CA . ARG B 1 134 ? -11.367 -3.957 5.699 1 91.94 134 ARG B CA 1
ATOM 5780 C C . ARG B 1 134 ? -12.258 -4.078 4.465 1 91.94 134 ARG B C 1
ATOM 5782 O O . ARG B 1 134 ? -12.773 -5.156 4.168 1 91.94 134 ARG B O 1
ATOM 5789 N N . ILE B 1 135 ? -12.367 -2.979 3.756 1 93.88 135 ILE B N 1
ATOM 5790 C CA . ILE B 1 135 ? -13.305 -2.965 2.639 1 93.88 135 ILE B CA 1
ATOM 5791 C C . ILE B 1 135 ? -12.555 -3.246 1.336 1 93.88 135 ILE B C 1
ATOM 5793 O O . ILE B 1 135 ? -13.172 -3.467 0.293 1 93.88 135 ILE B O 1
ATOM 5797 N N . THR B 1 136 ? -11.227 -3.32 1.396 1 91.5 136 THR B N 1
ATOM 5798 C CA . THR B 1 136 ? -10.477 -3.547 0.171 1 91.5 136 THR B CA 1
ATOM 5799 C C . THR B 1 136 ? -9.703 -4.859 0.247 1 91.5 136 THR B C 1
ATOM 5801 O O . THR B 1 136 ? -10.211 -5.91 -0.156 1 91.5 136 THR B O 1
ATOM 5804 N N . SER B 1 137 ? -8.641 -4.91 1.035 1 87.19 137 SER B N 1
ATOM 5805 C CA . SER B 1 137 ? -7.723 -6.043 1.068 1 87.19 137 SER B CA 1
ATOM 5806 C C . SER B 1 137 ? -8.375 -7.262 1.715 1 87.19 137 SER B C 1
ATOM 5808 O O . SER B 1 137 ? -8.258 -8.375 1.201 1 87.19 137 SER B O 1
ATOM 5810 N N . ASP B 1 138 ? -9.055 -7.055 2.799 1 90.62 138 ASP B N 1
ATOM 5811 C CA . ASP B 1 138 ? -9.688 -8.164 3.494 1 90.62 138 ASP B CA 1
ATOM 5812 C C . ASP B 1 138 ? -10.781 -8.797 2.633 1 90.62 138 ASP B C 1
ATOM 5814 O O . ASP B 1 138 ? -10.906 -10.023 2.582 1 90.62 138 ASP B O 1
ATOM 5818 N N . LEU B 1 139 ? -11.508 -7.883 2.006 1 92.69 139 LEU B N 1
ATOM 5819 C CA . LEU B 1 139 ? -12.594 -8.391 1.166 1 92.69 139 LEU B CA 1
ATOM 5820 C C . LEU B 1 139 ? -12.039 -9.211 0.005 1 92.69 139 LEU B C 1
ATOM 5822 O O . LEU B 1 139 ? -12.641 -10.211 -0.395 1 92.69 139 LEU B O 1
ATOM 5826 N N . PHE B 1 140 ? -10.938 -8.844 -0.521 1 90.5 140 PHE B N 1
ATOM 5827 C CA . PHE B 1 140 ? -10.297 -9.594 -1.595 1 90.5 140 PHE B CA 1
ATOM 5828 C C . PHE B 1 140 ? -9.914 -10.992 -1.122 1 90.5 140 PHE B C 1
ATOM 5830 O O . PHE B 1 140 ? -10.156 -11.977 -1.819 1 90.5 140 PHE B O 1
ATOM 5837 N N . ASP B 1 141 ? -9.359 -11.062 0.029 1 91 141 ASP B N 1
ATOM 5838 C CA . ASP B 1 141 ? -8.961 -12.352 0.577 1 91 141 ASP B CA 1
ATOM 5839 C C . ASP B 1 141 ? -10.164 -13.258 0.793 1 91 141 ASP B C 1
ATOM 5841 O O . ASP B 1 141 ? -10.102 -14.461 0.528 1 91 141 ASP B O 1
ATOM 5845 N N . ILE B 1 142 ? -11.234 -12.695 1.275 1 93.38 142 ILE B N 1
ATOM 5846 C CA . ILE B 1 142 ? -12.453 -13.453 1.539 1 93.38 142 ILE B CA 1
ATOM 5847 C C . ILE B 1 142 ? -13 -14.023 0.232 1 93.38 142 ILE B C 1
ATOM 5849 O O . ILE B 1 142 ? -13.305 -15.219 0.148 1 93.38 142 ILE B O 1
ATOM 5853 N N . THR B 1 143 ? -13.055 -13.219 -0.76 1 91.69 143 THR B N 1
ATOM 5854 C CA . THR B 1 143 ? -13.703 -13.625 -2 1 91.69 143 THR B CA 1
ATOM 5855 C C . THR B 1 143 ? -12.812 -14.578 -2.795 1 91.69 143 THR B C 1
ATOM 5857 O O . THR B 1 143 ? -13.312 -15.453 -3.506 1 91.69 143 THR B O 1
ATOM 5860 N N . GLU B 1 144 ? -11.516 -14.43 -2.635 1 90.25 144 GLU B N 1
ATOM 5861 C CA . GLU B 1 144 ? -10.602 -15.414 -3.201 1 90.25 144 GLU B CA 1
ATOM 5862 C C . GLU B 1 144 ? -10.844 -16.797 -2.6 1 90.25 144 GLU B C 1
ATOM 5864 O O . GLU B 1 144 ? -10.812 -17.812 -3.312 1 90.25 144 GLU B O 1
ATOM 5869 N N . LEU B 1 145 ? -11.07 -16.797 -1.341 1 91.25 145 LEU B N 1
ATOM 5870 C CA . LEU B 1 145 ? -11.383 -18.047 -0.655 1 91.25 145 LEU B CA 1
ATOM 5871 C C . LEU B 1 145 ? -12.703 -18.625 -1.151 1 91.25 145 LEU B C 1
ATOM 5873 O O . LEU B 1 145 ? -12.797 -19.828 -1.428 1 91.25 145 LEU B O 1
ATOM 5877 N N . LEU B 1 146 ? -13.68 -17.812 -1.344 1 91.62 146 LEU B N 1
ATOM 5878 C CA . LEU B 1 146 ? -15.023 -18.266 -1.683 1 91.62 146 LEU B CA 1
ATOM 5879 C C . LEU B 1 146 ? -15.07 -18.828 -3.102 1 91.62 146 LEU B C 1
ATOM 5881 O O . LEU B 1 146 ? -15.852 -19.734 -3.389 1 91.62 146 LEU B O 1
ATOM 5885 N N . HIS B 1 147 ? -14.266 -18.266 -3.939 1 89.62 147 HIS B N 1
ATOM 5886 C CA . HIS B 1 147 ? -14.32 -18.75 -5.312 1 89.62 147 HIS B CA 1
ATOM 5887 C C . HIS B 1 147 ? -13.32 -19.891 -5.543 1 89.62 147 HIS B C 1
ATOM 5889 O O . HIS B 1 147 ? -13.688 -20.953 -6.02 1 89.62 147 HIS B O 1
ATOM 5895 N N . HIS B 1 148 ? -12.039 -19.75 -5.145 1 89.75 148 HIS B N 1
ATOM 5896 C CA . HIS B 1 148 ? -11.008 -20.734 -5.434 1 89.75 148 HIS B CA 1
ATOM 5897 C C . HIS B 1 148 ? -11.055 -21.891 -4.441 1 89.75 148 HIS B C 1
ATOM 5899 O O . HIS B 1 148 ? -10.727 -23.031 -4.789 1 89.75 148 HIS B O 1
ATOM 5905 N N . GLY B 1 149 ? -11.453 -21.641 -3.236 1 90.56 149 GLY B N 1
ATOM 5906 C CA . GLY B 1 149 ? -11.43 -22.641 -2.184 1 90.56 149 GLY B CA 1
ATOM 5907 C C . GLY B 1 149 ? -12.211 -23.891 -2.533 1 90.56 149 GLY B C 1
ATOM 5908 O O . GLY B 1 149 ? -11.625 -24.969 -2.709 1 90.56 149 GLY B O 1
ATOM 5909 N N . PRO B 1 150 ? -13.453 -23.766 -2.744 1 90.69 150 PRO B N 1
ATOM 5910 C CA . PRO B 1 150 ? -14.273 -24.938 -3.062 1 90.69 150 PRO B CA 1
ATOM 5911 C C . PRO B 1 150 ? -13.844 -25.625 -4.359 1 90.69 150 PRO B C 1
ATOM 5913 O O . PRO B 1 150 ? -13.844 -26.844 -4.438 1 90.69 150 PRO B O 1
ATOM 5916 N N . GLU B 1 151 ? -13.5 -24.844 -5.285 1 92.06 151 GLU B N 1
ATOM 5917 C CA . GLU B 1 151 ? -13.078 -25.391 -6.578 1 92.06 151 GLU B CA 1
ATOM 5918 C C . GLU B 1 151 ? -11.805 -26.219 -6.441 1 92.06 151 GLU B C 1
ATOM 5920 O O . GLU B 1 151 ? -11.734 -27.344 -6.949 1 92.06 151 GLU B O 1
ATOM 5925 N N . ASN B 1 152 ? -10.82 -25.688 -5.777 1 90.69 152 ASN B N 1
ATOM 5926 C CA . ASN B 1 152 ? -9.531 -26.344 -5.617 1 90.69 152 ASN B CA 1
ATOM 5927 C C . ASN B 1 152 ? -9.664 -27.641 -4.809 1 90.69 152 ASN B C 1
ATOM 5929 O O . ASN B 1 152 ? -9.016 -28.641 -5.125 1 90.69 152 ASN B O 1
ATOM 5933 N N . ILE B 1 153 ? -10.461 -27.656 -3.869 1 92.56 153 ILE B N 1
ATOM 5934 C CA . ILE B 1 153 ? -10.688 -28.844 -3.057 1 92.56 153 ILE B CA 1
ATOM 5935 C C . ILE B 1 153 ? -11.375 -29.922 -3.895 1 92.56 153 ILE B C 1
ATOM 5937 O O . ILE B 1 153 ? -10.961 -31.078 -3.887 1 92.56 153 ILE B O 1
ATOM 5941 N N . THR B 1 154 ? -12.352 -29.531 -4.629 1 93 154 THR B N 1
ATOM 5942 C CA . THR B 1 154 ? -13.117 -30.469 -5.445 1 93 154 THR B CA 1
ATOM 5943 C C . THR B 1 154 ? -12.227 -31.109 -6.508 1 93 154 THR B C 1
ATOM 5945 O O . THR B 1 154 ? -12.188 -32.344 -6.625 1 93 154 THR B O 1
ATOM 5948 N N . ILE B 1 155 ? -11.516 -30.281 -7.176 1 92.94 155 ILE B N 1
ATOM 5949 C CA . ILE B 1 155 ? -10.656 -30.781 -8.25 1 92.94 155 ILE B CA 1
ATOM 5950 C C . ILE B 1 155 ? -9.586 -31.703 -7.672 1 92.94 155 ILE B C 1
ATOM 5952 O O . ILE B 1 155 ? -9.352 -32.781 -8.195 1 92.94 155 ILE B O 1
ATOM 5956 N N . SER B 1 156 ? -9 -31.297 -6.547 1 93.94 156 SER B N 1
ATOM 5957 C CA . SER B 1 156 ? -7.941 -32.094 -5.918 1 93.94 156 SER B CA 1
ATOM 5958 C C . SER B 1 156 ? -8.461 -33.438 -5.426 1 93.94 156 SER B C 1
ATOM 5960 O O . SER B 1 156 ? -7.832 -34.469 -5.652 1 93.94 156 SER B O 1
ATOM 5962 N N . LEU B 1 157 ? -9.625 -33.531 -4.895 1 93.88 157 LEU B N 1
ATOM 5963 C CA . LEU B 1 157 ? -10.203 -34.75 -4.367 1 93.88 157 LEU B CA 1
ATOM 5964 C C . LEU B 1 157 ? -10.539 -35.719 -5.496 1 93.88 157 LEU B C 1
ATOM 5966 O O . LEU B 1 157 ? -10.266 -36.906 -5.398 1 93.88 157 LEU B O 1
ATOM 5970 N N . ILE B 1 158 ? -11.031 -35.156 -6.516 1 95 158 ILE B N 1
ATOM 5971 C CA . ILE B 1 158 ? -11.398 -36 -7.645 1 95 158 ILE B CA 1
ATOM 5972 C C . ILE B 1 158 ? -10.141 -36.594 -8.273 1 95 158 ILE B C 1
ATOM 5974 O O . ILE B 1 158 ? -10.109 -37.812 -8.602 1 95 158 ILE B O 1
ATOM 5978 N N . LYS B 1 159 ? -9.125 -35.875 -8.414 1 94.88 159 LYS B N 1
ATOM 5979 C CA . LYS B 1 159 ? -7.891 -36.344 -9.047 1 94.88 159 LYS B CA 1
ATOM 5980 C C . LYS B 1 159 ? -7.188 -37.375 -8.164 1 94.88 159 LYS B C 1
ATOM 5982 O O . LYS B 1 159 ? -6.766 -38.438 -8.648 1 94.88 159 LYS B O 1
ATOM 5987 N N . ILE B 1 160 ? -7.141 -37.094 -6.84 1 94.81 160 ILE B N 1
ATOM 5988 C CA . ILE B 1 160 ? -6.441 -38 -5.926 1 94.81 160 ILE B CA 1
ATOM 5989 C C . ILE B 1 160 ? -7.262 -39.25 -5.73 1 94.81 160 ILE B C 1
ATOM 5991 O O . ILE B 1 160 ? -6.77 -40.375 -5.98 1 94.81 160 ILE B O 1
ATOM 5995 N N . ILE B 1 161 ? -8.516 -39.188 -5.418 1 95.56 161 ILE B N 1
ATOM 5996 C CA . ILE B 1 161 ? -9.375 -40.344 -5.148 1 95.56 161 ILE B CA 1
ATOM 5997 C C . ILE B 1 161 ? -9.672 -41.062 -6.449 1 95.56 161 ILE B C 1
ATOM 5999 O O . ILE B 1 161 ? -9.688 -42.312 -6.477 1 95.56 161 ILE B O 1
ATOM 6003 N N . GLY B 1 162 ? -9.93 -40.25 -7.492 1 95.62 162 GLY B N 1
ATOM 6004 C CA . GLY B 1 162 ? -10.148 -40.875 -8.789 1 95.62 162 GLY B CA 1
ATOM 6005 C C . GLY B 1 162 ? -8.977 -41.719 -9.242 1 95.62 162 GLY B C 1
ATOM 6006 O O . GLY B 1 162 ? -9.148 -42.875 -9.664 1 95.62 162 GLY B O 1
ATOM 6007 N N . ALA B 1 163 ? -7.809 -41.188 -9.117 1 96.69 163 ALA B N 1
ATOM 6008 C CA . ALA B 1 163 ? -6.609 -41.938 -9.484 1 96.69 163 ALA B CA 1
ATOM 6009 C C . ALA B 1 163 ? -6.426 -43.156 -8.602 1 96.69 163 ALA B C 1
ATOM 6011 O O . ALA B 1 163 ? -6.082 -44.25 -9.086 1 96.69 163 ALA B O 1
ATOM 6012 N N . LEU B 1 164 ? -6.68 -43.031 -7.328 1 96.44 164 LEU B N 1
ATOM 6013 C CA . LEU B 1 164 ? -6.555 -44.125 -6.383 1 96.44 164 LEU B CA 1
ATOM 6014 C C . LEU B 1 164 ? -7.504 -45.25 -6.754 1 96.44 164 LEU B C 1
ATOM 6016 O O . LEU B 1 164 ? -7.102 -46.438 -6.773 1 96.44 164 LEU B O 1
ATOM 6020 N N . CYS B 1 165 ? -8.688 -44.969 -7.094 1 96.94 165 CYS B N 1
ATOM 6021 C CA . CYS B 1 165 ? -9.695 -45.969 -7.434 1 96.94 165 CYS B CA 1
ATOM 6022 C C . CYS B 1 165 ? -9.352 -46.656 -8.75 1 96.94 165 CYS B C 1
ATOM 6024 O O . CYS B 1 165 ? -9.398 -47.875 -8.836 1 96.94 165 CYS B O 1
ATOM 6026 N N . ILE B 1 166 ? -8.938 -45.906 -9.711 1 96.94 166 ILE B N 1
ATOM 6027 C CA . ILE B 1 166 ? -8.633 -46.438 -11.031 1 96.94 166 ILE B CA 1
ATOM 6028 C C . ILE B 1 166 ? -7.402 -47.344 -10.945 1 96.94 166 ILE B C 1
ATOM 6030 O O . ILE B 1 166 ? -7.43 -48.469 -11.414 1 96.94 166 ILE B O 1
ATOM 6034 N N . LEU B 1 167 ? -6.375 -46.906 -10.32 1 97.06 167 LEU B N 1
ATOM 6035 C CA . LEU B 1 167 ? -5.129 -47.656 -10.242 1 97.06 167 LEU B CA 1
ATOM 6036 C C . LEU B 1 167 ? -5.305 -48.906 -9.398 1 97.06 167 LEU B C 1
ATOM 6038 O O . LEU B 1 167 ? -4.73 -49.969 -9.703 1 97.06 167 LEU B O 1
ATOM 6042 N N . SER B 1 168 ? -6.141 -48.875 -8.359 1 97.31 168 SER B N 1
ATOM 6043 C CA . SER B 1 168 ? -6.422 -50.031 -7.531 1 97.31 168 SER B CA 1
ATOM 6044 C C . SER B 1 168 ? -7.16 -51.094 -8.328 1 97.31 168 SER B C 1
ATOM 6046 O O . SER B 1 168 ? -6.988 -52.312 -8.07 1 97.31 168 SER B O 1
ATOM 6048 N N . SER B 1 169 ? -7.922 -50.688 -9.25 1 96.31 169 SER B N 1
ATOM 6049 C CA . SER B 1 169 ? -8.656 -51.625 -10.086 1 96.31 169 SER B CA 1
ATOM 6050 C C . SER B 1 169 ? -7.738 -52.312 -11.102 1 96.31 169 SER B C 1
ATOM 6052 O O . SER B 1 169 ? -8.055 -53.375 -11.617 1 96.31 169 SER B O 1
ATOM 6054 N N . ILE B 1 170 ? -6.625 -51.688 -11.344 1 95 170 ILE B N 1
ATOM 6055 C CA . ILE B 1 170 ? -5.668 -52.25 -12.297 1 95 170 ILE B CA 1
ATOM 6056 C C . ILE B 1 170 ? -4.715 -53.188 -11.586 1 95 170 ILE B C 1
ATOM 6058 O O . ILE B 1 170 ? -4.648 -54.375 -11.922 1 95 170 ILE B O 1
ATOM 6062 N N . ASP B 1 171 ? -3.988 -52.688 -10.555 1 96.19 171 ASP B N 1
ATOM 6063 C CA . ASP B 1 171 ? -3.07 -53.531 -9.773 1 96.19 171 ASP B CA 1
ATOM 6064 C C . ASP B 1 171 ? -2.902 -52.969 -8.367 1 96.19 171 ASP B C 1
ATOM 6066 O O . ASP B 1 171 ? -2.336 -51.875 -8.18 1 96.19 171 ASP B O 1
ATOM 6070 N N . LEU B 1 172 ? -3.26 -53.625 -7.414 1 95.44 172 LEU B N 1
ATOM 6071 C CA . LEU B 1 172 ? -3.275 -53.188 -6.027 1 95.44 172 LEU B CA 1
ATOM 6072 C C . LEU B 1 172 ? -1.858 -53.062 -5.48 1 95.44 172 LEU B C 1
ATOM 6074 O O . LEU B 1 172 ? -1.566 -52.125 -4.707 1 95.44 172 LEU B O 1
ATOM 6078 N N . ARG B 1 173 ? -0.946 -53.906 -5.824 1 95.31 173 ARG B N 1
ATOM 6079 C CA . ARG B 1 173 ? 0.428 -53.906 -5.336 1 95.31 173 ARG B CA 1
ATOM 6080 C C . ARG B 1 173 ? 1.165 -52.656 -5.828 1 95.31 173 ARG B C 1
ATOM 6082 O O . ARG B 1 173 ? 1.83 -51.969 -5.051 1 95.31 173 ARG B O 1
ATOM 6089 N N . LEU B 1 174 ? 0.962 -52.344 -7.086 1 95.75 174 LEU B N 1
ATOM 6090 C CA . LEU B 1 174 ? 1.598 -51.156 -7.66 1 95.75 174 LEU B CA 1
ATOM 6091 C C . LEU B 1 174 ? 0.975 -49.875 -7.109 1 95.75 174 LEU B C 1
ATOM 6093 O O . LEU B 1 174 ? 1.651 -48.844 -6.988 1 95.75 174 LEU B O 1
ATOM 6097 N N . THR B 1 175 ? -0.312 -49.969 -6.793 1 97.19 175 THR B N 1
ATOM 6098 C CA . THR B 1 175 ? -0.998 -48.812 -6.219 1 97.19 175 THR B CA 1
ATOM 6099 C C . THR B 1 175 ? -0.426 -48.469 -4.848 1 97.19 175 THR B C 1
ATOM 6101 O O . THR B 1 175 ? -0.191 -47.281 -4.539 1 97.19 175 THR B O 1
ATOM 6104 N N . ILE B 1 176 ? -0.216 -49.438 -4.059 1 96.94 176 ILE B N 1
ATOM 6105 C CA . ILE B 1 176 ? 0.368 -49.219 -2.736 1 96.94 176 ILE B CA 1
ATOM 6106 C C . ILE B 1 176 ? 1.758 -48.594 -2.875 1 96.94 176 ILE B C 1
ATOM 6108 O O . ILE B 1 176 ? 2.107 -47.688 -2.143 1 96.94 176 ILE B O 1
ATOM 6112 N N . ALA B 1 177 ? 2.504 -49.031 -3.848 1 95.69 177 ALA B N 1
ATOM 6113 C CA . ALA B 1 177 ? 3.838 -48.469 -4.094 1 95.69 177 ALA B CA 1
ATOM 6114 C C . ALA B 1 177 ?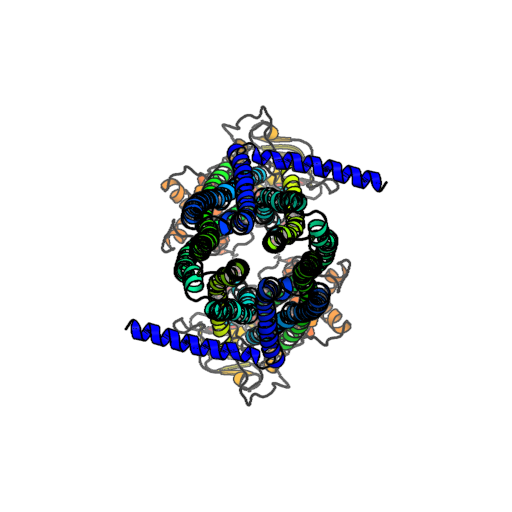 3.766 -47 -4.492 1 95.69 177 ALA B C 1
ATOM 6116 O O . ALA B 1 177 ? 4.598 -46.219 -4.066 1 95.69 177 ALA B O 1
ATOM 6117 N N . ALA B 1 178 ? 2.764 -46.688 -5.266 1 95.25 178 ALA B N 1
ATOM 6118 C CA . ALA B 1 178 ? 2.629 -45.312 -5.781 1 95.25 178 ALA B CA 1
ATOM 6119 C C . ALA B 1 178 ? 2.143 -44.375 -4.691 1 95.25 178 ALA B C 1
ATOM 6121 O O . ALA B 1 178 ? 2.543 -43.188 -4.656 1 95.25 178 ALA B O 1
ATOM 6122 N N . PHE B 1 179 ? 1.338 -44.812 -3.77 1 96.19 179 PHE B N 1
ATOM 6123 C CA . PHE B 1 179 ? 0.655 -43.938 -2.846 1 96.19 179 PHE B CA 1
ATOM 6124 C C . PHE B 1 179 ? 1.283 -44 -1.459 1 96.19 179 PHE B C 1
ATOM 6126 O O . PHE B 1 179 ? 0.938 -43.219 -0.575 1 96.19 179 PHE B O 1
ATOM 6133 N N . VAL B 1 180 ? 2.236 -44.812 -1.229 1 95.5 180 VAL B N 1
ATOM 6134 C CA . VAL B 1 180 ? 2.803 -45.062 0.092 1 95.5 180 VAL B CA 1
ATOM 6135 C C . VAL B 1 180 ? 3.504 -43.812 0.597 1 95.5 180 VAL B C 1
ATOM 6137 O O . VAL B 1 180 ? 3.486 -43.5 1.796 1 95.5 180 VAL B O 1
ATOM 6140 N N . LEU B 1 181 ? 3.988 -42.969 -0.311 1 95 181 LEU B N 1
ATOM 6141 C CA . LEU B 1 181 ? 4.777 -41.812 0.096 1 95 181 LEU B CA 1
ATOM 6142 C C . LEU B 1 181 ? 3.9 -40.562 0.222 1 95 181 LEU B C 1
ATOM 6144 O O . LEU B 1 181 ? 4.344 -39.531 0.737 1 95 181 LEU B O 1
ATOM 6148 N N . ILE B 1 182 ? 2.674 -40.688 -0.183 1 93.94 182 ILE B N 1
ATOM 6149 C CA . ILE B 1 182 ? 1.797 -39.5 -0.247 1 93.94 182 ILE B CA 1
ATOM 6150 C C . ILE B 1 182 ? 1.54 -38.969 1.162 1 93.94 182 ILE B C 1
ATOM 6152 O O . ILE B 1 182 ? 1.666 -37.781 1.413 1 93.94 182 ILE B O 1
ATOM 6156 N N . PRO B 1 183 ? 1.226 -39.844 2.158 1 93.56 183 PRO B N 1
ATOM 6157 C CA . PRO B 1 183 ? 1.03 -39.312 3.516 1 93.56 183 PRO B CA 1
ATOM 6158 C C . PRO B 1 183 ? 2.273 -38.625 4.07 1 93.56 183 PRO B C 1
ATOM 6160 O O . PRO B 1 183 ? 2.164 -37.625 4.766 1 93.56 183 PRO B O 1
ATOM 6163 N N . PHE B 1 184 ? 3.451 -39.094 3.727 1 94.94 184 PHE B N 1
ATOM 6164 C CA . PHE B 1 184 ? 4.695 -38.469 4.184 1 94.94 184 PHE B CA 1
ATOM 6165 C C . PHE B 1 184 ? 4.941 -37.156 3.475 1 94.94 184 PHE B C 1
ATOM 6167 O O . PHE B 1 184 ? 5.414 -36.188 4.09 1 94.94 184 PHE B O 1
ATOM 6174 N N . MET B 1 185 ? 4.574 -37.188 2.217 1 93.88 185 MET B N 1
ATOM 6175 C CA . MET B 1 185 ? 4.688 -35.938 1.438 1 93.88 185 MET B CA 1
ATOM 6176 C C . MET B 1 185 ? 3.773 -34.875 1.998 1 93.88 185 MET B C 1
ATOM 6178 O O . MET B 1 185 ? 4.184 -33.719 2.137 1 93.88 185 MET B O 1
ATOM 6182 N N . LEU B 1 186 ? 2.594 -35.25 2.402 1 92.69 186 LEU B N 1
ATOM 6183 C CA . LEU B 1 186 ? 1.612 -34.312 2.938 1 92.69 186 LEU B CA 1
ATOM 6184 C C . LEU B 1 186 ? 2.08 -33.75 4.273 1 92.69 186 LEU B C 1
ATOM 6186 O O . LEU B 1 186 ? 1.97 -32.531 4.508 1 92.69 186 LEU B O 1
ATOM 6190 N N . VAL B 1 187 ? 2.623 -34.562 5.121 1 93.69 187 VAL B N 1
ATOM 6191 C CA . VAL B 1 187 ? 3.104 -34.125 6.426 1 93.69 187 VAL B CA 1
ATOM 6192 C C . VAL B 1 187 ? 4.312 -33.188 6.246 1 93.69 187 VAL B C 1
ATOM 6194 O O . VAL B 1 187 ? 4.398 -32.156 6.871 1 93.69 187 VAL B O 1
ATOM 6197 N N . PHE B 1 188 ? 5.191 -33.594 5.363 1 94.62 188 PHE B N 1
ATOM 6198 C CA . PHE B 1 188 ? 6.371 -32.781 5.047 1 94.62 188 PHE B CA 1
ATOM 6199 C C . PHE B 1 188 ? 5.969 -31.406 4.535 1 94.62 188 PHE B C 1
ATOM 6201 O O . PHE B 1 188 ? 6.457 -30.391 5.027 1 94.62 188 PHE B O 1
ATOM 6208 N N . ALA B 1 189 ? 5.062 -31.438 3.621 1 92.56 189 ALA B N 1
ATOM 6209 C CA . ALA B 1 189 ? 4.605 -30.188 3.014 1 92.56 189 ALA B CA 1
ATOM 6210 C C . ALA B 1 189 ? 3.92 -29.297 4.043 1 92.56 189 ALA B C 1
ATOM 6212 O O . ALA B 1 189 ? 4.148 -28.094 4.07 1 92.56 189 ALA B O 1
ATOM 6213 N N . TYR B 1 190 ? 3.184 -29.906 4.887 1 91.94 190 TYR B N 1
ATOM 6214 C CA . TYR B 1 190 ? 2.428 -29.156 5.883 1 91.94 190 TYR B CA 1
ATOM 6215 C C . TYR B 1 190 ? 3.363 -28.5 6.891 1 91.94 190 TYR B C 1
ATOM 6217 O O . TYR B 1 190 ? 3.234 -27.312 7.18 1 91.94 190 TYR B O 1
ATOM 6225 N N . VAL B 1 191 ? 4.32 -29.203 7.418 1 94 191 VAL B N 1
ATOM 6226 C CA . VAL B 1 191 ? 5.223 -28.719 8.461 1 94 191 VAL B CA 1
ATOM 6227 C C . VAL B 1 191 ? 6.129 -27.625 7.895 1 94 191 VAL B C 1
ATOM 6229 O O . VAL B 1 191 ? 6.285 -26.578 8.508 1 94 191 VAL B O 1
ATOM 6232 N N . LEU B 1 192 ? 6.691 -27.875 6.742 1 93.06 192 LEU B N 1
ATOM 6233 C CA . LEU B 1 192 ? 7.633 -26.906 6.184 1 93.06 192 LEU B CA 1
ATOM 6234 C C . LEU B 1 192 ? 6.902 -25.672 5.668 1 93.06 192 LEU B C 1
ATOM 6236 O O . LEU B 1 192 ? 7.445 -24.562 5.711 1 93.06 192 LEU B O 1
ATOM 6240 N N . ASN B 1 193 ? 5.715 -25.906 5.223 1 91.12 193 ASN B N 1
ATOM 6241 C CA . ASN B 1 193 ? 4.926 -24.766 4.797 1 91.12 193 ASN B CA 1
ATOM 6242 C C . ASN B 1 193 ? 4.621 -23.828 5.965 1 91.12 193 ASN B C 1
ATOM 6244 O O . ASN B 1 193 ? 4.668 -22.609 5.816 1 91.12 193 ASN B O 1
ATOM 6248 N N . LYS B 1 194 ? 4.332 -24.391 7.074 1 90.5 194 LYS B N 1
ATOM 6249 C CA . LYS B 1 194 ? 4.059 -23.594 8.266 1 90.5 194 LYS B CA 1
ATOM 6250 C C . LYS B 1 194 ? 5.289 -22.812 8.695 1 90.5 194 LYS B C 1
ATOM 6252 O O . LYS B 1 194 ? 5.188 -21.625 9.047 1 90.5 194 LYS B O 1
ATOM 6257 N N . ARG B 1 195 ? 6.422 -23.406 8.609 1 93 195 ARG B N 1
ATOM 6258 C CA . ARG B 1 195 ? 7.668 -22.734 8.969 1 93 195 ARG B CA 1
ATOM 6259 C C . ARG B 1 195 ? 8.023 -21.656 7.961 1 93 195 ARG B C 1
ATOM 6261 O O . ARG B 1 195 ? 8.484 -20.578 8.336 1 93 195 ARG B O 1
ATOM 6268 N N . MET B 1 196 ? 7.848 -21.969 6.789 1 91.06 196 MET B N 1
ATOM 6269 C CA . MET B 1 196 ? 8.102 -21.016 5.715 1 91.06 196 MET B CA 1
ATOM 6270 C C . MET B 1 196 ? 7.223 -19.781 5.875 1 91.06 196 MET B C 1
ATOM 6272 O O . MET B 1 196 ? 7.711 -18.656 5.789 1 91.06 196 MET B O 1
ATOM 6276 N N . LYS B 1 197 ? 6.004 -19.953 6.195 1 88.69 197 LYS B N 1
ATOM 6277 C CA . LYS B 1 197 ? 5.062 -18.844 6.336 1 88.69 197 LYS B CA 1
ATOM 6278 C C . LYS B 1 197 ? 5.418 -17.984 7.539 1 88.69 197 LYS B C 1
ATOM 6280 O O . LYS B 1 197 ? 5.285 -16.75 7.484 1 88.69 197 LYS B O 1
ATOM 6285 N N . ARG B 1 198 ? 5.824 -18.562 8.578 1 91.06 198 ARG B N 1
ATOM 6286 C CA . ARG B 1 198 ? 6.273 -17.812 9.75 1 91.06 198 ARG B CA 1
ATOM 6287 C C . ARG B 1 198 ? 7.492 -16.969 9.422 1 91.06 198 ARG B C 1
ATOM 6289 O O . ARG B 1 198 ? 7.586 -15.812 9.852 1 91.06 198 ARG B O 1
ATOM 6296 N N . ALA B 1 199 ? 8.375 -17.516 8.664 1 92.31 199 ALA B N 1
ATOM 6297 C CA . ALA B 1 199 ? 9.578 -16.781 8.266 1 92.31 199 ALA B CA 1
ATOM 6298 C C . ALA B 1 199 ? 9.227 -15.617 7.352 1 92.31 199 ALA B C 1
ATOM 6300 O O . ALA B 1 199 ? 9.789 -14.531 7.488 1 92.31 199 ALA B O 1
ATOM 6301 N N . PHE B 1 200 ? 8.328 -15.844 6.547 1 88.81 200 PHE B N 1
ATOM 6302 C CA . PHE B 1 200 ? 7.934 -14.789 5.625 1 88.81 200 PHE B CA 1
ATOM 6303 C C . PHE B 1 200 ? 7.172 -13.688 6.355 1 88.81 200 PHE B C 1
ATOM 6305 O O . PHE B 1 200 ? 7.273 -12.516 6 1 88.81 200 PHE B O 1
ATOM 6312 N N . LYS B 1 201 ? 6.445 -14.117 7.348 1 89.25 201 LYS B N 1
ATOM 6313 C CA . LYS B 1 201 ? 5.781 -13.117 8.18 1 89.25 201 LYS B CA 1
ATOM 6314 C C . LYS B 1 201 ? 6.801 -12.219 8.875 1 89.25 201 LYS B C 1
ATOM 6316 O O . LYS B 1 201 ? 6.633 -11 8.93 1 89.25 201 LYS B O 1
ATOM 6321 N N . ARG B 1 202 ? 7.812 -12.766 9.344 1 92.06 202 ARG B N 1
ATOM 6322 C CA . ARG B 1 202 ? 8.891 -12 9.969 1 92.06 202 ARG B CA 1
ATOM 6323 C C . ARG B 1 202 ? 9.562 -11.086 8.945 1 92.06 202 ARG B C 1
ATOM 6325 O O . ARG B 1 202 ? 9.922 -9.945 9.266 1 92.06 202 ARG B O 1
ATOM 6332 N N . ASN B 1 203 ? 9.758 -11.625 7.801 1 92.38 203 ASN B N 1
ATOM 6333 C CA . ASN B 1 203 ? 10.352 -10.828 6.73 1 92.38 203 ASN B CA 1
ATOM 6334 C C . ASN B 1 203 ? 9.484 -9.625 6.379 1 92.38 203 ASN B C 1
ATOM 6336 O O . ASN B 1 203 ? 10 -8.539 6.125 1 92.38 203 ASN B O 1
ATOM 6340 N N . ARG B 1 204 ? 8.273 -9.828 6.391 1 89.12 204 ARG B N 1
ATOM 6341 C CA . ARG B 1 204 ? 7.352 -8.742 6.098 1 89.12 204 ARG B CA 1
ATOM 6342 C C . ARG B 1 204 ? 7.449 -7.641 7.152 1 89.12 204 ARG B C 1
ATOM 6344 O O . ARG B 1 204 ? 7.379 -6.453 6.824 1 89.12 204 ARG B O 1
ATOM 6351 N N . VAL B 1 205 ? 7.586 -7.988 8.336 1 90.38 205 VAL B N 1
ATOM 6352 C CA . VAL B 1 205 ? 7.746 -7.027 9.422 1 90.38 205 VAL B CA 1
ATOM 6353 C C . VAL B 1 205 ? 9.031 -6.23 9.219 1 90.38 205 VAL B C 1
ATOM 6355 O O . VAL B 1 205 ? 9.039 -5.004 9.359 1 90.38 205 VAL B O 1
ATOM 6358 N N . ARG B 1 206 ? 10.07 -6.93 8.867 1 92.06 206 ARG B N 1
ATOM 6359 C CA . ARG B 1 206 ? 11.352 -6.266 8.656 1 92.06 206 ARG B CA 1
ATOM 6360 C C . ARG B 1 206 ? 11.281 -5.32 7.457 1 92.06 206 ARG B C 1
ATOM 6362 O O . ARG B 1 206 ? 11.875 -4.242 7.48 1 92.06 206 ARG B O 1
ATOM 6369 N N . ILE B 1 207 ? 10.633 -5.723 6.449 1 91.5 207 ILE B N 1
ATOM 6370 C CA . ILE B 1 207 ? 10.422 -4.867 5.285 1 91.5 207 ILE B CA 1
ATOM 6371 C C . ILE B 1 207 ? 9.648 -3.619 5.695 1 91.5 207 ILE B C 1
ATOM 6373 O O . ILE B 1 207 ? 9.992 -2.504 5.297 1 91.5 207 ILE B O 1
ATOM 6377 N N . GLY B 1 208 ? 8.625 -3.818 6.516 1 89.62 208 GLY B N 1
ATOM 6378 C CA . GLY B 1 208 ? 7.875 -2.689 7.043 1 89.62 208 GLY B CA 1
ATOM 6379 C C . GLY B 1 208 ? 8.734 -1.719 7.832 1 89.62 208 GLY B C 1
ATOM 6380 O O . GLY B 1 208 ? 8.594 -0.502 7.684 1 89.62 208 GLY B O 1
ATOM 6381 N N . GLU B 1 209 ? 9.594 -2.234 8.555 1 91.38 209 GLU B N 1
ATOM 6382 C CA . GLU B 1 209 ? 10.469 -1.414 9.383 1 91.38 209 GLU B CA 1
ATOM 6383 C C . GLU B 1 209 ? 11.438 -0.601 8.523 1 91.38 209 GLU B C 1
ATOM 6385 O O . GLU B 1 209 ? 11.648 0.588 8.773 1 91.38 209 GLU B O 1
ATOM 6390 N N . ILE B 1 210 ? 12.039 -1.214 7.625 1 92.44 210 ILE B N 1
ATOM 6391 C CA . ILE B 1 210 ? 13.008 -0.505 6.793 1 92.44 210 ILE B CA 1
ATOM 6392 C C . ILE B 1 210 ? 12.289 0.545 5.949 1 92.44 210 ILE B C 1
ATOM 6394 O O . ILE B 1 210 ? 12.828 1.626 5.699 1 92.44 210 ILE B O 1
ATOM 6398 N N . ASN B 1 211 ? 11.125 0.21 5.504 1 91 211 ASN B N 1
ATOM 6399 C CA . ASN B 1 211 ? 10.328 1.19 4.777 1 91 211 ASN B CA 1
ATOM 6400 C C . ASN B 1 211 ? 9.992 2.398 5.645 1 91 211 ASN B C 1
ATOM 6402 O O . ASN B 1 211 ? 10.062 3.539 5.184 1 91 211 ASN B O 1
ATOM 6406 N N . ALA B 1 212 ? 9.68 2.113 6.832 1 90.12 212 ALA B N 1
ATOM 6407 C CA . ALA B 1 212 ? 9.391 3.191 7.773 1 90.12 212 ALA B CA 1
ATOM 6408 C C . ALA B 1 212 ? 10.617 4.066 8 1 90.12 212 ALA B C 1
ATOM 6410 O O . ALA B 1 212 ? 10.508 5.293 8.078 1 90.12 212 ALA B O 1
ATOM 6411 N N . GLN B 1 213 ? 11.656 3.486 8.109 1 93.19 213 GLN B N 1
ATOM 6412 C CA . GLN B 1 213 ? 12.914 4.203 8.312 1 93.19 213 GLN B CA 1
ATOM 6413 C C . GLN B 1 213 ? 13.242 5.086 7.113 1 93.19 213 GLN B C 1
ATOM 6415 O O . GLN B 1 213 ? 13.648 6.238 7.281 1 93.19 213 GLN B O 1
ATOM 6420 N N . ILE B 1 214 ? 13.094 4.559 5.961 1 94.5 214 ILE B N 1
ATOM 6421 C CA . ILE B 1 214 ? 13.375 5.305 4.738 1 94.5 214 ILE B CA 1
ATOM 6422 C C . ILE B 1 214 ? 12.406 6.477 4.617 1 94.5 214 ILE B C 1
ATOM 6424 O O . ILE B 1 214 ? 12.812 7.598 4.293 1 94.5 214 ILE B O 1
ATOM 6428 N N . GLU B 1 215 ? 11.188 6.172 4.859 1 92.94 215 GLU B N 1
ATOM 6429 C CA . GLU B 1 215 ? 10.18 7.223 4.809 1 92.94 215 GLU B CA 1
ATOM 6430 C C . GLU B 1 215 ? 10.477 8.328 5.816 1 92.94 215 GLU B C 1
ATOM 6432 O O . GLU B 1 215 ? 10.336 9.516 5.504 1 92.94 215 GLU B O 1
ATOM 6437 N N . ASP B 1 216 ? 10.867 7.969 6.953 1 92.94 216 ASP B N 1
ATOM 6438 C CA . ASP B 1 216 ? 11.234 8.914 8 1 92.94 216 ASP B CA 1
ATOM 6439 C C . ASP B 1 216 ? 12.414 9.781 7.566 1 92.94 216 ASP B C 1
ATOM 6441 O O . ASP B 1 216 ? 12.398 11 7.758 1 92.94 216 ASP B O 1
ATOM 6445 N N . ASN B 1 217 ? 13.367 9.172 7.016 1 95 217 ASN B N 1
ATOM 6446 C CA . ASN B 1 217 ? 14.547 9.883 6.535 1 95 217 ASN B CA 1
ATOM 6447 C C . ASN B 1 217 ? 14.203 10.852 5.41 1 95 217 ASN B C 1
ATOM 6449 O O . ASN B 1 217 ? 14.625 12.016 5.434 1 95 217 ASN B O 1
ATOM 6453 N N . LEU B 1 218 ? 13.445 10.391 4.5 1 93.94 218 LEU B N 1
ATOM 6454 C CA . LEU B 1 218 ? 13.102 11.211 3.342 1 93.94 218 LEU B CA 1
ATOM 6455 C C . LEU B 1 218 ? 12.203 12.375 3.75 1 93.94 218 LEU B C 1
ATOM 6457 O O . LEU B 1 218 ? 12.352 13.492 3.24 1 93.94 218 LEU B O 1
ATOM 6461 N N . SER B 1 219 ? 11.336 12.125 4.668 1 91.88 219 SER B N 1
ATOM 6462 C CA . SER B 1 219 ? 10.453 13.18 5.16 1 91.88 219 SER B CA 1
ATOM 6463 C C . SER B 1 219 ? 11.234 14.219 5.965 1 91.88 219 SER B C 1
ATOM 6465 O O . SER B 1 219 ? 10.883 15.398 5.969 1 91.88 219 SER B O 1
ATOM 6467 N N . GLY B 1 220 ? 12.188 13.797 6.668 1 93.44 220 GLY B N 1
ATOM 6468 C CA . GLY B 1 220 ? 13.008 14.688 7.477 1 93.44 220 GLY B CA 1
ATOM 6469 C C . GLY B 1 220 ? 14.328 15.047 6.82 1 93.44 220 GLY B C 1
ATOM 6470 O O . GLY B 1 220 ? 15.289 15.414 7.504 1 93.44 220 GLY B O 1
ATOM 6471 N N . ILE B 1 221 ? 14.43 14.953 5.531 1 94.38 221 ILE B N 1
ATOM 6472 C CA . ILE B 1 221 ? 15.703 15.07 4.824 1 94.38 221 ILE B CA 1
ATOM 6473 C C . ILE B 1 221 ? 16.297 16.453 5.059 1 94.38 221 ILE B C 1
ATOM 6475 O O . ILE B 1 221 ? 17.516 16.609 5.121 1 94.38 221 ILE B O 1
ATOM 6479 N N . ARG B 1 222 ? 15.5 17.469 5.215 1 91.88 222 ARG B N 1
ATOM 6480 C CA . ARG B 1 222 ? 15.984 18.828 5.438 1 91.88 222 ARG B CA 1
ATOM 6481 C C . ARG B 1 222 ? 16.641 18.953 6.809 1 91.88 222 ARG B C 1
ATOM 6483 O O . ARG B 1 222 ? 17.641 19.656 6.961 1 91.88 222 ARG B O 1
ATOM 6490 N N . VAL B 1 223 ? 16.078 18.297 7.762 1 93.25 223 VAL B N 1
ATOM 6491 C CA . VAL B 1 223 ? 16.656 18.281 9.102 1 93.25 223 VAL B CA 1
ATOM 6492 C C . VAL B 1 223 ? 17.984 17.5 9.07 1 93.25 223 VAL B C 1
ATOM 6494 O O . VAL B 1 223 ? 18.969 17.938 9.672 1 93.25 223 VAL B O 1
ATOM 6497 N N . VAL B 1 224 ? 17.984 16.422 8.359 1 94.94 224 VAL B N 1
ATOM 6498 C CA . VAL B 1 224 ? 19.188 15.609 8.242 1 94.94 224 VAL B CA 1
ATOM 6499 C C . VAL B 1 224 ? 20.344 16.453 7.691 1 94.94 224 VAL B C 1
ATOM 6501 O O . VAL B 1 224 ? 21.453 16.453 8.234 1 94.94 224 VAL B O 1
ATOM 6504 N N . LYS B 1 225 ? 20.031 17.234 6.734 1 93.5 225 LYS B N 1
ATOM 6505 C CA . LYS B 1 225 ? 21.047 18.047 6.082 1 93.5 225 LYS B CA 1
ATOM 6506 C C . LYS B 1 225 ? 21.438 19.234 6.949 1 93.5 225 LYS B C 1
ATOM 6508 O O . LYS B 1 225 ? 22.594 19.656 6.949 1 93.5 225 LYS B O 1
ATOM 6513 N N . SER B 1 226 ? 20.484 19.766 7.605 1 93.81 226 SER B N 1
ATOM 6514 C CA . SER B 1 226 ? 20.75 20.938 8.445 1 93.81 226 SER B CA 1
ATOM 6515 C C . SER B 1 226 ? 21.688 20.594 9.602 1 93.81 226 SER B C 1
ATOM 6517 O O . SER B 1 226 ? 22.453 21.438 10.07 1 93.81 226 SER B O 1
ATOM 6519 N N . PHE B 1 227 ? 21.656 19.344 9.969 1 94.31 227 PHE B N 1
ATOM 6520 C CA . PHE B 1 227 ? 22.516 18.922 11.078 1 94.31 227 PHE B CA 1
ATOM 6521 C C . PHE B 1 227 ? 23.703 18.125 10.562 1 94.31 227 PHE B C 1
ATOM 6523 O O . PHE B 1 227 ? 24.5 17.625 11.352 1 94.31 227 PHE B O 1
ATOM 6530 N N . ALA B 1 228 ? 23.828 17.953 9.25 1 93.44 228 ALA B N 1
ATOM 6531 C CA . ALA B 1 228 ? 24.922 17.234 8.609 1 93.44 228 ALA B CA 1
ATOM 6532 C C . ALA B 1 228 ? 25.047 15.82 9.172 1 93.44 228 ALA B C 1
ATOM 6534 O O . ALA B 1 228 ? 26.156 15.383 9.531 1 93.44 228 ALA B O 1
ATOM 6535 N N . ASN B 1 229 ? 23.875 15.188 9.336 1 94.56 229 ASN B N 1
ATOM 6536 C CA . ASN B 1 229 ? 23.859 13.867 9.945 1 94.56 229 ASN B CA 1
ATOM 6537 C C . ASN B 1 229 ? 23.609 12.773 8.906 1 94.56 229 ASN B C 1
ATOM 6539 O O . ASN B 1 229 ? 23.016 11.742 9.211 1 94.56 229 ASN B O 1
ATOM 6543 N N . GLU B 1 230 ? 24.031 12.961 7.68 1 94.81 230 GLU B N 1
ATOM 6544 C CA . GLU B 1 230 ? 23.844 11.969 6.625 1 94.81 230 GLU B CA 1
ATOM 6545 C C . GLU B 1 230 ? 24.531 10.656 6.969 1 94.81 230 GLU B C 1
ATOM 6547 O O . GLU B 1 230 ? 23.984 9.578 6.723 1 94.81 230 GLU B O 1
ATOM 6552 N N . ASP B 1 231 ? 25.672 10.719 7.57 1 93.81 231 ASP B N 1
ATOM 6553 C CA . ASP B 1 231 ? 26.438 9.523 7.914 1 93.81 231 ASP B CA 1
ATOM 6554 C C . ASP B 1 231 ? 25.703 8.688 8.961 1 93.81 231 ASP B C 1
ATOM 6556 O O . ASP B 1 231 ? 25.688 7.457 8.883 1 93.81 231 ASP B O 1
ATOM 6560 N N . ILE B 1 232 ? 25.125 9.383 9.844 1 93.5 232 ILE B N 1
ATOM 6561 C CA . ILE B 1 232 ? 24.375 8.695 10.891 1 93.5 232 ILE B CA 1
ATOM 6562 C C . ILE B 1 232 ? 23.172 7.984 10.289 1 93.5 232 ILE B C 1
ATOM 6564 O O . ILE B 1 232 ? 22.859 6.848 10.656 1 93.5 232 ILE B O 1
ATOM 6568 N N . GLU B 1 233 ? 22.5 8.672 9.438 1 94.94 233 GLU B N 1
ATOM 6569 C CA . GLU B 1 233 ? 21.344 8.086 8.781 1 94.94 233 GLU B CA 1
ATOM 6570 C C . GLU B 1 233 ? 21.734 6.895 7.918 1 94.94 233 GLU B C 1
ATOM 6572 O O . GLU B 1 233 ? 21 5.906 7.844 1 94.94 233 GLU B O 1
ATOM 6577 N N . CYS B 1 234 ? 22.891 6.957 7.277 1 95.88 234 CYS B N 1
ATOM 6578 C CA . CYS B 1 234 ? 23.375 5.848 6.469 1 95.88 234 CYS B CA 1
ATOM 6579 C C . CYS B 1 234 ? 23.703 4.641 7.344 1 95.88 234 CYS B C 1
ATOM 6581 O O . CYS B 1 234 ? 23.453 3.502 6.957 1 95.88 234 CYS B O 1
ATOM 6583 N N . GLU B 1 235 ? 24.234 4.91 8.484 1 94.81 235 GLU B N 1
ATOM 6584 C CA . GLU B 1 235 ? 24.547 3.824 9.406 1 94.81 235 GLU B CA 1
ATOM 6585 C C . GLU B 1 235 ? 23.281 3.162 9.938 1 94.81 235 GLU B C 1
ATOM 6587 O O . GLU B 1 235 ? 23.203 1.936 10.031 1 94.81 235 GLU B O 1
ATOM 6592 N N . LYS B 1 236 ? 22.359 3.986 10.297 1 93.75 236 LYS B N 1
ATOM 6593 C CA . LYS B 1 236 ? 21.062 3.467 10.734 1 93.75 236 LYS B CA 1
ATOM 6594 C C . LYS B 1 236 ? 20.406 2.619 9.648 1 93.75 236 LYS B C 1
ATOM 6596 O O . LYS B 1 236 ? 19.859 1.554 9.938 1 93.75 236 LYS B O 1
ATOM 6601 N N . PHE B 1 237 ? 20.5 3.145 8.477 1 95.5 237 PHE B N 1
ATOM 6602 C CA . PHE B 1 237 ? 19.922 2.438 7.34 1 95.5 237 PHE B CA 1
ATOM 6603 C C . PHE B 1 237 ? 20.609 1.096 7.129 1 95.5 237 PHE B C 1
ATOM 6605 O O . PHE B 1 237 ? 19.953 0.095 6.832 1 95.5 237 PHE B O 1
ATOM 6612 N N . LYS B 1 238 ? 21.891 1.121 7.223 1 96.75 238 LYS B N 1
ATOM 6613 C CA . LYS B 1 238 ? 22.672 -0.106 7.031 1 96.75 238 LYS B CA 1
ATOM 6614 C C . LYS B 1 238 ? 22.219 -1.194 8 1 96.75 238 LYS B C 1
ATOM 6616 O O . LYS B 1 238 ? 22.078 -2.357 7.613 1 96.75 238 LYS B O 1
ATOM 6621 N N . LYS B 1 239 ? 21.969 -0.816 9.195 1 95.62 239 LYS B N 1
ATOM 6622 C CA . LYS B 1 239 ? 21.5 -1.777 10.188 1 95.62 239 LYS B CA 1
ATOM 6623 C C . LYS B 1 239 ? 20.156 -2.371 9.781 1 95.62 239 LYS B C 1
ATOM 6625 O O . LYS B 1 239 ? 19.953 -3.582 9.898 1 95.62 239 LYS B O 1
ATOM 6630 N N . GLY B 1 240 ? 19.25 -1.535 9.359 1 94.75 240 GLY B N 1
ATOM 6631 C CA . GLY B 1 240 ? 17.969 -2.012 8.883 1 94.75 240 GLY B CA 1
ATOM 6632 C C . GLY B 1 240 ? 18.078 -2.893 7.652 1 94.75 240 GLY B C 1
ATOM 6633 O O . GLY B 1 240 ? 17.391 -3.912 7.551 1 94.75 240 GLY B O 1
ATOM 6634 N N . ASN B 1 241 ? 18.922 -2.492 6.766 1 95.62 241 ASN B N 1
ATOM 6635 C CA . ASN B 1 241 ? 19.156 -3.242 5.531 1 95.62 241 ASN B CA 1
ATOM 6636 C C . ASN B 1 241 ? 19.781 -4.602 5.812 1 95.62 241 ASN B C 1
ATOM 6638 O O . ASN B 1 241 ? 19.5 -5.578 5.113 1 95.62 241 ASN B O 1
ATOM 6642 N N . ASP B 1 242 ? 20.609 -4.68 6.84 1 96.75 242 ASP B N 1
ATOM 6643 C CA . ASP B 1 242 ? 21.203 -5.945 7.254 1 96.75 242 ASP B CA 1
ATOM 6644 C C . ASP B 1 242 ? 20.156 -6.898 7.801 1 96.75 242 ASP B C 1
ATOM 6646 O O . ASP B 1 242 ? 20.156 -8.094 7.484 1 96.75 242 ASP B O 1
ATOM 6650 N N . LEU B 1 243 ? 19.281 -6.375 8.594 1 95.31 243 LEU B N 1
ATOM 6651 C CA . LEU B 1 243 ? 18.219 -7.188 9.164 1 95.31 243 LEU B CA 1
ATOM 6652 C C . LEU B 1 243 ? 17.266 -7.695 8.078 1 95.31 243 LEU B C 1
ATOM 6654 O O . LEU B 1 243 ? 16.781 -8.82 8.156 1 95.31 243 LEU B O 1
ATOM 6658 N N . PHE B 1 244 ? 17.078 -6.887 7.18 1 91.94 244 PHE B N 1
ATOM 6659 C CA . PHE B 1 244 ? 16.281 -7.277 6.016 1 91.94 244 PHE B CA 1
ATOM 6660 C C . PHE B 1 244 ? 16.906 -8.484 5.324 1 91.94 244 PHE B C 1
ATOM 6662 O O . PHE B 1 244 ? 16.219 -9.477 5.059 1 91.94 244 PHE B O 1
ATOM 6669 N N . LEU B 1 245 ? 18.156 -8.367 5.02 1 95.62 245 LEU B N 1
ATOM 6670 C CA . LEU B 1 245 ? 18.859 -9.453 4.328 1 95.62 245 LEU B CA 1
ATOM 6671 C C . LEU B 1 245 ? 18.828 -10.727 5.156 1 95.62 245 LEU B C 1
ATOM 6673 O O . LEU B 1 245 ? 18.625 -11.82 4.621 1 95.62 245 LEU B O 1
ATOM 6677 N N . GLU B 1 246 ? 18.984 -10.602 6.41 1 96.44 246 GLU B N 1
ATOM 6678 C CA . GLU B 1 246 ? 18.969 -11.766 7.301 1 96.44 246 GLU B CA 1
ATOM 6679 C C . GLU B 1 246 ? 17.609 -12.453 7.289 1 96.44 246 GLU B C 1
ATOM 6681 O O . GLU B 1 246 ? 17.531 -13.688 7.242 1 96.44 246 GLU B O 1
ATOM 6686 N N . SER B 1 247 ? 16.594 -11.672 7.336 1 95.38 247 SER B N 1
ATOM 6687 C CA . SER B 1 247 ? 15.258 -12.242 7.328 1 95.38 247 SER B CA 1
ATOM 6688 C C . SER B 1 247 ? 14.945 -12.914 5.992 1 95.38 247 SER B C 1
ATOM 6690 O O . SER B 1 247 ? 14.273 -13.945 5.949 1 95.38 247 SER B O 1
ATOM 6692 N N . LYS B 1 248 ? 15.398 -12.32 4.938 1 94.38 248 LYS B N 1
ATOM 6693 C CA . LYS B 1 248 ? 15.227 -12.914 3.617 1 94.38 248 LYS B CA 1
ATOM 6694 C C . LYS B 1 248 ? 15.945 -14.258 3.525 1 94.38 248 LYS B C 1
ATOM 6696 O O . LYS B 1 248 ? 15.398 -15.219 2.975 1 94.38 248 LYS B O 1
ATOM 6701 N N . ARG B 1 249 ? 17.141 -14.305 4.059 1 95.94 249 ARG B N 1
ATOM 6702 C CA . ARG B 1 249 ? 17.922 -15.539 4.055 1 95.94 249 ARG B CA 1
ATOM 6703 C C . ARG B 1 249 ? 17.172 -16.656 4.766 1 95.94 249 ARG B C 1
ATOM 6705 O O . ARG B 1 249 ? 17.109 -17.797 4.273 1 95.94 249 ARG B O 1
ATOM 6712 N N . ASP B 1 250 ? 16.609 -16.328 5.816 1 95.94 250 ASP B N 1
ATOM 6713 C CA . ASP B 1 250 ? 15.852 -17.297 6.59 1 95.94 250 ASP B CA 1
ATOM 6714 C C . ASP B 1 250 ? 14.625 -17.766 5.816 1 95.94 250 ASP B C 1
ATOM 6716 O O . ASP B 1 250 ? 14.336 -18.969 5.777 1 95.94 250 ASP B O 1
ATOM 6720 N N . SER B 1 251 ? 13.922 -16.859 5.191 1 94.81 251 SER B N 1
ATOM 6721 C CA . SER B 1 251 ? 12.734 -17.188 4.41 1 94.81 251 SER B CA 1
ATOM 6722 C C . SER B 1 251 ? 13.086 -18.094 3.234 1 94.81 251 SER B C 1
ATOM 6724 O O . SER B 1 251 ? 12.383 -19.078 2.973 1 94.81 251 SER B O 1
ATOM 6726 N N . TYR B 1 252 ? 14.211 -17.812 2.619 1 93.69 252 TYR B N 1
ATOM 6727 C CA . TYR B 1 252 ? 14.586 -18.562 1.424 1 93.69 252 TYR B CA 1
ATOM 6728 C C . TYR B 1 252 ? 15.141 -19.938 1.79 1 93.69 252 TYR B C 1
ATOM 6730 O O . TYR B 1 252 ? 15.016 -20.891 1.021 1 93.69 252 TYR B O 1
ATOM 6738 N N . HIS B 1 253 ? 15.672 -20.078 2.986 1 95.69 253 HIS B N 1
ATOM 6739 C CA . HIS B 1 253 ? 16.078 -21.391 3.479 1 95.69 253 HIS B CA 1
ATOM 6740 C C . HIS B 1 253 ? 14.898 -22.344 3.57 1 95.69 253 HIS B C 1
ATOM 6742 O O . HIS B 1 253 ? 14.945 -23.469 3.045 1 95.69 253 HIS B O 1
ATOM 6748 N N . TYR B 1 254 ? 13.836 -21.859 4.086 1 94.38 254 TYR B N 1
ATOM 6749 C CA . TYR B 1 254 ? 12.648 -22.703 4.223 1 94.38 254 TYR B CA 1
ATOM 6750 C C . TYR B 1 254 ? 11.961 -22.906 2.877 1 94.38 254 TYR B C 1
ATOM 6752 O O . TYR B 1 254 ? 11.43 -23.984 2.6 1 94.38 254 TYR B O 1
ATOM 6760 N N . MET B 1 255 ? 12 -21.891 2.143 1 91.5 255 MET B N 1
ATOM 6761 C CA . MET B 1 255 ? 11.445 -22.016 0.801 1 91.5 255 MET B CA 1
ATOM 6762 C C . MET B 1 255 ? 12.203 -23.078 -0.004 1 91.5 255 MET B C 1
ATOM 6764 O O . MET B 1 255 ? 11.594 -23.891 -0.688 1 91.5 255 MET B O 1
ATOM 6768 N N . GLY B 1 256 ? 13.531 -23 0.104 1 93.88 256 GLY B N 1
ATOM 6769 C CA . GLY B 1 256 ? 14.367 -23.984 -0.567 1 93.88 256 GLY B CA 1
ATOM 6770 C C . GLY B 1 256 ? 14.117 -25.406 -0.084 1 93.88 256 GLY B C 1
ATOM 6771 O O . GLY B 1 256 ? 13.992 -26.328 -0.891 1 93.88 256 GLY B O 1
ATOM 6772 N N . MET B 1 257 ? 13.969 -25.562 1.176 1 94.94 257 MET B N 1
ATOM 6773 C CA . MET B 1 257 ? 13.68 -26.875 1.741 1 94.94 257 MET B CA 1
ATOM 6774 C C . MET B 1 257 ? 12.328 -27.391 1.272 1 94.94 257 MET B C 1
ATOM 6776 O O . MET B 1 257 ? 12.188 -28.562 0.904 1 94.94 257 MET B O 1
ATOM 6780 N N . TYR B 1 258 ? 11.398 -26.516 1.216 1 93.31 258 TYR B N 1
ATOM 6781 C CA . TYR B 1 258 ? 10.039 -26.875 0.833 1 93.31 258 TYR B CA 1
ATOM 6782 C C . TYR B 1 258 ? 9.977 -27.297 -0.629 1 93.31 258 TYR B C 1
ATOM 6784 O O . TYR B 1 258 ? 9.5 -28.391 -0.943 1 93.31 258 TYR B O 1
ATOM 6792 N N . ASN B 1 259 ? 10.508 -26.484 -1.504 1 91.69 259 ASN B N 1
ATOM 6793 C CA . ASN B 1 259 ? 10.438 -26.75 -2.936 1 91.69 259 ASN B CA 1
ATOM 6794 C C . ASN B 1 259 ? 11.289 -27.969 -3.312 1 91.69 259 ASN B C 1
ATOM 6796 O O . ASN B 1 259 ? 10.836 -28.844 -4.059 1 91.69 259 ASN B O 1
ATOM 6800 N N . ALA B 1 260 ? 12.469 -28.016 -2.793 1 94.31 260 ALA B N 1
ATOM 6801 C CA . ALA B 1 260 ? 13.359 -29.141 -3.076 1 94.31 260 ALA B CA 1
ATOM 6802 C C . ALA B 1 260 ? 12.773 -30.453 -2.543 1 94.31 260 ALA B C 1
ATOM 6804 O O . ALA B 1 260 ? 12.828 -31.484 -3.219 1 94.31 260 ALA B O 1
ATOM 6805 N N . GLY B 1 261 ? 12.188 -30.344 -1.374 1 93.88 261 GLY B N 1
ATOM 6806 C CA . GLY B 1 261 ? 11.594 -31.531 -0.777 1 93.88 261 GLY B CA 1
ATOM 6807 C C . GLY B 1 261 ? 10.391 -32.062 -1.544 1 93.88 261 GLY B C 1
ATOM 6808 O O . GLY B 1 261 ? 10.273 -33.25 -1.794 1 93.88 261 GLY B O 1
ATOM 6809 N N . LEU B 1 262 ? 9.523 -31.188 -1.944 1 91.75 262 LEU B N 1
ATOM 6810 C CA . LEU B 1 262 ? 8.336 -31.609 -2.674 1 91.75 262 LEU B CA 1
ATOM 6811 C C . LEU B 1 262 ? 8.703 -32.219 -4.016 1 91.75 262 LEU B C 1
ATOM 6813 O O . LEU B 1 262 ? 8.125 -33.25 -4.41 1 91.75 262 LEU B O 1
ATOM 6817 N N . THR B 1 263 ? 9.633 -31.609 -4.664 1 91.06 263 THR B N 1
ATOM 6818 C CA . THR B 1 263 ? 10.094 -32.156 -5.941 1 91.06 263 THR B CA 1
ATOM 6819 C C . THR B 1 263 ? 10.742 -33.531 -5.746 1 91.06 263 THR B C 1
ATOM 6821 O O . THR B 1 263 ? 10.508 -34.438 -6.531 1 91.06 263 THR B O 1
ATOM 6824 N N . ALA B 1 264 ? 11.477 -33.656 -4.691 1 93.5 264 ALA B N 1
ATOM 6825 C CA . ALA B 1 264 ? 12.141 -34.906 -4.398 1 93.5 264 ALA B CA 1
ATOM 6826 C C . ALA B 1 264 ? 11.117 -36.031 -4.113 1 93.5 264 ALA B C 1
ATOM 6828 O O . ALA B 1 264 ? 11.273 -37.156 -4.574 1 93.5 264 ALA B O 1
ATOM 6829 N N . PHE B 1 265 ? 10.109 -35.656 -3.412 1 94 265 PHE B N 1
ATOM 6830 C CA . PHE B 1 265 ? 9.062 -36.656 -3.115 1 94 265 PHE B CA 1
ATOM 6831 C C . PHE B 1 265 ? 8.383 -37.094 -4.395 1 94 265 PHE B C 1
ATOM 6833 O O . PHE B 1 265 ? 8.141 -38.312 -4.574 1 94 265 PHE B O 1
ATOM 6840 N N . THR B 1 266 ? 8.078 -36.156 -5.23 1 91.25 266 THR B N 1
ATOM 6841 C CA . THR B 1 266 ? 7.402 -36.5 -6.477 1 91.25 266 THR B CA 1
ATOM 6842 C C . THR B 1 266 ? 8.273 -37.438 -7.328 1 91.25 266 THR B C 1
ATOM 6844 O O . THR B 1 266 ? 7.793 -38.438 -7.84 1 91.25 266 THR B O 1
ATOM 6847 N N . THR B 1 267 ? 9.547 -37.125 -7.438 1 92.5 267 THR B N 1
ATOM 6848 C CA . THR B 1 267 ? 10.461 -37.938 -8.211 1 92.5 267 THR B CA 1
ATOM 6849 C C . THR B 1 267 ? 10.656 -39.312 -7.543 1 92.5 267 THR B C 1
ATOM 6851 O O . THR B 1 267 ? 10.773 -40.312 -8.227 1 92.5 267 THR B O 1
ATOM 6854 N N . MET B 1 268 ? 10.633 -39.281 -6.27 1 94.81 268 MET B N 1
ATOM 6855 C CA . MET B 1 268 ? 10.797 -40.5 -5.523 1 94.81 268 MET B CA 1
ATOM 6856 C C . MET B 1 268 ? 9.617 -41.438 -5.766 1 94.81 268 MET B C 1
ATOM 6858 O O . MET B 1 268 ? 9.789 -42.656 -5.812 1 94.81 268 MET B O 1
ATOM 6862 N N . ILE B 1 269 ? 8.469 -40.906 -5.895 1 95.44 269 ILE B N 1
ATOM 6863 C CA . ILE B 1 269 ? 7.301 -41.719 -6.203 1 95.44 269 ILE B CA 1
ATOM 6864 C C . ILE B 1 269 ? 7.492 -42.406 -7.559 1 95.44 269 ILE B C 1
ATOM 6866 O O . ILE B 1 269 ? 7.207 -43.594 -7.707 1 95.44 269 ILE B O 1
ATOM 6870 N N . ASN B 1 270 ? 8.023 -41.688 -8.547 1 94.25 270 ASN B N 1
ATOM 6871 C CA . ASN B 1 270 ? 8.359 -42.281 -9.836 1 94.25 270 ASN B CA 1
ATOM 6872 C C . ASN B 1 270 ? 9.352 -43.438 -9.68 1 94.25 270 ASN B C 1
ATOM 6874 O O . ASN B 1 270 ? 9.172 -44.5 -10.273 1 94.25 270 ASN B O 1
ATOM 6878 N N . VAL B 1 271 ? 10.328 -43.219 -8.859 1 95.06 271 VAL B N 1
ATOM 6879 C CA . VAL B 1 271 ? 11.383 -44.219 -8.672 1 95.06 271 VAL B CA 1
ATOM 6880 C C . VAL B 1 271 ? 10.805 -45.469 -8.039 1 95.06 271 VAL B C 1
ATOM 6882 O O . VAL B 1 271 ? 11.125 -46.594 -8.453 1 95.06 271 VAL B O 1
ATOM 6885 N N . ILE B 1 272 ? 9.977 -45.312 -7.094 1 96.5 272 ILE B N 1
ATOM 6886 C CA . ILE B 1 272 ? 9.375 -46.438 -6.398 1 96.5 272 ILE B CA 1
ATOM 6887 C C . ILE B 1 272 ? 8.492 -47.219 -7.363 1 96.5 272 ILE B C 1
ATOM 6889 O O . ILE B 1 272 ? 8.516 -48.469 -7.371 1 96.5 272 ILE B O 1
ATOM 6893 N N . VAL B 1 273 ? 7.742 -46.531 -8.148 1 95.94 273 VAL B N 1
ATOM 6894 C CA . VAL B 1 273 ? 6.867 -47.188 -9.109 1 95.94 273 VAL B CA 1
ATOM 6895 C C . VAL B 1 273 ? 7.707 -47.906 -10.172 1 95.94 273 VAL B C 1
ATOM 6897 O O . VAL B 1 273 ? 7.375 -49 -10.609 1 95.94 273 VAL B O 1
ATOM 6900 N N . ILE B 1 274 ? 8.789 -47.281 -10.57 1 95.19 274 ILE B N 1
ATOM 6901 C CA . ILE B 1 274 ? 9.695 -47.875 -11.531 1 95.19 274 ILE B CA 1
ATOM 6902 C C . ILE B 1 274 ? 10.312 -49.156 -10.938 1 95.19 274 ILE B C 1
ATOM 6904 O O . ILE B 1 274 ? 10.398 -50.188 -11.609 1 95.19 274 ILE B O 1
ATOM 6908 N N . ALA B 1 275 ? 10.68 -49.094 -9.695 1 95.44 275 ALA B N 1
ATOM 6909 C CA . ALA B 1 275 ? 11.258 -50.25 -9.008 1 95.44 275 ALA B CA 1
ATOM 6910 C C . ALA B 1 275 ? 10.242 -51.375 -8.898 1 95.44 275 ALA B C 1
ATOM 6912 O O . ALA B 1 275 ? 10.5 -52.5 -9.352 1 95.44 275 ALA B O 1
ATOM 6913 N N . ALA B 1 276 ? 9.148 -51.062 -8.359 1 96.25 276 ALA B N 1
ATOM 6914 C CA . ALA B 1 276 ? 8.109 -52.062 -8.164 1 96.25 276 ALA B CA 1
ATOM 6915 C C . ALA B 1 276 ? 7.605 -52.594 -9.5 1 96.25 276 ALA B C 1
ATOM 6917 O O . ALA B 1 276 ? 7.41 -53.812 -9.664 1 96.25 276 ALA B O 1
ATOM 6918 N N . GLY B 1 277 ? 7.359 -51.656 -10.359 1 94.94 277 GLY B N 1
ATOM 6919 C CA . GLY B 1 277 ? 6.906 -52.031 -11.688 1 94.94 277 GLY B CA 1
ATOM 6920 C C . GLY B 1 277 ? 7.934 -52.875 -12.445 1 94.94 277 GLY B C 1
ATOM 6921 O O . GLY B 1 277 ? 7.59 -53.844 -13.094 1 94.94 277 GLY B O 1
ATOM 6922 N N . GLY B 1 278 ? 9.188 -52.5 -12.398 1 93.5 278 GLY B N 1
ATOM 6923 C CA . GLY B 1 278 ? 10.258 -53.25 -13.023 1 93.5 278 GLY B CA 1
ATOM 6924 C C . GLY B 1 278 ? 10.391 -54.656 -12.484 1 93.5 278 GLY B C 1
ATOM 6925 O O . GLY B 1 278 ? 10.508 -55.625 -13.242 1 93.5 278 GLY B O 1
ATOM 6926 N N . ILE B 1 279 ? 10.336 -54.781 -11.227 1 94.19 279 ILE B N 1
ATOM 6927 C CA . ILE B 1 279 ? 10.391 -56.094 -10.586 1 94.19 279 ILE B CA 1
ATOM 6928 C C . ILE B 1 279 ? 9.172 -56.906 -10.977 1 94.19 279 ILE B C 1
ATOM 6930 O O . ILE B 1 279 ? 9.281 -58.125 -11.25 1 94.19 279 ILE B O 1
ATOM 6934 N N . GLY B 1 280 ? 8.023 -56.281 -10.953 1 94.31 280 GLY B N 1
ATOM 6935 C CA . GLY B 1 280 ? 6.801 -56.938 -11.352 1 94.31 280 GLY B CA 1
ATOM 6936 C C . GLY B 1 280 ? 6.844 -57.469 -12.773 1 94.31 280 GLY B C 1
ATOM 6937 O O . GLY B 1 280 ? 6.328 -58.562 -13.062 1 94.31 280 GLY B O 1
ATOM 6938 N N . ILE B 1 281 ? 7.457 -56.75 -13.625 1 92.69 281 ILE B N 1
ATOM 6939 C CA . ILE B 1 281 ? 7.602 -57.188 -15.008 1 92.69 281 ILE B CA 1
ATOM 6940 C C . ILE B 1 281 ? 8.57 -58.344 -15.094 1 92.69 281 ILE B C 1
ATOM 6942 O O . ILE B 1 281 ? 8.305 -59.344 -15.781 1 92.69 281 ILE B O 1
ATOM 6946 N N . ALA B 1 282 ? 9.648 -58.281 -14.391 1 91.25 282 ALA B N 1
ATOM 6947 C CA . ALA B 1 282 ? 10.648 -59.344 -14.391 1 91.25 282 ALA B CA 1
ATOM 6948 C C . ALA B 1 282 ? 10.07 -60.656 -13.852 1 91.25 282 ALA B C 1
ATOM 6950 O O . ALA B 1 282 ? 10.398 -61.75 -14.344 1 91.25 282 ALA B O 1
ATOM 6951 N N . LYS B 1 283 ? 9.242 -60.5 -12.945 1 92 283 LYS B N 1
ATOM 6952 C CA . LYS B 1 283 ? 8.672 -61.688 -12.32 1 92 283 LYS B CA 1
ATOM 6953 C C . LYS B 1 283 ? 7.359 -62.062 -12.977 1 92 283 LYS B C 1
ATOM 6955 O O . LYS B 1 283 ? 6.742 -63.062 -12.594 1 92 283 LYS B O 1
ATOM 6960 N N . GLY B 1 284 ? 6.793 -61.25 -13.758 1 89.62 284 GLY B N 1
ATOM 6961 C CA . GLY B 1 284 ? 5.66 -61.625 -14.594 1 89.62 284 GLY B CA 1
ATOM 6962 C C . GLY B 1 284 ? 4.324 -61.219 -13.992 1 89.62 284 GLY B C 1
ATOM 6963 O O . GLY B 1 284 ? 3.271 -61.656 -14.477 1 89.62 284 GLY B O 1
ATOM 6964 N N . TRP B 1 285 ? 4.328 -60.375 -12.938 1 90.75 285 TRP B N 1
ATOM 6965 C CA . TRP B 1 285 ? 3.033 -60.094 -12.328 1 90.75 285 TRP B CA 1
ATOM 6966 C C . TRP B 1 285 ? 2.523 -58.719 -12.727 1 90.75 285 TRP B C 1
ATOM 6968 O O . TRP B 1 285 ? 1.402 -58.312 -12.383 1 90.75 285 TRP B O 1
ATOM 6978 N N . VAL B 1 286 ? 3.307 -57.969 -13.445 1 93.25 286 VAL B N 1
ATOM 6979 C CA . VAL B 1 286 ? 2.885 -56.656 -13.977 1 93.25 286 VAL B CA 1
ATOM 6980 C C . VAL B 1 286 ? 3.125 -56.625 -15.484 1 93.25 286 VAL B C 1
ATOM 6982 O O . VAL B 1 286 ? 4.172 -57.062 -15.969 1 93.25 286 VAL B O 1
ATOM 6985 N N . ASN B 1 287 ? 2.107 -56.156 -16.156 1 91.38 287 ASN B N 1
ATOM 6986 C CA . ASN B 1 287 ? 2.275 -55.938 -17.594 1 91.38 287 ASN B CA 1
ATOM 6987 C C . ASN B 1 287 ? 2.865 -54.562 -17.891 1 91.38 287 ASN B C 1
ATOM 6989 O O . ASN B 1 287 ? 2.705 -53.625 -17.109 1 91.38 287 ASN B O 1
ATOM 6993 N N . ILE B 1 288 ? 3.535 -54.5 -19.062 1 89.31 288 ILE B N 1
ATOM 6994 C CA . ILE B 1 288 ? 4.188 -53.281 -19.5 1 89.31 288 ILE B CA 1
ATOM 6995 C C . ILE B 1 288 ? 3.16 -52.156 -19.594 1 89.31 288 ILE B C 1
ATOM 6997 O O . ILE B 1 288 ? 3.428 -51.031 -19.188 1 89.31 288 ILE B O 1
ATOM 7001 N N . THR B 1 289 ? 2.012 -52.5 -20.078 1 89.88 289 THR B N 1
ATOM 7002 C CA . THR B 1 289 ? 0.944 -51.531 -20.266 1 89.88 289 THR B CA 1
ATOM 7003 C C . THR B 1 289 ? 0.498 -50.938 -18.938 1 89.88 289 THR B C 1
ATOM 7005 O O . THR B 1 289 ? 0.302 -49.719 -18.812 1 89.88 289 THR B O 1
ATOM 7008 N N . ASP B 1 290 ? 0.346 -51.75 -17.953 1 93.69 290 ASP B N 1
ATOM 7009 C CA . ASP B 1 290 ? -0.072 -51.312 -16.641 1 93.69 290 ASP B CA 1
ATOM 7010 C C . ASP B 1 290 ? 1.014 -50.469 -15.977 1 93.69 290 ASP B C 1
ATOM 7012 O O . ASP B 1 290 ? 0.717 -49.438 -15.359 1 93.69 290 ASP B O 1
ATOM 7016 N N . PHE B 1 291 ? 2.186 -50.875 -16.172 1 94.06 291 PHE B N 1
ATOM 7017 C CA . PHE B 1 291 ? 3.338 -50.125 -15.656 1 94.06 291 PHE B CA 1
ATOM 7018 C C . PHE B 1 291 ? 3.361 -48.719 -16.172 1 94.06 291 PHE B C 1
ATOM 7020 O O . PHE B 1 291 ? 3.461 -47.75 -15.398 1 94.06 291 PHE B O 1
ATOM 7027 N N . VAL B 1 292 ? 3.166 -48.5 -17.359 1 91.69 292 VAL B N 1
ATOM 7028 C CA . VAL B 1 292 ? 3.203 -47.188 -18.016 1 91.69 292 VAL B CA 1
ATOM 7029 C C . VAL B 1 292 ? 2.006 -46.344 -17.578 1 91.69 292 VAL B C 1
ATOM 7031 O O . VAL B 1 292 ? 2.131 -45.156 -17.359 1 91.69 292 VAL B O 1
ATOM 7034 N N . THR B 1 293 ? 0.9 -46.969 -17.5 1 93.38 293 THR B N 1
ATOM 7035 C CA . THR B 1 293 ? -0.302 -46.281 -17.047 1 93.38 293 THR B CA 1
ATOM 7036 C C . THR B 1 293 ? -0.081 -45.656 -15.672 1 93.38 293 THR B C 1
ATOM 7038 O O . THR B 1 293 ? -0.475 -44.531 -15.438 1 93.38 293 THR B O 1
ATOM 7041 N N . PHE B 1 294 ? 0.524 -46.375 -14.789 1 95.12 294 PHE B N 1
ATOM 7042 C CA . PHE B 1 294 ? 0.808 -45.875 -13.445 1 95.12 294 PHE B CA 1
ATOM 7043 C C . PHE B 1 294 ? 1.69 -44.625 -13.516 1 95.12 294 PHE B C 1
ATOM 7045 O O . PHE B 1 294 ? 1.443 -43.656 -12.812 1 95.12 294 PHE B O 1
ATOM 7052 N N . LEU B 1 295 ? 2.654 -44.594 -14.367 1 93.62 295 LEU B N 1
ATOM 7053 C CA . LEU B 1 295 ? 3.588 -43.5 -14.484 1 93.62 295 LEU B CA 1
ATOM 7054 C C . LEU B 1 295 ? 2.879 -42.25 -14.984 1 93.62 295 LEU B C 1
ATOM 7056 O O . LEU B 1 295 ? 3.18 -41.125 -14.539 1 93.62 295 LEU B O 1
ATOM 7060 N N . LEU B 1 296 ? 1.93 -42.406 -15.82 1 92.38 296 LEU B N 1
ATOM 7061 C CA . LEU B 1 296 ? 1.199 -41.281 -16.391 1 92.38 296 LEU B CA 1
ATOM 7062 C C . LEU B 1 296 ? 0.282 -40.656 -15.344 1 92.38 296 LEU B C 1
ATOM 7064 O O . LEU B 1 296 ? -0.058 -39.469 -15.445 1 92.38 296 LEU B O 1
ATOM 7068 N N . TYR B 1 297 ? -0.065 -41.469 -14.328 1 94.62 297 TYR B N 1
ATOM 7069 C CA . TYR B 1 297 ? -1.012 -40.969 -13.328 1 94.62 297 TYR B CA 1
ATOM 7070 C C . TYR B 1 297 ? -0.293 -40.219 -12.211 1 94.62 297 TYR B C 1
ATOM 7072 O O . TYR B 1 297 ? -0.924 -39.5 -11.43 1 94.62 297 TYR B O 1
ATOM 7080 N N . ILE B 1 298 ? 0.936 -40.406 -12.117 1 91.75 298 ILE B N 1
ATOM 7081 C CA . ILE B 1 298 ? 1.668 -39.906 -10.953 1 91.75 298 ILE B CA 1
ATOM 7082 C C . ILE B 1 298 ? 1.517 -38.406 -10.844 1 91.75 298 ILE B C 1
ATOM 7084 O O . ILE B 1 298 ? 1.146 -37.875 -9.789 1 91.75 298 ILE B O 1
ATOM 7088 N N . ASN B 1 299 ? 1.696 -37.656 -11.977 1 89.06 299 ASN B N 1
ATOM 7089 C CA . ASN B 1 299 ? 1.596 -36.219 -11.93 1 89.06 299 ASN B CA 1
ATOM 7090 C C . ASN B 1 299 ? 0.167 -35.75 -11.641 1 89.06 299 ASN B C 1
ATOM 7092 O O . ASN B 1 299 ? -0.043 -34.719 -11.023 1 89.06 299 ASN B O 1
ATOM 7096 N N . ILE B 1 300 ? -0.775 -36.5 -11.992 1 92.12 300 ILE B N 1
ATOM 7097 C CA . ILE B 1 300 ? -2.186 -36.156 -11.844 1 92.12 300 ILE B CA 1
ATOM 7098 C C . ILE B 1 300 ? -2.559 -36.125 -10.367 1 92.12 300 ILE B C 1
ATOM 7100 O O . ILE B 1 300 ? -3.309 -35.25 -9.93 1 92.12 300 ILE B O 1
ATOM 7104 N N . PHE B 1 301 ? -1.982 -37.062 -9.562 1 93.31 301 PHE B N 1
ATOM 7105 C CA . PHE B 1 301 ? -2.434 -37.094 -8.172 1 93.31 301 PHE B CA 1
ATOM 7106 C C . PHE B 1 301 ? -1.414 -36.438 -7.262 1 93.31 301 PHE B C 1
ATOM 7108 O O . PHE B 1 301 ? -1.693 -36.188 -6.086 1 93.31 301 PHE B O 1
ATOM 7115 N N . THR B 1 302 ? -0.234 -36 -7.727 1 91.94 302 THR B N 1
ATOM 7116 C CA . THR B 1 302 ? 0.748 -35.344 -6.863 1 91.94 302 THR B CA 1
ATOM 7117 C C . THR B 1 302 ? 0.609 -33.812 -6.93 1 91.94 302 THR B C 1
ATOM 7119 O O . THR B 1 302 ? 0.828 -33.125 -5.938 1 91.94 302 THR B O 1
ATOM 7122 N N . GLU B 1 303 ? 0.255 -33.312 -8.086 1 90.06 303 GLU B N 1
ATOM 7123 C CA . GLU B 1 303 ? 0.115 -31.859 -8.266 1 90.06 303 GLU B CA 1
ATOM 7124 C C . GLU B 1 303 ? -0.907 -31.281 -7.289 1 90.06 303 GLU B C 1
ATOM 7126 O O . GLU B 1 303 ? -0.657 -30.266 -6.656 1 90.06 303 GLU B O 1
ATOM 7131 N N . PRO B 1 304 ? -2.021 -31.953 -7.031 1 91.25 304 PRO B N 1
ATOM 7132 C CA . PRO B 1 304 ? -3.045 -31.422 -6.125 1 91.25 304 PRO B CA 1
ATOM 7133 C C . PRO B 1 304 ? -2.568 -31.328 -4.68 1 91.25 304 PRO B C 1
ATOM 7135 O O . PRO B 1 304 ? -3.156 -30.609 -3.873 1 91.25 304 PRO B O 1
ATOM 7138 N N . VAL B 1 305 ? -1.554 -32.094 -4.363 1 87.56 305 VAL B N 1
ATOM 7139 C CA . VAL B 1 305 ? -1.038 -32.031 -3 1 87.56 305 VAL B CA 1
ATOM 7140 C C . VAL B 1 305 ? -0.568 -30.609 -2.672 1 87.56 305 VAL B C 1
ATOM 7142 O O . VAL B 1 305 ? -0.901 -30.078 -1.616 1 87.56 305 VAL B O 1
ATOM 7145 N N . LYS B 1 306 ? 0.104 -30.047 -3.633 1 87.19 306 LYS B N 1
ATOM 7146 C CA . LYS B 1 306 ? 0.568 -28.672 -3.449 1 87.19 306 LYS B CA 1
ATOM 7147 C C . LYS B 1 306 ? -0.606 -27.703 -3.355 1 87.19 306 LYS B C 1
ATOM 7149 O O . LYS B 1 306 ? -0.602 -26.797 -2.523 1 87.19 306 LYS B O 1
ATOM 7154 N N . VAL B 1 307 ? -1.575 -27.891 -4.09 1 90 307 VAL B N 1
ATOM 7155 C CA . VAL B 1 307 ? -2.754 -27.031 -4.125 1 90 307 VAL B CA 1
ATOM 7156 C C . VAL B 1 307 ? -3.479 -27.094 -2.783 1 90 307 VAL B C 1
ATOM 7158 O O . VAL B 1 307 ? -3.893 -26.062 -2.246 1 90 307 VAL B O 1
ATOM 7161 N N . LEU B 1 308 ? -3.533 -28.266 -2.246 1 88.31 308 LEU B N 1
ATOM 7162 C CA . LEU B 1 308 ? -4.223 -28.453 -0.974 1 88.31 308 LEU B CA 1
ATOM 7163 C C . LEU B 1 308 ? -3.473 -27.766 0.158 1 88.31 308 LEU B C 1
ATOM 7165 O O . LEU B 1 308 ? -4.09 -27.188 1.058 1 88.31 308 LEU B O 1
ATOM 7169 N N . ILE B 1 309 ? -2.234 -27.781 0.103 1 85.94 309 ILE B N 1
ATOM 7170 C CA . ILE B 1 309 ? -1.427 -27.141 1.139 1 85.94 309 ILE B CA 1
ATOM 7171 C C . ILE B 1 309 ? -1.56 -25.625 1.039 1 85.94 309 ILE B C 1
ATOM 7173 O O . ILE B 1 309 ? -1.707 -24.938 2.055 1 85.94 309 ILE B O 1
ATOM 7177 N N . ASP B 1 310 ? -1.554 -25.109 -0.174 1 85.31 310 ASP B N 1
ATOM 7178 C CA . ASP B 1 310 ? -1.719 -23.672 -0.392 1 85.31 310 ASP B CA 1
ATOM 7179 C C . ASP B 1 310 ? -3.098 -23.203 0.063 1 85.31 310 ASP B C 1
ATOM 7181 O O . ASP B 1 310 ? -3.258 -22.062 0.506 1 85.31 310 ASP B O 1
ATOM 7185 N N . PHE B 1 311 ? -4.027 -24.062 -0.033 1 88.31 311 PHE B N 1
ATOM 7186 C CA . PHE B 1 311 ? -5.387 -23.766 0.394 1 88.31 311 PHE B CA 1
ATOM 7187 C C . PHE B 1 311 ? -5.434 -23.453 1.887 1 88.31 311 PHE B C 1
ATOM 7189 O O . PHE B 1 311 ? -6.23 -22.625 2.332 1 88.31 311 PHE B O 1
ATOM 7196 N N . THR B 1 312 ? -4.648 -24.047 2.664 1 84.31 312 THR B N 1
ATOM 7197 C CA . THR B 1 312 ? -4.656 -23.828 4.105 1 84.31 312 THR B CA 1
ATOM 7198 C C . THR B 1 312 ? -4.359 -22.375 4.43 1 84.31 312 THR B C 1
ATOM 7200 O O . THR B 1 312 ? -4.996 -21.781 5.301 1 84.31 312 THR B O 1
ATOM 7203 N N . GLU B 1 313 ? -3.529 -21.828 3.678 1 80.81 313 GLU B N 1
ATOM 7204 C CA . GLU B 1 313 ? -3.184 -20.422 3.871 1 80.81 313 GLU B CA 1
ATOM 7205 C C . GLU B 1 313 ? -4.309 -19.516 3.391 1 80.81 313 GLU B C 1
ATOM 7207 O O . GLU B 1 313 ? -4.648 -18.531 4.059 1 80.81 313 GLU B O 1
ATOM 7212 N N . GLN B 1 314 ? -4.766 -19.859 2.281 1 86.75 314 GLN B N 1
ATOM 7213 C CA . GLN B 1 314 ? -5.871 -19.078 1.732 1 86.75 314 GLN B CA 1
ATOM 7214 C C . GLN B 1 314 ? -7.066 -19.078 2.678 1 86.75 314 GLN B C 1
ATOM 7216 O O . GLN B 1 314 ? -7.727 -18.062 2.855 1 86.75 314 GLN B O 1
ATOM 7221 N N . PHE B 1 315 ? -7.293 -20.203 3.309 1 89.19 315 PHE B N 1
ATOM 7222 C CA . PHE B 1 315 ? -8.398 -20.328 4.25 1 89.19 315 PHE B CA 1
ATOM 7223 C C . PHE B 1 315 ? -8.172 -19.438 5.473 1 89.19 315 PHE B C 1
ATOM 7225 O O . PHE B 1 315 ? -9.086 -18.75 5.93 1 89.19 315 PHE B O 1
ATOM 7232 N N . GLN B 1 316 ? -7.023 -19.469 5.938 1 85.12 316 GLN B N 1
ATOM 7233 C CA . GLN B 1 316 ? -6.703 -18.688 7.129 1 85.12 316 GLN B CA 1
ATOM 7234 C C . GLN B 1 316 ? -6.852 -17.203 6.863 1 85.12 316 GLN B C 1
ATOM 7236 O O . GLN B 1 316 ? -7.461 -16.484 7.66 1 85.12 316 GLN B O 1
ATOM 7241 N N . ASN B 1 317 ? -6.328 -16.75 5.75 1 87.62 317 ASN B N 1
ATOM 7242 C CA . ASN B 1 317 ? -6.426 -15.328 5.402 1 87.62 317 ASN B CA 1
ATOM 7243 C C . ASN B 1 317 ? -7.871 -14.906 5.164 1 87.62 317 ASN B C 1
ATOM 7245 O O . ASN B 1 317 ? -8.312 -13.867 5.664 1 87.62 317 ASN B O 1
ATOM 7249 N N . GLY B 1 318 ? -8.547 -15.742 4.438 1 91.75 318 GLY B N 1
ATOM 7250 C CA . GLY B 1 318 ? -9.945 -15.461 4.145 1 91.75 318 GLY B CA 1
ATOM 7251 C C . GLY B 1 318 ? -10.82 -15.453 5.383 1 91.75 318 GLY B C 1
ATOM 7252 O O . GLY B 1 318 ? -11.648 -14.562 5.559 1 91.75 318 GLY B O 1
ATOM 7253 N N . TYR B 1 319 ? -10.57 -16.391 6.234 1 91.81 319 TYR B N 1
ATOM 7254 C CA . TYR B 1 319 ? -11.383 -16.484 7.441 1 91.81 319 TYR B CA 1
ATOM 7255 C C . TYR B 1 319 ? -11.086 -15.352 8.398 1 91.81 319 TYR B C 1
ATOM 7257 O O . TYR B 1 319 ? -11.992 -14.789 9.016 1 91.81 319 TYR B O 1
ATOM 7265 N N . SER B 1 320 ? -9.875 -15.047 8.562 1 90.56 320 SER B N 1
ATOM 7266 C CA . SER B 1 320 ? -9.508 -13.922 9.414 1 90.56 320 SER B CA 1
ATOM 7267 C C . SER B 1 320 ? -10.109 -12.617 8.898 1 90.56 320 SER B C 1
ATOM 7269 O O . SER B 1 320 ? -10.594 -11.797 9.68 1 90.56 320 SER B O 1
ATOM 7271 N N . GLY B 1 321 ? -9.977 -12.461 7.609 1 92.5 321 GLY B N 1
ATOM 7272 C CA . GLY B 1 321 ? -10.617 -11.297 7.012 1 92.5 321 GLY B CA 1
ATOM 7273 C C . GLY B 1 321 ? -12.117 -11.266 7.242 1 92.5 321 GLY B C 1
ATOM 7274 O O . GLY B 1 321 ? -12.68 -10.203 7.516 1 92.5 321 GLY B O 1
ATOM 7275 N N . TYR B 1 322 ? -12.773 -12.367 7.203 1 94.88 322 TYR B N 1
ATOM 7276 C CA . TYR B 1 322 ? -14.211 -12.453 7.406 1 94.88 322 TYR B CA 1
ATOM 7277 C C . TYR B 1 322 ? -14.578 -12.141 8.852 1 94.88 322 TYR B C 1
ATOM 7279 O O . TYR B 1 322 ? -15.594 -11.492 9.117 1 94.88 322 TYR B O 1
ATOM 7287 N N . GLU B 1 323 ? -13.75 -12.609 9.758 1 93.5 323 GLU B N 1
ATOM 7288 C CA . GLU B 1 323 ? -13.984 -12.281 11.164 1 93.5 323 GLU B CA 1
ATOM 7289 C C . GLU B 1 323 ? -13.969 -10.773 11.398 1 93.5 323 GLU B C 1
ATOM 7291 O O . GLU B 1 323 ? -14.82 -10.25 12.117 1 93.5 323 GLU B O 1
ATOM 7296 N N . ARG B 1 324 ? -13.07 -10.148 10.773 1 92.94 324 ARG B N 1
ATOM 7297 C CA . ARG B 1 324 ? -13 -8.695 10.891 1 92.94 324 ARG B CA 1
ATOM 7298 C C . ARG B 1 324 ? -14.195 -8.031 10.227 1 92.94 324 ARG B C 1
ATOM 7300 O O . ARG B 1 324 ? -14.711 -7.031 10.727 1 92.94 324 ARG B O 1
ATOM 7307 N N . PHE B 1 325 ? -14.547 -8.562 9.164 1 95.5 325 PHE B N 1
ATOM 7308 C CA . PHE B 1 325 ? -15.734 -8.094 8.453 1 95.5 325 PHE B CA 1
ATOM 7309 C C . PHE B 1 325 ? -16.969 -8.18 9.344 1 95.5 325 PHE B C 1
ATOM 7311 O O . PHE B 1 325 ? -17.719 -7.215 9.461 1 95.5 325 PHE B O 1
ATOM 7318 N N . LEU B 1 326 ? -17.109 -9.289 10 1 95.12 326 LEU B N 1
ATOM 7319 C CA . LEU B 1 326 ? -18.25 -9.508 10.875 1 95.12 326 LEU B CA 1
ATOM 7320 C C . LEU B 1 326 ? -18.188 -8.594 12.094 1 95.12 326 LEU B C 1
ATOM 7322 O O . LEU B 1 326 ? -19.234 -8.148 12.594 1 95.12 326 LEU B O 1
ATOM 7326 N N . GLU B 1 327 ? -17 -8.336 12.516 1 94 327 GLU B N 1
ATOM 7327 C CA . GLU B 1 327 ? -16.828 -7.43 13.648 1 94 327 GLU B CA 1
ATOM 7328 C C . GLU B 1 327 ? -17.375 -6.039 13.328 1 94 327 GLU B C 1
ATOM 7330 O O . GLU B 1 327 ? -18.047 -5.43 14.164 1 94 327 GLU B O 1
ATOM 7335 N N . ILE B 1 328 ? -17.109 -5.617 12.172 1 94.5 328 ILE B N 1
ATOM 7336 C CA . ILE B 1 328 ? -17.594 -4.297 11.773 1 94.5 328 ILE B CA 1
ATOM 7337 C C . ILE B 1 328 ? -19.109 -4.324 11.609 1 94.5 328 ILE B C 1
ATOM 7339 O O . ILE B 1 328 ? -19.797 -3.412 12.062 1 94.5 328 ILE B O 1
ATOM 7343 N N . LEU B 1 329 ? -19.641 -5.348 11.008 1 94.81 329 LEU B N 1
ATOM 7344 C CA . LEU B 1 329 ? -21.078 -5.445 10.75 1 94.81 329 LEU B CA 1
ATOM 7345 C C . LEU B 1 329 ? -21.859 -5.613 12.047 1 94.81 329 LEU B C 1
ATOM 7347 O O . LEU B 1 329 ? -23.047 -5.293 12.109 1 94.81 329 LEU B O 1
ATOM 7351 N N . SER B 1 330 ? -21.172 -6.09 13.062 1 93.94 330 SER B N 1
ATOM 7352 C CA . SER B 1 330 ? -21.844 -6.344 14.336 1 93.94 330 SER B CA 1
ATOM 7353 C C . SER B 1 330 ? -21.969 -5.066 15.156 1 93.94 330 SER B C 1
ATOM 7355 O O . SER B 1 330 ? -22.734 -5.023 16.125 1 93.94 330 SER B O 1
ATOM 7357 N N . VAL B 1 331 ? -21.25 -4.059 14.695 1 93.75 331 VAL B N 1
ATOM 7358 C CA . VAL B 1 331 ? -21.375 -2.791 15.406 1 93.75 331 VAL B CA 1
ATOM 7359 C C . VAL B 1 331 ? -22.734 -2.172 15.133 1 93.75 331 VAL B C 1
ATOM 7361 O O . VAL B 1 331 ? -23.094 -1.905 13.984 1 93.75 331 VAL B O 1
ATOM 7364 N N . GLU B 1 332 ? -23.422 -2.01 16.156 1 92.75 332 GLU B N 1
ATOM 7365 C CA . GLU B 1 332 ? -24.734 -1.396 16.016 1 92.75 332 GLU B CA 1
ATOM 7366 C C . GLU B 1 332 ? -24.641 0.127 16.031 1 92.75 332 GLU B C 1
ATOM 7368 O O . GLU B 1 332 ? -23.891 0.698 16.828 1 92.75 332 GLU B O 1
ATOM 7373 N N . PRO B 1 333 ? -25.328 0.723 15.07 1 92.69 333 PRO B N 1
ATOM 7374 C CA . PRO B 1 333 ? -25.375 2.186 15.117 1 92.69 333 PRO B CA 1
ATOM 7375 C C . PRO B 1 333 ? -25.922 2.717 16.453 1 92.69 333 PRO B C 1
ATOM 7377 O O . PRO B 1 333 ? -26.969 2.279 16.906 1 92.69 333 PRO B O 1
ATOM 7380 N N . GLU B 1 334 ? -25.188 3.607 17.031 1 90 334 GLU B N 1
ATOM 7381 C CA . GLU B 1 334 ? -25.594 4.199 18.297 1 90 334 GLU B CA 1
ATOM 7382 C C . GLU B 1 334 ? -26.766 5.148 18.109 1 90 334 GLU B C 1
ATOM 7384 O O . GLU B 1 334 ? -27.594 5.305 19.016 1 90 334 GLU B O 1
ATOM 7389 N N . ILE B 1 335 ? -26.797 5.77 17.016 1 93.12 335 ILE B N 1
ATOM 7390 C CA . ILE B 1 335 ? -27.828 6.762 16.719 1 93.12 335 ILE B CA 1
ATOM 7391 C C . ILE B 1 335 ? -28.641 6.309 15.516 1 93.12 335 ILE B C 1
ATOM 7393 O O . ILE B 1 335 ? -28.094 6.09 14.43 1 93.12 335 ILE B O 1
ATOM 7397 N N . ALA B 1 336 ? -29.906 6.09 15.742 1 93.25 336 ALA B N 1
ATOM 7398 C CA . ALA B 1 336 ? -30.812 5.668 14.68 1 93.25 336 ALA B CA 1
ATOM 7399 C C . ALA B 1 336 ? -32.219 6.25 14.898 1 93.25 336 ALA B C 1
ATOM 7401 O O . ALA B 1 336 ? -32.562 6.621 16.016 1 93.25 336 ALA B O 1
ATOM 7402 N N . ASP B 1 337 ? -32.906 6.363 13.82 1 94.5 337 ASP B N 1
ATOM 7403 C CA . ASP B 1 337 ? -34.281 6.855 13.898 1 94.5 337 ASP B CA 1
ATOM 7404 C C . ASP B 1 337 ? -35.156 5.887 14.68 1 94.5 337 ASP B C 1
ATOM 7406 O O . ASP B 1 337 ? -35.062 4.668 14.508 1 94.5 337 ASP B O 1
ATOM 7410 N N . LYS B 1 338 ? -35.969 6.473 15.555 1 94.12 338 LYS B N 1
ATOM 7411 C CA . LYS B 1 338 ? -37.031 5.664 16.125 1 94.12 338 LYS B CA 1
ATOM 7412 C C . LYS B 1 338 ? -38.031 5.234 15.047 1 94.12 338 LYS B C 1
ATOM 7414 O O . LYS B 1 338 ? -38.188 5.906 14.031 1 94.12 338 LYS B O 1
ATOM 7419 N N . PRO B 1 339 ? -38.656 4.043 15.25 1 94.19 339 PRO B N 1
ATOM 7420 C CA . PRO B 1 339 ? -39.625 3.578 14.25 1 94.19 339 PRO B CA 1
ATOM 7421 C C . PRO B 1 339 ? -40.75 4.582 13.992 1 94.19 339 PRO B C 1
ATOM 7423 O O . PRO B 1 339 ? -41.219 4.695 12.867 1 94.19 339 PRO B O 1
ATOM 7426 N N . ASP B 1 340 ? -41.031 5.406 15.016 1 94.25 340 ASP B N 1
ATOM 7427 C CA . ASP B 1 340 ? -42.125 6.359 14.875 1 94.25 340 ASP B CA 1
ATOM 7428 C C . ASP B 1 340 ? -41.594 7.789 14.758 1 94.25 340 ASP B C 1
ATOM 7430 O O . ASP B 1 340 ? -42.344 8.75 15 1 94.25 340 ASP B O 1
ATOM 7434 N N . ALA B 1 341 ? -40.375 7.902 14.344 1 95.88 341 ALA B N 1
ATOM 7435 C CA . ALA B 1 341 ? -39.781 9.234 14.211 1 95.88 341 ALA B CA 1
ATOM 7436 C C . ALA B 1 341 ? -40.5 10.039 13.133 1 95.88 341 ALA B C 1
ATOM 7438 O O . ALA B 1 341 ? -40.875 9.5 12.086 1 95.88 341 ALA B O 1
ATOM 7439 N N . LYS B 1 342 ? -40.75 11.305 13.391 1 96.31 342 LYS B N 1
ATOM 7440 C CA . LYS B 1 342 ? -41.406 12.18 12.445 1 96.31 342 LYS B CA 1
ATOM 7441 C C . LYS B 1 342 ? -40.438 13.141 11.781 1 96.31 342 LYS B C 1
ATOM 7443 O O . LYS B 1 342 ? -39.312 13.344 12.281 1 96.31 342 LYS B O 1
ATOM 7448 N N . GLU B 1 343 ? -40.844 13.672 10.609 1 96.56 343 GLU B N 1
ATOM 7449 C CA . GLU B 1 343 ? -40.031 14.664 9.93 1 96.56 343 GLU B CA 1
ATOM 7450 C C . GLU B 1 343 ? -40.125 16.016 10.617 1 96.56 343 GLU B C 1
ATOM 7452 O O . GLU B 1 343 ? -41.219 16.469 10.984 1 96.56 343 GLU B O 1
ATOM 7457 N N . LEU B 1 344 ? -39 16.625 10.852 1 95.88 344 LEU B N 1
ATOM 7458 C CA . LEU B 1 344 ? -38.969 17.969 11.398 1 95.88 344 LEU B CA 1
ATOM 7459 C C . LEU B 1 344 ? -39.312 19 10.328 1 95.88 344 LEU B C 1
ATOM 7461 O O . LEU B 1 344 ? -38.594 19.094 9.32 1 95.88 344 LEU B O 1
ATOM 7465 N N . THR B 1 345 ? -40.406 19.734 10.445 1 94.38 345 THR B N 1
ATOM 7466 C CA . THR B 1 345 ? -40.812 20.703 9.445 1 94.38 345 THR B CA 1
ATOM 7467 C C . THR B 1 345 ? -41.094 22.062 10.094 1 94.38 345 THR B C 1
ATOM 7469 O O . THR B 1 345 ? -41.25 22.141 11.32 1 94.38 345 THR B O 1
ATOM 7472 N N . ASP B 1 346 ? -41.062 23.062 9.367 1 92.81 346 ASP B N 1
ATOM 7473 C CA . ASP B 1 346 ? -41.406 24.406 9.789 1 92.81 346 ASP B CA 1
ATOM 7474 C C . ASP B 1 346 ? -40.625 24.812 11.031 1 92.81 346 ASP B C 1
ATOM 7476 O O . ASP B 1 346 ? -41.219 25.203 12.047 1 92.81 346 ASP B O 1
ATOM 7480 N N . VAL B 1 347 ? -39.406 24.766 10.883 1 96.31 347 VAL B N 1
ATOM 7481 C CA . VAL B 1 347 ? -38.531 25.016 12.023 1 96.31 347 VAL B CA 1
ATOM 7482 C C . VAL B 1 347 ? -38.312 26.516 12.195 1 96.31 347 VAL B C 1
ATOM 7484 O O . VAL B 1 347 ? -37.844 27.188 11.273 1 96.31 347 VAL B O 1
ATOM 7487 N N . LYS B 1 348 ? -38.531 27.031 13.422 1 96 348 LYS B N 1
ATOM 7488 C CA . LYS B 1 348 ? -38.281 28.438 13.75 1 96 348 LYS B CA 1
ATOM 7489 C C . LYS B 1 348 ? -36.906 28.641 14.344 1 96 348 LYS B C 1
ATOM 7491 O O . LYS B 1 348 ? -36.312 29.703 14.195 1 96 348 LYS B O 1
ATOM 7496 N N . GLY B 1 349 ? -36.438 27.625 15.023 1 96.75 349 GLY B N 1
ATOM 7497 C CA . GLY B 1 349 ? -35.031 27.672 15.477 1 96.75 349 GLY B CA 1
ATOM 7498 C C . GLY B 1 349 ? -34.906 27.844 16.984 1 96.75 349 GLY B C 1
ATOM 7499 O O . GLY B 1 349 ? -33.844 28.234 17.469 1 96.75 349 GLY B O 1
ATOM 7500 N N . ALA B 1 350 ? -36 27.625 17.766 1 97.69 350 ALA B N 1
ATOM 7501 C CA . ALA B 1 350 ? -35.906 27.625 19.219 1 97.69 350 ALA B CA 1
ATOM 7502 C C . ALA B 1 350 ? -35.219 26.359 19.719 1 97.69 350 ALA B C 1
ATOM 7504 O O . ALA B 1 350 ? -35.562 25.25 19.281 1 97.69 350 ALA B O 1
ATOM 7505 N N . ILE B 1 351 ? -34.25 26.453 20.625 1 98 351 ILE B N 1
ATOM 7506 C CA . ILE B 1 351 ? -33.531 25.312 21.125 1 98 351 ILE B CA 1
ATOM 7507 C C . ILE B 1 351 ? -33.562 25.297 22.656 1 98 351 ILE B C 1
ATOM 7509 O O . ILE B 1 351 ? -33.281 26.328 23.297 1 98 351 ILE B O 1
ATOM 7513 N N . THR B 1 352 ? -33.875 24.156 23.266 1 97.88 352 THR B N 1
ATOM 7514 C CA . THR B 1 352 ? -33.938 24.031 24.719 1 97.88 352 THR B CA 1
ATOM 7515 C C . THR B 1 352 ? -33.188 22.812 25.188 1 97.88 352 THR B C 1
ATOM 7517 O O . THR B 1 352 ? -33.375 21.703 24.656 1 97.88 352 THR B O 1
ATOM 7520 N N . PHE B 1 353 ? -32.25 23.047 26.062 1 97 353 PHE B N 1
ATOM 7521 C CA . PHE B 1 353 ? -31.578 21.984 26.812 1 97 353 PHE B CA 1
ATOM 7522 C C . PHE B 1 353 ? -32.219 21.781 28.172 1 97 353 PHE B C 1
ATOM 7524 O O . PHE B 1 353 ? -32.344 22.719 28.953 1 97 353 PHE B O 1
ATOM 7531 N N . GLU B 1 354 ? -32.688 20.562 28.422 1 97.31 354 GLU B N 1
ATOM 7532 C CA . GLU B 1 354 ? -33.281 20.219 29.703 1 97.31 354 GLU B CA 1
ATOM 7533 C C . GLU B 1 354 ? -32.438 19.203 30.469 1 97.31 354 GLU B C 1
ATOM 7535 O O . GLU B 1 354 ? -32.531 18 30.203 1 97.31 354 GLU B O 1
ATOM 7540 N N . ASN B 1 355 ? -31.672 19.672 31.484 1 95.69 355 ASN B N 1
ATOM 7541 C CA . ASN B 1 355 ? -30.828 18.844 32.344 1 95.69 355 ASN B CA 1
ATOM 7542 C C . ASN B 1 355 ? -29.953 17.906 31.531 1 95.69 355 ASN B C 1
ATOM 7544 O O . ASN B 1 355 ? -29.938 16.703 31.781 1 95.69 355 ASN B O 1
ATOM 7548 N N . VAL B 1 356 ? -29.344 18.469 30.578 1 95.88 356 VAL B N 1
ATOM 7549 C CA . VAL B 1 356 ? -28.594 17.672 29.609 1 95.88 356 VAL B CA 1
ATOM 7550 C C . VAL B 1 356 ? -27.234 17.297 30.203 1 95.88 356 VAL B C 1
ATOM 7552 O O . VAL B 1 356 ? -26.5 18.156 30.703 1 95.88 356 VAL B O 1
ATOM 7555 N N . SER B 1 357 ? -26.891 16 30.219 1 94.75 357 SER B N 1
ATOM 7556 C CA . SER B 1 357 ? -25.578 15.461 30.609 1 94.75 357 SER B CA 1
ATOM 7557 C C . SER B 1 357 ? -24.984 14.617 29.484 1 94.75 357 SER B C 1
ATOM 7559 O O . SER B 1 357 ? -25.719 14.047 28.672 1 94.75 357 SER B O 1
ATOM 7561 N N . PHE B 1 358 ? -23.688 14.664 29.391 1 94.12 358 PHE B N 1
ATOM 7562 C CA . PHE B 1 358 ? -23.047 13.922 28.312 1 94.12 358 PHE B CA 1
ATOM 7563 C C . PHE B 1 358 ? -21.656 13.461 28.734 1 94.12 358 PHE B C 1
ATOM 7565 O O . PHE B 1 358 ? -20.922 14.203 29.375 1 94.12 358 PHE B O 1
ATOM 7572 N N . ARG B 1 359 ? -21.344 12.242 28.391 1 92.12 359 ARG B N 1
ATOM 7573 C CA . ARG B 1 359 ? -20 11.664 28.5 1 92.12 359 ARG B CA 1
ATOM 7574 C C . ARG B 1 359 ? -19.656 10.883 27.234 1 92.12 359 ARG B C 1
ATOM 7576 O O . ARG B 1 359 ? -20.516 10.188 26.672 1 92.12 359 ARG B O 1
ATOM 7583 N N . TYR B 1 360 ? -18.469 11.023 26.734 1 85.69 360 TYR B N 1
ATOM 7584 C CA . TYR B 1 360 ? -18.047 10.367 25.5 1 85.69 360 TYR B CA 1
ATOM 7585 C C . TYR B 1 360 ? -18 8.852 25.672 1 85.69 360 TYR B C 1
ATOM 7587 O O . TYR B 1 360 ? -18.359 8.102 24.766 1 85.69 360 TYR B O 1
ATOM 7595 N N . LYS B 1 361 ? -17.406 8.414 26.719 1 82.25 361 LYS B N 1
ATOM 7596 C CA . LYS B 1 361 ? -17.312 6.992 27.016 1 82.25 361 LYS B CA 1
ATOM 7597 C C . LYS B 1 361 ? -17.688 6.707 28.469 1 82.25 361 LYS B C 1
ATOM 7599 O O . LYS B 1 361 ? -17.594 7.59 29.312 1 82.25 361 LYS B O 1
ATOM 7604 N N . ASP B 1 362 ? -18.031 5.465 28.516 1 76.69 362 ASP B N 1
ATOM 7605 C CA . ASP B 1 362 ? -18.344 5.055 29.891 1 76.69 362 ASP B CA 1
ATOM 7606 C C . ASP B 1 362 ? -17.078 5.039 30.75 1 76.69 362 ASP B C 1
ATOM 7608 O O . ASP B 1 362 ? -16.016 4.59 30.297 1 76.69 362 ASP B O 1
ATOM 7612 N N . GLY B 1 363 ? -17.109 5.586 31.875 1 68.94 363 GLY B N 1
ATOM 7613 C CA . GLY B 1 363 ? -15.961 5.602 32.781 1 68.94 363 GLY B CA 1
ATOM 7614 C C . GLY B 1 363 ? -15.172 6.895 32.719 1 68.94 363 GLY B C 1
ATOM 7615 O O . GLY B 1 363 ? -14.273 7.121 33.531 1 68.94 363 GLY B O 1
ATOM 7616 N N . VAL B 1 364 ? -15.508 7.629 31.719 1 72.75 364 VAL B N 1
ATOM 7617 C CA . VAL B 1 364 ? -14.836 8.922 31.625 1 72.75 364 VAL B CA 1
ATOM 7618 C C . VAL B 1 364 ? -15.703 10.008 32.25 1 72.75 364 VAL B C 1
ATOM 7620 O O . VAL B 1 364 ? -16.906 9.836 32.406 1 72.75 364 VAL B O 1
ATOM 7623 N N . ASP B 1 365 ? -15.078 10.953 32.625 1 77.81 365 ASP B N 1
ATOM 7624 C CA . ASP B 1 365 ? -15.781 12.062 33.281 1 77.81 365 ASP B CA 1
ATOM 7625 C C . ASP B 1 365 ? -16.766 12.711 32.312 1 77.81 365 ASP B C 1
ATOM 7627 O O . ASP B 1 365 ? -16.562 12.719 31.109 1 77.81 365 ASP B O 1
ATOM 7631 N N . GLU B 1 366 ? -17.844 13.188 32.969 1 87.5 366 GLU B N 1
ATOM 7632 C CA . GLU B 1 366 ? -18.844 13.914 32.188 1 87.5 366 GLU B CA 1
ATOM 7633 C C . GLU B 1 366 ? -18.281 15.219 31.656 1 87.5 366 GLU B C 1
ATOM 7635 O O . GLU B 1 366 ? -17.594 15.953 32.375 1 87.5 366 GLU B O 1
ATOM 7640 N N . VAL B 1 367 ? -18.516 15.414 30.422 1 87.75 367 VAL B N 1
ATOM 7641 C CA . VAL B 1 367 ? -18.094 16.672 29.797 1 87.75 367 VAL B CA 1
ATOM 7642 C C . VAL B 1 367 ? -19.125 17.75 30.094 1 87.75 367 VAL B C 1
ATOM 7644 O O . VAL B 1 367 ? -18.766 18.906 30.312 1 87.75 367 VAL B O 1
ATOM 7647 N N . LEU B 1 368 ? -20.422 17.406 30.016 1 91.62 368 LEU B N 1
ATOM 7648 C CA . LEU B 1 368 ? -21.531 18.266 30.406 1 91.62 368 LEU B CA 1
ATOM 7649 C C . LEU B 1 368 ? -22.359 17.625 31.516 1 91.62 368 LEU B C 1
ATOM 7651 O O . LEU B 1 368 ? -22.641 16.422 31.469 1 91.62 368 LEU B O 1
ATOM 7655 N N . SER B 1 369 ? -22.688 18.438 32.562 1 92.12 369 SER B N 1
ATOM 7656 C CA . SER B 1 369 ? -23.453 17.922 33.688 1 92.12 369 SER B CA 1
ATOM 7657 C C . SER B 1 369 ? -24.672 18.781 34 1 92.12 369 SER B C 1
ATOM 7659 O O . SER B 1 369 ? -24.547 19.859 34.594 1 92.12 369 SER B O 1
ATOM 7661 N N . GLY B 1 370 ? -25.766 18.25 33.656 1 91.38 370 GLY B N 1
ATOM 7662 C CA . GLY B 1 370 ? -27.031 18.891 34 1 91.38 370 GLY B CA 1
ATOM 7663 C C . GLY B 1 370 ? -27.156 20.281 33.438 1 91.38 370 GLY B C 1
ATOM 7664 O O . GLY B 1 370 ? -27.5 21.219 34.156 1 91.38 370 GLY B O 1
ATOM 7665 N N . VAL B 1 371 ? -26.938 20.5 32.188 1 93.25 371 VAL B N 1
ATOM 7666 C CA . VAL B 1 371 ? -26.953 21.812 31.562 1 93.25 371 VAL B CA 1
ATOM 7667 C C . VAL B 1 371 ? -28.375 22.188 31.188 1 93.25 371 VAL B C 1
ATOM 7669 O O . VAL B 1 371 ? -29.094 21.391 30.562 1 93.25 371 VAL B O 1
ATOM 7672 N N . ASN B 1 372 ? -28.797 23.344 31.641 1 94.19 372 ASN B N 1
ATOM 7673 C CA . ASN B 1 372 ? -30.078 23.922 31.234 1 94.19 372 ASN B CA 1
ATOM 7674 C C . ASN B 1 372 ? -29.875 25.203 30.422 1 94.19 372 ASN B C 1
ATOM 7676 O O . ASN B 1 372 ? -29.109 26.078 30.812 1 94.19 372 ASN B O 1
ATOM 7680 N N . LEU B 1 373 ? -30.516 25.219 29.219 1 94.62 373 LEU B N 1
ATOM 7681 C CA . LEU B 1 373 ? -30.344 26.344 28.312 1 94.62 373 LEU B CA 1
ATOM 7682 C C . LEU B 1 373 ? -31.562 26.531 27.438 1 94.62 373 LEU B C 1
ATOM 7684 O O . LEU B 1 373 ? -32.156 25.547 26.953 1 94.62 373 LEU B O 1
ATOM 7688 N N . SER B 1 374 ? -32 27.75 27.297 1 95.44 374 SER B N 1
ATOM 7689 C CA . SER B 1 374 ? -33.062 28.094 26.375 1 95.44 374 SER B CA 1
ATOM 7690 C C . SER B 1 374 ? -32.656 29.219 25.438 1 95.44 374 SER B C 1
ATOM 7692 O O . SER B 1 374 ? -32.281 30.297 25.891 1 95.44 374 SER B O 1
ATOM 7694 N N . VAL B 1 375 ? -32.75 28.984 24.172 1 96.25 375 VAL B N 1
ATOM 7695 C CA . VAL B 1 375 ? -32.406 29.938 23.141 1 96.25 375 VAL B CA 1
ATOM 7696 C C . VAL B 1 375 ? -33.625 30.25 22.266 1 96.25 375 VAL B C 1
ATOM 7698 O O . VAL B 1 375 ? -34.312 29.344 21.797 1 96.25 375 VAL B O 1
ATOM 7701 N N . ARG B 1 376 ? -33.875 31.5 22.016 1 95.75 376 ARG B N 1
ATOM 7702 C CA . ARG B 1 376 ? -35 31.922 21.203 1 95.75 376 ARG B CA 1
ATOM 7703 C C . ARG B 1 376 ? -34.688 31.844 19.719 1 95.75 376 ARG B C 1
ATOM 7705 O O . ARG B 1 376 ? -33.5 31.875 19.328 1 95.75 376 ARG B O 1
ATOM 7712 N N . PRO B 1 377 ? -35.812 31.766 18.859 1 96.88 377 PRO B N 1
ATOM 7713 C CA . PRO B 1 377 ? -35.562 31.766 17.422 1 96.88 377 PRO B CA 1
ATOM 7714 C C . PRO B 1 377 ? -34.812 33.031 16.953 1 96.88 377 PRO B C 1
ATOM 7716 O O . PRO B 1 377 ? -35.188 34.125 17.344 1 96.88 377 PRO B O 1
ATOM 7719 N N . GLY B 1 378 ? -33.719 32.812 16.172 1 95.12 378 GLY B N 1
ATOM 7720 C CA . GLY B 1 378 ? -33 33.938 15.555 1 95.12 378 GLY B CA 1
ATOM 7721 C C . GLY B 1 378 ? -31.922 34.5 16.438 1 95.12 378 GLY B C 1
ATOM 7722 O O . GLY B 1 378 ? -31.188 35.406 16.031 1 95.12 378 GLY B O 1
ATOM 7723 N N . GLU B 1 379 ? -31.75 33.969 17.625 1 95.06 379 GLU B N 1
ATOM 7724 C CA . GLU B 1 379 ? -30.797 34.5 18.609 1 95.06 379 GLU B CA 1
ATOM 7725 C C . GLU B 1 379 ? -29.375 34.125 18.234 1 95.06 379 GLU B C 1
ATOM 7727 O O . GLU B 1 379 ? -29.109 33.031 17.75 1 95.06 379 GLU B O 1
ATOM 7732 N N . TYR B 1 380 ? -28.5 35.125 18.391 1 95.38 380 TYR B N 1
ATOM 7733 C CA . TYR B 1 380 ? -27.062 34.938 18.203 1 95.38 380 TYR B CA 1
ATOM 7734 C C . TYR B 1 380 ? -26.375 34.656 19.547 1 95.38 380 TYR B C 1
ATOM 7736 O O . TYR B 1 380 ? -26.203 35.594 20.344 1 95.38 380 TYR B O 1
ATOM 7744 N N . VAL B 1 381 ? -25.938 33.406 19.766 1 95.12 381 VAL B N 1
ATOM 7745 C CA . VAL B 1 381 ? -25.422 33 21.062 1 95.12 381 VAL B CA 1
ATOM 7746 C C . VAL B 1 381 ? -23.938 32.656 20.938 1 95.12 381 VAL B C 1
ATOM 7748 O O . VAL B 1 381 ? -23.562 31.828 20.094 1 95.12 381 VAL B O 1
ATOM 7751 N N . ALA B 1 382 ? -23.094 33.25 21.766 1 94.44 382 ALA B N 1
ATOM 7752 C CA . ALA B 1 382 ? -21.656 32.969 21.781 1 94.44 382 ALA B CA 1
ATOM 7753 C C . ALA B 1 382 ? -21.281 32.094 22.984 1 94.44 382 ALA B C 1
ATOM 7755 O O . ALA B 1 382 ? -21.781 32.312 24.094 1 94.44 382 ALA B O 1
ATOM 7756 N N . LEU B 1 383 ? -20.516 31.109 22.719 1 92.69 383 LEU B N 1
ATOM 7757 C CA . LEU B 1 383 ? -19.969 30.266 23.781 1 92.69 383 LEU B CA 1
ATOM 7758 C C . LEU B 1 383 ? -18.531 30.656 24.109 1 92.69 383 LEU B C 1
ATOM 7760 O O . LEU B 1 383 ? -17.672 30.656 23.219 1 92.69 383 LEU B O 1
ATOM 7764 N N . ALA B 1 384 ? -18.312 31.047 25.328 1 88.31 384 ALA B N 1
ATOM 7765 C CA . ALA B 1 384 ? -16.984 31.406 25.812 1 88.31 384 ALA B CA 1
ATOM 7766 C C . ALA B 1 384 ? -16.547 30.484 26.953 1 88.31 384 ALA B C 1
ATOM 7768 O O . ALA B 1 384 ? -17.391 29.922 27.656 1 88.31 384 ALA B O 1
ATOM 7769 N N . GLY B 1 385 ? -15.297 30.297 27.078 1 84.25 385 GLY B N 1
ATOM 7770 C CA . GLY B 1 385 ? -14.727 29.453 28.125 1 84.25 385 GLY B CA 1
ATOM 7771 C C . GLY B 1 385 ? -13.375 28.875 27.75 1 84.25 385 GLY B C 1
ATOM 7772 O O . GLY B 1 385 ? -12.922 29.031 26.609 1 84.25 385 GLY B O 1
ATOM 7773 N N . PRO B 1 386 ? -12.805 28.219 28.672 1 78.12 386 PRO B N 1
ATOM 7774 C CA . PRO B 1 386 ? -11.484 27.641 28.391 1 78.12 386 PRO B CA 1
ATOM 7775 C C . PRO B 1 386 ? -11.547 26.484 27.406 1 78.12 386 PRO B C 1
ATOM 7777 O O . PRO B 1 386 ? -12.625 25.938 27.172 1 78.12 386 PRO B O 1
ATOM 7780 N N . SER B 1 387 ? -10.422 26.203 26.766 1 74.69 387 SER B N 1
ATOM 7781 C CA . SER B 1 387 ? -10.344 25.078 25.844 1 74.69 387 SER B CA 1
ATOM 7782 C C . SER B 1 387 ? -10.648 23.75 26.547 1 74.69 387 SER B C 1
ATOM 7784 O O . SER B 1 387 ? -10.195 23.531 27.672 1 74.69 387 SER B O 1
ATOM 7786 N N . GLY B 1 388 ? -11.461 22.922 25.938 1 76.94 388 GLY B N 1
ATOM 7787 C CA . GLY B 1 388 ? -11.727 21.594 26.469 1 76.94 388 GLY B CA 1
ATOM 7788 C C . GLY B 1 388 ? -12.891 21.547 27.438 1 76.94 388 GLY B C 1
ATOM 7789 O O . GLY B 1 388 ? -13.266 20.484 27.922 1 76.94 388 GLY B O 1
ATOM 7790 N N . VAL B 1 389 ? -13.484 22.672 27.641 1 81.94 389 VAL B N 1
ATOM 7791 C CA . VAL B 1 389 ? -14.516 22.75 28.672 1 81.94 389 VAL B CA 1
ATOM 7792 C C . VAL B 1 389 ? -15.805 22.109 28.156 1 81.94 389 VAL B C 1
ATOM 7794 O O . VAL B 1 389 ? -16.672 21.719 28.938 1 81.94 389 VAL B O 1
ATOM 7797 N N . GLY B 1 390 ? -15.977 21.969 26.812 1 88.81 390 GLY B N 1
ATOM 7798 C CA . GLY B 1 390 ? -17.156 21.281 26.297 1 88.81 390 GLY B CA 1
ATOM 7799 C C . GLY B 1 390 ? -17.922 22.125 25.297 1 88.81 390 GLY B C 1
ATOM 7800 O O . GLY B 1 390 ? -19.062 21.797 24.969 1 88.81 390 GLY B O 1
ATOM 7801 N N . LYS B 1 391 ? -17.438 23.219 24.859 1 90.69 391 LYS B N 1
ATOM 7802 C CA . LYS B 1 391 ? -18.109 24.094 23.922 1 90.69 391 LYS B CA 1
ATOM 7803 C C . LYS B 1 391 ? -18.484 23.359 22.641 1 90.69 391 LYS B C 1
ATOM 7805 O O . LYS B 1 391 ? -19.641 23.375 22.219 1 90.69 391 LYS B O 1
ATOM 7810 N N . THR B 1 392 ? -17.484 22.609 22.062 1 90 392 THR B N 1
ATOM 7811 C CA . THR B 1 392 ? -17.688 21.844 20.844 1 90 392 THR B CA 1
ATOM 7812 C C . THR B 1 392 ? -18.672 20.688 21.078 1 90 392 THR B C 1
ATOM 7814 O O . THR B 1 392 ? -19.5 20.391 20.219 1 90 392 THR B O 1
ATOM 7817 N N . THR B 1 393 ? -18.609 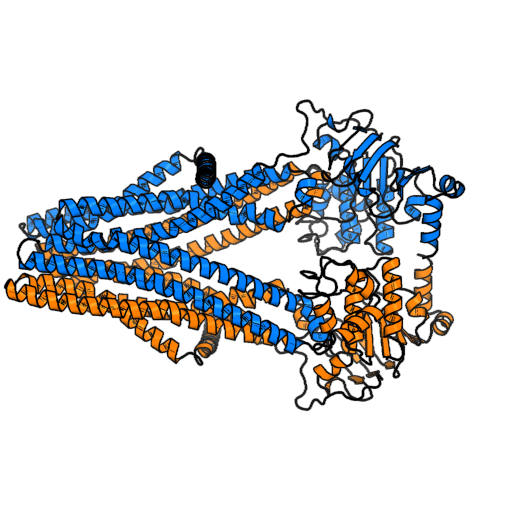20.109 22.219 1 92.38 393 THR B N 1
ATOM 7818 C CA . THR B 1 393 ? -19.484 19.016 22.594 1 92.38 393 THR B CA 1
ATOM 7819 C C . THR B 1 393 ? -20.938 19.484 22.641 1 92.38 393 THR B C 1
ATOM 7821 O O . THR B 1 393 ? -21.828 18.828 22.094 1 92.38 393 THR B O 1
ATOM 7824 N N . LEU B 1 394 ? -21.109 20.594 23.297 1 94.25 394 LEU B N 1
ATOM 7825 C CA . LEU B 1 394 ? -22.453 21.141 23.422 1 94.25 394 LEU B CA 1
ATOM 7826 C C . LEU B 1 394 ? -23.078 21.375 22.047 1 94.25 394 LEU B C 1
ATOM 7828 O O . LEU B 1 394 ? -24.219 20.969 21.797 1 94.25 394 LEU B O 1
ATOM 7832 N N . CYS B 1 395 ? -22.344 21.891 21.156 1 95.19 395 CYS B N 1
ATOM 7833 C CA . CYS B 1 395 ? -22.828 22.219 19.812 1 95.19 395 CYS B CA 1
ATOM 7834 C C . CYS B 1 395 ? -23.062 20.938 19 1 95.19 395 CYS B C 1
ATOM 7836 O O . CYS B 1 395 ? -23.969 20.891 18.172 1 95.19 395 CYS B O 1
ATOM 7838 N N . SER B 1 396 ? -22.312 19.875 19.234 1 95.12 396 SER B N 1
ATOM 7839 C CA . SER B 1 396 ? -22.406 18.641 18.469 1 95.12 396 SER B CA 1
ATOM 7840 C C . SER B 1 396 ? -23.625 17.828 18.875 1 95.12 396 SER B C 1
ATOM 7842 O O . SER B 1 396 ? -24.047 16.922 18.141 1 95.12 396 SER B O 1
ATOM 7844 N N . LEU B 1 397 ? -24.188 18.141 20.047 1 96.44 397 LEU B N 1
ATOM 7845 C CA . LEU B 1 397 ? -25.359 17.422 20.531 1 96.44 397 LEU B CA 1
ATOM 7846 C C . LEU B 1 397 ? -26.609 17.906 19.828 1 96.44 397 LEU B C 1
ATOM 7848 O O . LEU B 1 397 ? -27.594 17.156 19.719 1 96.44 397 LEU B O 1
ATOM 7852 N N . ILE B 1 398 ? -26.594 19.109 19.328 1 97.25 398 ILE B N 1
ATOM 7853 C CA . ILE B 1 398 ? -27.766 19.719 18.734 1 97.25 398 ILE B CA 1
ATOM 7854 C C . ILE B 1 398 ? -28.141 18.969 17.453 1 97.25 398 ILE B C 1
ATOM 7856 O O . ILE B 1 398 ? -29.281 18.516 17.297 1 97.25 398 ILE B O 1
ATOM 7860 N N . PRO B 1 399 ? -27.156 18.688 16.547 1 97.12 399 PRO B N 1
ATOM 7861 C CA . PRO B 1 399 ? -27.484 17.875 15.375 1 97.12 399 PRO B CA 1
ATOM 7862 C C . PRO B 1 399 ? -27.484 16.375 15.68 1 97.12 399 PRO B C 1
ATOM 7864 O O . PRO B 1 399 ? -27.562 15.555 14.758 1 97.12 399 PRO B O 1
ATOM 7867 N N . ARG B 1 400 ? -27.328 16.047 16.891 1 97.06 400 ARG B N 1
ATOM 7868 C CA . ARG B 1 400 ? -27.359 14.672 17.375 1 97.06 400 ARG B CA 1
ATOM 7869 C C . ARG B 1 400 ? -26.25 13.844 16.766 1 97.06 400 ARG B C 1
ATOM 7871 O O . ARG B 1 400 ? -26.484 12.766 16.219 1 97.06 400 ARG B O 1
ATOM 7878 N N . PHE B 1 401 ? -25.078 14.438 16.703 1 95.12 401 PHE B N 1
ATOM 7879 C CA . PHE B 1 401 ? -23.891 13.68 16.312 1 95.12 401 PHE B CA 1
ATOM 7880 C C . PHE B 1 401 ? -23.484 12.695 17.406 1 95.12 401 PHE B C 1
ATOM 7882 O O . PHE B 1 401 ? -22.797 11.719 17.141 1 95.12 401 PHE B O 1
ATOM 7889 N N . TYR B 1 402 ? -23.891 13.039 18.609 1 94.44 402 TYR B N 1
ATOM 7890 C CA . TYR B 1 402 ? -23.781 12.188 19.797 1 94.44 402 TYR B CA 1
ATOM 7891 C C . TYR B 1 402 ? -25.109 12.094 20.531 1 94.44 402 TYR B C 1
ATOM 7893 O O . TYR B 1 402 ? -25.969 12.977 20.391 1 94.44 402 TYR B O 1
ATOM 7901 N N . GLU B 1 403 ? -25.219 11.023 21.312 1 94.25 403 GLU B N 1
ATOM 7902 C CA . GLU B 1 403 ? -26.422 10.859 22.125 1 94.25 403 GLU B CA 1
ATOM 7903 C C . GLU B 1 403 ? -26.188 11.359 23.547 1 94.25 403 GLU B C 1
ATOM 7905 O O . GLU B 1 403 ? -25.172 11.055 24.156 1 94.25 403 GLU B O 1
ATOM 7910 N N . VAL B 1 404 ? -27.125 12.156 23.953 1 95.56 404 VAL B N 1
ATOM 7911 C CA . VAL B 1 404 ? -27.031 12.648 25.328 1 95.56 404 VAL B CA 1
ATOM 7912 C C . VAL B 1 404 ? -27.141 11.477 26.297 1 95.56 404 VAL B C 1
ATOM 7914 O O . VAL B 1 404 ? -27.859 10.516 26.062 1 95.56 404 VAL B O 1
ATOM 7917 N N . THR B 1 405 ? -26.391 11.5 27.406 1 94.19 405 THR B N 1
ATOM 7918 C CA . THR B 1 405 ? -26.422 10.453 28.422 1 94.19 405 THR B CA 1
ATOM 7919 C C . THR B 1 405 ? -27.547 10.719 29.438 1 94.19 405 THR B C 1
ATOM 7921 O O . THR B 1 405 ? -28 9.797 30.109 1 94.19 405 THR B O 1
ATOM 7924 N N . GLY B 1 406 ? -27.938 11.906 29.594 1 94.75 406 GLY B N 1
ATOM 7925 C CA . GLY B 1 406 ? -29.047 12.312 30.422 1 94.75 406 GLY B CA 1
ATOM 7926 C C . GLY B 1 406 ? -29.719 13.586 29.953 1 94.75 406 GLY B C 1
ATOM 7927 O O . GLY B 1 406 ? -29.094 14.414 29.297 1 94.75 406 GLY B O 1
ATOM 7928 N N . GLY B 1 407 ? -31.031 13.656 30.234 1 96.75 407 GLY B N 1
ATOM 7929 C CA . GLY B 1 407 ? -31.781 14.836 29.828 1 96.75 407 GLY B CA 1
ATOM 7930 C C . GLY B 1 407 ? -32.281 14.773 28.406 1 96.75 407 GLY B C 1
ATOM 7931 O O . GLY B 1 407 ? -32.469 13.68 27.859 1 96.75 407 GLY B O 1
ATOM 7932 N N . SER B 1 408 ? -32.688 15.984 27.875 1 97.5 408 SER B N 1
ATOM 7933 C CA . SER B 1 408 ? -33.219 16.016 26.516 1 97.5 408 SER B CA 1
ATOM 7934 C C . SER B 1 408 ? -32.969 17.375 25.859 1 97.5 408 SER B C 1
ATOM 7936 O O . SER B 1 408 ? -32.781 18.375 26.547 1 97.5 408 SER B O 1
ATOM 7938 N N . ILE B 1 409 ? -32.906 17.359 24.594 1 98.06 409 ILE B N 1
ATOM 7939 C CA . ILE B 1 409 ? -32.781 18.562 23.766 1 98.06 409 ILE B CA 1
ATOM 7940 C C . ILE B 1 409 ? -33.969 18.672 22.844 1 98.06 409 ILE B C 1
ATOM 7942 O O . ILE B 1 409 ? -34.375 17.703 22.203 1 98.06 409 ILE B O 1
ATOM 7946 N N . LYS B 1 410 ? -34.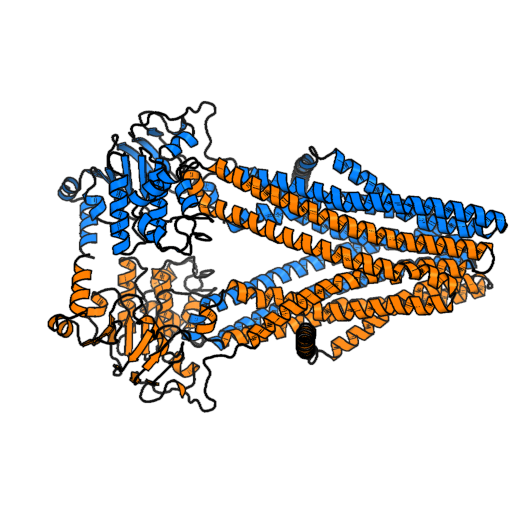531 19.906 22.828 1 98.25 410 LYS B N 1
ATOM 7947 C CA . LYS B 1 410 ? -35.688 20.125 22.016 1 98.25 410 LYS B CA 1
ATOM 7948 C C . LYS B 1 410 ? -35.469 21.281 21.031 1 98.25 410 LYS B C 1
ATOM 7950 O O . LYS B 1 410 ? -34.812 22.25 21.359 1 98.25 410 LYS B O 1
ATOM 7955 N N . ILE B 1 411 ? -36.062 21.125 19.844 1 98 411 ILE B N 1
ATOM 7956 C CA . ILE B 1 411 ? -36.125 22.188 18.859 1 98 411 ILE B CA 1
ATOM 7957 C C . ILE B 1 411 ? -37.594 22.547 18.594 1 98 411 ILE B C 1
ATOM 7959 O O . ILE B 1 411 ? -38.375 21.703 18.188 1 98 411 ILE B O 1
ATOM 7963 N N . ASP B 1 412 ? -37.906 23.75 18.844 1 97.44 412 ASP B N 1
ATOM 7964 C CA . ASP B 1 412 ? -39.281 24.234 18.734 1 97.44 412 ASP B CA 1
ATOM 7965 C C . ASP B 1 412 ? -40.25 23.328 19.5 1 97.44 412 ASP B C 1
ATOM 7967 O O . ASP B 1 412 ? -41.312 22.953 18.984 1 97.44 412 ASP B O 1
ATOM 7971 N N . GLY B 1 413 ? -39.75 22.812 20.531 1 95.38 413 GLY B N 1
ATOM 7972 C CA . GLY B 1 413 ? -40.625 22.047 21.438 1 95.38 413 GLY B CA 1
ATOM 7973 C C . GLY B 1 413 ? -40.594 20.547 21.141 1 95.38 413 GLY B C 1
ATOM 7974 O O . GLY B 1 413 ? -41.125 19.75 21.938 1 95.38 413 GLY B O 1
ATOM 7975 N N . THR B 1 414 ? -40.031 20.109 20.156 1 96.75 414 THR B N 1
ATOM 7976 C CA . THR B 1 414 ? -39.969 18.703 19.781 1 96.75 414 THR B CA 1
ATOM 7977 C C . THR B 1 414 ? -38.625 18.094 20.141 1 96.75 414 THR B C 1
ATOM 7979 O O . THR B 1 414 ? -37.562 18.641 19.766 1 96.75 414 THR B O 1
ATOM 7982 N N . ASP B 1 415 ? -38.688 16.953 20.812 1 97.31 415 ASP B N 1
ATOM 7983 C CA . ASP B 1 415 ? -37.438 16.266 21.156 1 97.31 415 ASP B CA 1
ATOM 7984 C C . ASP B 1 415 ? -36.688 15.805 19.891 1 97.31 415 ASP B C 1
ATOM 7986 O O . ASP B 1 415 ? -37.312 15.234 18.984 1 97.31 415 ASP B O 1
ATOM 7990 N N . ILE B 1 416 ? -35.406 16.031 19.891 1 97.38 416 ILE B N 1
ATOM 7991 C CA . ILE B 1 416 ? -34.625 15.734 18.703 1 97.38 416 ILE B CA 1
ATOM 7992 C C . ILE B 1 416 ? -34.562 14.219 18.516 1 97.38 416 ILE B C 1
ATOM 7994 O O . ILE B 1 416 ? -34.25 13.742 17.422 1 97.38 416 ILE B O 1
ATOM 7998 N N . LYS B 1 417 ? -34.844 13.398 19.516 1 96.44 417 LYS B N 1
ATOM 7999 C CA . LYS B 1 417 ? -34.875 11.945 19.406 1 96.44 417 LYS B CA 1
ATOM 8000 C C . LYS B 1 417 ? -36.125 11.461 18.688 1 96.44 417 LYS B C 1
ATOM 8002 O O . LYS B 1 417 ? -36.188 10.312 18.234 1 96.44 417 LYS B O 1
ATOM 8007 N N . ASP B 1 418 ? -37.094 12.352 18.578 1 96.81 418 ASP B N 1
ATOM 8008 C CA . ASP B 1 418 ? -38.375 11.953 18.016 1 96.81 418 ASP B CA 1
ATOM 8009 C C . ASP B 1 418 ? -38.5 12.375 16.562 1 96.81 418 ASP B C 1
ATOM 8011 O O . ASP B 1 418 ? -39.562 12.203 15.945 1 96.81 418 ASP B O 1
ATOM 8015 N N . VAL B 1 419 ? -37.5 12.883 16 1 97 419 VAL B N 1
ATOM 8016 C CA . VAL B 1 419 ? -37.531 13.281 14.594 1 97 419 VAL B CA 1
ATOM 8017 C C . VAL B 1 419 ? -36.469 12.492 13.82 1 97 419 VAL B C 1
ATOM 8019 O O . VAL B 1 419 ? -35.562 11.906 14.414 1 97 419 VAL B O 1
ATOM 8022 N N . THR B 1 420 ? -36.688 12.43 12.484 1 96.69 420 THR B N 1
ATOM 8023 C CA . THR B 1 420 ? -35.719 11.727 11.656 1 96.69 420 THR B CA 1
ATOM 8024 C C . THR B 1 420 ? -34.375 12.484 11.602 1 96.69 420 THR B C 1
ATOM 8026 O O . THR B 1 420 ? -34.375 13.719 11.578 1 96.69 420 THR B O 1
ATOM 8029 N N . LEU B 1 421 ? -33.312 11.789 11.586 1 96.12 421 LEU B N 1
ATOM 8030 C CA . LEU B 1 421 ? -31.984 12.375 11.555 1 96.12 421 LEU B CA 1
ATOM 8031 C C . LEU B 1 421 ? -31.812 13.258 10.32 1 96.12 421 LEU B C 1
ATOM 8033 O O . LEU B 1 421 ? -31.219 14.344 10.414 1 96.12 421 LEU B O 1
ATOM 8037 N N . LYS B 1 422 ? -32.312 12.805 9.219 1 95.31 422 LYS B N 1
ATOM 8038 C CA . LYS B 1 422 ? -32.156 13.555 7.977 1 95.31 422 LYS B CA 1
ATOM 8039 C C . LYS B 1 422 ? -32.844 14.914 8.086 1 95.31 422 LYS B C 1
ATOM 8041 O O . LYS B 1 422 ? -32.25 15.945 7.758 1 95.31 422 LYS B O 1
ATOM 8046 N N . SER B 1 423 ? -34.094 14.898 8.586 1 96.31 423 SER B N 1
ATOM 8047 C CA . SER B 1 423 ? -34.812 16.156 8.703 1 96.31 423 SER B CA 1
ATOM 8048 C C . SER B 1 423 ? -34.188 17.078 9.734 1 96.31 423 SER B C 1
ATOM 8050 O O . SER B 1 423 ? -34.156 18.297 9.547 1 96.31 423 SER B O 1
ATOM 8052 N N . LEU B 1 424 ? -33.688 16.516 10.758 1 97.5 424 LEU B N 1
ATOM 8053 C CA . LEU B 1 424 ? -33 17.297 11.797 1 97.5 424 LEU B CA 1
ATOM 8054 C C . LEU B 1 424 ? -31.75 17.969 11.234 1 97.5 424 LEU B C 1
ATOM 8056 O O . LEU B 1 424 ? -31.609 19.188 11.352 1 97.5 424 LEU B O 1
ATOM 8060 N N . ARG B 1 425 ? -30.938 17.219 10.602 1 96.69 425 ARG B N 1
ATOM 8061 C CA . ARG B 1 425 ? -29.641 17.703 10.133 1 96.69 425 ARG B CA 1
ATOM 8062 C C . ARG B 1 425 ? -29.812 18.578 8.898 1 96.69 425 ARG B C 1
ATOM 8064 O O . ARG B 1 425 ? -28.984 19.469 8.648 1 96.69 425 ARG B O 1
ATOM 8071 N N . ASP B 1 426 ? -30.906 18.438 8.203 1 95.31 426 ASP B N 1
ATOM 8072 C CA . ASP B 1 426 ? -31.203 19.312 7.074 1 95.31 426 ASP B CA 1
ATOM 8073 C C . ASP B 1 426 ? -31.484 20.734 7.547 1 95.31 426 ASP B C 1
ATOM 8075 O O . ASP B 1 426 ? -31.297 21.703 6.793 1 95.31 426 ASP B O 1
ATOM 8079 N N . HIS B 1 427 ? -31.875 20.859 8.742 1 97.06 427 HIS B N 1
ATOM 8080 C CA . HIS B 1 427 ? -32.25 22.172 9.258 1 97.06 427 HIS B CA 1
ATOM 8081 C C . HIS B 1 427 ? -31.125 22.781 10.078 1 97.06 427 HIS B C 1
ATOM 8083 O O . HIS B 1 427 ? -31.297 23.844 10.672 1 97.06 427 HIS B O 1
ATOM 8089 N N . ILE B 1 428 ? -30.047 22.125 10.094 1 97.44 428 ILE B N 1
ATOM 8090 C CA . ILE B 1 428 ? -28.906 22.625 10.859 1 97.44 428 ILE B CA 1
ATOM 8091 C C . ILE B 1 428 ? -27.688 22.719 9.953 1 97.44 428 ILE B C 1
ATOM 8093 O O . ILE B 1 428 ? -27.359 21.781 9.227 1 97.44 428 ILE B O 1
ATOM 8097 N N . GLY B 1 429 ? -27.047 23.859 9.875 1 96.69 429 GLY B N 1
ATOM 8098 C CA . GLY B 1 429 ? -25.797 24.062 9.18 1 96.69 429 GLY B CA 1
ATOM 8099 C C . GLY B 1 429 ? -24.609 24.203 10.117 1 96.69 429 GLY B C 1
ATOM 8100 O O . GLY B 1 429 ? -24.688 24.922 11.117 1 96.69 429 GLY B O 1
ATOM 8101 N N . VAL B 1 430 ? -23.562 23.469 9.836 1 95.38 430 VAL B N 1
ATOM 8102 C CA . VAL B 1 430 ? -22.391 23.484 10.703 1 95.38 430 VAL B CA 1
ATOM 8103 C C . VAL B 1 430 ? -21.156 23.922 9.906 1 95.38 430 VAL B C 1
ATOM 8105 O O . VAL B 1 430 ? -20.875 23.375 8.836 1 95.38 430 VAL B O 1
ATOM 8108 N N . VAL B 1 431 ? -20.5 24.922 10.359 1 93.38 431 VAL B N 1
ATOM 8109 C CA . VAL B 1 431 ? -19.203 25.328 9.844 1 93.38 431 VAL B CA 1
ATOM 8110 C C . VAL B 1 431 ? -18.109 24.969 10.852 1 93.38 431 VAL B C 1
ATOM 8112 O O . VAL B 1 431 ? -18.047 25.547 11.938 1 93.38 431 VAL B O 1
ATOM 8115 N N . GLN B 1 432 ? -17.297 24.062 10.469 1 87.88 432 GLN B N 1
ATOM 8116 C CA . GLN B 1 432 ? -16.312 23.516 11.398 1 87.88 432 GLN B CA 1
ATOM 8117 C C . GLN B 1 432 ? -14.961 24.203 11.242 1 87.88 432 GLN B C 1
ATOM 8119 O O . GLN B 1 432 ? -14.734 24.922 10.266 1 87.88 432 GLN B O 1
ATOM 8124 N N . GLN B 1 433 ? -14.172 23.906 12.281 1 78 433 GLN B N 1
ATOM 8125 C CA . GLN B 1 433 ? -12.805 24.422 12.273 1 78 433 GLN B CA 1
ATOM 8126 C C . GLN B 1 433 ? -11.977 23.75 11.18 1 78 433 GLN B C 1
ATOM 8128 O O . GLN B 1 433 ? -11.32 24.422 10.391 1 78 433 GLN B O 1
ATOM 8133 N N . ASP B 1 434 ? -12.07 22.422 11.18 1 80.44 434 ASP B N 1
ATOM 8134 C CA . ASP B 1 434 ? -11.367 21.672 10.148 1 80.44 434 ASP B CA 1
ATOM 8135 C C . ASP B 1 434 ? -12.266 21.391 8.953 1 80.44 434 ASP B C 1
ATOM 8137 O O . ASP B 1 434 ? -13.156 20.547 9.016 1 80.44 434 ASP B O 1
ATOM 8141 N N . VAL B 1 435 ? -11.883 22.203 7.887 1 88.19 435 VAL B N 1
ATOM 8142 C CA . VAL B 1 435 ? -12.719 22.109 6.691 1 88.19 435 VAL B CA 1
ATOM 8143 C C . VAL B 1 435 ? -12.297 20.891 5.863 1 88.19 435 VAL B C 1
ATOM 8145 O O . VAL B 1 435 ? -11.102 20.656 5.66 1 88.19 435 VAL B O 1
ATOM 8148 N N . TYR B 1 436 ? -13.281 20.078 5.488 1 91.75 436 TYR B N 1
ATOM 8149 C CA . TYR B 1 436 ? -13.008 18.969 4.574 1 91.75 436 TYR B CA 1
ATOM 8150 C C . TYR B 1 436 ? -13.695 19.188 3.23 1 91.75 436 TYR B C 1
ATOM 8152 O O . TYR B 1 436 ? -14.914 19.391 3.176 1 91.75 436 TYR B O 1
ATOM 8160 N N . LEU B 1 437 ? -12.898 19.203 2.221 1 93.5 437 LEU B N 1
ATOM 8161 C CA . LEU B 1 437 ? -13.406 19.281 0.855 1 93.5 437 LEU B CA 1
ATOM 8162 C C . LEU B 1 437 ? -13.211 17.953 0.129 1 93.5 437 LEU B C 1
ATOM 8164 O O . LEU B 1 437 ? -12.125 17.375 0.191 1 93.5 437 LEU B O 1
ATOM 8168 N N . PHE B 1 438 ? -14.227 17.5 -0.515 1 93.44 438 PHE B N 1
ATOM 8169 C CA . PHE B 1 438 ? -14.188 16.219 -1.206 1 93.44 438 PHE B CA 1
ATOM 8170 C C . PHE B 1 438 ? -13.461 16.344 -2.539 1 93.44 438 PHE B C 1
ATOM 8172 O O . PHE B 1 438 ? -13.336 17.438 -3.086 1 93.44 438 PHE B O 1
ATOM 8179 N N . MET B 1 439 ? -13.008 15.203 -3.006 1 90.88 439 MET B N 1
ATOM 8180 C CA . MET B 1 439 ? -12.438 15.172 -4.348 1 90.88 439 MET B CA 1
ATOM 8181 C C . MET B 1 439 ? -13.469 15.578 -5.391 1 90.88 439 MET B C 1
ATOM 8183 O O . MET B 1 439 ? -14.633 15.172 -5.305 1 90.88 439 MET B O 1
ATOM 8187 N N . GLY B 1 440 ? -12.992 16.391 -6.367 1 91.38 440 GLY B N 1
ATOM 8188 C CA . GLY B 1 440 ? -13.898 16.891 -7.387 1 91.38 440 GLY B CA 1
ATOM 8189 C C . GLY B 1 440 ? -13.711 18.375 -7.676 1 91.38 440 GLY B C 1
ATOM 8190 O O . GLY B 1 440 ? -12.656 18.938 -7.387 1 91.38 440 GLY B O 1
ATOM 8191 N N . THR B 1 441 ? -14.773 18.984 -8.188 1 95.06 441 THR B N 1
ATOM 8192 C CA . THR B 1 441 ? -14.688 20.391 -8.594 1 95.06 441 THR B CA 1
ATOM 8193 C C . THR B 1 441 ? -15.18 21.297 -7.477 1 95.06 441 THR B C 1
ATOM 8195 O O . THR B 1 441 ? -15.797 20.844 -6.512 1 95.06 441 THR B O 1
ATOM 8198 N N . ILE B 1 442 ? -14.844 22.594 -7.613 1 96.62 442 ILE B N 1
ATOM 8199 C CA . ILE B 1 442 ? -15.352 23.594 -6.684 1 96.62 442 ILE B CA 1
ATOM 8200 C C . ILE B 1 442 ? -16.875 23.578 -6.691 1 96.62 442 ILE B C 1
ATOM 8202 O O . ILE B 1 442 ? -17.5 23.594 -5.629 1 96.62 442 ILE B O 1
ATOM 8206 N N . LYS B 1 443 ? -17.406 23.453 -7.891 1 97.06 443 LYS B N 1
ATOM 8207 C CA . LYS B 1 443 ? -18.844 23.453 -8.062 1 97.06 443 LYS B CA 1
ATOM 8208 C C . LYS B 1 443 ? -19.484 22.297 -7.309 1 97.06 443 LYS B C 1
ATOM 8210 O O . LYS B 1 443 ? -20.484 22.484 -6.602 1 97.06 443 LYS B O 1
ATOM 8215 N N . GLU B 1 444 ? -18.969 21.172 -7.445 1 95.06 444 GLU B N 1
ATOM 8216 C CA . GLU B 1 444 ? -19.5 19.969 -6.797 1 95.06 444 GLU B CA 1
ATOM 8217 C C . GLU B 1 444 ? -19.422 20.078 -5.277 1 95.06 444 GLU B C 1
ATOM 8219 O O . GLU B 1 444 ? -20.312 19.609 -4.562 1 95.06 444 GLU B O 1
ATOM 8224 N N . ASN B 1 445 ? -18.344 20.656 -4.809 1 96.06 445 ASN B N 1
ATOM 8225 C CA . ASN B 1 445 ? -18.172 20.812 -3.369 1 96.06 445 ASN B CA 1
ATOM 8226 C C . ASN B 1 445 ? -19.188 21.797 -2.785 1 96.06 445 ASN B C 1
ATOM 8228 O O . ASN B 1 445 ? -19.719 21.562 -1.694 1 96.06 445 ASN B O 1
ATOM 8232 N N . ILE B 1 446 ? -19.469 22.859 -3.523 1 97.44 446 ILE B N 1
ATOM 8233 C CA . ILE B 1 446 ? -20.469 23.797 -3.053 1 97.44 446 ILE B CA 1
ATOM 8234 C C . ILE B 1 446 ? -21.859 23.156 -3.131 1 97.44 446 ILE B C 1
ATOM 8236 O O . ILE B 1 446 ? -22.656 23.25 -2.189 1 97.44 446 ILE B O 1
ATOM 8240 N N . ARG B 1 447 ? -22.094 22.469 -4.203 1 96.75 447 ARG B N 1
ATOM 8241 C CA . ARG B 1 447 ? -23.375 21.844 -4.438 1 96.75 447 ARG B CA 1
ATOM 8242 C C . ARG B 1 447 ? -23.656 20.766 -3.395 1 96.75 447 ARG B C 1
ATOM 8244 O O . ARG B 1 447 ? -24.812 20.344 -3.234 1 96.75 447 ARG B O 1
ATOM 8251 N N . TYR B 1 448 ? -22.672 20.391 -2.68 1 95.25 448 TYR B N 1
ATOM 8252 C CA . TYR B 1 448 ? -22.828 19.391 -1.627 1 95.25 448 TYR B CA 1
ATOM 8253 C C . TYR B 1 448 ? -23.797 19.875 -0.555 1 95.25 448 TYR B C 1
ATOM 8255 O O . TYR B 1 448 ? -24.375 19.078 0.166 1 95.25 448 TYR B O 1
ATOM 8263 N N . GLY B 1 449 ? -23.953 21.188 -0.421 1 96.06 449 GLY B N 1
ATOM 8264 C CA . GLY B 1 449 ? -24.906 21.766 0.514 1 96.06 449 GLY B CA 1
ATOM 8265 C C . GLY B 1 449 ? -26.359 21.5 0.139 1 96.06 449 GLY B C 1
ATOM 8266 O O . GLY B 1 449 ? -27.219 21.422 1.011 1 96.06 449 GLY B O 1
ATOM 8267 N N . LYS B 1 450 ? -26.641 21.5 -1.082 1 96.19 450 LYS B N 1
ATOM 8268 C CA . LYS B 1 450 ? -27.938 21.188 -1.697 1 96.19 450 LYS B CA 1
ATOM 8269 C C . LYS B 1 450 ? -27.75 20.5 -3.047 1 96.19 450 LYS B C 1
ATOM 8271 O O . LYS B 1 450 ? -27.703 21.156 -4.086 1 96.19 450 LYS B O 1
ATOM 8276 N N . PRO B 1 451 ? -27.844 19.188 -3.09 1 94 451 PRO B N 1
ATOM 8277 C CA . PRO B 1 451 ? -27.438 18.422 -4.266 1 94 451 PRO B CA 1
ATOM 8278 C C . PRO B 1 451 ? -28.281 18.75 -5.5 1 94 451 PRO B C 1
ATOM 8280 O O . PRO B 1 451 ? -27.781 18.641 -6.629 1 94 451 PRO B O 1
ATOM 8283 N N . ASP B 1 452 ? -29.453 19.188 -5.352 1 93.56 452 ASP B N 1
ATOM 8284 C CA . ASP B 1 452 ? -30.328 19.453 -6.484 1 93.56 452 ASP B CA 1
ATOM 8285 C C . ASP B 1 452 ? -30.297 20.922 -6.871 1 93.56 452 ASP B C 1
ATOM 8287 O O . ASP B 1 452 ? -31.094 21.375 -7.699 1 93.56 452 ASP B O 1
ATOM 8291 N N . ALA B 1 453 ? -29.359 21.656 -6.305 1 96.75 453 ALA B N 1
ATOM 8292 C CA . ALA B 1 453 ? -29.297 23.078 -6.57 1 96.75 453 ALA B CA 1
ATOM 8293 C C . ALA B 1 453 ? -28.875 23.359 -8.016 1 96.75 453 ALA B C 1
ATOM 8295 O O . ALA B 1 453 ? -28.109 22.578 -8.594 1 96.75 453 ALA B O 1
ATOM 8296 N N . THR B 1 454 ? -29.312 24.422 -8.578 1 97.31 454 THR B N 1
ATOM 8297 C CA . THR B 1 454 ? -28.922 24.859 -9.922 1 97.31 454 THR B CA 1
ATOM 8298 C C . THR B 1 454 ? -27.578 25.547 -9.891 1 97.31 454 THR B C 1
ATOM 8300 O O . THR B 1 454 ? -27.078 25.922 -8.82 1 97.31 454 THR B O 1
ATOM 8303 N N . ASP B 1 455 ? -27.016 25.719 -11.023 1 97 455 ASP B N 1
ATOM 8304 C CA . ASP B 1 455 ? -25.719 26.406 -11.117 1 97 455 ASP B CA 1
ATOM 8305 C C . ASP B 1 455 ? -25.828 27.859 -10.641 1 97 455 ASP B C 1
ATOM 8307 O O . ASP B 1 455 ? -24.906 28.391 -10.039 1 97 455 ASP B O 1
ATOM 8311 N N . GLU B 1 456 ? -26.953 28.375 -10.914 1 97.25 456 GLU B N 1
ATOM 8312 C CA . GLU B 1 456 ? -27.172 29.75 -10.5 1 97.25 456 GLU B CA 1
ATOM 8313 C C . GLU B 1 456 ? -27.188 29.875 -8.984 1 97.25 456 GLU B C 1
ATOM 8315 O O . GLU B 1 456 ? -26.625 30.828 -8.422 1 97.25 456 GLU B O 1
ATOM 8320 N N . GLU B 1 457 ? -27.812 28.953 -8.352 1 97.69 457 GLU B N 1
ATOM 8321 C CA . GLU B 1 457 ? -27.859 28.953 -6.891 1 97.69 457 GLU B CA 1
ATOM 8322 C C . GLU B 1 457 ? -26.469 28.781 -6.297 1 97.69 457 GLU B 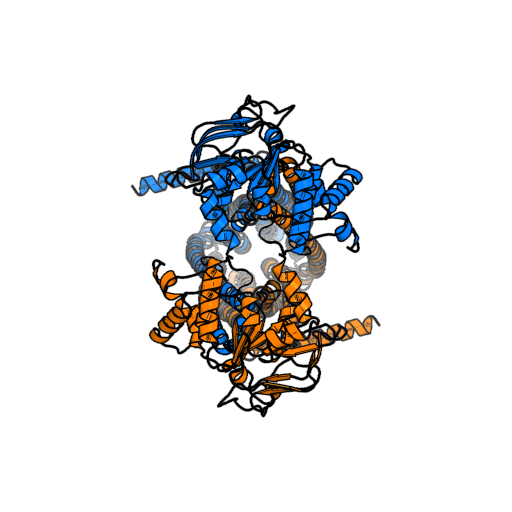C 1
ATOM 8324 O O . GLU B 1 457 ? -26.125 29.391 -5.285 1 97.69 457 GLU B O 1
ATOM 8329 N N . VAL B 1 458 ? -25.719 27.953 -6.949 1 98.06 458 VAL B N 1
ATOM 8330 C CA . VAL B 1 458 ? -24.359 27.672 -6.5 1 98.06 458 VAL B CA 1
ATOM 8331 C C . VAL B 1 458 ? -23.531 28.953 -6.605 1 98.06 458 VAL B C 1
ATOM 8333 O O . VAL B 1 458 ? -22.781 29.297 -5.68 1 98.06 458 VAL B O 1
ATOM 8336 N N . ILE B 1 459 ? -23.656 29.641 -7.695 1 98.06 459 ILE B N 1
ATOM 8337 C CA . ILE B 1 459 ? -22.906 30.859 -7.926 1 98.06 459 ILE B CA 1
ATOM 8338 C C . ILE B 1 459 ? -23.328 31.922 -6.906 1 98.06 459 ILE B C 1
ATOM 8340 O O . ILE B 1 459 ? -22.469 32.625 -6.367 1 98.06 459 ILE B O 1
ATOM 8344 N N . GLN B 1 460 ? -24.578 32 -6.656 1 97.62 460 GLN B N 1
ATOM 8345 C CA . GLN B 1 460 ? -25.062 32.969 -5.68 1 97.62 460 GLN B CA 1
ATOM 8346 C C . GLN B 1 460 ? -24.5 32.688 -4.289 1 97.62 460 GLN B C 1
ATOM 8348 O O . GLN B 1 460 ? -24.109 33.594 -3.566 1 97.62 460 GLN B O 1
ATOM 8353 N N . ALA B 1 461 ? -24.562 31.453 -3.893 1 97.69 461 ALA B N 1
ATOM 8354 C CA . ALA B 1 461 ? -24.016 31.062 -2.596 1 97.69 461 ALA B CA 1
ATOM 8355 C C . ALA B 1 461 ? -22.531 31.422 -2.502 1 97.69 461 ALA B C 1
ATOM 8357 O O . ALA B 1 461 ? -22.062 31.875 -1.457 1 97.69 461 ALA B O 1
ATOM 8358 N N . ALA B 1 462 ? -21.828 31.203 -3.592 1 98 462 ALA B N 1
ATOM 8359 C CA . ALA B 1 462 ? -20.406 31.531 -3.629 1 98 462 ALA B CA 1
ATOM 8360 C C . ALA B 1 462 ? -20.172 33.031 -3.484 1 98 462 ALA B C 1
ATOM 8362 O O . ALA B 1 462 ? -19.234 33.469 -2.828 1 98 462 ALA B O 1
ATOM 8363 N N . LYS B 1 463 ? -20.984 33.781 -4.102 1 97.5 463 LYS B N 1
ATOM 8364 C CA . LYS B 1 463 ? -20.891 35.25 -3.994 1 97.5 463 LYS B CA 1
ATOM 8365 C C . LYS B 1 463 ? -21.141 35.688 -2.561 1 97.5 463 LYS B C 1
ATOM 8367 O O . LYS B 1 463 ? -20.391 36.531 -2.043 1 97.5 463 LYS B O 1
ATOM 8372 N N . LEU B 1 464 ? -22.078 35.125 -1.946 1 96.31 464 LEU B N 1
ATOM 8373 C CA . LEU B 1 464 ? -22.406 35.469 -0.57 1 96.31 464 LEU B CA 1
ATOM 8374 C C . LEU B 1 464 ? -21.266 35.094 0.371 1 96.31 464 LEU B C 1
ATOM 8376 O O . LEU B 1 464 ? -21.031 35.781 1.379 1 96.31 464 LEU B O 1
ATOM 8380 N N . ALA B 1 465 ? -20.578 34.094 0.041 1 96.69 465 ALA B N 1
ATOM 8381 C CA . ALA B 1 465 ? -19.484 33.594 0.873 1 96.69 465 ALA B CA 1
ATOM 8382 C C . ALA B 1 465 ? -18.172 34.281 0.479 1 96.69 465 ALA B C 1
ATOM 8384 O O . ALA B 1 465 ? -17.094 33.875 0.933 1 96.69 465 ALA B O 1
ATOM 8385 N N . ASN B 1 466 ? -18.219 35.219 -0.433 1 96 466 ASN B N 1
ATOM 8386 C CA . ASN B 1 466 ? -17.031 35.938 -0.941 1 96 466 ASN B CA 1
ATOM 8387 C C . ASN B 1 466 ? -16.047 34.969 -1.589 1 96 466 ASN B C 1
ATOM 8389 O O . ASN B 1 466 ? -14.836 35.094 -1.4 1 96 466 ASN B O 1
ATOM 8393 N N . ALA B 1 467 ? -16.562 33.969 -2.242 1 96.12 467 ALA B N 1
ATOM 8394 C CA . ALA B 1 467 ? -15.703 32.969 -2.861 1 96.12 467 ALA B CA 1
ATOM 8395 C C . ALA B 1 467 ? -15.688 33.125 -4.379 1 96.12 467 ALA B C 1
ATOM 8397 O O . ALA B 1 467 ? -14.781 32.625 -5.051 1 96.12 467 ALA B O 1
ATOM 8398 N N . HIS B 1 468 ? -16.609 33.844 -4.945 1 97 468 HIS B N 1
ATOM 8399 C CA . HIS B 1 468 ? -16.797 33.938 -6.387 1 97 468 HIS B CA 1
ATOM 8400 C C . HIS B 1 468 ? -15.547 34.469 -7.078 1 97 468 HIS B C 1
ATOM 8402 O O . HIS B 1 468 ? -15.102 33.906 -8.086 1 97 468 HIS B O 1
ATOM 8408 N N . ASP B 1 469 ? -15.031 35.5 -6.531 1 93.75 469 ASP B N 1
ATOM 8409 C CA . ASP B 1 469 ? -13.922 36.188 -7.184 1 93.75 469 ASP B CA 1
ATOM 8410 C C . ASP B 1 469 ? -12.703 35.281 -7.289 1 93.75 469 ASP B C 1
ATOM 8412 O O . ASP B 1 469 ? -12.086 35.156 -8.352 1 93.75 469 ASP B O 1
ATOM 8416 N N . PHE B 1 470 ? -12.32 34.594 -6.199 1 91.94 470 PHE B N 1
ATOM 8417 C CA . PHE B 1 470 ? -11.125 33.781 -6.285 1 91.94 470 PHE B CA 1
ATOM 8418 C C . PHE B 1 470 ? -11.383 32.531 -7.145 1 91.94 470 PHE B C 1
ATOM 8420 O O . PHE B 1 470 ? -10.469 32.031 -7.793 1 91.94 470 PHE B O 1
ATOM 8427 N N . ILE B 1 471 ? -12.648 32.094 -7.203 1 96 471 ILE B N 1
ATOM 8428 C CA . ILE B 1 471 ? -12.992 30.938 -8.047 1 96 471 ILE B CA 1
ATOM 8429 C C . ILE B 1 471 ? -12.773 31.297 -9.516 1 96 471 ILE B C 1
ATOM 8431 O O . ILE B 1 471 ? -12.211 30.5 -10.273 1 96 471 ILE B O 1
ATOM 8435 N N . MET B 1 472 ? -13.172 32.469 -9.844 1 94.88 472 MET B N 1
ATOM 8436 C CA . MET B 1 472 ? -13.086 32.938 -11.227 1 94.88 472 MET B CA 1
ATOM 8437 C C . MET B 1 472 ? -11.641 33.188 -11.617 1 94.88 472 MET B C 1
ATOM 8439 O O . MET B 1 472 ? -11.312 33.281 -12.805 1 94.88 472 MET B O 1
ATOM 8443 N N . SER B 1 473 ? -10.812 33.312 -10.664 1 91.38 473 SER B N 1
ATOM 8444 C CA . SER B 1 473 ? -9.398 33.531 -10.938 1 91.38 473 SER B CA 1
ATOM 8445 C C . SER B 1 473 ? -8.711 32.25 -11.398 1 91.38 473 SER B C 1
ATOM 8447 O O . SER B 1 473 ? -7.633 32.281 -11.992 1 91.38 473 SER B O 1
ATOM 8449 N N . PHE B 1 474 ? -9.32 31.156 -11.117 1 91.94 474 PHE B N 1
ATOM 8450 C CA . PHE B 1 474 ? -8.781 29.891 -11.609 1 91.94 474 PHE B CA 1
ATOM 8451 C C . PHE B 1 474 ? -9.062 29.719 -13.094 1 91.94 474 PHE B C 1
ATOM 8453 O O . PHE B 1 474 ? -10.07 30.219 -13.602 1 91.94 474 PHE B O 1
ATOM 8460 N N . GLU B 1 475 ? -8.273 28.922 -13.82 1 91.12 475 GLU B N 1
ATOM 8461 C CA . GLU B 1 475 ? -8.398 28.703 -15.258 1 91.12 475 GLU B CA 1
ATOM 8462 C C . GLU B 1 475 ? -9.758 28.094 -15.609 1 91.12 475 GLU B C 1
ATOM 8464 O O . GLU B 1 475 ? -10.375 28.469 -16.609 1 91.12 475 GLU B O 1
ATOM 8469 N N . ASN B 1 476 ? -10.273 27.203 -14.812 1 94.69 476 ASN B N 1
ATOM 8470 C CA . ASN B 1 476 ? -11.516 26.5 -15.109 1 94.69 476 ASN B CA 1
ATOM 8471 C C . ASN B 1 476 ? -12.664 26.984 -14.227 1 94.69 476 ASN B C 1
ATOM 8473 O O . ASN B 1 476 ? -13.711 26.344 -14.156 1 94.69 476 ASN B O 1
ATOM 8477 N N . GLY B 1 477 ? -12.383 28 -13.477 1 95.62 477 GLY B N 1
ATOM 8478 C CA . GLY B 1 477 ? -13.43 28.562 -12.641 1 95.62 477 GLY B CA 1
ATOM 8479 C C . GLY B 1 477 ? -14.047 27.547 -11.695 1 95.62 477 GLY B C 1
ATOM 8480 O O . GLY B 1 477 ? -13.336 26.859 -10.969 1 95.62 477 GLY B O 1
ATOM 8481 N N . TYR B 1 478 ? -15.383 27.453 -11.883 1 96.75 478 TYR B N 1
ATOM 8482 C CA . TYR B 1 478 ? -16.156 26.562 -11.008 1 96.75 478 TYR B CA 1
ATOM 8483 C C . TYR B 1 478 ? -15.859 25.109 -11.32 1 96.75 478 TYR B C 1
ATOM 8485 O O . TYR B 1 478 ? -16.109 24.219 -10.492 1 96.75 478 TYR B O 1
ATOM 8493 N N . ASP B 1 479 ? -15.336 24.891 -12.422 1 95.69 479 ASP B N 1
ATOM 8494 C CA . ASP B 1 479 ? -15.07 23.516 -12.836 1 95.69 479 ASP B CA 1
ATOM 8495 C C . ASP B 1 479 ? -13.633 23.109 -12.516 1 95.69 479 ASP B C 1
ATOM 8497 O O . ASP B 1 479 ? -13.18 22.047 -12.93 1 95.69 479 ASP B O 1
ATOM 8501 N N . THR B 1 480 ? -12.992 23.906 -11.742 1 93.81 480 THR B N 1
ATOM 8502 C CA . THR B 1 480 ? -11.625 23.594 -11.344 1 93.81 480 THR B CA 1
ATOM 8503 C C . THR B 1 480 ? -11.586 22.375 -10.43 1 93.81 480 THR B C 1
ATOM 8505 O O . THR B 1 480 ? -12.305 22.328 -9.43 1 93.81 480 THR B O 1
ATOM 8508 N N . ASP B 1 481 ? -10.797 21.422 -10.773 1 91.81 481 ASP B N 1
ATOM 8509 C CA . ASP B 1 481 ? -10.555 20.25 -9.93 1 91.81 481 ASP B CA 1
ATOM 8510 C C . ASP B 1 481 ? -9.617 20.594 -8.781 1 91.81 481 ASP B C 1
ATOM 8512 O O . ASP B 1 481 ? -8.469 20.984 -9 1 91.81 481 ASP B O 1
ATOM 8516 N N . ILE B 1 482 ? -10.078 20.422 -7.559 1 88.38 482 ILE B N 1
ATOM 8517 C CA . ILE B 1 482 ? -9.289 20.891 -6.418 1 88.38 482 ILE B CA 1
ATOM 8518 C C . ILE B 1 482 ? -8.5 19.719 -5.828 1 88.38 482 ILE B C 1
ATOM 8520 O O . ILE B 1 482 ? -7.719 19.906 -4.895 1 88.38 482 ILE B O 1
ATOM 8524 N N . GLY B 1 483 ? -8.602 18.609 -6.387 1 79.44 483 GLY B N 1
ATOM 8525 C CA . GLY B 1 483 ? -7.836 17.453 -5.93 1 79.44 483 GLY B CA 1
ATOM 8526 C C . GLY B 1 483 ? -8.297 16.938 -4.582 1 79.44 483 GLY B C 1
ATOM 8527 O O . GLY B 1 483 ? -9.398 17.234 -4.133 1 79.44 483 GLY B O 1
ATOM 8528 N N . GLN B 1 484 ? -7.348 16.172 -3.951 1 72.5 484 GLN B N 1
ATOM 8529 C CA . GLN B 1 484 ? -7.684 15.586 -2.66 1 72.5 484 GLN B CA 1
ATOM 8530 C C . GLN B 1 484 ? -7.574 16.609 -1.537 1 72.5 484 GLN B C 1
ATOM 8532 O O . GLN B 1 484 ? -6.582 17.344 -1.444 1 72.5 484 GLN B O 1
ATOM 8537 N N . ARG B 1 485 ? -8.602 16.719 -0.745 1 72.12 485 ARG B N 1
ATOM 8538 C CA . ARG B 1 485 ? -8.695 17.594 0.422 1 72.12 485 ARG B CA 1
ATOM 8539 C C . ARG B 1 485 ? -8.43 19.047 0.042 1 72.12 485 ARG B C 1
ATOM 8541 O O . ARG B 1 485 ? -7.938 19.828 0.857 1 72.12 485 ARG B O 1
ATOM 8548 N N . GLY B 1 486 ? -8.602 19.359 -1.224 1 75.25 486 GLY B N 1
ATOM 8549 C CA . GLY B 1 486 ? -8.453 20.734 -1.649 1 75.25 486 GLY B CA 1
ATOM 8550 C C . GLY B 1 486 ? -7.031 21.25 -1.531 1 75.25 486 GLY B C 1
ATOM 8551 O O . GLY B 1 486 ? -6.809 22.406 -1.146 1 75.25 486 GLY B O 1
ATOM 8552 N N . VAL B 1 487 ? -6.047 20.484 -1.759 1 66.69 487 VAL B N 1
ATOM 8553 C CA . VAL B 1 487 ? -4.637 20.797 -1.556 1 66.69 487 VAL B CA 1
ATOM 8554 C C . VAL B 1 487 ? -4.25 22.016 -2.393 1 66.69 487 VAL B C 1
ATOM 8556 O O . VAL B 1 487 ? -3.334 22.75 -2.033 1 66.69 487 VAL B O 1
ATOM 8559 N N . LYS B 1 488 ? -5.059 22.438 -3.279 1 71.88 488 LYS B N 1
ATOM 8560 C CA . LYS B 1 488 ? -4.758 23.547 -4.188 1 71.88 488 LYS B CA 1
ATOM 8561 C C . LYS B 1 488 ? -5.266 24.859 -3.625 1 71.88 488 LYS B C 1
ATOM 8563 O O . LYS B 1 488 ? -4.988 25.938 -4.184 1 71.88 488 LYS B O 1
ATOM 8568 N N . LEU B 1 489 ? -6.02 24.781 -2.506 1 84.06 489 LEU B N 1
ATOM 8569 C CA . LEU B 1 489 ? -6.676 25.969 -1.954 1 84.06 489 LEU B CA 1
ATOM 8570 C C . LEU B 1 489 ? -6.023 26.391 -0.641 1 84.06 489 LEU B C 1
ATOM 8572 O O . LEU B 1 489 ? -5.508 25.547 0.097 1 84.06 489 LEU B O 1
ATOM 8576 N N . SER B 1 490 ? -6.027 27.641 -0.446 1 81.5 490 SER B N 1
ATOM 8577 C CA . SER B 1 490 ? -5.582 28.156 0.85 1 81.5 490 SER B CA 1
ATOM 8578 C C . SER B 1 490 ? -6.613 27.859 1.937 1 81.5 490 SER B C 1
ATOM 8580 O O . SER B 1 490 ? -7.75 27.484 1.639 1 81.5 490 SER B O 1
ATOM 8582 N N . GLY B 1 491 ? -6.164 27.953 3.162 1 83.31 491 GLY B N 1
ATOM 8583 C CA . GLY B 1 491 ? -7.074 27.75 4.273 1 83.31 491 GLY B CA 1
ATOM 8584 C C . GLY B 1 491 ? -8.305 28.625 4.219 1 83.31 491 GLY B C 1
ATOM 8585 O O . GLY B 1 491 ? -9.422 28.172 4.457 1 83.31 491 GLY B O 1
ATOM 8586 N N . GLY B 1 492 ? -8.07 29.906 3.928 1 87.5 492 GLY B N 1
ATOM 8587 C CA . GLY B 1 492 ? -9.18 30.844 3.818 1 87.5 492 GLY B CA 1
ATOM 8588 C C . GLY B 1 492 ? -10.133 30.516 2.684 1 87.5 492 GLY B C 1
ATOM 8589 O O . GLY B 1 492 ? -11.344 30.672 2.818 1 87.5 492 GLY B O 1
ATOM 8590 N N . GLN B 1 493 ? -9.555 30.062 1.572 1 90.38 493 GLN B N 1
ATOM 8591 C CA . GLN B 1 493 ? -10.375 29.672 0.425 1 90.38 493 GLN B CA 1
ATOM 8592 C C . GLN B 1 493 ? -11.227 28.453 0.748 1 90.38 493 GLN B C 1
ATOM 8594 O O . GLN B 1 493 ? -12.406 28.406 0.4 1 90.38 493 GLN B O 1
ATOM 8599 N N . LYS B 1 494 ? -10.664 27.516 1.434 1 93.25 494 LYS B N 1
ATOM 8600 C CA . LYS B 1 494 ? -11.398 26.328 1.831 1 93.25 494 LYS B CA 1
ATOM 8601 C C . LYS B 1 494 ? -12.578 26.672 2.734 1 93.25 494 LYS B C 1
ATOM 8603 O O . LYS B 1 494 ? -13.672 26.141 2.572 1 93.25 494 LYS B O 1
ATOM 8608 N N . GLN B 1 495 ? -12.32 27.547 3.643 1 92.94 495 GLN B N 1
ATOM 8609 C CA . GLN B 1 495 ? -13.359 27.969 4.582 1 92.94 495 GLN B CA 1
ATOM 8610 C C . GLN B 1 495 ? -14.508 28.656 3.859 1 92.94 495 GLN B C 1
ATOM 8612 O O . GLN B 1 495 ? -15.68 28.422 4.184 1 92.94 495 GLN B O 1
ATOM 8617 N N . ARG B 1 496 ? -14.156 29.484 2.936 1 94.94 496 ARG B N 1
ATOM 8618 C CA . ARG B 1 496 ? -15.18 30.203 2.189 1 94.94 496 ARG B CA 1
ATOM 8619 C C . ARG B 1 496 ? -16.047 29.25 1.377 1 94.94 496 ARG B C 1
ATOM 8621 O O . ARG B 1 496 ? -17.25 29.453 1.22 1 94.94 496 ARG B O 1
ATOM 8628 N N . LEU B 1 497 ? -15.445 28.203 0.861 1 95.5 497 LEU B N 1
ATOM 8629 C CA . LEU B 1 497 ? -16.219 27.188 0.152 1 95.5 497 LEU B CA 1
ATOM 8630 C C . LEU B 1 497 ? -17.125 26.438 1.11 1 95.5 497 LEU B C 1
ATOM 8632 O O . LEU B 1 497 ? -18.25 26.078 0.752 1 95.5 497 LEU B O 1
ATOM 8636 N N . SER B 1 498 ? -16.609 26.125 2.303 1 95.38 498 SER B N 1
ATOM 8637 C CA . SER B 1 498 ? -17.422 25.469 3.316 1 95.38 498 SER B CA 1
ATOM 8638 C C . SER B 1 498 ? -18.625 26.328 3.699 1 95.38 498 SER B C 1
ATOM 8640 O O . SER B 1 498 ? -19.734 25.828 3.865 1 95.38 498 SER B O 1
ATOM 8642 N N . ILE B 1 499 ? -18.391 27.625 3.805 1 96.25 499 ILE B N 1
ATOM 8643 C CA . ILE B 1 499 ? -19.453 28.562 4.137 1 96.25 499 ILE B CA 1
ATOM 8644 C C . ILE B 1 499 ? -20.469 28.609 2.99 1 96.25 499 ILE B C 1
ATOM 8646 O O . ILE B 1 499 ? -21.672 28.672 3.223 1 96.25 499 ILE B O 1
ATOM 8650 N N . ALA B 1 500 ? -19.953 28.594 1.753 1 97.38 500 ALA B N 1
ATOM 8651 C CA . ALA B 1 500 ? -20.828 28.578 0.585 1 97.38 500 ALA B CA 1
ATOM 8652 C C . ALA B 1 500 ? -21.781 27.391 0.62 1 97.38 500 ALA B C 1
ATOM 8654 O O . ALA B 1 500 ? -22.953 27.516 0.244 1 97.38 500 ALA B O 1
ATOM 8655 N N . ARG B 1 501 ? -21.328 26.281 1.066 1 96.81 501 ARG B N 1
ATOM 8656 C CA . ARG B 1 501 ? -22.172 25.094 1.229 1 96.81 501 ARG B CA 1
ATOM 8657 C C . ARG B 1 501 ? -23.359 25.391 2.146 1 96.81 501 ARG B C 1
ATOM 8659 O O . ARG B 1 501 ? -24.484 24.984 1.855 1 96.81 501 ARG B O 1
ATOM 8666 N N . VAL B 1 502 ? -23 26.016 3.188 1 96.88 502 VAL B N 1
ATOM 8667 C CA . VAL B 1 502 ? -24.016 26.266 4.207 1 96.88 502 VAL B CA 1
ATOM 8668 C C . VAL B 1 502 ? -25 27.312 3.711 1 96.88 502 VAL B C 1
ATOM 8670 O O . VAL B 1 502 ? -26.188 27.25 3.994 1 96.88 502 VAL B O 1
ATOM 8673 N N . PHE B 1 503 ? -24.5 28.344 2.975 1 97.19 503 PHE B N 1
ATOM 8674 C CA . PHE B 1 503 ? -25.391 29.312 2.348 1 97.19 503 PHE B CA 1
ATOM 8675 C C . PHE B 1 503 ? -26.406 28.625 1.441 1 97.19 503 PHE B C 1
ATOM 8677 O O . PHE B 1 503 ? -27.578 28.984 1.422 1 97.19 503 PHE B O 1
ATOM 8684 N N . LEU B 1 504 ? -25.812 27.719 0.661 1 97.38 504 LEU B N 1
ATOM 8685 C CA . LEU B 1 504 ? -26.656 27 -0.299 1 97.38 504 LEU B CA 1
ATOM 8686 C C . LEU B 1 504 ? -27.719 26.172 0.415 1 97.38 504 LEU B C 1
ATOM 8688 O O . LEU B 1 504 ? -28.859 26.094 -0.036 1 97.38 504 LEU B O 1
ATOM 8692 N N . LYS B 1 505 ? -27.344 25.531 1.481 1 96.31 505 LYS B N 1
ATOM 8693 C CA . LYS B 1 505 ? -28.266 24.75 2.291 1 96.31 505 LYS B CA 1
ATOM 8694 C C . LYS B 1 505 ? -29.359 25.625 2.896 1 96.31 505 LYS B C 1
ATOM 8696 O O . LYS B 1 505 ? -30.516 25.219 2.984 1 96.31 505 LYS B O 1
ATOM 8701 N N . ASN B 1 506 ? -29.016 26.812 3.369 1 95.69 506 ASN B N 1
ATOM 8702 C CA . ASN B 1 506 ? -29.922 27.828 3.902 1 95.69 506 ASN B CA 1
ATOM 8703 C C . ASN B 1 506 ? -30.719 27.297 5.09 1 95.69 506 ASN B C 1
ATOM 8705 O O . ASN B 1 506 ? -31.953 27.375 5.086 1 95.69 506 ASN B O 1
ATOM 8709 N N . PRO B 1 507 ? -30.109 26.781 6.164 1 96.81 507 PRO B N 1
ATOM 8710 C CA . PRO B 1 507 ? -30.797 26.25 7.34 1 96.81 507 PRO B CA 1
ATOM 8711 C C . PRO B 1 507 ? -31.188 27.344 8.336 1 96.81 507 PRO B C 1
ATOM 8713 O O . PRO B 1 507 ? -30.531 28.391 8.414 1 96.81 507 PRO B O 1
ATOM 8716 N N . PRO B 1 508 ? -32.219 27.109 9.141 1 97.62 508 PRO B N 1
ATOM 8717 C CA . PRO B 1 508 ? -32.625 28.094 10.148 1 97.62 508 PRO B CA 1
ATOM 8718 C C . PRO B 1 508 ? -31.734 28.094 11.383 1 97.62 508 PRO B C 1
ATOM 8720 O O . PRO B 1 508 ? -31.75 29.062 12.148 1 97.62 508 PRO B O 1
ATOM 8723 N N . ILE B 1 509 ? -31 27.062 11.57 1 98 509 ILE B N 1
ATOM 8724 C CA . ILE B 1 509 ? -30.109 26.953 12.719 1 98 509 ILE B CA 1
ATOM 8725 C C . ILE B 1 509 ? -28.672 26.812 12.242 1 98 509 ILE B C 1
ATOM 8727 O O . ILE B 1 509 ? -28.391 26 11.352 1 98 509 ILE B O 1
ATOM 8731 N N . LEU B 1 510 ? -27.812 27.594 12.82 1 97.56 510 LEU B N 1
ATOM 8732 C CA . LEU B 1 510 ? -26.406 27.594 12.406 1 97.56 510 LEU B CA 1
ATOM 8733 C C . LEU B 1 510 ? -25.5 27.344 13.594 1 97.56 510 LEU B C 1
ATOM 8735 O O . LEU B 1 510 ? -25.781 27.797 14.711 1 97.56 510 LEU B O 1
ATOM 8739 N N . ILE B 1 511 ? -24.406 26.594 13.359 1 96.69 511 ILE B N 1
ATOM 8740 C CA . ILE B 1 511 ? -23.359 26.359 14.344 1 96.69 511 ILE B CA 1
ATOM 8741 C C . ILE B 1 511 ? -22 26.719 13.734 1 96.69 511 ILE B C 1
ATOM 8743 O O . ILE B 1 511 ? -21.578 26.125 12.734 1 96.69 511 ILE B O 1
ATOM 8747 N N . PHE B 1 512 ? -21.344 27.719 14.312 1 94.75 512 PHE B N 1
ATOM 8748 C CA . PHE B 1 512 ? -19.984 28.094 13.914 1 94.75 512 PHE B CA 1
ATOM 8749 C C . PHE B 1 512 ? -18.969 27.625 14.938 1 94.75 512 PHE B C 1
ATOM 8751 O O . PHE B 1 512 ? -18.828 28.234 16 1 94.75 512 PHE B O 1
ATOM 8758 N N . ASP B 1 513 ? -18.234 26.578 14.609 1 90.31 513 ASP B N 1
ATOM 8759 C CA . ASP B 1 513 ? -17.25 26.016 15.531 1 90.31 513 ASP B CA 1
ATOM 8760 C C . ASP B 1 513 ? -15.836 26.453 15.156 1 90.31 513 ASP B C 1
ATOM 8762 O O . ASP B 1 513 ? -15.156 25.781 14.391 1 90.31 513 ASP B O 1
ATOM 8766 N N . GLU B 1 514 ? -15.297 27.516 15.773 1 81.94 514 GLU B N 1
ATOM 8767 C CA . GLU B 1 514 ? -13.969 28.078 15.594 1 81.94 514 GLU B CA 1
ATOM 8768 C C . GLU B 1 514 ? -13.625 28.234 14.117 1 81.94 514 GLU B C 1
ATOM 8770 O O . GLU B 1 514 ? -12.555 27.828 13.672 1 81.94 514 GLU B O 1
ATOM 8775 N N . ALA B 1 515 ? -14.406 28.859 13.375 1 79.31 515 ALA B N 1
ATOM 8776 C CA . ALA B 1 515 ? -14.367 28.875 11.914 1 79.31 515 ALA B CA 1
ATOM 8777 C C . ALA B 1 515 ? -13.242 29.766 11.406 1 79.31 515 ALA B C 1
ATOM 8779 O O . ALA B 1 515 ? -12.867 29.703 10.234 1 79.31 515 ALA B O 1
ATOM 8780 N N . THR B 1 516 ? -12.609 30.594 12.281 1 75.88 516 THR B N 1
ATOM 8781 C CA . THR B 1 516 ? -11.625 31.562 11.797 1 75.88 516 THR B CA 1
ATOM 8782 C C . THR B 1 516 ? -10.266 31.328 12.461 1 75.88 516 THR B C 1
ATOM 8784 O O . THR B 1 516 ? -9.312 32.062 12.195 1 75.88 516 THR B O 1
ATOM 8787 N N . SER B 1 517 ? -10.102 30.391 13.328 1 66.62 517 SER B N 1
ATOM 8788 C CA . SER B 1 517 ? -8.93 30.219 14.18 1 66.62 517 SER B CA 1
ATOM 8789 C C . SER B 1 517 ? -7.684 29.922 13.352 1 66.62 517 SER B C 1
ATOM 8791 O O . SER B 1 517 ? -6.574 30.297 13.734 1 66.62 517 SER B O 1
ATOM 8793 N N . ALA B 1 518 ? -7.715 29.297 12.289 1 63.53 518 ALA B N 1
ATOM 8794 C CA . ALA B 1 518 ? -6.523 28.875 11.562 1 63.53 518 ALA B CA 1
ATOM 8795 C C . ALA B 1 518 ? -6.273 29.75 10.344 1 63.53 518 ALA B C 1
ATOM 8797 O O . ALA B 1 518 ? -5.484 29.406 9.469 1 63.53 518 ALA B O 1
ATOM 8798 N N . LEU B 1 519 ? -6.805 31 10.414 1 70.44 519 LEU B N 1
ATOM 8799 C CA . LEU B 1 519 ? -6.727 31.828 9.219 1 70.44 519 LEU B CA 1
ATOM 8800 C C . LEU B 1 519 ? -5.84 33.062 9.469 1 70.44 519 LEU B C 1
ATOM 8802 O O . LEU B 1 519 ? -5.691 33.5 10.609 1 70.44 519 LEU B O 1
ATOM 8806 N N . ASP B 1 520 ? -5.223 33.531 8.406 1 64.31 520 ASP B N 1
ATOM 8807 C CA . ASP B 1 520 ? -4.531 34.812 8.477 1 64.31 520 ASP B CA 1
ATOM 8808 C C . ASP B 1 520 ? -5.523 35.969 8.648 1 64.31 520 ASP B C 1
ATOM 8810 O O . ASP B 1 520 ? -6.715 35.812 8.375 1 64.31 520 ASP B O 1
ATOM 8814 N N . ASN B 1 521 ? -4.977 37.094 9.062 1 65.06 521 ASN B N 1
ATOM 8815 C CA . ASN B 1 521 ? -5.805 38.25 9.43 1 65.06 521 ASN B CA 1
ATOM 8816 C C . ASN B 1 521 ? -6.691 38.688 8.266 1 65.06 521 ASN B C 1
ATOM 8818 O O . ASN B 1 521 ? -7.875 38.969 8.461 1 65.06 521 ASN B O 1
ATOM 8822 N N . GLU B 1 522 ? -6.109 38.719 7.117 1 67.69 522 GLU B N 1
ATOM 8823 C CA . GLU B 1 522 ? -6.895 39.156 5.969 1 67.69 522 GLU B CA 1
ATOM 8824 C C . GLU B 1 522 ? -8.016 38.156 5.656 1 67.69 522 GLU B C 1
ATOM 8826 O O . GLU B 1 522 ? -9.164 38.562 5.449 1 67.69 522 GLU B O 1
ATOM 8831 N N . SER B 1 523 ? -7.711 36.969 5.598 1 78.44 523 SER B N 1
ATOM 8832 C CA . SER B 1 523 ? -8.688 35.906 5.34 1 78.44 523 SER B CA 1
ATOM 8833 C C . SER B 1 523 ? -9.742 35.844 6.445 1 78.44 523 SER B C 1
ATOM 8835 O O . SER B 1 523 ? -10.914 35.594 6.176 1 78.44 523 SER B O 1
ATOM 8837 N N . GLU B 1 524 ? -9.242 36.094 7.613 1 81.44 524 GLU B N 1
ATOM 8838 C CA . GLU B 1 524 ? -10.141 36.062 8.766 1 81.44 524 GLU B CA 1
ATOM 8839 C C . GLU B 1 524 ? -11.242 37.125 8.633 1 81.44 524 GLU B C 1
ATOM 8841 O O . GLU B 1 524 ? -12.406 36.844 8.938 1 81.44 524 GLU B O 1
ATOM 8846 N N . GLN B 1 525 ? -10.875 38.25 8.219 1 80.94 525 GLN B N 1
ATOM 8847 C CA . GLN B 1 525 ? -11.852 39.344 8.078 1 80.94 525 GLN B CA 1
ATOM 8848 C C . GLN B 1 525 ? -12.906 38.969 7.027 1 80.94 525 GLN B C 1
ATOM 8850 O O . GLN B 1 525 ? -14.102 39.188 7.246 1 80.94 525 GLN B O 1
ATOM 8855 N N . ILE B 1 526 ? -12.438 38.469 5.941 1 86.56 526 ILE B N 1
ATOM 8856 C CA . ILE B 1 526 ? -13.328 38.125 4.844 1 86.56 526 ILE B CA 1
ATOM 8857 C C . ILE B 1 526 ? -14.289 37 5.297 1 86.56 526 ILE B C 1
ATOM 8859 O O . ILE B 1 526 ? -15.492 37.094 5.031 1 86.56 526 ILE B O 1
ATOM 8863 N N . VAL B 1 527 ? -13.797 36.094 5.969 1 89.56 527 VAL B N 1
ATOM 8864 C CA . VAL B 1 527 ? -14.594 34.969 6.438 1 89.56 527 VAL B CA 1
ATOM 8865 C C . VAL B 1 527 ? -15.578 35.406 7.508 1 89.56 527 VAL B C 1
ATOM 8867 O O . VAL B 1 527 ? -16.734 35 7.516 1 89.56 527 VAL B O 1
ATOM 8870 N N . GLN B 1 528 ? -15.109 36.281 8.344 1 87.25 528 GLN B N 1
ATOM 8871 C CA . GLN B 1 528 ? -15.969 36.812 9.391 1 87.25 528 GLN B CA 1
ATOM 8872 C C . GLN B 1 528 ? -17.156 37.562 8.805 1 87.25 528 GLN B C 1
ATOM 8874 O O . GLN B 1 528 ? -18.281 37.438 9.289 1 87.25 528 GLN B O 1
ATOM 8879 N N . GLU B 1 529 ? -16.906 38.281 7.84 1 89.19 529 GLU B N 1
ATOM 8880 C CA . GLU B 1 529 ? -17.969 39.031 7.164 1 89.19 529 GLU B CA 1
ATOM 8881 C C . GLU B 1 529 ? -19.016 38.062 6.586 1 89.19 529 GLU B C 1
ATOM 8883 O O . GLU B 1 529 ? -20.219 38.312 6.688 1 89.19 529 GLU B O 1
ATOM 8888 N N . SER B 1 530 ? -18.531 37.062 5.977 1 92.69 530 SER B N 1
ATOM 8889 C CA . SER B 1 530 ? -19.422 36.062 5.387 1 92.69 530 SER B CA 1
ATOM 8890 C C . SER B 1 530 ? -20.266 35.375 6.457 1 92.69 530 SER B C 1
ATOM 8892 O O . SER B 1 530 ? -21.453 35.125 6.258 1 92.69 530 SER B O 1
ATOM 8894 N N . LEU B 1 531 ? -19.672 35.125 7.566 1 92.31 531 LEU B N 1
ATOM 8895 C CA . LEU B 1 531 ? -20.375 34.438 8.664 1 92.31 531 LEU B CA 1
ATOM 8896 C C . LEU B 1 531 ? -21.469 35.344 9.242 1 92.31 531 LEU B C 1
ATOM 8898 O O . LEU B 1 531 ? -22.547 34.844 9.586 1 92.31 531 LEU B O 1
ATOM 8902 N N . GLU B 1 532 ? -21.172 36.562 9.328 1 90.25 532 GLU B N 1
ATOM 8903 C CA . GLU B 1 532 ? -22.156 37.5 9.852 1 90.25 532 GLU B CA 1
ATOM 8904 C C . GLU B 1 532 ? -23.359 37.625 8.922 1 90.25 532 GLU B C 1
ATOM 8906 O O . GLU B 1 532 ? -24.5 37.688 9.383 1 90.25 532 GLU B O 1
ATOM 8911 N N . LYS B 1 533 ? -23.031 37.656 7.664 1 93.31 533 LYS B N 1
ATOM 8912 C CA . LYS B 1 533 ? -24.109 37.656 6.684 1 93.31 533 LYS B CA 1
ATOM 8913 C C . LYS B 1 533 ? -24.953 36.406 6.781 1 93.31 533 LYS B C 1
ATOM 8915 O O . LYS B 1 533 ? -26.188 36.469 6.684 1 93.31 533 LYS B O 1
ATOM 8920 N N . LEU B 1 534 ? -24.328 35.344 6.93 1 94.5 534 LEU B N 1
ATOM 8921 C CA . LEU B 1 534 ? -25 34.031 7.008 1 94.5 534 LEU B CA 1
ATOM 8922 C C . LEU B 1 534 ? -25.875 33.938 8.258 1 94.5 534 LEU B C 1
ATOM 8924 O O . LEU B 1 534 ? -26.938 33.344 8.234 1 94.5 534 LEU B O 1
ATOM 8928 N N . ALA B 1 535 ? -25.438 34.5 9.312 1 94.44 535 ALA B N 1
ATOM 8929 C CA . ALA B 1 535 ? -26.078 34.406 10.625 1 94.44 535 ALA B CA 1
ATOM 8930 C C . ALA B 1 535 ? -27.328 35.281 10.703 1 94.44 535 ALA B C 1
ATOM 8932 O O . ALA B 1 535 ? -28.156 35.094 11.602 1 94.44 535 ALA B O 1
ATOM 8933 N N . LYS B 1 536 ? -27.5 36.156 9.797 1 92.69 536 LYS B N 1
ATOM 8934 C CA . LYS B 1 536 ? -28.594 37.094 9.867 1 92.69 536 LYS B CA 1
ATOM 8935 C C . LYS B 1 536 ? -29.938 36.375 9.906 1 92.69 536 LYS B C 1
ATOM 8937 O O . LYS B 1 536 ? -30.234 35.562 9.039 1 92.69 536 LYS B O 1
ATOM 8942 N N . ASN B 1 537 ? -30.75 36.688 10.883 1 92 537 ASN B N 1
ATOM 8943 C CA . ASN B 1 537 ? -32.094 36.188 11.078 1 92 537 ASN B CA 1
ATOM 8944 C C . ASN B 1 537 ? -32.156 34.688 11.281 1 92 537 ASN B C 1
ATOM 8946 O O . ASN B 1 537 ? -33.062 34 10.82 1 92 537 ASN B O 1
ATOM 8950 N N . ARG B 1 538 ? -31.125 34.062 11.789 1 96.31 538 ARG B N 1
ATOM 8951 C CA . ARG B 1 538 ? -31.047 32.625 12.086 1 96.31 538 ARG B CA 1
ATOM 8952 C C . ARG B 1 538 ? -30.531 32.375 13.5 1 96.31 538 ARG B C 1
ATOM 8954 O O . ARG B 1 538 ? -29.766 33.188 14.031 1 96.31 538 ARG B O 1
ATOM 8961 N N . THR B 1 539 ? -31.047 31.328 14.133 1 97.38 539 THR B N 1
ATOM 8962 C CA . THR B 1 539 ? -30.469 30.938 15.422 1 97.38 539 THR B CA 1
ATOM 8963 C C . THR B 1 539 ? -29.031 30.453 15.25 1 97.38 539 THR B C 1
ATOM 8965 O O . THR B 1 539 ? -28.781 29.5 14.516 1 97.38 539 THR B O 1
ATOM 8968 N N . THR B 1 540 ? -28.109 31.156 15.852 1 96.56 540 THR B N 1
ATOM 8969 C CA . THR B 1 540 ? -26.703 30.875 15.57 1 96.56 540 THR B CA 1
ATOM 8970 C C . THR B 1 540 ? -25.922 30.656 16.859 1 96.56 540 THR B C 1
ATOM 8972 O O . THR B 1 540 ? -26 31.484 17.781 1 96.56 540 THR B O 1
ATOM 8975 N N . PHE B 1 541 ? -25.281 29.484 16.969 1 96.06 541 PHE B N 1
ATOM 8976 C CA . PHE B 1 541 ? -24.297 29.219 18.016 1 96.06 541 PHE B CA 1
ATOM 8977 C C . PHE B 1 541 ? -22.875 29.453 17.5 1 96.06 541 PHE B C 1
ATOM 8979 O O . PHE B 1 541 ? -22.5 28.891 16.453 1 96.06 541 PHE B O 1
ATOM 8986 N N . VAL B 1 542 ? -22.094 30.25 18.188 1 93.81 542 VAL B N 1
ATOM 8987 C CA . VAL B 1 542 ? -20.75 30.531 17.703 1 93.81 542 VAL B CA 1
ATOM 8988 C C . VAL B 1 542 ? -19.734 30.281 18.812 1 93.81 542 VAL B C 1
ATOM 8990 O O . VAL B 1 542 ? -19.891 30.75 19.938 1 93.81 542 VAL B O 1
ATOM 8993 N N . ILE B 1 543 ? -18.844 29.391 18.531 1 89.88 543 ILE B N 1
ATOM 8994 C CA . ILE B 1 543 ? -17.656 29.219 19.359 1 89.88 543 ILE B CA 1
ATOM 8995 C C . ILE B 1 543 ? -16.5 30.031 18.781 1 89.88 543 ILE B C 1
ATOM 8997 O O . ILE B 1 543 ? -16.016 29.734 17.688 1 89.88 543 ILE B O 1
ATOM 9001 N N . ALA B 1 544 ? -16.125 31.125 19.406 1 77 544 ALA B N 1
ATOM 9002 C CA . ALA B 1 544 ? -15.07 31.969 18.859 1 77 544 ALA B CA 1
ATOM 9003 C C . ALA B 1 544 ? -13.992 32.25 19.906 1 77 544 ALA B C 1
ATOM 9005 O O . ALA B 1 544 ? -14.273 32.25 21.109 1 77 544 ALA B O 1
ATOM 9006 N N . HIS B 1 545 ? -12.914 32.344 19.406 1 64.44 545 HIS B N 1
ATOM 9007 C CA . HIS B 1 545 ? -11.805 32.75 20.25 1 64.44 545 HIS B CA 1
ATOM 9008 C C . HIS B 1 545 ? -11.539 34.25 20.172 1 64.44 545 HIS B C 1
ATOM 9010 O O . HIS B 1 545 ? -10.898 34.812 21.047 1 64.44 545 HIS B O 1
ATOM 9016 N N . ARG B 1 546 ? -12.117 34.781 19.203 1 67.56 546 ARG B N 1
ATOM 9017 C CA . ARG B 1 546 ? -11.906 36.219 19.016 1 67.56 546 ARG B CA 1
ATOM 9018 C C . ARG B 1 546 ? -12.922 37 19.828 1 67.56 546 ARG B C 1
ATOM 9020 O O . ARG B 1 546 ? -14.125 36.75 19.766 1 67.56 546 ARG B O 1
ATOM 9027 N N . LEU B 1 547 ? -12.445 38.031 20.406 1 73.5 547 LEU B N 1
ATOM 9028 C CA . LEU B 1 547 ? -13.25 38.844 21.312 1 73.5 547 LEU B CA 1
ATOM 9029 C C . LEU B 1 547 ? -14.305 39.625 20.562 1 73.5 547 LEU B C 1
ATOM 9031 O O . LEU B 1 547 ? -15.422 39.812 21.047 1 73.5 547 LEU B O 1
ATOM 9035 N N . THR B 1 548 ? -13.938 40.062 19.375 1 72.25 548 THR B N 1
ATOM 9036 C CA . THR B 1 548 ? -14.867 40.906 18.609 1 72.25 548 THR B CA 1
ATOM 9037 C C . THR B 1 548 ? -16.141 40.125 18.266 1 72.25 548 THR B C 1
ATOM 9039 O O . THR B 1 548 ? -17.234 40.688 18.266 1 72.25 548 THR B O 1
ATOM 9042 N N . THR B 1 549 ? -16.016 38.906 17.969 1 76.81 549 THR B N 1
ATOM 9043 C CA . THR B 1 549 ? -17.141 38.062 17.641 1 76.81 549 THR B CA 1
ATOM 9044 C C . THR B 1 549 ? -18.016 37.781 18.859 1 76.81 549 THR B C 1
ATOM 9046 O O . THR B 1 549 ? -19.234 37.75 18.766 1 76.81 549 THR B O 1
ATOM 9049 N N . ILE B 1 550 ? -17.391 37.688 19.938 1 82.81 550 ILE B N 1
ATOM 9050 C CA . ILE B 1 550 ? -18.094 37.406 21.172 1 82.81 550 ILE B CA 1
ATOM 9051 C C . ILE B 1 550 ? -18.812 38.656 21.672 1 82.81 550 ILE B C 1
ATOM 9053 O O . ILE B 1 550 ? -19.938 38.594 22.156 1 82.81 550 ILE B O 1
ATOM 9057 N N . GLU B 1 551 ? -18.219 39.781 21.453 1 84.94 551 GLU B N 1
ATOM 9058 C CA . GLU B 1 551 ? -18.75 41.062 21.984 1 84.94 551 GLU B CA 1
ATOM 9059 C C . GLU B 1 551 ? -20.062 41.406 21.297 1 84.94 551 GLU B C 1
ATOM 9061 O O . GLU B 1 551 ? -20.922 42.031 21.922 1 84.94 551 GLU B O 1
ATOM 9066 N N . ASN B 1 552 ? -20.234 40.969 20.141 1 81.88 552 ASN B N 1
ATOM 9067 C CA . ASN B 1 552 ? -21.406 41.375 19.375 1 81.88 552 ASN B CA 1
ATOM 9068 C C . ASN B 1 552 ? -22.547 40.375 19.547 1 81.88 552 ASN B C 1
ATOM 9070 O O . ASN B 1 552 ? -23.641 40.562 19 1 81.88 552 ASN B O 1
ATOM 9074 N N . ALA B 1 553 ? -22.391 39.406 20.359 1 91.12 553 ALA B N 1
ATOM 9075 C CA . ALA B 1 553 ? -23.422 38.406 20.547 1 91.12 553 ALA B CA 1
ATOM 9076 C C . ALA B 1 553 ? -24.562 38.906 21.422 1 91.12 553 ALA B C 1
ATOM 9078 O O . ALA B 1 553 ? -24.328 39.75 22.297 1 91.12 553 ALA B O 1
ATOM 9079 N N . GLU B 1 554 ? -25.75 38.438 21.141 1 91.44 554 GLU B N 1
ATOM 9080 C CA . GLU B 1 554 ? -26.906 38.812 21.953 1 91.44 554 GLU B CA 1
ATOM 9081 C C . GLU B 1 554 ? -26.859 38.156 23.328 1 91.44 554 GLU B C 1
ATOM 9083 O O . GLU B 1 554 ? -27.375 38.688 24.312 1 91.44 554 GLU B O 1
ATOM 9088 N N . GLU B 1 555 ? -26.344 37 23.328 1 93.25 555 GLU B N 1
ATOM 9089 C CA . GLU B 1 555 ? -26.141 36.281 24.578 1 93.25 555 GLU B CA 1
ATOM 9090 C C . GLU B 1 555 ? -24.797 35.531 24.578 1 93.25 555 GLU B C 1
ATOM 9092 O O . GLU B 1 555 ? -24.422 34.938 23.562 1 93.25 555 GLU B O 1
ATOM 9097 N N . ILE B 1 556 ? -24.125 35.719 25.703 1 94.31 556 ILE B N 1
ATOM 9098 C CA . ILE B 1 556 ? -22.859 35.031 25.891 1 94.31 556 ILE B CA 1
ATOM 9099 C C . ILE B 1 556 ? -22.984 34 27 1 94.31 556 ILE B C 1
ATOM 9101 O O . ILE B 1 556 ? -23.484 34.312 28.094 1 94.31 556 ILE B O 1
ATOM 9105 N N . LEU B 1 557 ? -22.609 32.812 26.656 1 93.69 557 LEU B N 1
ATOM 9106 C CA . LEU B 1 557 ? -22.609 31.719 27.641 1 93.69 557 LEU B CA 1
ATOM 9107 C C . LEU B 1 557 ? -21.188 31.391 28.078 1 93.69 557 LEU B C 1
ATOM 9109 O O . LEU B 1 557 ? -20.375 30.891 27.281 1 93.69 557 LEU B O 1
ATOM 9113 N N . MET B 1 558 ? -20.891 31.672 29.328 1 92.62 558 MET B N 1
ATOM 9114 C CA . MET B 1 558 ? -19.594 31.328 29.891 1 92.62 558 MET B CA 1
ATOM 9115 C C . MET B 1 558 ? -19.609 29.906 30.469 1 92.62 558 MET B C 1
ATOM 9117 O O . MET B 1 558 ? -20.203 29.672 31.516 1 92.62 558 MET B O 1
ATOM 9121 N N . LEU B 1 559 ? -18.922 29.062 29.75 1 89.38 559 LEU B N 1
ATOM 9122 C CA . LEU B 1 559 ? -18.844 27.672 30.188 1 89.38 559 LEU B CA 1
ATOM 9123 C C . LEU B 1 559 ? -17.625 27.438 31.062 1 89.38 559 LEU B C 1
ATOM 9125 O O . LEU B 1 559 ? -16.531 27.938 30.766 1 89.38 559 LEU B O 1
ATOM 9129 N N . THR B 1 560 ? -17.828 26.75 32.156 1 86.94 560 THR B N 1
ATOM 9130 C CA . THR B 1 560 ? -16.766 26.328 33.062 1 86.94 560 THR B CA 1
ATOM 9131 C C . THR B 1 560 ? -16.906 24.828 33.375 1 86.94 560 THR B C 1
ATOM 9133 O O . THR B 1 560 ? -17.797 24.156 32.844 1 86.94 560 THR B O 1
ATOM 9136 N N . ASP B 1 561 ? -16.031 24.312 34.188 1 81.38 561 ASP B N 1
ATOM 9137 C CA . ASP B 1 561 ? -16.062 22.906 34.594 1 81.38 561 ASP B CA 1
ATOM 9138 C C . ASP B 1 561 ? -17.328 22.578 35.375 1 81.38 561 ASP B C 1
ATOM 9140 O O . ASP B 1 561 ? -17.734 21.406 35.438 1 81.38 561 ASP B O 1
ATOM 9144 N N . GLU B 1 562 ? -17.969 23.594 35.938 1 80.81 562 GLU B N 1
ATOM 9145 C CA . GLU B 1 562 ? -19.188 23.406 36.719 1 80.81 562 GLU B CA 1
ATOM 9146 C C . GLU B 1 562 ? -20.438 23.641 35.875 1 80.81 562 GLU B C 1
ATOM 9148 O O . GLU B 1 562 ? -21.562 23.531 36.375 1 80.81 562 GLU B O 1
ATOM 9153 N N . GLY B 1 563 ? -20.203 23.859 34.625 1 85.06 563 GLY B N 1
ATOM 9154 C CA . GLY B 1 563 ? -21.328 24.141 33.75 1 85.06 563 GLY B CA 1
ATOM 9155 C C . GLY B 1 563 ? -21.375 25.578 33.281 1 85.06 563 GLY B C 1
ATOM 9156 O O . GLY B 1 563 ? -20.344 26.203 33.094 1 85.06 563 GLY B O 1
ATOM 9157 N N . ILE B 1 564 ? -22.594 26.016 32.969 1 89.69 564 ILE B N 1
ATOM 9158 C CA . ILE B 1 564 ? -22.766 27.422 32.562 1 89.69 564 ILE B CA 1
ATOM 9159 C C . ILE B 1 564 ? -22.781 28.312 33.812 1 89.69 564 ILE B C 1
ATOM 9161 O O . ILE B 1 564 ? -23.734 28.281 34.594 1 89.69 564 ILE B O 1
ATOM 9165 N N . LYS B 1 565 ? -21.844 29.156 33.906 1 88.69 565 LYS B N 1
ATOM 9166 C CA . LYS B 1 565 ? -21.672 29.938 35.125 1 88.69 565 LYS B CA 1
ATOM 9167 C C . LYS B 1 565 ? -22.25 31.344 34.938 1 88.69 565 LYS B C 1
ATOM 9169 O O . LYS B 1 565 ? -22.75 31.922 35.906 1 88.69 565 LYS B O 1
ATOM 9174 N N . GLU B 1 566 ? -21.969 31.906 33.812 1 92.06 566 GLU B N 1
ATOM 9175 C CA . GLU B 1 566 ? -22.438 33.25 33.531 1 92.06 566 GLU B CA 1
ATOM 9176 C C . GLU B 1 566 ? -23.172 33.312 32.188 1 92.06 566 GLU B C 1
ATOM 9178 O O . GLU B 1 566 ? -22.812 32.594 31.25 1 92.06 566 GLU B O 1
ATOM 9183 N N . ARG B 1 567 ? -24.25 34.094 32.188 1 92.88 567 ARG B N 1
ATOM 9184 C CA . ARG B 1 567 ? -25 34.312 30.953 1 92.88 567 ARG B CA 1
ATOM 9185 C C . ARG B 1 567 ? -25.453 35.781 30.828 1 92.88 567 ARG B C 1
ATOM 9187 O O . ARG B 1 567 ? -25.859 36.375 31.828 1 92.88 567 ARG B O 1
ATOM 9194 N N . GLY B 1 568 ? -25.25 36.281 29.641 1 92.31 568 GLY B N 1
ATOM 9195 C CA . GLY B 1 568 ? -25.688 37.656 29.406 1 92.31 568 GLY B CA 1
ATOM 9196 C C . GLY B 1 568 ? -24.938 38.312 28.266 1 92.31 568 GLY B C 1
ATOM 9197 O O . GLY B 1 568 ? -24.297 37.656 27.453 1 92.31 568 GLY B O 1
ATOM 9198 N N . THR B 1 569 ? -25.125 39.594 28.078 1 93.25 569 THR B N 1
ATOM 9199 C CA . THR B 1 569 ? -24.422 40.375 27.062 1 93.25 569 THR B CA 1
ATOM 9200 C C . THR B 1 569 ? -23 40.719 27.531 1 93.25 569 THR B C 1
ATOM 9202 O O . THR B 1 569 ? -22.656 40.531 28.688 1 93.25 569 THR B O 1
ATOM 9205 N N . HIS B 1 570 ? -22.234 41.188 26.609 1 92.25 570 HIS B N 1
ATOM 9206 C CA . HIS B 1 570 ? -20.844 41.562 26.906 1 92.25 570 HIS B CA 1
ATOM 9207 C C . HIS B 1 570 ? -20.797 42.594 28.047 1 92.25 570 HIS B C 1
ATOM 9209 O O . HIS B 1 570 ? -20.047 42.406 29.016 1 92.25 570 HIS B O 1
ATOM 9215 N N . GLU B 1 571 ? -21.656 43.562 27.938 1 91.88 571 GLU B N 1
ATOM 9216 C CA . GLU B 1 571 ? -21.656 44.656 28.922 1 91.88 571 GLU B CA 1
ATOM 9217 C C . GLU B 1 571 ? -22.094 44.156 30.297 1 91.88 571 GLU B C 1
ATOM 9219 O O . GLU B 1 571 ? -21.484 44.5 31.312 1 91.88 571 GLU B O 1
ATOM 9224 N N . GLU B 1 572 ? -23.078 43.312 30.281 1 94 572 GLU B N 1
ATOM 9225 C CA . GLU B 1 572 ? -23.594 42.75 31.516 1 94 572 GLU B CA 1
ATOM 9226 C C . GLU B 1 572 ? -22.562 41.875 32.219 1 94 572 GLU B C 1
ATOM 9228 O O . GLU B 1 572 ? -22.391 41.938 33.438 1 94 572 GLU B O 1
ATOM 9233 N N . LEU B 1 573 ? -21.875 41.125 31.422 1 93.19 573 LEU B N 1
ATOM 9234 C CA . LEU B 1 573 ? -20.938 40.156 32 1 93.19 573 LEU B CA 1
ATOM 9235 C C . LEU B 1 573 ? -19.656 40.875 32.469 1 93.19 573 LEU B C 1
ATOM 9237 O O . LEU B 1 573 ? -19.016 40.406 33.406 1 93.19 573 LEU B O 1
ATOM 9241 N N . MET B 1 574 ? -19.344 41.938 31.766 1 92.62 574 MET B N 1
ATOM 9242 C CA . MET B 1 574 ? -18.203 42.719 32.219 1 92.62 574 MET B CA 1
ATOM 9243 C C . MET B 1 574 ? -18.469 43.375 33.562 1 92.62 574 MET B C 1
ATOM 9245 O O . MET B 1 574 ? -17.578 43.5 34.375 1 92.62 574 MET B O 1
ATOM 9249 N N . LYS B 1 575 ? -19.703 43.75 33.75 1 92.94 575 LYS B N 1
ATOM 9250 C CA . LYS B 1 575 ? -20.109 44.406 35 1 92.94 575 LYS B CA 1
ATOM 9251 C C . LYS B 1 575 ? -20.125 43.406 36.156 1 92.94 575 LYS B C 1
ATOM 9253 O O . LYS B 1 575 ? -19.844 43.781 37.312 1 92.94 575 LYS B O 1
ATOM 9258 N N . LEU B 1 576 ? -20.453 42.281 35.812 1 92.44 576 LEU B N 1
ATOM 9259 C CA . LEU B 1 576 ? -20.5 41.219 36.844 1 92.44 576 LEU B CA 1
ATOM 9260 C C . LEU B 1 576 ? -19.094 40.906 37.344 1 92.44 576 LEU B C 1
ATOM 9262 O O . LEU B 1 576 ? -18.953 40.344 38.438 1 92.44 576 LEU B O 1
ATOM 9266 N N . ASP B 1 577 ? -18.047 41.188 36.656 1 89.31 577 ASP B N 1
ATOM 9267 C CA . ASP B 1 577 ? -16.641 41.031 37 1 89.31 577 ASP B CA 1
ATOM 9268 C C . ASP B 1 577 ? -16.344 39.594 37.406 1 89.31 577 ASP B C 1
ATOM 9270 O O . ASP B 1 577 ? -15.688 39.344 38.438 1 89.31 577 ASP B O 1
ATOM 9274 N N . GLY B 1 578 ? -16.875 38.719 36.75 1 90.81 578 GLY B N 1
ATOM 9275 C CA . GLY B 1 578 ? -16.688 37.312 37.031 1 90.81 578 GLY B CA 1
ATOM 9276 C C . GLY B 1 578 ? -15.68 36.625 36.125 1 90.81 578 GLY B C 1
ATOM 9277 O O . GLY B 1 578 ? -14.641 37.219 35.812 1 90.81 578 GLY B O 1
ATOM 9278 N N . GLU B 1 579 ? -15.961 35.375 35.781 1 88.62 579 GLU B N 1
ATOM 9279 C CA . GLU B 1 579 ? -15.047 34.594 34.969 1 88.62 579 GLU B CA 1
ATOM 9280 C C . GLU B 1 579 ? -14.906 35.156 33.562 1 88.62 579 GLU B C 1
ATOM 9282 O O . GLU B 1 579 ? -13.82 35.094 32.969 1 88.62 579 GLU B O 1
ATOM 9287 N N . TYR B 1 580 ? -15.922 35.625 33.031 1 90.44 580 TYR B N 1
ATOM 9288 C CA . TYR B 1 580 ? -15.906 36.219 31.688 1 90.44 580 TYR B CA 1
ATOM 9289 C C . TYR B 1 580 ? -15 37.438 31.656 1 90.44 580 TYR B C 1
ATOM 9291 O O . TYR B 1 580 ? -14.172 37.562 30.75 1 90.44 580 TYR B O 1
ATOM 9299 N N . ALA B 1 581 ? -15.18 38.281 32.562 1 89.94 581 ALA B N 1
ATOM 9300 C CA . ALA B 1 581 ? -14.375 39.5 32.625 1 89.94 581 ALA B CA 1
ATOM 9301 C C . ALA B 1 581 ? -12.891 39.156 32.75 1 89.94 581 ALA B C 1
ATOM 9303 O O . ALA B 1 581 ? -12.039 39.812 32.125 1 89.94 581 ALA B O 1
ATOM 9304 N N . ARG B 1 582 ? -12.664 38.188 33.469 1 85.25 582 ARG B N 1
ATOM 9305 C CA . ARG B 1 582 ? -11.281 37.75 33.656 1 85.25 582 ARG B CA 1
ATOM 9306 C C . ARG B 1 582 ? -10.688 37.25 32.344 1 85.25 582 ARG B C 1
ATOM 9308 O O . ARG B 1 582 ? -9.531 37.562 32.031 1 85.25 582 ARG B O 1
ATOM 9315 N N . MET B 1 583 ? -11.469 36.5 31.672 1 82.12 583 MET B N 1
ATOM 9316 C CA . MET B 1 583 ? -11.023 35.969 30.391 1 82.12 583 MET B CA 1
ATOM 9317 C C . MET B 1 583 ? -10.734 37.094 29.406 1 82.12 583 MET B C 1
ATOM 9319 O O . MET B 1 583 ? -9.719 37.062 28.703 1 82.12 583 MET B O 1
ATOM 9323 N N . VAL B 1 584 ? -11.531 38.094 29.328 1 82.25 584 VAL B N 1
ATOM 9324 C CA . VAL B 1 584 ? -11.398 39.219 28.406 1 82.25 584 VAL B CA 1
ATOM 9325 C C . VAL B 1 584 ? -10.148 40.031 28.766 1 82.25 584 VAL B C 1
ATOM 9327 O O . VAL B 1 584 ? -9.422 40.469 27.859 1 82.25 584 VAL B O 1
ATOM 9330 N N . LYS B 1 585 ? -9.914 40.188 29.953 1 76.12 585 LYS B N 1
ATOM 9331 C CA . LYS B 1 585 ? -8.758 40.938 30.406 1 76.12 585 LYS B CA 1
ATOM 9332 C C . LYS B 1 585 ? -7.449 40.25 30.016 1 76.12 585 LYS B C 1
ATOM 9334 O O . LYS B 1 585 ? -6.477 40.938 29.656 1 76.12 585 LYS B O 1
ATOM 9339 N N . ILE B 1 586 ? -7.504 39.031 30.078 1 67.38 586 ILE B N 1
ATOM 9340 C CA . ILE B 1 586 ? -6.316 38.281 29.719 1 67.38 586 ILE B CA 1
ATOM 9341 C C . ILE B 1 586 ? -6.074 38.375 28.203 1 67.38 586 ILE B C 1
ATOM 9343 O O . ILE B 1 586 ? -4.93 38.5 27.766 1 67.38 586 ILE B O 1
ATOM 9347 N N . HIS B 1 587 ? -7.055 38.281 27.438 1 64 587 HIS B N 1
ATOM 9348 C CA . HIS B 1 587 ? -6.949 38.344 25.984 1 64 587 HIS B CA 1
ATOM 9349 C C . HIS B 1 587 ? -6.488 39.719 25.516 1 64 587 HIS B C 1
ATOM 9351 O O . HIS B 1 587 ? -5.773 39.844 24.516 1 64 587 HIS B O 1
ATOM 9357 N N . SER B 1 588 ? -6.871 40.812 26.031 1 56.19 588 SER B N 1
ATOM 9358 C CA . SER B 1 588 ? -6.531 42.188 25.656 1 56.19 588 SER B CA 1
ATOM 9359 C C . SER B 1 588 ? -5.059 42.5 25.922 1 56.19 588 SER B C 1
ATOM 9361 O O . SER B 1 588 ? -4.465 43.344 25.281 1 56.19 588 SER B O 1
ATOM 9363 N N . ARG B 1 589 ? -4.406 41.781 26.75 1 48.78 589 ARG B N 1
ATOM 9364 C CA . ARG B 1 589 ? -2.996 42 27.047 1 48.78 589 ARG B CA 1
ATOM 9365 C C . ARG B 1 589 ? -2.104 41.312 26.031 1 48.78 589 ARG B C 1
ATOM 9367 O O . ARG B 1 589 ? -0.926 41.625 25.891 1 48.78 589 ARG B O 1
ATOM 9374 N N . THR B 1 590 ? -2.564 40.469 25.406 1 43.81 590 THR B N 1
ATOM 9375 C CA . THR B 1 590 ? -1.716 39.781 24.453 1 43.81 590 THR B CA 1
ATOM 9376 C C . THR B 1 590 ? -1.823 40.406 23.062 1 43.81 590 THR B C 1
ATOM 9378 O O . THR B 1 590 ? -2.91 40.812 22.641 1 43.81 590 THR B O 1
#

pLDDT: mean 91.26, std 7.79, range [43.62, 98.25]

Nearest PDB structures (foldseek):
  4q4a-assembly1_A  TM=9.264E-01  e=8.751E-46  Thermotoga maritima MSB8
  4a82-assembly1_A  TM=7.951E-01  e=1.416E-48  Homo sapiens
  4q4j-assembly1_A  TM=9.227E-01  e=2.127E-45  Thermotoga maritima MSB8
  6qv0-assembly1_A  TM=8.087E-01  e=1.538E-42  Thermotoga maritima MSB8
  7v5c-assembly1_B  TM=7.814E-01  e=1.366E-38  Mus musculus

Foldseek 3Di:
DVVVVVVVVVVVLVVLVVVLCVLCVVVVVLVVLLLVLLLLLLVLLLVVLVLLLCCVPPLVPDDPVSSVVVVVVSVVVNVVSVVSNVVSVCSLVPVLVVSLVVSLVVLLVLLVVLVVQAFPLVVVPDDPVVSVCLSPVLSVLQSCCVRVVVSLVSSLCCLQVVLLVVLCVVPVQLSCLLCVCVVVLLVQLQVLVVQLVVLVVVLVVLVVVLVVLVVVCVVCVVVCVVVVVVVVSVVVSVVSVVVNVVSVVSNVVSVCCNVVVLVVSLVVSVVSLCVVQVVCVVVVNHDPSSSVSSNSSSCRNSVSSNVVSVSVVSCVSNSVSSVVSVVSVPDDHPAFADPQAAFDPDFQAKKWFAQWWDDSDPPDDILAGGATDTDGRLFFEEEDEDPSSQLVVVVCPQLPSDDTPDTFMDTPRHTPNRHGSVNSVLQEAEQEQQFFAAWFFLQCRLCVLPVPDDSVLLLVLLVLLVQQVVLVVDPVRRRDTLGGRSPVDDLLNRLSSSSSSNVSSLHQEYEAYQSQVPDDPVSSVSNVSSVVSSSGSHHYYHYYPDPVSQQPGQKYFYGDNVGTDDMGHPVVVCVVVDPSVVSVVVVVVD/DVVVVVVVVVVVLVVLVVVLCVLCVVVVVLVVLLLVLLLLLLVLLLVVLVLLLCLVPPLVPDDPVSSVVVVVVSVVVNVVSVVSNVVSVCSLVPVLVVSLVVSLVVLLVVLVVLVVQAFPLVVVPDDPVVSVCLSPVLSVLQSCCVRVVSSLVSSLCCLQVVLLVVLCVVPVQLSCLLCVCVVVLLVQLQVLVVQLVVLVVVLVVLVVVLVVLVVVCVVCVVVCVVVVVVVVSVVVSVVSVVVNVVSVVSNVVSVCCNVVVLVVSLVVSVVSLCVVQVVCVVVVNHDPSSSVSSNSSSCRNSVSSNVVSVSVVSVVSNSVSSVVSVVSVPDDHPAFADPQAAFDPDFQAKKWWAQWWADSDPPDDILAGGATDTDDRLFFEEEDEDPSSQLVVVLCPQLPSDDTPDTFMDTPRHTPNRHGSVNSVLQEAEQEQQFFAAWFFLQCRLCVLPVPDDSVLLLVLLVLLVQQVVLVVDPVRRRDTLGGRSPVDDLLNRLSSSSSSNSSSLHQEYEAYQSQVPDDPVSSVSNVSSVVSSSGSHHYYHYYPDPVSQQPGQKYFYGDNVGGDDMGHPVVVCVVVDPSVVSVVVVVVD

Secondary structure (DSSP, 8-state):
-HHHHHHHHHHHHHHHHHHHHGGGGGGHHHHHHHHHHHHHHHHHHHHHHHHHHHHHHTGGGS-HHHHHHHHHHHHHHHHHHHHHHHHHHHHIIIIIHHHHHHHHHHHHHHHHHHHHH--HHHHHT--HHHHHHHHTHHHHHHHHHHHHHHHHHHHHHHHHHHHHHHHHHH-HHHHHHHHTTHHHHHHHHHHHHHHHHHHHHHHHHHHHHHHHHHHHHHHTHHHHHHTT-HHHHHHHHHHHHHHHHHHHHHHHHHHHHHHHHHHHHHHHHHHHHHHHHHHHHHHTSS-HHHHHHHHHHHHHHHHHHHHHHHHHHHHHHHHHHHHHHHHHHTPPPSS---TT-B---S----EEEEEEEE-SSTTSPPSEEEEEEEE-TT-EEEEE--TTSSHHHHHHHTTTSS--SEEEEEETTEEGGGB-HHHHHHTEEEE-SS----SSBHHHHHHTTSTT--HHHHHHHHHHTT-HHHHHHSTTGGG-B--GGGTTS-HHHHHHHHHHHHHHH--SEEEEESTTTTS-HHHHHHHHHHHHHHHTTSEEEEE-S-HHHHHT-SEEEEEETTEEEEEE-HHHHHHHTSHHHHHHHHHHH-/-HHHHHHHHHHHHHHHHHHHHGGGGGGHHHHHHHHHHHHHHHHHHHHHHHHHHHHHHTGGGS-HHHHHHHHHHHHHHHHHHHHHHHHHHHHIIIIIHHHHHHHHHHHHHHHHHHHHH--HHHHHT--HHHHHHHHTHHHHHHHHHHHHHHHHHHHHHHHHHHHHHHHHHH-HHHHHHHHTTHHHHHHHHHHHHHHHHHHHHHHHHHHHHHHHHHHHHHHTHHHHHHTT-HHHHHHHHHHHHHHHHHHHHHHHHHHHHHHHHHHHHHHHHHHHHHHHHHHHHHHTSS-HHHHHHHHHHHHHHHHHHHHHHHHHHHHHHHHHHHHHHHHHHTPPPSS---TT-B---S----EEEEEEEE-SSTTSPPSEEEEEEEE-TT-EEEEE--TTSSHHHHHHHTTTSS--SEEEEEETTEEGGGB-HHHHHHTEEEE-SS----SSBHHHHHHTTSTT--HHHHHHHHHHTT-HHHHHHSTTGGG-B--GGGTTS-HHHHHHHHHHHHHHH--SEEEEESTTTTS-HHHHHHHHHHHHHHHTTSEEEEE-S-HHHHHT-SEEEEEETTEEEEEE-HHHHHHHTSHHHHHHHHHHH-

InterPro domains:
  IPR003439 ABC transporter-like, ATP-binding domain [PF00005] (368-517)
  IPR003439 ABC transporter-like, ATP-binding domain [PS50893] (351-586)
  IPR003593 AAA+ ATPase domain [SM00382] (377-569)
  IPR011527 ABC transporter type 1, transmembrane domain [PF00664] (32-305)
  IPR011527 ABC transporter type 1, transmembrane domain [PS50929] (32-317)
  IPR017871 ABC transporter-like, conserved site [PS00211] (489-503)
  IPR027417 P-loop containing nucleoside triphosphate hydrolase [G3DSA:3.40.50.300] (341-589)
  IPR027417 P-loop containing nucleoside triphosphate hydrolase [SSF52540] (340-586)
  IPR036640 ABC transporter type 1, transmembrane domain superfamily [G3DSA:1.20.1560.10] (1-337)
  IPR036640 ABC transporter type 1, transmembrane domain superfamily [SSF90123] (14-337)
  IPR039421 Type 1 protein exporter [PTHR43394] (7-587)

Sequence (1180 aa):
MKKIKYRKQEKIMKENLKKLAKYYKPYLGTFILDMILAMMSAAVALVIPLVVRFITSKVAYMSANEALSRIMIIVAVLFVLVLIQWGCNYYISNYGHVMGAKIEYDMRAEIFNHYQKLSYSFYDDQKVGQLLSRITSDLFDITELLHHGPENITISLIKIIGALCILSSIDLRLTIAAFVLIPFMLVFAYVLNKRMKRAFKRNRVRIGEINAQIEDNLSGIRVVKSFANEDIECEKFKKGNDLFLESKRDSYHYMGMYNAGLTAFTTMINVIVIAAGGIGIAKGWVNITDFVTFLLYINIFTEPVKVLIDFTEQFQNGYSGYERFLEILSVEPEIADKPDAKELTDVKGAITFENVSFRYKDGVDEVLSGVNLSVRPGEYVALAGPSGVGKTTLCSLIPRFYEVTGGSIKIDGTDIKDVTLKSLRDHIGVVQQDVYLFMGTIKENIRYGKPDATDEEVIQAAKLANAHDFIMSFENGYDTDIGQRGVKLSGGQKQRLSIARVFLKNPPILIFDEATSALDNESEQIVQESLEKLAKNRTTFVIAHRLTTIENAEEILMLTDEGIKERGTHEELMKLDGEYARMVKIHSRTMKKIKYRKQEKIMKENLKKLAKYYKPYLGTFILDMILAMMSAAVALVIPLVVRFITSKVAYMSANEALSRIMIIVAVLFVLVLIQWGCNYYISNYGHVMGAKIEYDMRAEIFNHYQKLSYSFYDDQKVGQLLSRITSDLFDITELLHHGPENITISLIKIIGALCILSSIDLRLTIAAFVLIPFMLVFAYVLNKRMKRAFKRNRVRIGEINAQIEDNLSGIRVVKSFANEDIECEKFKKGNDLFLESKRDSYHYMGMYNAGLTAFTTMINVIVIAAGGIGIAKGWVNITDFVTFLLYINIFTEPVKVLIDFTEQFQNGYSGYERFLEILSVEPEIADKPDAKELTDVKGAITFENVSFRYKDGVDEVLSGVNLSVRPGEYVALAGPSGVGKTTLCSLIPRFYEVTGGSIKIDGTDIKDVTLKSLRDHIGVVQQDVYLFMGTIKENIRYGKPDATDEEVIQAAKLANAHDFIMSFENGYDTDIGQRGVKLSGGQKQRLSIARVFLKNPPILIFDEATSALDNESEQIVQESLEKLAKNRTTFVIAHRLTTIENAEEILMLTDEGIKERGTHEELMKLDGEYARMVKIHSRT

Organism: Lachnospira eligens (strain ATCC 27750 / DSM 3376 / VPI C15-48 / C15-B4) (NCBI:txid515620)

Radius of gyration: 38.51 Å; Cα contacts (8 Å, |Δi|>4): 1797; chains: 2; bounding box: 82×121×78 Å

Solvent-accessible surface area (backbone atoms only — not comparable to full-atom values): 59908 Å² total; per-residue (Å²): 109,67,66,56,51,51,50,51,51,48,54,50,48,53,52,48,48,53,57,56,56,55,65,42,62,93,43,46,68,61,51,52,50,37,50,52,34,41,48,49,41,35,48,55,66,61,43,55,45,52,52,53,33,46,41,65,67,47,42,61,75,45,56,45,71,59,22,46,54,51,44,53,50,51,44,50,53,50,52,51,48,41,53,51,36,26,51,28,38,24,42,42,40,18,56,37,47,42,50,24,46,49,43,39,48,52,51,40,52,50,52,53,55,48,57,66,48,46,38,54,71,58,56,74,78,48,55,67,69,60,58,49,39,53,60,43,60,28,38,50,37,31,28,49,29,68,42,49,44,61,49,53,51,50,33,31,48,46,28,38,52,48,47,52,54,54,41,45,73,73,38,54,71,60,35,51,48,50,51,62,53,49,66,56,48,52,52,51,50,50,56,39,47,55,52,24,50,54,32,43,51,52,29,50,53,39,50,51,49,41,50,49,50,50,51,45,46,60,73,33,40,67,58,34,54,48,55,50,37,54,66,57,53,51,52,54,46,49,54,40,51,49,50,37,49,54,30,47,45,54,23,24,46,34,45,5,50,43,54,15,47,52,52,32,48,55,52,45,34,52,47,41,34,50,44,52,37,45,47,24,38,41,71,64,79,37,53,71,46,58,45,52,34,53,63,62,45,48,63,59,43,50,57,37,52,58,53,56,56,55,44,55,53,43,46,52,51,11,48,54,28,45,52,52,49,50,55,58,70,64,56,69,54,80,62,73,62,44,94,80,35,37,77,59,69,89,74,65,33,25,40,36,37,44,45,27,20,30,47,92,47,88,91,51,72,65,57,39,66,56,39,70,44,78,45,57,56,36,39,40,36,20,44,43,61,62,90,86,43,34,69,70,56,59,60,39,44,73,67,52,54,48,75,71,72,33,64,47,48,24,49,70,81,40,49,60,73,49,23,27,61,54,39,48,17,56,40,37,32,76,42,52,56,77,74,77,45,61,68,44,28,52,47,57,51,30,30,59,38,34,79,84,58,50,71,66,52,48,50,50,18,22,47,60,25,70,33,42,69,67,36,60,69,40,95,53,27,55,66,29,69,34,43,69,62,29,72,80,49,52,68,47,55,46,45,22,44,54,48,11,12,42,54,49,43,60,39,39,24,39,36,36,42,39,64,52,75,86,40,54,72,69,43,27,51,55,50,48,52,27,49,53,62,65,41,59,86,16,14,25,42,34,38,55,87,49,62,72,66,44,53,71,23,69,29,33,39,32,41,41,95,87,28,79,76,46,75,36,32,50,69,57,38,47,70,63,59,44,71,62,31,53,53,51,55,56,56,71,72,102,108,67,66,57,50,50,51,52,51,48,52,51,49,53,52,48,49,55,59,56,56,55,66,42,63,91,43,44,69,62,51,51,50,36,51,51,32,41,47,49,42,35,49,55,66,61,44,55,44,52,51,52,34,45,41,64,67,47,41,62,74,45,56,45,71,59,22,46,55,51,43,53,50,51,44,52,53,49,51,51,49,41,53,50,37,26,52,28,38,24,42,42,41,18,56,37,46,42,50,22,47,51,44,39,50,50,52,39,52,51,54,53,54,49,58,66,49,48,37,54,72,58,56,75,76,49,56,65,68,58,57,49,38,54,61,44,60,27,38,51,37,31,27,49,28,67,41,49,43,61,49,52,51,50,31,32,47,47,28,38,52,47,49,51,54,55,40,43,73,72,39,52,73,60,35,49,49,50,50,63,53,49,64,57,47,51,52,52,50,50,56,38,48,53,52,24,51,53,32,43,52,53,30,49,52,39,50,51,50,41,50,50,51,51,50,47,46,60,72,35,40,68,58,35,55,47,54,50,38,54,67,57,52,51,52,55,46,49,54,42,51,49,51,37,48,52,32,48,44,53,23,25,47,33,45,6,51,42,54,16,47,52,52,32,49,56,54,45,34,52,46,42,34,50,44,53,38,47,47,26,36,41,72,66,80,37,54,72,48,58,46,52,34,54,61,62,43,48,62,58,41,49,56,36,54,57,52,55,56,54,43,54,53,42,47,52,50,12,49,52,28,44,52,52,49,49,56,59,70,65,57,70,52,80,62,73,63,44,95,82,35,37,77,59,67,90,74,64,34,25,40,36,36,45,46,27,20,30,48,92,45,90,91,49,71,65,57,38,64,57,39,71,46,78,45,55,57,36,40,40,37,22,45,41,61,62,89,87,43,35,69,71,56,59,60,39,43,74,68,53,54,48,75,70,72,34,63,48,47,25,49,68,80,40,50,60,74,49,25,29,62,55,38,50,16,56,39,36,32,75,41,52,56,78,73,77,46,61,67,44,28,53,47,56,51,30,31,58,38,33,80,85,56,51,69,65,52,45,50,49,19,22,47,60,25,70,33,42,68,67,36,59,69,39,98,51,26,55,67,30,69,34,42,69,63,30,73,79,49,52,67,47,55,47,44,22,44,55,46,12,12,41,54,49,42,59,38,40,24,39,36,36,42,38,64,52,74,87,42,55,72,70,42,28,52,55,48,48,52,27,49,54,61,66,41,58,86,15,13,24,42,34,38,57,86,49,63,73,67,45,52,72,24,69,30,33,39,31,41,41,95,86,26,80,77,44,76,35,32,51,70,55,39,48,69,63,61,45,71,62,33,52,52,53,56,56,56,72,72,102